Protein AF-A0A8S4GE39-F1 (afdb_monomer)

Mean predicted aligned error: 23.68 Å

Nearest PDB structures (foldseek):
  7vzo-assembly1_B  TM=9.704E-01  e=2.866E-27  Scylla paramamosain
  2j3s-assembly1_A  TM=3.728E-01  e=1.493E-30  Homo sapiens
  4p3w-assembly2_B  TM=5.515E-01  e=3.070E-19  Homo sapiens
  4p3w-assembly5_D  TM=5.820E-01  e=3.973E-17  Homo sapiens
  2k7q-assembly1_A  TM=5.492E-01  e=1.146E-16  Homo sapiens

Secondary structure (DSSP, 8-state):
-BTTBPPPHHHHHHHHHHHHHTTS-SSPP---HHHHHHHHHHH-SS---B--PPPPHHHHHHHHHTS-------TT---HHHHHHTHHHHHHHHHHHHHHHHHHT---GGGSEEEEEEEESTT--SSGGGEEEEEEE-HHHHHHHHHHHHHHHHHHTTTS-TTB-TTSTT--HHHHHHHHHHHHHHHHHTT--EEEEEE-BTTHHHH--HHHHHHHHHHTTB-HHHHHHHHHHHTT-EEEEEETTEEPPPEE--SS--TT-SSHHHHHHHHTTTGGGG-SSSEEEEETTEEEEEEE-SSHHHHHHHHHHHHHHHHHHHHTT--B-GGG-EEEEE---SS------EETTEEPEE-SEEEETTEEEETT--THHHHHHHHHHHHHHHHHHHHHGGG---HHHHHHHHIIIIIHHHSTTHHHH---SHHHHHHHSTTTTGGGS-----------------S-HHHHHHHTTTSTTHHHHTTS-------EEE-GGGTEE-TTS-EEEEEE-TTS-S--EEEEEESSS--EEEEEE-SSSEEEEEEE--SSEEEEEEEEETTEEPTTPSEEEEE--------------SSSEEEEEEEEETTEEPTTPSEEEEE-------EEEEEEEEEPPPPPPPTT--EEEEEE-TT--GGGEEEEEE-TTS-EEE-EEEEEETTEEEEEE---SSEEEEEEEEETTEEPTTPSEEEEESS-S--SGGG-EEESGGGTEEETTSEEEEEEE-GGG-SEEEEEEEEESS-EEEEEEE-SSSEEEEEEEESS-EEEEEEEEETTEEPTTPSEEEEEEPP--GGGG-EEES--SEE-TTS-EEEEEE-TT-----------------------------S------EE------SEEEEEE-TTS-EEEPEEEEEETTEEEEEE---SSEEEEEEEEETTEEPTTPSEEEEES-S---GGG-EEESGGGSEEETT--EEEEEE-TTS-S-EEEEEEEESS--EEEEEEETTEEEEEEE--SSEEEEEEEEETTEEPTTPSEEEEEES---S---SSEEEEEEEEPPP---SS---PPP--------GGG-EEESGGGTB--BTSEEEEEEE-TTS-S--EEEEEEETTEE-S-EEEEEEETTEEEEEEEB-S-S-EEEEEEETTEEPTTPSEEEB-

Sequence (1163 aa):
MKDGRALANSECAKVFAEYFHSVYNPFPAELNVEEASGSAAASAGGAARAHIAALSRADVRRALAKLPAKRSAGPDGIPPYLLRDCRFLLESPLHYIFNLCLKCSMFPERWKLSRVVPVPKGKGGTEASDYRPVAVLCAPAKVLESAIQHSLYAQVSSQLSDAQHGFRPGRGTAGNLLHLLSCVIPSVDAGRQVDLAYFDFRKAFDTVDNDILLKKLARVGCTPHTLKFFADYLKDRRQYVDCGGCISEPYFTRSGVSQGSNLGPLQFIIMINDLPEVVSSAVCLLFADDLKLALEVASDSDHHRLQADIEAVVKWSRENQLYFNVSKCAVISLSRARAPRHHQYIVDGTPMQRVTEVKDLGLNITADLHFRKHIELVCKKAYRNLGFFLRQAREFTNIVAIRALYEALVRSHLESNAIVWAPHEAKYSFMLELDGHARRRRRPRLLAVPAARTNLLQEAPLTRALRVLNDTADIVDIFTVSLNEFTKVAGDALKEGKTHADNTFTVDTKNAGYGGLSLSIEGPSKAEIQCADSKDGVLAISYKPTEPGYYIVNLKFADHHVEGSPFTVKCADSKDGVLAISYKPTEPGYYIVNLKFADHHVEGSPFTVKVSGEGSNRQREKIQRQREQAPLTEVGTNCKLTFKMPGITSFDLAATVTSPGGVSEDAEIQEVEDGLYSVHFVPKELGVHTVSVKYREIHIPGSPFQFTVGPLRDSGAHLVKAGGTGLERGEAGRFNEFNVWTREAGAGQLAISLEGPSKAEIDFKDRKDGSCDVSYKVDEPGEYRIGLKFNDQHIPDSPFKVYISPAIGDAHLLEVAQFPDSAQVEKPAQFYIRLNGAKGDLNATVAQFPDSGQVEKPAQFYIRLNGAKGDLNATVSVLKKRIEGQVRAPSGTTDDCFIQNIDGDQYSIRFMPRENGVHNINVKFNGVHIPASPLRIKVGKDDADPAAVHAHGPGLGAVKTGVKTDLIIDTCNAGAGILAVTMDGPSRVAMDCTEVEEGYKVRYTPLAPGFYYMSVKYNGAHIVGSPFKIEATGGNLAEVGAQETSSVTVETVQKVSKAGAKQGPVLPHFKSDATKVTSKGMGLKKAYLNKHNQFSVHCGDAGTNILFVGIYGPKGPCDEVQVKHKGRHNYECSYVVRDRGDYIVIVKWGEDHIPGSPYKVDV

Radius of gyration: 40.81 Å; Cα contacts (8 Å, |Δi|>4): 2335; chains: 1; bounding box: 95×100×107 Å

InterPro domains:
  IPR000477 Reverse transcriptase domain [PF00078] (121-364)
  IPR000477 Reverse transcriptase domain [PS50878] (100-365)
  IPR001298 Filamin/ABP280 repeat [SM00557] (487-574)
  IPR001298 Filamin/ABP280 repeat [SM00557] (605-712)
  IPR001298 Filamin/ABP280 repeat [SM00557] (716-807)
  IPR001298 Filamin/ABP280 repeat [SM00557] (841-942)
  IPR001298 Filamin/ABP280 repeat [SM00557] (945-1035)
  IPR001298 Filamin/ABP280 repeat [SM00557] (1073-1163)
  IPR013783 Immunoglobulin-like fold [G3DSA:2.60.40.10] (482-572)
  IPR013783 Immunoglobulin-like fold [G3DSA:2.60.40.10] (573-612)
  IPR013783 Immunoglobulin-like fold [G3DSA:2.60.40.10] (632-708)
  IPR013783 Immunoglobulin-like fold [G3DSA:2.60.40.10] (709-817)
  IPR013783 Immunoglobulin-like fold [G3DSA:2.60.40.10] (847-943)
  IPR013783 Immunoglobulin-like fold [G3DSA:2.60.40.10] (944-1037)
  IPR013783 Immunoglobulin-like fold [G3DSA:2.60.40.10] (1068-1163)
  IPR014756 Immunoglobulin E-set [SSF81296] (486-574)
  IPR014756 Immunoglobulin E-set [SSF81296] (569-614)
  IPR014756 Immunoglobulin E-set [SSF81296] (636-729)
  IPR014756 Immunoglobulin E-set [SSF81296] (716-807)
  IPR014756 Immunoglobulin E-set [SSF81296] (852-956)

pLDDT: mean 70.67, std 20.53, range [20.38, 98.25]

Organism: Plutella xylostella (NCBI:txid51655)

Structure (mmCIF, N/CA/C/O backbone):
data_AF-A0A8S4GE39-F1
#
_entry.id   AF-A0A8S4GE39-F1
#
loop_
_atom_site.group_PDB
_atom_site.id
_atom_site.type_symbol
_atom_site.label_atom_id
_atom_site.label_alt_id
_atom_site.label_comp_id
_atom_site.label_asym_id
_atom_site.label_entity_id
_atom_site.label_seq_id
_atom_site.pdbx_PDB_ins_code
_atom_site.Cartn_x
_atom_site.Cartn_y
_atom_site.Cartn_z
_atom_site.occupancy
_atom_site.B_iso_or_equiv
_atom_site.auth_seq_id
_atom_site.auth_comp_id
_atom_site.auth_asym_id
_atom_site.auth_atom_id
_atom_site.pdbx_PDB_model_num
ATOM 1 N N . MET A 1 1 ? 2.882 -37.298 15.998 1.00 56.81 1 MET A N 1
ATOM 2 C CA . MET A 1 1 ? 3.557 -38.440 16.658 1.00 56.81 1 MET A CA 1
ATOM 3 C C . MET A 1 1 ? 2.726 -39.675 16.372 1.00 56.81 1 MET A C 1
ATOM 5 O O . MET A 1 1 ? 1.565 -39.514 16.026 1.00 56.81 1 MET A O 1
ATOM 9 N N . LYS A 1 2 ? 3.278 -40.880 16.503 1.00 55.50 2 LYS A N 1
ATOM 10 C CA . LYS A 1 2 ? 2.474 -42.110 16.496 1.00 55.50 2 LYS A CA 1
ATOM 11 C C . LYS A 1 2 ? 2.779 -42.863 17.783 1.00 55.50 2 LYS A C 1
ATOM 13 O O . LYS A 1 2 ? 3.947 -42.968 18.146 1.00 55.50 2 LYS A O 1
ATOM 18 N N . ASP A 1 3 ? 1.740 -43.254 18.514 1.00 61.03 3 ASP A N 1
ATOM 19 C CA . ASP A 1 3 ? 1.841 -43.987 19.786 1.00 61.03 3 ASP A CA 1
ATOM 20 C C . ASP A 1 3 ? 2.792 -43.322 20.811 1.00 61.03 3 ASP A C 1
ATOM 22 O O . ASP A 1 3 ? 3.567 -43.972 21.507 1.00 61.03 3 ASP A O 1
ATOM 26 N N . GLY A 1 4 ? 2.780 -41.982 20.863 1.00 58.50 4 GLY A N 1
ATOM 27 C CA . GLY A 1 4 ? 3.640 -41.179 21.746 1.00 58.50 4 GLY A CA 1
ATOM 28 C C . GLY A 1 4 ? 5.101 -41.017 21.295 1.00 58.50 4 GLY A C 1
ATOM 29 O O . GLY A 1 4 ? 5.854 -40.298 21.949 1.00 58.50 4 GLY A O 1
ATOM 30 N N . ARG A 1 5 ? 5.514 -41.622 20.173 1.00 66.06 5 ARG A N 1
ATOM 31 C CA . ARG A 1 5 ? 6.876 -41.526 19.626 1.00 66.06 5 ARG A CA 1
ATOM 32 C C . ARG A 1 5 ? 6.979 -40.492 18.495 1.00 66.06 5 ARG A C 1
ATOM 34 O O . ARG A 1 5 ? 6.076 -40.336 17.663 1.00 66.06 5 ARG A O 1
ATOM 41 N N . ALA A 1 6 ? 8.117 -39.799 18.439 1.00 71.94 6 ALA A N 1
ATOM 42 C CA . ALA A 1 6 ? 8.507 -38.992 17.286 1.00 71.94 6 ALA A CA 1
ATOM 43 C C . ALA A 1 6 ? 8.821 -39.901 16.082 1.00 71.94 6 ALA A C 1
ATOM 45 O O . ALA A 1 6 ? 9.644 -40.810 16.187 1.00 71.94 6 ALA A O 1
ATOM 46 N N . LEU A 1 7 ? 8.147 -39.648 14.961 1.00 79.75 7 LEU A N 1
ATOM 47 C CA . LEU A 1 7 ? 8.318 -40.376 13.702 1.00 79.75 7 LEU A CA 1
ATOM 48 C C . LEU A 1 7 ? 9.608 -39.945 12.988 1.00 79.75 7 LEU A C 1
ATOM 50 O O . LEU A 1 7 ? 10.025 -38.789 13.097 1.00 79.75 7 LEU A O 1
ATOM 54 N N . ALA A 1 8 ? 10.215 -40.850 12.221 1.00 83.88 8 ALA A N 1
ATOM 55 C CA . ALA A 1 8 ? 11.304 -40.500 11.312 1.00 83.88 8 ALA A CA 1
ATOM 56 C C . ALA A 1 8 ? 10.788 -39.643 10.140 1.00 83.88 8 ALA A C 1
ATOM 58 O O . ALA A 1 8 ? 9.631 -39.757 9.740 1.00 83.88 8 ALA A O 1
ATOM 59 N N . ASN A 1 9 ? 11.646 -38.821 9.525 1.00 83.88 9 ASN A N 1
ATOM 60 C CA . ASN A 1 9 ? 11.259 -37.938 8.409 1.00 83.88 9 ASN A CA 1
ATOM 61 C C . ASN A 1 9 ? 10.568 -38.678 7.241 1.00 83.88 9 ASN A C 1
ATOM 63 O O . ASN A 1 9 ? 9.624 -38.154 6.650 1.00 83.88 9 ASN A O 1
ATOM 67 N N . SER A 1 10 ? 10.993 -39.908 6.941 1.00 85.69 10 SER A N 1
ATOM 68 C CA . SER A 1 10 ? 10.384 -40.780 5.926 1.00 85.69 10 SER A CA 1
ATOM 69 C C . SER A 1 10 ? 8.987 -41.284 6.309 1.00 85.69 10 SER A C 1
ATOM 71 O O . SER A 1 10 ? 8.122 -41.414 5.446 1.00 85.69 10 SER A O 1
ATOM 73 N N . GLU A 1 11 ? 8.737 -41.532 7.594 1.00 86.56 11 GLU A N 1
ATOM 74 C CA . GLU A 1 11 ? 7.420 -41.906 8.120 1.00 86.56 11 GLU A CA 1
ATOM 75 C C . GLU A 1 11 ? 6.495 -40.684 8.185 1.00 86.56 11 GLU A C 1
ATOM 77 O O . GLU A 1 11 ? 5.340 -40.764 7.774 1.00 86.56 11 GLU A O 1
ATOM 82 N N . CYS A 1 12 ? 7.018 -39.527 8.609 1.00 87.06 12 CYS A N 1
ATOM 83 C CA . CYS A 1 12 ? 6.312 -38.246 8.570 1.00 87.06 12 CYS A CA 1
ATOM 84 C C . CYS A 1 12 ? 5.814 -37.922 7.157 1.00 87.06 12 CYS A C 1
ATOM 86 O O . CYS A 1 12 ? 4.645 -37.581 6.995 1.00 87.06 12 CYS A O 1
ATOM 88 N N . ALA A 1 13 ? 6.666 -38.055 6.132 1.00 89.75 13 ALA A N 1
ATOM 89 C CA . ALA A 1 13 ? 6.280 -37.799 4.744 1.00 89.75 13 ALA A CA 1
ATOM 90 C C . ALA A 1 13 ? 5.095 -38.677 4.299 1.00 89.75 13 ALA A C 1
ATOM 92 O O . ALA A 1 13 ? 4.171 -38.169 3.666 1.00 89.75 13 ALA A O 1
ATOM 93 N N . LYS A 1 14 ? 5.079 -39.962 4.686 1.00 90.75 14 LYS A N 1
ATOM 94 C CA . LYS A 1 14 ? 3.965 -40.888 4.411 1.00 90.75 14 LYS A CA 1
ATOM 95 C C . LYS A 1 14 ? 2.687 -40.496 5.151 1.00 90.75 14 LYS A C 1
ATOM 97 O O . LYS A 1 14 ? 1.666 -40.305 4.503 1.00 90.75 14 LYS A O 1
ATOM 102 N N . VAL A 1 15 ? 2.751 -40.276 6.466 1.00 90.50 15 VAL A N 1
ATOM 103 C CA . VAL A 1 15 ? 1.580 -39.897 7.284 1.00 90.50 15 VAL A CA 1
ATOM 104 C C . VAL A 1 15 ? 0.966 -38.572 6.815 1.00 90.50 15 VAL A C 1
ATOM 106 O O . VAL A 1 15 ? -0.255 -38.447 6.727 1.00 90.50 15 VAL A O 1
ATOM 109 N N . PHE A 1 16 ? 1.792 -37.584 6.456 1.00 91.69 16 PHE A N 1
ATOM 110 C CA . PHE A 1 16 ? 1.303 -36.345 5.851 1.00 91.69 16 PHE A CA 1
ATOM 111 C C . PHE A 1 16 ? 0.694 -36.575 4.463 1.00 91.69 16 PHE A C 1
ATOM 113 O O . PHE A 1 16 ? -0.320 -35.954 4.157 1.00 91.69 16 PHE A O 1
ATOM 120 N N . ALA A 1 17 ? 1.272 -37.441 3.625 1.00 91.38 17 ALA A N 1
ATOM 121 C CA . ALA A 1 17 ? 0.723 -37.746 2.305 1.00 91.38 17 ALA A CA 1
ATOM 122 C C . ALA A 1 17 ? -0.631 -38.463 2.398 1.00 91.38 17 ALA A C 1
ATOM 124 O O . ALA A 1 17 ? -1.575 -38.031 1.746 1.00 91.38 17 ALA A O 1
ATOM 125 N N . GLU A 1 18 ? -0.757 -39.476 3.258 1.00 91.19 18 GLU A N 1
ATOM 126 C CA . GLU A 1 18 ? -2.013 -40.179 3.550 1.00 91.19 18 GLU A CA 1
ATOM 127 C C . GLU A 1 18 ? -3.087 -39.206 4.061 1.00 91.19 18 GLU A C 1
ATOM 129 O O . GLU A 1 18 ? -4.186 -39.132 3.504 1.00 91.19 18 GLU A O 1
ATOM 134 N N . TYR A 1 19 ? -2.754 -38.387 5.068 1.00 90.31 19 TYR A N 1
ATOM 135 C CA . TYR A 1 19 ? -3.689 -37.407 5.615 1.00 90.31 19 TYR A CA 1
ATOM 136 C C . TYR A 1 19 ? -4.093 -36.349 4.580 1.00 90.31 19 TYR A C 1
ATOM 138 O O . TYR A 1 19 ? -5.285 -36.097 4.413 1.00 90.31 19 TYR A O 1
ATOM 146 N N . PHE A 1 20 ? -3.145 -35.737 3.865 1.00 89.19 20 PHE A N 1
ATOM 147 C CA . PHE A 1 20 ? -3.466 -34.723 2.859 1.00 89.19 20 PHE A CA 1
ATOM 148 C C . PHE A 1 20 ? -4.203 -35.317 1.654 1.00 89.19 20 PHE A C 1
ATOM 150 O O . PHE A 1 20 ? -5.086 -34.652 1.125 1.00 89.19 20 PHE A O 1
ATOM 157 N N . HIS A 1 21 ? -3.930 -36.562 1.255 1.00 88.69 21 HIS A N 1
ATOM 158 C CA . HIS A 1 21 ? -4.708 -37.249 0.223 1.00 88.69 21 HIS A CA 1
ATOM 159 C C . HIS A 1 21 ? -6.168 -37.454 0.658 1.00 88.69 21 HIS A C 1
ATOM 161 O O . HIS A 1 21 ? -7.070 -37.145 -0.117 1.00 88.69 21 HIS A O 1
ATOM 167 N N . SER A 1 22 ? -6.408 -37.852 1.916 1.00 87.62 22 SER A N 1
ATOM 168 C CA . SER A 1 22 ? -7.758 -38.050 2.486 1.00 87.62 22 SER A CA 1
ATOM 169 C C . SER A 1 22 ? -8.629 -36.784 2.572 1.00 87.62 22 SER A C 1
ATOM 171 O O . SER A 1 22 ? -9.795 -36.854 2.956 1.00 87.62 22 SER A O 1
ATOM 173 N N . VAL A 1 23 ? -8.065 -35.609 2.267 1.00 84.31 23 VAL A N 1
ATOM 174 C CA . VAL A 1 23 ? -8.796 -34.335 2.221 1.00 84.31 23 VAL A CA 1
ATOM 175 C C . VAL A 1 23 ? -9.602 -34.177 0.933 1.00 84.31 23 VAL A C 1
ATOM 177 O O . VAL A 1 23 ? -10.662 -33.557 0.968 1.00 84.31 23 VAL A O 1
ATOM 180 N N . TYR A 1 24 ? -9.075 -34.678 -0.183 1.00 83.00 24 TYR A N 1
ATOM 181 C CA . TYR A 1 24 ? -9.647 -34.460 -1.508 1.00 83.00 24 TYR A CA 1
ATOM 182 C C . TYR A 1 24 ? -10.843 -35.381 -1.753 1.00 83.00 24 TYR A C 1
ATOM 184 O O . TYR A 1 24 ? -10.917 -36.480 -1.200 1.00 83.00 24 TYR A O 1
ATOM 192 N N . ASN A 1 25 ? -11.756 -34.957 -2.629 1.00 76.44 25 ASN A N 1
ATOM 193 C CA . ASN A 1 25 ? -12.909 -35.773 -2.998 1.00 76.44 25 ASN A CA 1
ATOM 194 C C . ASN A 1 25 ? -12.433 -37.109 -3.613 1.00 76.44 25 ASN A C 1
ATOM 196 O O . ASN A 1 25 ? -11.537 -37.116 -4.464 1.00 76.44 25 ASN A O 1
ATOM 200 N N . PRO A 1 26 ? -12.993 -38.261 -3.193 1.00 64.88 26 PRO A N 1
ATOM 201 C CA . PRO A 1 26 ? -12.475 -39.567 -3.597 1.00 64.88 26 PRO A CA 1
ATOM 202 C C . PRO A 1 26 ? -12.752 -39.886 -5.071 1.00 64.88 26 PRO A C 1
ATOM 204 O O . PRO A 1 26 ? -11.981 -40.622 -5.689 1.00 64.88 26 PRO A O 1
ATOM 207 N N . PHE A 1 27 ? -13.809 -39.322 -5.654 1.00 61.28 27 PHE A N 1
ATOM 208 C CA . PHE A 1 27 ? -14.186 -39.534 -7.050 1.00 61.28 27 PHE A CA 1
ATOM 209 C C . PHE A 1 27 ? -13.594 -38.434 -7.947 1.00 61.28 27 PHE A C 1
ATOM 211 O O . PHE A 1 27 ? -13.633 -37.264 -7.565 1.00 61.28 27 PHE A O 1
ATOM 218 N N . PRO A 1 28 ? -13.012 -38.775 -9.112 1.00 55.44 28 PRO A N 1
ATOM 219 C CA . PRO A 1 28 ? -12.625 -37.775 -10.097 1.00 55.44 28 PRO A CA 1
ATOM 220 C C . PRO A 1 28 ? -13.877 -37.155 -10.731 1.00 55.44 28 PRO A C 1
ATOM 222 O O . PRO A 1 28 ? -14.791 -37.872 -11.129 1.00 55.44 28 PRO A O 1
ATOM 225 N N . ALA A 1 29 ? -13.883 -35.831 -10.841 1.00 56.19 29 ALA A N 1
ATOM 226 C CA . ALA A 1 29 ? -14.889 -35.071 -11.572 1.00 56.19 29 ALA A CA 1
ATOM 227 C C . ALA A 1 29 ? -14.823 -35.380 -13.085 1.00 56.19 29 ALA A C 1
ATOM 229 O O . ALA A 1 29 ? -13.735 -35.352 -13.677 1.00 56.19 29 ALA A O 1
ATOM 230 N N . GLU A 1 30 ? -15.963 -35.671 -13.721 1.00 58.62 30 GLU A N 1
ATOM 231 C CA . GLU A 1 30 ? -16.051 -35.805 -15.181 1.00 58.62 30 GLU A CA 1
ATOM 232 C C . GLU A 1 30 ? -16.241 -34.416 -15.803 1.00 58.62 30 GLU A C 1
ATOM 234 O O . GLU A 1 30 ? -17.359 -33.990 -16.077 1.00 58.62 30 GLU A O 1
ATOM 239 N N . LEU A 1 31 ? -15.115 -33.726 -16.035 1.00 65.31 31 LEU A N 1
ATOM 240 C CA . LEU A 1 31 ? -15.023 -32.326 -16.489 1.00 65.31 31 LEU A CA 1
ATOM 241 C C . LEU A 1 31 ? -15.757 -32.044 -17.816 1.00 65.31 31 LEU A C 1
ATOM 243 O O . LEU A 1 31 ? -15.146 -31.928 -18.884 1.00 65.31 31 LEU A O 1
ATOM 247 N N . ASN A 1 32 ? -17.079 -31.882 -17.739 1.00 68.94 32 ASN A N 1
ATOM 248 C CA . ASN A 1 32 ? -17.963 -31.662 -18.877 1.00 68.94 32 ASN A CA 1
ATOM 249 C C . ASN A 1 32 ? -18.020 -30.177 -19.270 1.00 68.94 32 ASN A C 1
ATOM 251 O O . ASN A 1 32 ? -18.858 -29.390 -18.818 1.00 68.94 32 ASN A O 1
ATOM 255 N N . VAL A 1 33 ? -17.109 -29.792 -20.164 1.00 70.31 33 VAL A N 1
ATOM 256 C CA . VAL A 1 33 ? -17.008 -28.417 -20.677 1.00 70.31 33 VAL A CA 1
ATOM 257 C C . VAL A 1 33 ? -18.224 -28.014 -21.525 1.00 70.31 33 VAL A C 1
ATOM 259 O O . VAL A 1 33 ? -18.536 -26.824 -21.603 1.00 70.31 33 VAL A O 1
ATOM 262 N N . GLU A 1 34 ? -18.929 -28.962 -22.150 1.00 66.25 34 GLU A N 1
ATOM 263 C CA . GLU A 1 34 ? -20.095 -28.662 -22.993 1.00 66.25 34 GLU A CA 1
ATOM 264 C C . GLU A 1 34 ? -21.310 -28.276 -22.142 1.00 66.25 34 GLU A C 1
ATOM 266 O O . GLU A 1 34 ? -21.941 -27.251 -22.406 1.00 66.25 34 GLU A O 1
ATOM 271 N N . GLU A 1 35 ? -21.562 -28.997 -21.047 1.00 69.12 35 GLU A N 1
ATOM 272 C CA . GLU A 1 35 ? -22.608 -28.660 -20.073 1.00 69.12 35 GLU A CA 1
ATOM 273 C C . GLU A 1 35 ? -22.349 -27.298 -19.402 1.00 69.12 35 GLU A C 1
ATOM 275 O O . GLU A 1 35 ? -23.241 -26.446 -19.332 1.00 69.12 35 GLU A O 1
ATOM 280 N N . ALA A 1 36 ? -21.104 -27.038 -18.979 1.00 63.94 36 ALA A N 1
ATOM 281 C CA . ALA A 1 36 ? -20.714 -25.741 -18.420 1.00 63.94 36 ALA A CA 1
ATOM 282 C C . ALA A 1 36 ? -20.885 -24.589 -19.434 1.00 63.94 36 ALA A C 1
ATOM 284 O O . ALA A 1 36 ? -21.316 -23.495 -19.065 1.00 63.94 36 ALA A O 1
ATOM 285 N N . SER A 1 37 ? -20.607 -24.839 -20.718 1.00 61.25 37 SER A N 1
ATOM 286 C CA . SER A 1 37 ? -20.799 -23.854 -21.793 1.00 61.25 37 SER A CA 1
ATOM 287 C C . SER A 1 37 ? -22.281 -23.608 -22.112 1.00 61.25 37 SER A C 1
ATOM 289 O O . SER A 1 37 ? -22.657 -22.474 -22.412 1.00 61.25 37 SER A O 1
ATOM 291 N N . GLY A 1 38 ? -23.136 -24.633 -22.010 1.00 57.06 38 GLY A N 1
ATOM 292 C CA . GLY A 1 38 ? -24.588 -24.508 -22.185 1.00 57.06 38 GLY A CA 1
ATOM 293 C C . GLY A 1 38 ? -25.239 -23.602 -21.133 1.00 57.06 38 GLY A C 1
ATOM 294 O O . GLY A 1 38 ? -26.056 -22.747 -21.472 1.00 57.06 38 GLY A O 1
ATOM 295 N N . SER A 1 39 ? -24.800 -23.707 -19.873 1.00 53.97 39 SER A N 1
ATOM 296 C CA . SER A 1 39 ? -25.233 -22.824 -18.776 1.00 53.97 39 SER A CA 1
ATOM 297 C C . SER A 1 39 ? -24.912 -21.339 -19.036 1.00 53.97 39 SER A C 1
ATOM 299 O O . SER A 1 39 ? -25.742 -20.453 -18.803 1.00 53.97 39 SER A O 1
ATOM 301 N N . ALA A 1 40 ? -23.737 -21.048 -19.608 1.00 50.66 40 ALA A N 1
ATOM 302 C CA . ALA A 1 40 ? -23.354 -19.682 -19.971 1.00 50.66 40 ALA A CA 1
ATOM 303 C C . ALA A 1 40 ? -24.208 -19.097 -21.110 1.00 50.66 40 ALA A C 1
ATOM 305 O O . ALA A 1 40 ? -24.469 -17.896 -21.122 1.00 50.66 40 ALA A O 1
ATOM 306 N N . ALA A 1 41 ? -24.682 -19.917 -22.054 1.00 49.03 41 ALA A N 1
ATOM 307 C CA . ALA A 1 41 ? -25.527 -19.439 -23.151 1.00 49.03 41 ALA A CA 1
ATOM 308 C C . ALA A 1 41 ? -26.906 -18.948 -22.670 1.00 49.03 41 ALA A C 1
ATOM 310 O O . ALA A 1 41 ? -27.422 -17.969 -23.204 1.00 49.03 41 ALA A O 1
ATOM 311 N N . ALA A 1 42 ? -27.471 -19.578 -21.633 1.00 45.66 42 ALA A N 1
ATOM 312 C CA . ALA A 1 42 ? -28.763 -19.199 -21.053 1.00 45.66 42 ALA A CA 1
ATOM 313 C C . ALA A 1 42 ? -28.706 -17.946 -20.152 1.00 45.66 42 ALA A C 1
ATOM 315 O O . ALA A 1 42 ? -29.738 -17.336 -19.885 1.00 45.66 42 ALA A O 1
ATOM 316 N N . SER A 1 43 ? -27.514 -17.553 -19.689 1.00 49.16 43 SER A N 1
ATOM 317 C CA . SER A 1 43 ? -27.301 -16.442 -18.744 1.00 49.16 43 SER A CA 1
ATOM 318 C C . SER A 1 43 ? -26.609 -15.210 -19.354 1.00 49.16 43 SER A C 1
ATOM 320 O O . SER A 1 43 ? -26.481 -14.185 -18.687 1.00 49.16 43 SER A O 1
ATOM 322 N N . ALA A 1 44 ? -26.205 -15.259 -20.630 1.00 44.38 44 ALA A N 1
ATOM 323 C CA . ALA A 1 44 ? -25.421 -14.221 -21.315 1.00 44.38 44 ALA A CA 1
ATOM 324 C C . ALA A 1 44 ? -26.202 -12.945 -21.722 1.00 44.38 44 ALA A C 1
ATOM 326 O O . ALA A 1 44 ? -25.978 -12.382 -22.797 1.00 44.38 44 ALA A O 1
ATOM 327 N N . GLY A 1 45 ? -27.080 -12.441 -20.853 1.00 41.84 45 GLY A N 1
ATOM 328 C CA . GLY A 1 45 ? -27.757 -11.149 -20.999 1.00 41.84 45 GLY A CA 1
ATOM 329 C C . GLY A 1 45 ? -26.831 -9.947 -20.759 1.00 41.84 45 GLY A C 1
ATOM 330 O O . GLY A 1 45 ? -27.028 -9.206 -19.804 1.00 41.84 45 GLY A O 1
ATOM 331 N N . GLY A 1 46 ? -25.824 -9.745 -21.617 1.00 48.16 46 GLY A N 1
ATOM 332 C CA . GLY A 1 46 ? -25.034 -8.500 -21.681 1.00 48.16 46 GLY A CA 1
ATOM 333 C C . GLY A 1 46 ? -23.650 -8.492 -21.012 1.00 48.16 46 GLY A C 1
ATOM 334 O O . GLY A 1 46 ? -22.970 -7.469 -21.068 1.00 48.16 46 GLY A O 1
ATOM 335 N N . ALA A 1 47 ? -23.186 -9.595 -20.417 1.00 53.88 47 ALA A N 1
ATOM 336 C CA . ALA A 1 47 ? -21.853 -9.658 -19.804 1.00 53.88 47 ALA A CA 1
ATOM 337 C C . ALA A 1 47 ? -20.707 -9.699 -20.843 1.00 53.88 47 ALA A C 1
ATOM 339 O O . ALA A 1 47 ? -20.767 -10.421 -21.842 1.00 53.88 47 ALA A O 1
ATOM 340 N N . ALA A 1 48 ? -19.623 -8.959 -20.583 1.00 58.78 48 ALA A N 1
ATOM 341 C CA . ALA A 1 48 ? -18.418 -8.986 -21.411 1.00 58.78 48 ALA A CA 1
ATOM 342 C C . ALA A 1 48 ? -17.699 -10.347 -21.309 1.00 58.78 48 ALA A C 1
ATOM 344 O O . ALA A 1 48 ? -17.471 -10.865 -20.217 1.00 58.78 48 ALA A O 1
ATOM 345 N N . ARG A 1 49 ? -17.313 -10.928 -22.454 1.00 74.62 49 ARG A N 1
ATOM 346 C CA . ARG A 1 49 ? -16.675 -12.256 -22.509 1.00 74.62 49 ARG A CA 1
ATOM 347 C C . ARG A 1 49 ? -15.219 -12.211 -22.034 1.00 74.62 49 ARG A C 1
ATOM 349 O O . ARG A 1 49 ? -14.341 -11.728 -22.751 1.00 74.62 49 ARG A O 1
ATOM 356 N N . ALA A 1 50 ? -14.959 -12.796 -20.869 1.00 81.56 50 ALA A N 1
ATOM 357 C CA . ALA A 1 50 ? -13.619 -12.989 -20.338 1.00 81.56 50 ALA A CA 1
ATOM 358 C C . ALA A 1 50 ? -12.879 -14.089 -21.122 1.00 81.56 50 ALA A C 1
ATOM 360 O O . ALA A 1 50 ? -13.333 -15.232 -21.236 1.00 81.56 50 ALA A O 1
ATOM 361 N N . HIS A 1 51 ? -11.708 -13.773 -21.666 1.00 84.12 51 HIS A N 1
ATOM 362 C CA . HIS A 1 51 ? -10.895 -14.725 -22.419 1.00 84.12 51 HIS A CA 1
ATOM 363 C C . HIS A 1 51 ? -9.423 -14.641 -22.020 1.00 84.12 51 HIS A C 1
ATOM 365 O O . HIS A 1 51 ? -8.899 -13.565 -21.734 1.00 84.12 51 HIS A O 1
ATOM 371 N N . ILE A 1 52 ? -8.734 -15.784 -22.002 1.00 82.25 52 ILE A N 1
ATOM 372 C CA . ILE A 1 52 ? -7.279 -15.777 -21.848 1.00 82.25 52 ILE A CA 1
ATOM 373 C C . ILE A 1 52 ? -6.685 -15.429 -23.216 1.00 82.25 52 ILE A C 1
ATOM 375 O O . ILE A 1 52 ? -6.593 -16.278 -24.103 1.00 82.25 52 ILE A O 1
ATOM 379 N N . ALA A 1 53 ? -6.346 -14.154 -23.396 1.00 77.50 53 ALA A N 1
ATOM 380 C CA . ALA A 1 53 ? -5.690 -13.653 -24.596 1.00 77.50 53 ALA A CA 1
ATOM 381 C C . ALA A 1 53 ? -4.256 -14.197 -24.733 1.00 77.50 53 ALA A C 1
ATOM 383 O O . ALA A 1 53 ? -3.661 -14.693 -23.772 1.00 77.50 53 ALA A O 1
ATOM 384 N N . ALA A 1 54 ? -3.677 -14.057 -25.928 1.00 87.69 54 ALA A N 1
ATOM 385 C CA . ALA A 1 54 ? -2.250 -14.284 -26.123 1.00 87.69 54 ALA A CA 1
ATOM 386 C C . ALA A 1 54 ? -1.439 -13.330 -25.226 1.00 87.69 54 ALA A C 1
ATOM 388 O O . ALA A 1 54 ? -1.671 -12.121 -25.213 1.00 87.69 54 ALA A O 1
ATOM 389 N N . LEU A 1 55 ? -0.485 -13.878 -24.477 1.00 92.69 55 LEU A N 1
ATOM 390 C CA . LEU A 1 55 ? 0.378 -13.123 -23.574 1.00 92.69 55 LEU A CA 1
ATOM 391 C C . LEU A 1 55 ? 1.443 -12.381 -24.377 1.00 92.69 55 LEU A C 1
ATOM 393 O O . LEU A 1 55 ? 2.084 -12.979 -25.240 1.00 92.69 55 LEU A O 1
ATOM 397 N N . SER A 1 56 ? 1.703 -11.116 -24.049 1.00 93.75 56 SER A N 1
ATOM 398 C CA . SER A 1 56 ? 2.830 -10.389 -24.635 1.00 93.75 56 SER A CA 1
ATOM 399 C C . SER A 1 56 ? 4.157 -10.778 -23.967 1.00 93.75 56 SER A C 1
ATOM 401 O O . SER A 1 56 ? 4.195 -11.262 -22.830 1.00 93.75 56 SER A O 1
ATOM 403 N N . ARG A 1 57 ? 5.293 -10.500 -24.625 1.00 93.00 57 ARG A N 1
ATOM 404 C CA . ARG A 1 57 ? 6.619 -10.626 -23.980 1.00 93.00 57 ARG A CA 1
ATOM 405 C C . ARG A 1 57 ? 6.732 -9.762 -22.720 1.00 93.00 57 ARG A C 1
ATOM 407 O O . ARG A 1 57 ? 7.397 -10.165 -21.769 1.00 93.00 57 ARG A O 1
ATOM 414 N N . ALA A 1 58 ? 6.059 -8.608 -22.686 1.00 91.81 58 ALA A N 1
ATOM 415 C CA . ALA A 1 58 ? 6.035 -7.738 -21.516 1.00 91.81 58 ALA A CA 1
ATOM 416 C C . ALA A 1 58 ? 5.323 -8.401 -20.325 1.00 91.81 58 ALA A C 1
ATOM 418 O O . ALA A 1 58 ? 5.806 -8.288 -19.201 1.00 91.81 58 ALA A O 1
ATOM 419 N N . ASP A 1 59 ? 4.246 -9.158 -20.549 1.00 92.50 59 ASP A N 1
ATOM 420 C CA . ASP A 1 59 ? 3.538 -9.883 -19.483 1.00 92.50 59 ASP A CA 1
ATOM 421 C C . ASP A 1 59 ? 4.382 -11.015 -18.904 1.00 92.50 59 ASP A C 1
ATOM 423 O O . ASP A 1 59 ? 4.481 -11.154 -17.684 1.00 92.50 59 ASP A O 1
ATOM 427 N N . VAL A 1 60 ? 5.075 -11.759 -19.769 1.00 95.06 60 VAL A N 1
ATOM 428 C CA . VAL A 1 60 ? 6.026 -12.799 -19.352 1.00 95.06 60 VAL A CA 1
ATOM 429 C C . VAL A 1 60 ? 7.185 -12.193 -18.559 1.00 95.06 60 VAL A C 1
ATOM 431 O O . VAL A 1 60 ? 7.493 -12.671 -17.468 1.00 95.06 60 VAL A O 1
ATOM 434 N N . ARG A 1 61 ? 7.779 -11.091 -19.033 1.00 94.25 61 ARG A N 1
ATOM 435 C CA . ARG A 1 61 ? 8.837 -10.350 -18.323 1.00 94.25 61 ARG A CA 1
ATOM 436 C C . ARG A 1 61 ? 8.367 -9.837 -16.956 1.00 94.25 61 ARG A C 1
ATOM 438 O O . ARG A 1 61 ? 9.089 -9.976 -15.969 1.00 94.25 61 ARG A O 1
ATOM 445 N N . ARG A 1 62 ? 7.146 -9.293 -16.882 1.00 94.31 62 ARG A N 1
ATOM 446 C CA . ARG A 1 62 ? 6.494 -8.812 -15.650 1.00 94.31 62 ARG A CA 1
ATOM 447 C C . ARG A 1 62 ? 6.276 -9.954 -14.653 1.00 94.31 62 ARG A C 1
ATOM 449 O O . ARG A 1 62 ? 6.537 -9.789 -13.464 1.00 94.31 62 ARG A O 1
ATOM 456 N N . ALA A 1 63 ? 5.832 -11.116 -15.128 1.00 94.25 63 ALA A N 1
ATOM 457 C CA . ALA A 1 63 ? 5.634 -12.308 -14.308 1.00 94.25 63 ALA A CA 1
ATOM 458 C C . ALA A 1 63 ? 6.966 -12.924 -13.830 1.00 94.25 63 ALA A C 1
ATOM 460 O O . ALA A 1 63 ? 7.061 -13.320 -12.669 1.00 94.25 63 ALA A O 1
ATOM 461 N N . LEU A 1 64 ? 8.009 -12.931 -14.670 1.00 95.00 64 LEU A N 1
ATOM 462 C CA . LEU A 1 64 ? 9.368 -13.354 -14.301 1.00 95.00 64 LEU A CA 1
ATOM 463 C C . LEU A 1 64 ? 9.974 -12.450 -13.219 1.00 95.00 64 LEU A C 1
ATOM 465 O O . LEU A 1 64 ? 10.545 -12.952 -12.255 1.00 95.00 64 LEU A O 1
ATOM 469 N N . ALA A 1 65 ? 9.808 -11.128 -13.334 1.00 92.81 65 ALA A N 1
ATOM 470 C CA . ALA A 1 65 ? 10.305 -10.166 -12.347 1.00 92.81 65 ALA A CA 1
ATOM 471 C C . ALA A 1 65 ? 9.658 -10.324 -10.954 1.00 92.81 65 ALA A C 1
ATOM 473 O O . ALA A 1 65 ? 10.296 -10.017 -9.950 1.00 92.81 65 ALA A O 1
ATOM 474 N N . LYS A 1 66 ? 8.421 -10.843 -10.882 1.00 91.75 66 LYS A N 1
ATOM 475 C CA . LYS A 1 66 ? 7.706 -11.136 -9.624 1.00 91.75 66 LYS A CA 1
ATOM 476 C C . LYS A 1 66 ? 8.172 -12.419 -8.916 1.00 91.75 66 LYS A C 1
ATOM 478 O O . LYS A 1 66 ? 7.726 -12.676 -7.797 1.00 91.75 66 LYS A O 1
ATOM 483 N N . LEU A 1 67 ? 9.015 -13.253 -9.533 1.00 90.31 67 LEU A N 1
ATOM 484 C CA . LEU A 1 67 ? 9.514 -14.466 -8.879 1.00 90.31 67 LEU A CA 1
ATOM 485 C C . LEU A 1 67 ? 10.393 -14.118 -7.658 1.00 90.31 67 LEU A C 1
ATOM 487 O O . LEU A 1 67 ? 11.152 -13.149 -7.691 1.00 90.31 67 LEU A O 1
ATOM 491 N N . PRO A 1 68 ? 10.338 -14.905 -6.568 1.00 86.06 68 PRO A N 1
ATOM 492 C CA . PRO A 1 68 ? 11.137 -14.639 -5.379 1.00 86.06 68 PRO A CA 1
ATOM 493 C C . PRO A 1 68 ? 12.621 -14.970 -5.603 1.00 86.06 68 PRO A C 1
ATOM 495 O O . PRO A 1 68 ? 12.956 -15.919 -6.309 1.00 86.06 68 PRO A O 1
ATOM 498 N N . ALA A 1 69 ? 13.511 -14.272 -4.891 1.00 85.94 69 ALA A N 1
ATOM 499 C CA . ALA A 1 69 ? 14.967 -14.492 -4.870 1.00 85.94 69 ALA A CA 1
ATOM 500 C C . ALA A 1 69 ? 15.407 -15.814 -4.185 1.00 85.94 69 ALA A C 1
ATOM 502 O O . ALA A 1 69 ? 16.436 -15.873 -3.514 1.00 85.94 69 ALA A O 1
ATOM 503 N N . LYS A 1 70 ? 14.590 -16.871 -4.252 1.00 85.62 70 LYS A N 1
ATOM 504 C CA . LYS A 1 70 ? 14.770 -18.102 -3.471 1.00 85.62 70 LYS A CA 1
ATOM 505 C C . LYS A 1 70 ? 15.592 -19.139 -4.232 1.00 85.62 70 LYS A C 1
ATOM 507 O O . LYS A 1 70 ? 15.357 -19.387 -5.411 1.00 85.62 70 LYS A O 1
ATOM 512 N N . ARG A 1 71 ? 16.499 -19.802 -3.505 1.00 83.62 71 ARG A N 1
ATOM 513 C CA . ARG A 1 71 ? 17.289 -20.955 -3.980 1.00 83.62 71 ARG A CA 1
ATOM 514 C C . ARG A 1 71 ? 16.511 -22.279 -3.966 1.00 83.62 71 ARG A C 1
ATOM 516 O O . ARG A 1 71 ? 16.925 -23.233 -4.608 1.00 83.62 71 ARG A O 1
ATOM 523 N N . SER A 1 72 ? 15.386 -22.351 -3.252 1.00 80.50 72 SER A N 1
ATOM 524 C CA . SER A 1 72 ? 14.533 -23.544 -3.196 1.00 80.50 72 SER A CA 1
ATOM 525 C C . SER A 1 72 ? 13.768 -23.749 -4.511 1.00 80.50 72 SER A C 1
ATOM 527 O O . SER A 1 72 ? 12.932 -22.914 -4.864 1.00 80.50 72 SER A O 1
ATOM 529 N N . ALA A 1 73 ? 14.027 -24.863 -5.193 1.00 84.75 73 ALA A N 1
ATOM 530 C CA . ALA A 1 73 ? 13.372 -25.256 -6.441 1.00 84.75 73 ALA A CA 1
ATOM 531 C C . ALA A 1 73 ? 11.966 -25.867 -6.255 1.00 84.75 73 ALA A C 1
ATOM 533 O O . ALA A 1 73 ? 11.570 -26.235 -5.142 1.00 84.75 73 ALA A O 1
ATOM 534 N N . GLY A 1 74 ? 11.222 -25.997 -7.358 1.00 86.50 74 GLY A N 1
ATOM 535 C CA . GLY A 1 74 ? 10.056 -26.882 -7.443 1.00 86.50 74 GLY A CA 1
ATOM 536 C C . GLY A 1 74 ? 10.450 -28.331 -7.780 1.00 86.50 74 GLY A C 1
ATOM 537 O O . GLY A 1 74 ? 11.632 -28.675 -7.711 1.00 86.50 74 GLY A O 1
ATOM 538 N N . PRO A 1 75 ? 9.482 -29.186 -8.167 1.00 90.00 75 PRO A N 1
ATOM 539 C CA . PRO A 1 75 ? 9.739 -30.562 -8.619 1.00 90.00 75 PRO A CA 1
ATOM 540 C C . PRO A 1 75 ? 10.626 -30.669 -9.868 1.00 90.00 75 PRO A C 1
ATOM 542 O O . PRO A 1 75 ? 11.163 -31.730 -10.155 1.00 90.00 75 PRO A O 1
ATOM 545 N N . ASP A 1 76 ? 10.775 -29.573 -10.614 1.00 89.19 76 ASP A N 1
ATOM 546 C CA . ASP A 1 76 ? 11.641 -29.447 -11.788 1.00 89.19 76 ASP A CA 1
ATOM 547 C C . ASP A 1 76 ? 13.126 -29.255 -11.440 1.00 89.19 76 ASP A C 1
ATOM 549 O O . ASP A 1 76 ? 13.967 -29.258 -12.335 1.00 89.19 76 ASP A O 1
ATOM 553 N N . GLY A 1 77 ? 13.463 -29.049 -10.162 1.00 88.50 77 GLY A N 1
ATOM 554 C CA . GLY A 1 77 ? 14.832 -28.769 -9.726 1.00 88.50 77 GLY A CA 1
ATOM 555 C C . GLY A 1 77 ? 15.335 -27.365 -10.088 1.00 88.50 77 GLY A C 1
ATOM 556 O O . GLY A 1 77 ? 16.470 -27.035 -9.752 1.00 88.50 77 GLY A O 1
ATOM 557 N N . ILE A 1 78 ? 14.506 -26.509 -10.703 1.00 90.00 78 ILE A N 1
ATOM 558 C CA . ILE A 1 78 ? 14.906 -25.169 -11.152 1.00 90.00 78 ILE A CA 1
ATOM 559 C C . ILE A 1 78 ? 14.585 -24.112 -10.075 1.00 90.00 78 ILE A C 1
ATOM 561 O O . ILE A 1 78 ? 13.415 -23.912 -9.727 1.00 90.00 78 ILE A O 1
ATOM 565 N N . PRO A 1 79 ? 15.585 -23.385 -9.538 1.00 89.94 79 PRO A N 1
ATOM 566 C CA . PRO A 1 79 ? 15.342 -22.311 -8.579 1.00 89.94 79 PRO A CA 1
ATOM 567 C C . PRO A 1 79 ? 14.671 -21.079 -9.221 1.00 89.94 79 PRO A C 1
ATOM 569 O O . PRO A 1 79 ? 15.117 -20.624 -10.278 1.00 89.94 79 PRO A O 1
ATOM 572 N N . PRO A 1 80 ? 13.672 -20.448 -8.570 1.00 91.06 80 PRO A N 1
ATOM 573 C CA . PRO A 1 80 ? 13.002 -19.255 -9.098 1.00 91.06 80 PRO A CA 1
ATOM 574 C C . PRO A 1 80 ? 13.920 -18.060 -9.401 1.00 91.06 80 PRO A C 1
ATOM 576 O O . PRO A 1 80 ? 13.637 -17.311 -10.337 1.00 91.06 80 PRO A O 1
ATOM 579 N N . TYR A 1 81 ? 15.022 -17.884 -8.655 1.00 92.06 81 TYR A N 1
ATOM 580 C CA . TYR A 1 81 ? 15.952 -16.772 -8.897 1.00 92.06 81 TYR A CA 1
ATOM 581 C C . TYR A 1 81 ? 16.597 -16.843 -10.292 1.00 92.06 81 TYR A C 1
ATOM 583 O O . TYR A 1 81 ? 16.772 -15.809 -10.927 1.00 92.06 81 TYR A O 1
ATOM 591 N N . LEU A 1 82 ? 16.868 -18.049 -10.812 1.00 93.00 82 LEU A N 1
ATOM 592 C CA . LEU A 1 82 ? 17.481 -18.235 -12.130 1.00 93.00 82 LEU A CA 1
ATOM 593 C C . LEU A 1 82 ? 16.589 -17.655 -13.236 1.00 93.00 82 LEU A C 1
ATOM 595 O O . LEU A 1 82 ? 17.061 -16.907 -14.089 1.00 93.00 82 LEU A O 1
ATOM 599 N N . LEU A 1 83 ? 15.283 -17.941 -13.176 1.00 93.50 83 LEU A N 1
ATOM 600 C CA . LEU A 1 83 ? 14.295 -17.410 -14.121 1.00 93.50 83 LEU A CA 1
ATOM 601 C C . LEU A 1 83 ? 14.134 -15.889 -13.999 1.00 93.50 83 LEU A C 1
ATOM 603 O O . LEU A 1 83 ? 14.008 -15.199 -15.010 1.00 93.50 83 LEU A O 1
ATOM 607 N N . ARG A 1 84 ? 14.145 -15.365 -12.769 1.00 94.19 84 ARG A N 1
ATOM 608 C CA . ARG A 1 84 ? 14.030 -13.928 -12.476 1.00 94.19 84 ARG A CA 1
ATOM 609 C C . ARG A 1 84 ? 15.227 -13.131 -12.998 1.00 94.19 84 ARG A C 1
ATOM 611 O O . ARG A 1 84 ? 15.063 -12.052 -13.575 1.00 94.19 84 ARG A O 1
ATOM 618 N N . ASP A 1 85 ? 16.429 -13.652 -12.785 1.00 92.38 85 ASP A N 1
ATOM 619 C CA . ASP A 1 85 ? 17.675 -12.937 -13.059 1.00 92.38 85 ASP A CA 1
ATOM 620 C C . ASP A 1 85 ? 18.044 -13.058 -14.544 1.00 92.38 85 ASP A C 1
ATOM 622 O O . ASP A 1 85 ? 18.365 -12.055 -15.177 1.00 92.38 85 ASP A O 1
ATOM 626 N N . CYS A 1 86 ? 17.810 -14.224 -15.159 1.00 92.62 86 CYS A N 1
ATOM 627 C CA . CYS A 1 86 ? 17.966 -14.443 -16.603 1.00 92.62 86 CYS A CA 1
ATOM 628 C C . CYS A 1 86 ? 16.722 -14.044 -17.431 1.00 92.62 86 CYS A C 1
ATOM 630 O O . CYS A 1 86 ? 16.580 -14.467 -18.582 1.00 92.62 86 CYS A O 1
ATOM 632 N N . ARG A 1 87 ? 15.799 -13.242 -16.874 1.00 93.69 87 ARG A N 1
ATOM 633 C CA . ARG A 1 87 ? 14.472 -12.962 -17.467 1.00 93.69 87 ARG A CA 1
ATOM 634 C C . ARG A 1 87 ? 14.507 -12.471 -18.917 1.00 93.69 87 ARG A C 1
ATOM 636 O O . ARG A 1 87 ? 13.669 -12.895 -19.699 1.00 93.69 87 ARG A O 1
ATOM 643 N N . PHE A 1 88 ? 15.480 -11.638 -19.288 1.00 92.19 88 PHE A N 1
ATOM 644 C CA . PHE A 1 88 ? 15.598 -11.086 -20.645 1.00 92.19 88 PHE A CA 1
ATOM 645 C C . PHE A 1 88 ? 16.023 -12.126 -21.695 1.00 92.19 88 PHE A C 1
ATOM 647 O O . PHE A 1 88 ? 15.700 -11.980 -22.869 1.00 92.19 88 PHE A O 1
ATOM 654 N N . LEU A 1 89 ? 16.709 -13.196 -21.278 1.00 93.50 89 LEU A N 1
ATOM 655 C CA . LEU A 1 89 ? 17.050 -14.330 -22.144 1.00 93.50 89 LEU A CA 1
ATOM 656 C C . LEU A 1 89 ? 15.882 -15.324 -22.229 1.00 93.50 89 LEU A C 1
ATOM 658 O O . LEU A 1 89 ? 15.594 -15.878 -23.288 1.00 93.50 89 LEU A O 1
ATOM 662 N N . LEU A 1 90 ? 15.191 -15.535 -21.105 1.00 93.12 90 LEU A N 1
ATOM 663 C CA . LEU A 1 90 ? 14.145 -16.548 -20.964 1.00 93.12 90 LEU A CA 1
ATOM 664 C C . LEU A 1 90 ? 12.746 -16.069 -21.380 1.00 93.12 90 LEU A C 1
ATOM 666 O O . LEU A 1 90 ? 11.889 -16.907 -21.657 1.00 93.12 90 LEU A O 1
ATOM 670 N N . GLU A 1 91 ? 12.496 -14.760 -21.480 1.00 94.19 91 GLU A N 1
ATOM 671 C CA . GLU A 1 91 ? 11.181 -14.227 -21.864 1.00 94.19 91 GLU A CA 1
ATOM 672 C C . GLU A 1 91 ? 10.720 -14.716 -23.239 1.00 94.19 91 GLU A C 1
ATOM 674 O O . GLU A 1 91 ? 9.550 -15.037 -23.397 1.00 94.19 91 GLU A O 1
ATOM 679 N N . SER A 1 92 ? 11.623 -14.815 -24.219 1.00 94.62 92 SER A N 1
ATOM 680 C CA . SER A 1 92 ? 11.289 -15.182 -25.598 1.00 94.62 92 SER A CA 1
ATOM 681 C C . SER A 1 92 ? 10.881 -16.660 -25.738 1.00 94.62 92 SER A C 1
ATOM 683 O O . SER A 1 92 ? 9.778 -16.913 -26.236 1.00 94.62 92 SER A O 1
ATOM 685 N N . PRO A 1 93 ? 11.675 -17.650 -25.262 1.00 95.94 93 PRO A N 1
ATOM 686 C CA . PRO A 1 93 ? 11.254 -19.050 -25.295 1.00 95.94 93 PRO A CA 1
ATOM 687 C C . PRO A 1 93 ? 10.037 -19.318 -24.399 1.00 95.94 93 PRO A C 1
ATOM 689 O O . PRO A 1 93 ? 9.134 -20.039 -24.820 1.00 95.94 93 PRO A O 1
ATOM 692 N N . LEU A 1 94 ? 9.947 -18.709 -23.207 1.00 95.75 94 LEU A N 1
ATOM 693 C CA . LEU A 1 94 ? 8.775 -18.885 -22.339 1.00 95.75 94 LEU A CA 1
ATOM 694 C C . LEU A 1 94 ? 7.510 -18.280 -22.959 1.00 95.75 94 LEU A C 1
ATOM 696 O O . LEU A 1 94 ? 6.475 -18.932 -22.952 1.00 95.75 94 LEU A O 1
ATOM 700 N N . HIS A 1 95 ? 7.587 -17.097 -23.573 1.00 96.69 95 HIS A N 1
ATOM 701 C CA . HIS A 1 95 ? 6.483 -16.493 -24.327 1.00 96.69 95 HIS A CA 1
ATOM 702 C C . HIS A 1 95 ? 5.976 -17.394 -25.458 1.00 96.69 95 HIS A C 1
ATOM 704 O O . HIS A 1 95 ? 4.765 -17.524 -25.635 1.00 96.69 95 HIS A O 1
ATOM 710 N N . TYR A 1 96 ? 6.877 -18.041 -26.205 1.00 96.81 96 TYR A N 1
ATOM 711 C CA . TYR A 1 96 ? 6.483 -19.005 -27.234 1.00 96.81 96 TYR A CA 1
ATOM 712 C C . TYR A 1 96 ? 5.759 -20.217 -26.628 1.00 96.81 96 TYR A C 1
ATOM 714 O O . TYR A 1 96 ? 4.648 -20.540 -27.045 1.00 96.81 96 TYR A O 1
ATOM 722 N N . ILE A 1 97 ? 6.347 -20.847 -25.603 1.00 95.88 97 ILE A N 1
ATOM 723 C CA . ILE A 1 97 ? 5.768 -22.024 -24.937 1.00 95.88 97 ILE A CA 1
ATOM 724 C C . ILE A 1 97 ? 4.404 -21.687 -24.322 1.00 95.88 97 ILE A C 1
ATOM 726 O O . ILE A 1 97 ? 3.444 -22.427 -24.516 1.00 95.88 97 ILE A O 1
ATOM 730 N N . PHE A 1 98 ? 4.289 -20.565 -23.614 1.00 96.50 98 PHE A N 1
ATOM 731 C CA . PHE A 1 98 ? 3.051 -20.142 -22.964 1.00 96.50 98 PHE A CA 1
ATOM 732 C C . PHE A 1 98 ? 1.942 -19.846 -23.974 1.00 96.50 98 PHE A C 1
ATOM 734 O O . PHE A 1 98 ? 0.827 -20.328 -23.799 1.00 96.50 98 PHE A O 1
ATOM 741 N N . ASN A 1 99 ? 2.236 -19.131 -25.064 1.00 95.88 99 ASN A N 1
ATOM 742 C CA . ASN A 1 99 ? 1.239 -18.895 -26.108 1.00 95.88 99 ASN A CA 1
ATOM 743 C C . ASN A 1 99 ? 0.853 -20.178 -26.855 1.00 95.88 99 ASN A C 1
ATOM 745 O O . ASN A 1 99 ? -0.294 -20.300 -27.276 1.00 95.88 99 ASN A O 1
ATOM 749 N N . LEU A 1 100 ? 1.747 -21.169 -26.960 1.00 95.38 100 LEU A N 1
ATOM 750 C CA . LEU A 1 100 ? 1.394 -22.495 -27.471 1.00 95.38 100 LEU A CA 1
ATOM 751 C C . LEU A 1 100 ? 0.449 -23.242 -26.513 1.00 95.38 100 LEU A C 1
ATOM 753 O O . LEU A 1 100 ? -0.560 -23.778 -26.968 1.00 95.38 100 LEU A O 1
ATOM 757 N N . CYS A 1 101 ? 0.726 -23.218 -25.202 1.00 94.88 101 CYS A N 1
ATOM 758 C CA . CYS A 1 101 ? -0.143 -23.792 -24.162 1.00 94.88 101 CYS A CA 1
ATOM 759 C C . CYS A 1 101 ? -1.556 -23.192 -24.232 1.00 94.88 101 CYS A C 1
ATOM 761 O O . CYS A 1 101 ? -2.550 -23.915 -24.288 1.00 94.88 101 CYS A O 1
ATOM 763 N N . LEU A 1 102 ? -1.637 -21.860 -24.309 1.00 93.25 102 LEU A N 1
ATOM 764 C CA . LEU A 1 102 ? -2.899 -21.130 -24.415 1.00 93.25 102 LEU A CA 1
ATOM 765 C C . LEU A 1 102 ? -3.625 -21.402 -25.732 1.00 93.25 102 LEU A C 1
ATOM 767 O O . LEU A 1 102 ? -4.825 -21.652 -25.709 1.00 93.25 102 LEU A O 1
ATOM 771 N N . LYS A 1 103 ? -2.923 -21.416 -26.873 1.00 92.31 103 LYS A N 1
ATOM 772 C CA . LYS A 1 103 ? -3.521 -21.715 -28.185 1.00 92.31 103 LYS A CA 1
ATOM 773 C C . LYS A 1 103 ? -4.106 -23.129 -28.251 1.00 92.31 103 LYS A C 1
ATOM 775 O O . LYS A 1 103 ? -5.132 -23.320 -28.893 1.00 92.31 103 LYS A O 1
ATOM 780 N N . CYS A 1 104 ? -3.468 -24.100 -27.599 1.00 93.00 104 CYS A N 1
ATOM 781 C CA . CYS A 1 104 ? -3.920 -25.493 -27.589 1.00 93.00 104 CYS A CA 1
ATOM 782 C C . CYS A 1 104 ? -4.918 -25.809 -26.460 1.00 93.00 104 CYS A C 1
ATOM 784 O O . CYS A 1 104 ? -5.419 -26.926 -26.413 1.00 93.00 104 CYS A O 1
ATOM 786 N N . SER A 1 105 ? -5.185 -24.868 -25.543 1.00 92.75 105 SER A N 1
ATOM 787 C CA . SER A 1 105 ? -5.899 -25.119 -24.277 1.00 92.75 105 SER A CA 1
ATOM 788 C C . SER A 1 105 ? -5.288 -26.262 -23.446 1.00 92.75 105 SER A C 1
ATOM 790 O O . SER A 1 105 ? -6.010 -26.996 -22.780 1.00 92.75 105 SER A O 1
ATOM 792 N N . MET A 1 106 ? -3.958 -26.407 -23.475 1.00 92.31 106 MET A N 1
ATOM 793 C CA . MET A 1 106 ? -3.223 -27.475 -22.787 1.00 92.31 106 MET A CA 1
ATOM 794 C C . MET A 1 106 ? -2.223 -26.896 -21.788 1.00 92.31 106 MET A C 1
ATOM 796 O O . MET A 1 106 ? -1.411 -26.033 -22.125 1.00 92.31 106 MET A O 1
ATOM 800 N N . PHE A 1 107 ? -2.234 -27.419 -20.569 1.00 93.38 107 PHE A N 1
ATOM 801 C CA . PHE A 1 107 ? -1.268 -27.144 -19.521 1.00 93.38 107 PHE A CA 1
ATOM 802 C C . PHE A 1 107 ? -0.245 -28.296 -19.445 1.00 93.38 107 PHE A C 1
ATOM 804 O O . PHE A 1 107 ? -0.635 -29.454 -19.305 1.00 93.38 107 PHE A O 1
ATOM 811 N N . PRO A 1 108 ? 1.074 -28.036 -19.539 1.00 93.62 108 PRO A N 1
ATOM 812 C CA . PRO A 1 108 ? 2.072 -29.102 -19.626 1.00 93.62 108 PRO A CA 1
ATOM 813 C C . PRO A 1 108 ? 2.037 -30.093 -18.456 1.00 93.62 108 PRO A C 1
ATOM 815 O O . PRO A 1 108 ? 2.133 -29.701 -17.297 1.00 93.62 108 PRO A O 1
ATOM 818 N N . GLU A 1 109 ? 2.018 -31.392 -18.761 1.00 91.56 109 GLU A N 1
ATOM 819 C CA . GLU A 1 109 ? 1.955 -32.480 -17.769 1.00 91.56 109 GLU A CA 1
ATOM 820 C C . GLU A 1 109 ? 3.055 -32.385 -16.694 1.00 91.56 109 GLU A C 1
ATOM 822 O O . GLU A 1 109 ? 2.801 -32.534 -15.501 1.00 91.56 109 GLU A O 1
ATOM 827 N N . ARG A 1 110 ? 4.286 -32.019 -17.086 1.00 90.94 110 ARG A N 1
ATOM 828 C CA . ARG A 1 110 ? 5.403 -31.804 -16.142 1.00 90.94 110 ARG A CA 1
ATOM 829 C C . ARG A 1 110 ? 5.156 -30.675 -15.133 1.00 90.94 110 ARG A C 1
ATOM 831 O O . ARG A 1 110 ? 5.843 -30.620 -14.119 1.00 90.94 110 ARG A O 1
ATOM 838 N N . TRP A 1 111 ? 4.222 -29.768 -15.409 1.00 92.38 111 TRP A N 1
ATOM 839 C CA . TRP A 1 111 ? 3.848 -28.650 -14.539 1.00 92.38 111 TRP A CA 1
ATOM 840 C C . TRP A 1 111 ? 2.638 -28.967 -13.646 1.00 92.38 111 TRP A C 1
ATOM 842 O O . TRP A 1 111 ? 2.351 -28.200 -12.726 1.00 92.38 111 TRP A O 1
ATOM 852 N N . LYS A 1 112 ? 1.954 -30.098 -13.879 1.00 92.00 112 LYS A N 1
ATOM 853 C CA . LYS A 1 112 ? 0.849 -30.608 -13.047 1.00 92.00 112 LYS A CA 1
ATOM 854 C C . LYS A 1 112 ? 1.325 -31.334 -11.779 1.00 92.00 112 LYS A C 1
ATOM 856 O O . LYS A 1 112 ? 0.509 -31.627 -10.907 1.00 92.00 112 LYS A O 1
ATOM 861 N N . LEU A 1 113 ? 2.632 -31.591 -11.653 1.00 92.88 113 LEU A N 1
ATOM 862 C CA . LEU A 1 113 ? 3.271 -32.107 -10.439 1.00 92.88 113 LEU A CA 1
ATOM 863 C C . LEU A 1 113 ? 3.662 -30.960 -9.491 1.00 92.88 113 LEU A C 1
ATOM 865 O O . LEU A 1 113 ? 4.307 -29.995 -9.907 1.00 92.88 113 LEU A O 1
ATOM 869 N N . SER A 1 114 ? 3.344 -31.086 -8.201 1.00 92.88 114 SER A N 1
ATOM 870 C CA . SER A 1 114 ? 3.772 -30.137 -7.161 1.00 92.88 114 SER A CA 1
ATOM 871 C C . SER A 1 114 ? 4.392 -30.820 -5.933 1.00 92.88 114 SER A C 1
ATOM 873 O O . SER A 1 114 ? 4.094 -31.973 -5.625 1.00 92.88 114 SER A O 1
ATOM 875 N N . ARG A 1 115 ? 5.283 -30.110 -5.229 1.00 92.69 115 ARG A N 1
ATOM 876 C CA . ARG A 1 115 ? 5.899 -30.578 -3.975 1.00 92.69 115 ARG A CA 1
ATOM 877 C C . ARG A 1 115 ? 5.208 -29.929 -2.783 1.00 92.69 115 ARG A C 1
ATOM 879 O O . ARG A 1 115 ? 5.286 -28.713 -2.635 1.00 92.69 115 ARG A O 1
ATOM 886 N N . VAL A 1 116 ? 4.575 -30.713 -1.923 1.00 91.69 116 VAL A N 1
ATOM 887 C CA . VAL A 1 116 ? 3.924 -30.235 -0.699 1.00 91.69 116 VAL A CA 1
ATOM 888 C C . VAL A 1 116 ? 4.932 -30.171 0.441 1.00 91.69 116 VAL A C 1
ATOM 890 O O . VAL A 1 116 ? 5.566 -31.168 0.775 1.00 91.69 116 VAL A O 1
ATOM 893 N N . VAL A 1 117 ? 5.037 -29.006 1.078 1.00 89.56 117 VAL A N 1
ATOM 894 C CA . VAL A 1 117 ? 5.768 -28.834 2.340 1.00 89.56 117 VAL A CA 1
ATOM 895 C C . VAL A 1 117 ? 4.740 -28.659 3.467 1.00 89.56 117 VAL A C 1
ATOM 897 O O . VAL A 1 117 ? 3.946 -27.715 3.400 1.00 89.56 117 VAL A O 1
ATOM 900 N N . PRO A 1 118 ? 4.717 -29.525 4.501 1.00 89.56 118 PRO A N 1
ATOM 901 C CA . PRO A 1 118 ? 3.814 -29.368 5.640 1.00 89.56 118 PRO A CA 1
ATOM 902 C C . PRO A 1 118 ? 4.188 -28.125 6.462 1.00 89.56 118 PRO A C 1
ATOM 904 O O . PRO A 1 118 ? 5.250 -28.076 7.084 1.00 89.56 118 PRO A O 1
ATOM 907 N N . VAL A 1 119 ? 3.316 -27.113 6.498 1.00 87.88 119 VAL A N 1
ATOM 908 C CA . VAL A 1 119 ? 3.541 -25.878 7.276 1.00 87.88 119 VAL A CA 1
ATOM 909 C C . VAL A 1 119 ? 2.655 -25.868 8.529 1.00 87.88 119 VAL A C 1
ATOM 911 O O . VAL A 1 119 ? 1.440 -26.012 8.386 1.00 87.88 119 VAL A O 1
ATOM 914 N N . PRO A 1 120 ? 3.199 -25.675 9.748 1.00 85.06 120 PRO A N 1
ATOM 915 C CA . PRO A 1 120 ? 2.405 -25.716 10.975 1.00 85.06 120 PRO A CA 1
ATOM 916 C C . PRO A 1 120 ? 1.328 -24.621 11.039 1.00 85.06 120 PRO A C 1
ATOM 918 O O . PRO A 1 120 ? 1.571 -23.460 10.703 1.00 85.06 120 PRO A O 1
ATOM 921 N N . LYS A 1 121 ? 0.145 -24.963 11.553 1.00 79.62 121 LYS A N 1
ATOM 922 C CA . LYS A 1 121 ? -0.898 -24.011 11.954 1.00 79.62 121 LYS A CA 1
ATOM 923 C C . LYS A 1 121 ? -0.568 -23.484 13.354 1.00 79.62 121 LYS A C 1
ATOM 925 O O . LYS A 1 121 ? -0.427 -24.242 14.311 1.00 79.62 121 LYS A O 1
ATOM 930 N N . GLY A 1 122 ? -0.454 -22.165 13.500 1.00 73.88 122 GLY A N 1
ATOM 931 C CA . GLY A 1 122 ? -0.192 -21.535 14.798 1.00 73.88 122 GLY A CA 1
ATOM 932 C C . GLY A 1 122 ? 1.170 -21.926 15.385 1.00 73.88 122 GLY A C 1
ATOM 933 O O . GLY A 1 122 ? 2.202 -21.547 14.843 1.00 73.88 122 GLY A O 1
ATOM 934 N N . LYS A 1 123 ? 1.174 -22.645 16.516 1.00 66.69 123 LYS A N 1
ATOM 935 C CA . LYS A 1 123 ? 2.404 -23.144 17.165 1.00 66.69 123 LYS A CA 1
ATOM 936 C C . LYS A 1 123 ? 2.892 -24.489 16.600 1.00 66.69 123 LYS A C 1
ATOM 938 O O . LYS A 1 123 ? 3.955 -24.944 17.009 1.00 66.69 123 LYS A O 1
ATOM 943 N N . GLY A 1 124 ? 2.128 -25.109 15.699 1.00 64.94 124 GLY A N 1
ATOM 944 C CA . GLY A 1 124 ? 2.253 -26.532 15.390 1.00 64.94 124 GLY A CA 1
ATOM 945 C C . GLY A 1 124 ? 1.646 -27.420 16.474 1.00 64.94 124 GLY A C 1
ATOM 946 O O . GLY A 1 124 ? 1.259 -26.942 17.544 1.00 64.94 124 GLY A O 1
ATOM 947 N N . GLY A 1 125 ? 1.559 -28.709 16.169 1.00 73.56 125 GLY A N 1
ATOM 948 C CA . GLY A 1 125 ? 0.970 -29.732 17.026 1.00 73.56 125 GLY A CA 1
ATOM 949 C C . GLY A 1 125 ? 1.511 -31.115 16.678 1.00 73.56 125 GLY A C 1
ATOM 950 O O . GLY A 1 125 ? 2.469 -31.237 15.912 1.00 73.56 125 GLY A O 1
ATOM 951 N N . THR A 1 126 ? 0.946 -32.159 17.280 1.00 81.12 126 THR A N 1
ATOM 952 C CA . THR A 1 126 ? 1.414 -33.537 17.072 1.00 81.12 126 THR A CA 1
ATOM 953 C C . THR A 1 126 ? 0.748 -34.222 15.887 1.00 81.12 126 THR A C 1
ATOM 955 O O . THR A 1 126 ? 1.305 -35.208 15.402 1.00 81.12 126 THR A O 1
ATOM 958 N N . GLU A 1 127 ? -0.382 -33.701 15.405 1.00 82.69 127 GLU A N 1
ATOM 959 C CA . GLU A 1 127 ? -1.229 -34.356 14.411 1.00 82.69 127 GLU A CA 1
ATOM 960 C C . GLU A 1 127 ? -1.065 -33.761 13.014 1.00 82.69 127 GLU A C 1
ATOM 962 O O . GLU A 1 127 ? -0.828 -32.565 12.842 1.00 82.69 127 GLU A O 1
ATOM 967 N N . ALA A 1 128 ? -1.257 -34.582 11.977 1.00 83.88 128 ALA A N 1
ATOM 968 C CA . ALA A 1 128 ? -1.161 -34.120 10.589 1.00 83.88 128 ALA A CA 1
ATOM 969 C C . ALA A 1 128 ? -2.207 -33.033 10.250 1.00 83.88 128 ALA A C 1
ATOM 971 O O . ALA A 1 128 ? -1.957 -32.146 9.429 1.00 83.88 128 ALA A O 1
ATOM 972 N N . SER A 1 129 ? -3.350 -33.040 10.948 1.00 84.38 129 SER A N 1
ATOM 973 C CA . SER A 1 129 ? -4.389 -32.008 10.870 1.00 84.38 129 SER A CA 1
ATOM 974 C C . SER A 1 129 ? -3.920 -30.615 11.282 1.00 84.38 129 SER A C 1
ATOM 976 O O . SER A 1 129 ? -4.495 -29.626 10.816 1.00 84.38 129 SER A O 1
ATOM 978 N N . ASP A 1 130 ? -2.859 -30.514 12.084 1.00 84.38 130 ASP A N 1
ATOM 979 C CA . ASP A 1 130 ? -2.305 -29.249 12.572 1.00 84.38 130 ASP A CA 1
ATOM 980 C C . ASP A 1 130 ? -1.398 -28.564 11.542 1.00 84.38 130 ASP A C 1
ATOM 982 O O . ASP A 1 130 ? -0.827 -27.513 11.822 1.00 84.38 130 ASP A O 1
ATOM 986 N N . TYR A 1 131 ? -1.279 -29.111 10.330 1.00 88.50 131 TYR A N 1
ATOM 987 C CA . TYR A 1 131 ? -0.429 -28.591 9.261 1.00 88.50 131 TYR A CA 1
ATOM 988 C C . TYR A 1 131 ? -1.255 -28.213 8.019 1.00 88.50 131 TYR A C 1
ATOM 990 O O . TYR A 1 131 ? -2.387 -28.667 7.823 1.00 88.50 131 TYR A O 1
ATOM 998 N N . ARG A 1 132 ? -0.712 -27.312 7.195 1.00 84.94 132 ARG A N 1
ATOM 999 C CA . ARG A 1 132 ? -1.239 -26.923 5.878 1.00 84.94 132 ARG A CA 1
ATOM 1000 C C . ARG A 1 132 ? -0.396 -27.571 4.768 1.00 84.94 132 ARG A C 1
ATOM 1002 O O . ARG A 1 132 ? 0.834 -27.515 4.875 1.00 84.94 132 ARG A O 1
ATOM 1009 N N . PRO A 1 133 ? -1.011 -28.127 3.709 1.00 88.06 133 PRO A N 1
ATOM 1010 C CA . PRO A 1 133 ? -0.293 -28.651 2.552 1.00 88.06 133 PRO A CA 1
ATOM 1011 C C . PRO A 1 133 ? 0.112 -27.508 1.605 1.00 88.06 133 PRO A C 1
ATOM 1013 O O . PRO A 1 133 ? -0.619 -27.172 0.679 1.00 88.06 133 PRO A O 1
ATOM 1016 N N . VAL A 1 134 ? 1.272 -26.878 1.821 1.00 86.81 134 VAL A N 1
ATOM 1017 C CA . VAL A 1 134 ? 1.716 -25.779 0.944 1.00 86.81 134 VAL A CA 1
ATOM 1018 C C . VAL A 1 134 ? 2.386 -26.340 -0.310 1.00 86.81 134 VAL A C 1
ATOM 1020 O O . VAL A 1 134 ? 3.496 -26.871 -0.248 1.00 86.81 134 VAL A O 1
ATOM 1023 N N . ALA A 1 135 ? 1.720 -26.191 -1.454 1.00 88.44 135 ALA A N 1
ATOM 1024 C CA . ALA A 1 135 ? 2.167 -26.671 -2.754 1.00 88.44 135 ALA A CA 1
ATOM 1025 C C . ALA A 1 135 ? 3.222 -25.743 -3.386 1.00 88.44 135 ALA A C 1
ATOM 1027 O O . ALA A 1 135 ? 2.989 -24.574 -3.719 1.00 88.44 135 ALA A O 1
ATOM 1028 N N . VAL A 1 136 ? 4.409 -26.292 -3.621 1.00 89.19 136 VAL A N 1
ATOM 1029 C CA . VAL A 1 136 ? 5.497 -25.671 -4.375 1.00 89.19 136 VAL A CA 1
ATOM 1030 C C . VAL A 1 136 ? 5.445 -26.187 -5.812 1.00 89.19 136 VAL A C 1
ATOM 1032 O O . VAL A 1 136 ? 5.910 -27.284 -6.113 1.00 89.19 136 VAL A O 1
ATOM 1035 N N . LEU A 1 137 ? 4.860 -25.385 -6.702 1.00 90.69 137 LEU A N 1
ATOM 1036 C CA . LEU A 1 137 ? 4.885 -25.611 -8.150 1.00 90.69 137 LEU A CA 1
ATOM 1037 C C . LEU A 1 137 ? 6.260 -25.246 -8.741 1.00 90.69 137 LEU A C 1
ATOM 1039 O O . LEU A 1 137 ? 6.967 -24.394 -8.191 1.00 90.69 137 LEU A O 1
ATOM 1043 N N . CYS A 1 138 ? 6.599 -25.839 -9.888 1.00 90.94 138 CYS A N 1
ATOM 1044 C CA . CYS A 1 138 ? 7.759 -25.470 -10.706 1.00 90.94 138 CYS A CA 1
ATOM 1045 C C . CYS A 1 138 ? 7.730 -23.991 -11.136 1.00 90.94 138 CYS A C 1
ATOM 1047 O O . CYS A 1 138 ? 6.661 -23.393 -11.312 1.00 90.94 138 CYS A O 1
ATOM 1049 N N . ALA A 1 139 ? 8.906 -23.390 -11.333 1.00 92.06 139 ALA A N 1
ATOM 1050 C CA . ALA A 1 139 ? 9.008 -21.951 -11.573 1.00 92.06 139 ALA A CA 1
ATOM 1051 C C . ALA A 1 139 ? 8.329 -21.480 -12.885 1.00 92.06 139 ALA A C 1
ATOM 1053 O O . ALA A 1 139 ? 7.593 -20.492 -12.815 1.00 92.06 139 ALA A O 1
ATOM 1054 N N . PRO A 1 140 ? 8.453 -22.171 -14.044 1.00 93.44 140 PRO A N 1
ATOM 1055 C CA . PRO A 1 140 ? 7.762 -21.778 -15.280 1.00 93.44 140 PRO A CA 1
ATOM 1056 C C . PRO A 1 140 ? 6.233 -21.749 -15.145 1.00 93.44 140 PRO A C 1
ATOM 1058 O O . PRO A 1 140 ? 5.596 -20.801 -15.602 1.00 93.44 140 PRO A O 1
ATOM 1061 N N . ALA A 1 141 ? 5.649 -22.733 -14.452 1.00 93.50 141 ALA A N 1
ATOM 1062 C CA . ALA A 1 141 ? 4.211 -22.778 -14.190 1.00 93.50 141 ALA A CA 1
ATOM 1063 C C . ALA A 1 141 ? 3.741 -21.545 -13.417 1.00 93.50 141 ALA A C 1
ATOM 1065 O O . ALA A 1 141 ? 2.782 -20.899 -13.821 1.00 93.50 141 ALA A O 1
ATOM 1066 N N . LYS A 1 142 ? 4.459 -21.153 -12.354 1.00 92.75 142 LYS A N 1
ATOM 1067 C CA . LYS A 1 142 ? 4.117 -19.954 -11.571 1.00 92.75 142 LYS A CA 1
ATOM 1068 C C . LYS A 1 142 ? 4.149 -18.674 -12.407 1.00 92.75 142 LYS A C 1
ATOM 1070 O O . LYS A 1 142 ? 3.338 -17.782 -12.159 1.00 92.75 142 LYS A O 1
ATOM 1075 N N . VAL A 1 143 ? 5.045 -18.577 -13.393 1.00 94.81 143 VAL A N 1
ATOM 1076 C CA . VAL A 1 143 ? 5.097 -17.441 -14.329 1.00 94.81 143 VAL A CA 1
ATOM 1077 C C . VAL A 1 143 ? 3.867 -17.439 -15.242 1.00 94.81 143 VAL A C 1
ATOM 1079 O O . VAL A 1 143 ? 3.216 -16.401 -15.347 1.00 94.81 143 VAL A O 1
ATOM 1082 N N . LEU A 1 144 ? 3.502 -18.585 -15.832 1.00 95.12 144 LEU A N 1
ATOM 1083 C CA . LEU A 1 144 ? 2.287 -18.711 -16.648 1.00 95.12 144 LEU A CA 1
ATOM 1084 C C . LEU A 1 144 ? 1.027 -18.375 -15.836 1.00 95.12 144 LEU A C 1
ATOM 1086 O O . LEU A 1 144 ? 0.243 -17.523 -16.242 1.00 95.12 144 LEU A O 1
ATOM 1090 N N . GLU A 1 145 ? 0.870 -18.974 -14.654 1.00 94.69 145 GLU A N 1
ATOM 1091 C CA . GLU A 1 145 ? -0.251 -18.699 -13.750 1.00 94.69 145 GLU A CA 1
ATOM 1092 C C . GLU A 1 145 ? -0.335 -17.214 -13.363 1.00 94.69 145 GLU A C 1
ATOM 1094 O O . GLU A 1 145 ? -1.423 -16.655 -13.336 1.00 94.69 145 GLU A O 1
ATOM 1099 N N . SER A 1 146 ? 0.802 -16.557 -13.099 1.00 94.12 146 SER A N 1
ATOM 1100 C CA . SER A 1 146 ? 0.870 -15.124 -12.761 1.00 94.12 146 SER A CA 1
ATOM 1101 C C . SER A 1 146 ? 0.442 -14.227 -13.929 1.00 94.12 146 SER A C 1
ATOM 1103 O O . SER A 1 146 ? -0.282 -13.250 -13.732 1.00 94.12 146 SER A O 1
ATOM 1105 N N . ALA A 1 147 ? 0.849 -14.570 -15.155 1.00 93.88 147 ALA A N 1
ATOM 1106 C CA . ALA A 1 147 ? 0.470 -13.832 -16.356 1.00 93.88 147 ALA A CA 1
ATOM 1107 C C . ALA A 1 147 ? -1.027 -14.001 -16.685 1.00 93.88 147 ALA A C 1
ATOM 1109 O O . ALA A 1 147 ? -1.718 -13.009 -16.926 1.00 93.88 147 ALA A O 1
ATOM 1110 N N . ILE A 1 148 ? -1.549 -15.233 -16.605 1.00 93.75 148 ILE A N 1
ATOM 1111 C CA . ILE A 1 148 ? -2.982 -15.521 -16.784 1.00 93.75 148 ILE A CA 1
ATOM 1112 C C . ILE A 1 148 ? -3.806 -14.842 -15.687 1.00 93.75 148 ILE A C 1
ATOM 1114 O O . ILE A 1 148 ? -4.797 -14.192 -16.004 1.00 93.75 148 ILE A O 1
ATOM 1118 N N . GLN A 1 149 ? -3.399 -14.938 -14.415 1.00 93.38 149 GLN A N 1
ATOM 1119 C CA . GLN A 1 149 ? -4.114 -14.316 -13.297 1.00 93.38 149 GLN A CA 1
ATOM 1120 C C . GLN A 1 149 ? -4.249 -12.807 -13.505 1.00 93.38 149 GLN A C 1
ATOM 1122 O O . GLN A 1 149 ? -5.338 -12.273 -13.320 1.00 93.38 149 GLN A O 1
ATOM 1127 N N . HIS A 1 150 ? -3.182 -12.129 -13.935 1.00 90.81 150 HIS A N 1
ATOM 1128 C CA . HIS A 1 150 ? -3.212 -10.688 -14.169 1.00 90.81 150 HIS A CA 1
ATOM 1129 C C . HIS A 1 150 ? -4.191 -10.300 -15.291 1.00 90.81 150 HIS A C 1
ATOM 1131 O O . HIS A 1 150 ? -4.997 -9.388 -15.107 1.00 90.81 150 HIS A O 1
ATOM 1137 N N . SER A 1 151 ? -4.149 -11.017 -16.421 1.00 90.00 151 SER A N 1
ATOM 1138 C CA . SER A 1 151 ? -5.019 -10.775 -17.582 1.00 90.00 151 SER A CA 1
ATOM 1139 C C . SER A 1 151 ? -6.488 -11.121 -17.307 1.00 90.00 151 SER A C 1
ATOM 1141 O O . SER A 1 151 ? -7.386 -10.361 -17.676 1.00 90.00 151 SER A O 1
ATOM 1143 N N . LEU A 1 152 ? -6.749 -12.244 -16.631 1.00 91.31 152 LEU A N 1
ATOM 1144 C CA . LEU A 1 152 ? -8.102 -12.692 -16.310 1.00 91.31 152 LEU A CA 1
ATOM 1145 C C . LEU A 1 152 ? -8.734 -11.830 -15.215 1.00 91.31 152 LEU A C 1
ATOM 1147 O O . LEU A 1 152 ? -9.884 -11.426 -15.363 1.00 91.31 152 LEU A O 1
ATOM 1151 N N . TYR A 1 153 ? -7.985 -11.489 -14.154 1.00 92.56 153 TYR A N 1
ATOM 1152 C CA . TYR A 1 153 ? -8.486 -10.634 -13.073 1.00 92.56 153 TYR A CA 1
ATOM 1153 C C . TYR A 1 153 ? -8.986 -9.294 -13.615 1.00 92.56 153 TYR A C 1
ATOM 1155 O O . TYR A 1 153 ? -10.082 -8.874 -13.262 1.00 92.56 153 TYR A O 1
ATOM 1163 N N . ALA A 1 154 ? -8.236 -8.653 -14.517 1.00 90.25 154 ALA A N 1
ATOM 1164 C CA . ALA A 1 154 ? -8.652 -7.392 -15.130 1.00 90.25 154 ALA A CA 1
ATOM 1165 C C . ALA A 1 154 ? -10.040 -7.484 -15.799 1.00 90.25 154 ALA A C 1
ATOM 1167 O O . ALA A 1 154 ? -10.836 -6.560 -15.663 1.00 90.25 154 ALA A O 1
ATOM 1168 N N . GLN A 1 155 ? -10.356 -8.612 -16.445 1.00 90.44 155 GLN A N 1
ATOM 1169 C CA . GLN A 1 155 ? -11.620 -8.833 -17.161 1.00 90.44 155 GLN A CA 1
ATOM 1170 C C . GLN A 1 155 ? -12.796 -9.220 -16.248 1.00 90.44 155 GLN A C 1
ATOM 1172 O O . GLN A 1 155 ? -13.930 -8.849 -16.536 1.00 90.44 155 GLN A O 1
ATOM 1177 N N . VAL A 1 156 ? -12.551 -9.958 -15.157 1.00 90.88 156 VAL A N 1
ATOM 1178 C CA . VAL A 1 156 ? -13.621 -10.418 -14.243 1.00 90.88 156 VAL A CA 1
ATOM 1179 C C . VAL A 1 156 ? -13.798 -9.537 -13.001 1.00 90.88 156 VAL A C 1
ATOM 1181 O O . VAL A 1 156 ? -14.791 -9.675 -12.297 1.00 90.88 156 VAL A O 1
ATOM 1184 N N . SER A 1 157 ? -12.865 -8.624 -12.705 1.00 90.81 157 SER A N 1
ATOM 1185 C CA . SER A 1 157 ? -12.823 -7.881 -11.429 1.00 90.81 157 SER A CA 1
ATOM 1186 C C . SER A 1 157 ? -14.061 -7.038 -11.103 1.00 90.81 157 SER A C 1
ATOM 1188 O O . SER A 1 157 ? -14.347 -6.845 -9.917 1.00 90.81 157 SER A O 1
ATOM 1190 N N . SER A 1 158 ? -14.787 -6.572 -12.124 1.00 89.88 158 SER A N 1
ATOM 1191 C CA . SER A 1 158 ? -16.055 -5.834 -12.017 1.00 89.88 158 SER A CA 1
ATOM 1192 C C . SER A 1 158 ? -17.274 -6.723 -11.754 1.00 89.88 158 SER A C 1
ATOM 1194 O O . SER A 1 158 ? -18.296 -6.225 -11.301 1.00 89.88 158 SER A O 1
ATOM 1196 N N . GLN A 1 159 ? -17.165 -8.028 -12.016 1.00 89.62 159 GLN A N 1
ATOM 1197 C CA . GLN A 1 159 ? -18.191 -9.033 -11.718 1.00 89.62 159 GLN A CA 1
ATOM 1198 C C . GLN A 1 159 ? -17.996 -9.656 -10.323 1.00 89.62 159 GLN A C 1
ATOM 1200 O O . GLN A 1 159 ? -18.824 -10.448 -9.875 1.00 89.62 159 GLN A O 1
ATOM 1205 N N . LEU A 1 160 ? -16.891 -9.334 -9.635 1.00 92.62 160 LEU A N 1
ATOM 1206 C CA . LEU A 1 160 ? -16.604 -9.844 -8.296 1.00 92.62 160 LEU A CA 1
ATOM 1207 C C . LEU A 1 160 ? -17.362 -9.051 -7.226 1.00 92.62 160 LEU A C 1
ATOM 1209 O O . LEU A 1 160 ? -17.224 -7.829 -7.152 1.00 92.62 160 LEU A O 1
ATOM 1213 N N . SER A 1 161 ? -18.086 -9.764 -6.362 1.00 93.56 161 SER A N 1
ATOM 1214 C CA . SER A 1 161 ? -18.940 -9.191 -5.321 1.00 93.56 161 SER A CA 1
ATOM 1215 C C . SER A 1 161 ? -18.186 -8.244 -4.385 1.00 93.56 161 SER A C 1
ATOM 1217 O O . SER A 1 161 ? -17.068 -8.519 -3.926 1.00 93.56 161 SER A O 1
ATOM 1219 N N . ASP A 1 162 ? -18.831 -7.130 -4.043 1.00 92.94 162 ASP A N 1
ATOM 1220 C CA . ASP A 1 162 ? -18.284 -6.144 -3.116 1.00 92.94 162 ASP A CA 1
ATOM 1221 C C . ASP A 1 162 ? -18.311 -6.572 -1.648 1.00 92.94 162 ASP A C 1
ATOM 1223 O O . ASP A 1 162 ? -17.579 -5.983 -0.853 1.00 92.94 162 ASP A O 1
ATOM 1227 N N . ALA A 1 163 ? -19.001 -7.664 -1.309 1.00 94.94 163 ALA A N 1
ATOM 1228 C CA . ALA A 1 163 ? -18.837 -8.337 -0.022 1.00 94.94 163 ALA A CA 1
ATOM 1229 C C . ALA A 1 163 ? -17.440 -8.975 0.143 1.00 94.94 163 ALA A C 1
ATOM 1231 O O . ALA A 1 163 ? -16.980 -9.167 1.269 1.00 94.94 163 ALA A O 1
ATOM 1232 N N . GLN A 1 164 ? -16.739 -9.296 -0.957 1.00 96.19 164 GLN A N 1
ATOM 1233 C CA . GLN A 1 164 ? -15.412 -9.917 -0.919 1.00 96.19 164 GLN A CA 1
ATOM 1234 C C . GLN A 1 164 ? -14.298 -8.879 -0.730 1.00 96.19 164 GLN A C 1
ATOM 1236 O O . GLN A 1 164 ? -14.123 -7.946 -1.521 1.00 96.19 164 GLN A O 1
ATOM 1241 N N . HIS A 1 165 ? -13.502 -9.073 0.322 1.00 95.62 165 HIS A N 1
ATOM 1242 C CA . HIS A 1 165 ? -12.315 -8.277 0.645 1.00 95.62 165 HIS A CA 1
ATOM 1243 C C . HIS A 1 165 ? -11.007 -9.077 0.545 1.00 95.62 165 HIS A C 1
ATOM 1245 O O . HIS A 1 165 ? -9.947 -8.484 0.355 1.00 95.62 165 HIS A O 1
ATOM 1251 N N . GLY A 1 166 ? -11.058 -10.404 0.663 1.00 93.81 166 GLY A N 1
ATOM 1252 C CA . GLY A 1 166 ? -9.896 -11.275 0.511 1.00 93.81 166 GLY A CA 1
ATOM 1253 C C . GLY A 1 166 ? -9.501 -11.430 -0.957 1.00 93.81 166 GLY A C 1
ATOM 1254 O O . GLY A 1 166 ? -10.347 -11.452 -1.847 1.00 93.81 166 GLY A O 1
ATOM 1255 N N . PHE A 1 167 ? -8.194 -11.508 -1.211 1.00 92.75 167 PHE A N 1
ATOM 1256 C CA . PHE A 1 167 ? -7.581 -11.670 -2.541 1.00 92.75 167 PHE A CA 1
ATOM 1257 C C . PHE A 1 167 ? -7.938 -10.617 -3.618 1.00 92.75 167 PHE A C 1
ATOM 1259 O O . PHE A 1 167 ? -7.474 -10.742 -4.752 1.00 92.75 167 PHE A O 1
ATOM 1266 N N . ARG A 1 168 ? -8.674 -9.544 -3.287 1.00 92.50 168 ARG A N 1
ATOM 1267 C CA . ARG A 1 168 ? -8.898 -8.381 -4.169 1.00 92.50 168 ARG A CA 1
ATOM 1268 C C . ARG A 1 168 ? -7.855 -7.282 -3.875 1.00 92.50 168 ARG A C 1
ATOM 1270 O O . ARG A 1 168 ? -7.711 -6.893 -2.716 1.00 92.50 168 ARG A O 1
ATOM 1277 N N . PRO A 1 169 ? -7.127 -6.745 -4.877 1.00 87.81 169 PRO A N 1
ATOM 1278 C CA . PRO A 1 169 ? -6.227 -5.607 -4.681 1.00 87.81 169 PRO A CA 1
ATOM 1279 C C . PRO A 1 169 ? -6.958 -4.389 -4.102 1.00 87.81 169 PRO A C 1
ATOM 1281 O O . PRO A 1 169 ? -8.122 -4.153 -4.417 1.00 87.81 169 PRO A O 1
ATOM 1284 N N . GLY A 1 170 ? -6.277 -3.619 -3.250 1.00 87.44 170 GLY A N 1
ATOM 1285 C CA . GLY A 1 170 ? -6.862 -2.454 -2.572 1.00 87.44 170 GLY A CA 1
ATOM 1286 C C . GLY A 1 170 ? -7.819 -2.787 -1.418 1.00 87.44 170 GLY A C 1
ATOM 1287 O O . GLY A 1 170 ? -8.294 -1.871 -0.753 1.00 87.44 170 GLY A O 1
ATOM 1288 N N . ARG A 1 171 ? -8.084 -4.071 -1.135 1.00 90.81 171 ARG A N 1
ATOM 1289 C CA . ARG A 1 171 ? -8.904 -4.520 -0.002 1.00 90.81 171 ARG A CA 1
ATOM 1290 C C . ARG A 1 171 ? -8.073 -5.352 0.973 1.00 90.81 171 ARG A C 1
ATOM 1292 O O . ARG A 1 171 ? -7.137 -6.047 0.588 1.00 90.81 171 ARG A O 1
ATOM 1299 N N . GLY A 1 172 ? -8.392 -5.240 2.259 1.00 92.25 172 GLY A N 1
ATOM 1300 C CA . GLY A 1 172 ? -7.636 -5.861 3.345 1.00 92.25 172 GLY A CA 1
ATOM 1301 C C . GLY A 1 172 ? -8.482 -6.073 4.598 1.00 92.25 172 GLY A C 1
ATOM 1302 O O . GLY A 1 172 ? -9.642 -5.658 4.650 1.00 92.25 172 GLY A O 1
ATOM 1303 N N . THR A 1 173 ? -7.882 -6.694 5.616 1.00 93.88 173 THR A N 1
ATOM 1304 C CA . THR A 1 173 ? -8.539 -7.039 6.890 1.00 93.88 173 THR A CA 1
ATOM 1305 C C . THR A 1 173 ? -9.153 -5.823 7.574 1.00 93.88 173 THR A C 1
ATOM 1307 O O . THR A 1 173 ? -10.319 -5.865 7.953 1.00 93.88 173 THR A O 1
ATOM 1310 N N . ALA A 1 174 ? -8.412 -4.713 7.651 1.00 90.62 174 ALA A N 1
ATOM 1311 C CA . ALA A 1 174 ? -8.895 -3.466 8.237 1.00 90.62 174 ALA A CA 1
ATOM 1312 C C . ALA A 1 174 ? -10.153 -2.942 7.524 1.00 90.62 174 ALA A C 1
ATOM 1314 O O . ALA A 1 174 ? -11.124 -2.611 8.188 1.00 90.62 174 ALA A O 1
ATOM 1315 N N . GLY A 1 175 ? -10.188 -2.941 6.186 1.00 91.88 175 GLY A N 1
ATOM 1316 C CA . GLY A 1 175 ? -11.364 -2.486 5.432 1.00 91.88 175 GLY A CA 1
ATOM 1317 C C . GLY A 1 175 ? -12.600 -3.371 5.632 1.00 91.88 175 GLY A C 1
ATOM 1318 O O . GLY A 1 175 ? -13.715 -2.863 5.659 1.00 91.88 175 GLY A O 1
ATOM 1319 N N . ASN A 1 176 ? -12.417 -4.684 5.808 1.00 95.75 176 ASN A N 1
ATOM 1320 C CA . ASN A 1 176 ? -13.517 -5.609 6.104 1.00 95.75 176 ASN A CA 1
ATOM 1321 C C . ASN A 1 176 ? -14.066 -5.392 7.530 1.00 95.75 176 ASN A C 1
ATOM 1323 O O . ASN A 1 176 ? -15.275 -5.301 7.723 1.00 95.75 176 ASN A O 1
ATOM 1327 N N . LEU A 1 177 ? -13.173 -5.234 8.513 1.00 94.19 177 LEU A N 1
ATOM 1328 C CA . LEU A 1 177 ? -13.532 -4.942 9.904 1.00 94.19 177 LEU A CA 1
ATOM 1329 C C . LEU A 1 177 ? -14.180 -3.555 10.070 1.00 94.19 177 LEU A C 1
ATOM 1331 O O . LEU A 1 177 ? -15.134 -3.419 10.828 1.00 94.19 177 LEU A O 1
ATOM 1335 N N . LEU A 1 178 ? -13.705 -2.536 9.347 1.00 92.00 178 LEU A N 1
ATOM 1336 C CA . LEU A 1 178 ? -14.302 -1.195 9.357 1.00 92.00 178 LEU A CA 1
ATOM 1337 C C . LEU A 1 178 ? -15.709 -1.197 8.749 1.00 92.00 178 LEU A C 1
ATOM 1339 O O . LEU A 1 178 ? -16.601 -0.576 9.319 1.00 92.00 178 LEU A O 1
ATOM 1343 N N . HIS A 1 179 ? -15.939 -1.934 7.656 1.00 93.56 179 HIS A N 1
ATOM 1344 C CA . HIS A 1 179 ? -17.279 -2.096 7.084 1.00 93.56 179 HIS A CA 1
ATOM 1345 C C . HIS A 1 179 ? -18.227 -2.764 8.098 1.00 93.56 179 HIS A C 1
ATOM 1347 O O . HIS A 1 179 ? -19.302 -2.228 8.374 1.00 93.56 179 HIS A O 1
ATOM 1353 N N . LEU A 1 180 ? -17.788 -3.850 8.750 1.00 94.19 180 LEU A N 1
ATOM 1354 C CA . LEU A 1 180 ? -18.546 -4.500 9.825 1.00 94.19 180 LEU A CA 1
ATOM 1355 C C . LEU A 1 180 ? -18.905 -3.513 10.949 1.00 94.19 180 LEU A C 1
ATOM 1357 O O . LEU A 1 180 ? -20.076 -3.371 11.295 1.00 94.19 180 LEU A O 1
ATOM 1361 N N . LEU A 1 181 ? -17.919 -2.793 11.495 1.00 91.50 181 LEU A N 1
ATOM 1362 C CA . LEU A 1 181 ? -18.158 -1.851 12.590 1.00 91.50 181 LEU A CA 1
ATOM 1363 C C . LEU A 1 181 ? -19.012 -0.647 12.178 1.00 91.50 181 LEU A C 1
ATOM 1365 O O . LEU A 1 181 ? -19.826 -0.203 12.982 1.00 91.50 181 LEU A O 1
ATOM 1369 N N . SER A 1 182 ? -18.904 -0.159 10.939 1.00 91.06 182 SER A N 1
ATOM 1370 C CA . SER A 1 182 ? -19.759 0.930 10.440 1.00 91.06 182 SER A CA 1
ATOM 1371 C C . SER A 1 182 ? -21.246 0.554 10.386 1.00 91.06 182 SER A C 1
ATOM 1373 O O . SER A 1 182 ? -22.095 1.424 10.555 1.00 91.06 182 SER A O 1
ATOM 1375 N N . CYS A 1 183 ? -21.562 -0.738 10.233 1.00 89.44 183 CYS A N 1
ATOM 1376 C CA . CYS A 1 183 ? -22.932 -1.254 10.304 1.00 89.44 183 CYS A CA 1
ATOM 1377 C C . CYS A 1 183 ? -23.376 -1.547 11.749 1.00 89.44 183 CYS A C 1
ATOM 1379 O O . CYS A 1 183 ? -24.545 -1.390 12.085 1.00 89.44 183 CYS A O 1
ATOM 1381 N N . VAL A 1 184 ? -22.450 -1.987 12.609 1.00 92.44 184 VAL A N 1
ATOM 1382 C CA . VAL A 1 184 ? -22.738 -2.402 13.993 1.00 92.44 184 VAL A CA 1
ATOM 1383 C C . VAL A 1 184 ? -22.880 -1.217 14.952 1.00 92.44 184 VAL A C 1
ATOM 1385 O O . VAL A 1 184 ? -23.825 -1.174 15.740 1.00 92.44 184 VAL A O 1
ATOM 1388 N N . ILE A 1 185 ? -21.924 -0.281 14.932 1.00 90.50 185 ILE A N 1
ATOM 1389 C CA . ILE A 1 185 ? -21.793 0.767 15.956 1.00 90.50 185 ILE A CA 1
ATOM 1390 C C . ILE A 1 185 ? -23.045 1.658 16.044 1.00 90.50 185 ILE A C 1
ATOM 1392 O O . ILE A 1 185 ? -23.543 1.810 17.158 1.00 90.50 185 ILE A O 1
ATOM 1396 N N . PRO A 1 186 ? -23.629 2.180 14.942 1.00 90.69 186 PRO A N 1
ATOM 1397 C CA . PRO A 1 186 ? -24.809 3.048 15.028 1.00 90.69 186 PRO A CA 1
ATOM 1398 C C . PRO A 1 186 ? -26.012 2.382 15.713 1.00 90.69 186 PRO A C 1
ATOM 1400 O O . PRO A 1 186 ? -26.747 3.026 16.462 1.00 90.69 186 PRO A O 1
ATOM 1403 N N . SER A 1 187 ? -26.196 1.080 15.494 1.00 91.06 187 SER A N 1
ATOM 1404 C CA . SER A 1 187 ? -27.264 0.280 16.098 1.00 91.06 187 SER A CA 1
ATOM 1405 C C . SER A 1 187 ? -27.032 0.069 17.595 1.00 91.06 187 SER A C 1
ATOM 1407 O O . SER A 1 187 ? -27.941 0.270 18.403 1.00 91.06 187 SER A O 1
ATOM 1409 N N . VAL A 1 188 ? -25.797 -0.272 17.978 1.00 90.25 188 VAL A N 1
ATOM 1410 C CA . VAL A 1 188 ? -25.394 -0.490 19.377 1.00 90.25 188 VAL A CA 1
ATOM 1411 C C . VAL A 1 188 ? -25.410 0.816 20.184 1.00 90.25 188 VAL A C 1
ATOM 1413 O O . VAL A 1 188 ? -25.816 0.816 21.348 1.00 90.25 188 VAL A O 1
ATOM 1416 N N . ASP A 1 189 ? -25.029 1.938 19.573 1.00 88.31 189 ASP A N 1
ATOM 1417 C CA . ASP A 1 189 ? -25.058 3.272 20.186 1.00 88.31 189 ASP A CA 1
ATOM 1418 C C . ASP A 1 189 ? -26.489 3.785 20.378 1.00 88.31 189 ASP A C 1
ATOM 1420 O O . ASP A 1 189 ? -26.792 4.405 21.396 1.00 88.31 189 ASP A O 1
ATOM 1424 N N . ALA A 1 190 ? -27.404 3.425 19.474 1.00 89.19 190 ALA A N 1
ATOM 1425 C CA . ALA A 1 190 ? -28.840 3.629 19.645 1.00 89.19 190 ALA A CA 1
ATOM 1426 C C . ALA A 1 190 ? -29.501 2.632 20.628 1.00 89.19 190 ALA A C 1
ATOM 1428 O O . ALA A 1 190 ? -30.728 2.557 20.703 1.00 89.19 190 ALA A O 1
ATOM 1429 N N . GLY A 1 191 ? -28.709 1.850 21.374 1.00 88.75 191 GLY A N 1
ATOM 1430 C CA . GLY A 1 191 ? -29.179 0.914 22.399 1.00 88.75 191 GLY A CA 1
ATOM 1431 C C . GLY A 1 191 ? -29.801 -0.379 21.862 1.00 88.75 191 GLY A C 1
ATOM 1432 O O . GLY A 1 191 ? -30.392 -1.130 22.640 1.00 88.75 191 GLY A O 1
ATOM 1433 N N . ARG A 1 192 ? -29.683 -0.649 20.557 1.00 91.31 192 ARG A N 1
ATOM 1434 C CA . ARG A 1 192 ? -30.191 -1.867 19.909 1.00 91.31 192 ARG A CA 1
ATOM 1435 C C . ARG A 1 192 ? -29.113 -2.957 19.894 1.00 91.31 192 ARG A C 1
ATOM 1437 O O . ARG A 1 192 ? -27.965 -2.732 20.276 1.00 91.31 192 ARG A O 1
ATOM 1444 N N . GLN A 1 193 ? -29.504 -4.172 19.525 1.00 93.75 193 GLN A N 1
ATOM 1445 C CA . GLN A 1 193 ? -28.621 -5.339 19.480 1.00 93.75 193 GLN A CA 1
ATOM 1446 C C . GLN A 1 193 ? -28.334 -5.730 18.031 1.00 93.75 193 GLN A C 1
ATOM 1448 O O . GLN A 1 193 ? -29.221 -5.655 17.184 1.00 93.75 193 GLN A O 1
ATOM 1453 N N . VAL A 1 194 ? -27.113 -6.189 17.760 1.00 96.00 194 VAL A N 1
ATOM 1454 C CA . VAL A 1 194 ? -26.724 -6.753 16.461 1.00 96.00 194 VAL A CA 1
ATOM 1455 C C . VAL A 1 194 ? -26.178 -8.160 16.679 1.00 96.00 194 VAL A C 1
ATOM 1457 O O . VAL A 1 194 ? -25.242 -8.341 17.456 1.00 96.00 194 VAL A O 1
ATOM 1460 N N . ASP A 1 195 ? -26.749 -9.152 16.002 1.00 96.75 195 ASP A N 1
ATOM 1461 C CA . ASP A 1 195 ? -26.263 -10.532 16.038 1.00 96.75 195 ASP A CA 1
ATOM 1462 C C . ASP A 1 195 ? -25.346 -10.787 14.836 1.00 96.75 195 ASP A C 1
ATOM 1464 O O . ASP A 1 195 ? -25.690 -10.485 13.691 1.00 96.75 195 ASP A O 1
ATOM 1468 N N . LEU A 1 196 ? -24.157 -11.330 15.112 1.00 96.88 196 LEU A N 1
ATOM 1469 C CA . LEU A 1 196 ? -23.152 -11.695 14.114 1.00 96.88 196 LEU A CA 1
ATOM 1470 C C . LEU A 1 196 ? -22.972 -13.212 14.095 1.00 96.88 196 LEU A C 1
ATOM 1472 O O . LEU A 1 196 ? -22.516 -13.791 15.085 1.00 96.88 196 LEU A O 1
ATOM 1476 N N . ALA A 1 197 ? -23.267 -13.838 12.958 1.00 97.62 197 ALA A N 1
ATOM 1477 C CA . ALA A 1 197 ? -23.022 -15.254 12.702 1.00 97.62 197 ALA A CA 1
ATOM 1478 C C . ALA A 1 197 ? -21.718 -15.435 11.908 1.00 97.62 197 ALA A C 1
ATOM 1480 O O . ALA A 1 197 ? -21.561 -14.865 10.830 1.00 97.62 197 ALA A O 1
ATOM 1481 N N . TYR A 1 198 ? -20.798 -16.242 12.437 1.00 97.50 198 TYR A N 1
ATOM 1482 C CA . TYR A 1 198 ? -19.503 -16.586 11.845 1.00 97.50 198 TYR A CA 1
ATOM 1483 C C . TYR A 1 198 ? -19.492 -18.028 11.338 1.00 97.50 198 TYR A C 1
ATOM 1485 O O . TYR A 1 198 ? -20.005 -18.935 12.003 1.00 97.50 198 TYR A O 1
ATOM 1493 N N . PHE A 1 199 ? -18.842 -18.247 10.195 1.00 96.50 199 PHE A N 1
ATOM 1494 C CA . PHE A 1 199 ? -18.789 -19.533 9.506 1.00 96.50 199 PHE A CA 1
ATOM 1495 C C . PHE A 1 199 ? -17.339 -19.930 9.166 1.00 96.50 199 PHE A C 1
ATOM 1497 O O . PHE A 1 199 ? -16.564 -19.105 8.693 1.00 96.50 199 PHE A O 1
ATOM 1504 N N . ASP A 1 200 ? -16.984 -21.205 9.368 1.00 92.31 200 ASP A N 1
ATOM 1505 C CA . ASP A 1 200 ? -15.691 -21.809 8.980 1.00 92.31 200 ASP A CA 1
ATOM 1506 C C . ASP A 1 200 ? -15.976 -22.914 7.955 1.00 92.31 200 ASP A C 1
ATOM 1508 O O . ASP A 1 200 ? -16.742 -23.834 8.239 1.00 92.31 200 ASP A O 1
ATOM 1512 N N . PHE A 1 201 ? -15.396 -22.850 6.757 1.00 92.38 201 PHE A N 1
ATOM 1513 C CA . PHE A 1 201 ? -15.553 -23.904 5.747 1.00 92.38 201 PHE A CA 1
ATOM 1514 C C . PHE A 1 201 ? -14.620 -25.099 6.019 1.00 92.38 201 PHE A C 1
ATOM 1516 O O . PHE A 1 201 ? -13.452 -24.943 6.390 1.00 92.38 201 PHE A O 1
ATOM 1523 N N . ARG A 1 202 ? -15.087 -26.331 5.769 1.00 89.25 202 ARG A N 1
ATOM 1524 C CA . ARG A 1 202 ? -14.258 -27.544 5.898 1.00 89.25 202 ARG A CA 1
ATOM 1525 C C . ARG A 1 202 ? -13.192 -27.575 4.804 1.00 89.25 202 ARG A C 1
ATOM 1527 O O . ARG A 1 202 ? -13.448 -28.033 3.694 1.00 89.25 202 ARG A O 1
ATOM 1534 N N . LYS A 1 203 ? -11.974 -27.150 5.162 1.00 84.75 203 LYS A N 1
ATOM 1535 C CA . LYS A 1 203 ? -10.763 -27.250 4.321 1.00 84.75 203 LYS A CA 1
ATOM 1536 C C . LYS A 1 203 ? -10.975 -26.600 2.938 1.00 84.75 203 LYS A C 1
ATOM 1538 O O . LYS A 1 203 ? -10.613 -27.178 1.922 1.00 84.75 203 LYS A O 1
ATOM 1543 N N . ALA A 1 204 ? -11.571 -25.403 2.931 1.00 86.81 204 ALA A N 1
ATOM 1544 C CA . ALA A 1 204 ? -12.229 -24.771 1.779 1.00 86.81 204 ALA A CA 1
ATOM 1545 C C . ALA A 1 204 ? -11.469 -24.833 0.444 1.00 86.81 204 ALA A C 1
ATOM 1547 O O . ALA A 1 204 ? -12.064 -25.087 -0.595 1.00 86.81 204 ALA A O 1
ATOM 1548 N N . PHE A 1 205 ? -10.154 -24.603 0.469 1.00 87.94 205 PHE A N 1
ATOM 1549 C CA . PHE A 1 205 ? -9.308 -24.630 -0.727 1.00 87.94 205 PHE A CA 1
ATOM 1550 C C . PHE A 1 205 ? -9.155 -26.032 -1.324 1.00 87.94 205 PHE A C 1
ATOM 1552 O O . PHE A 1 205 ? -9.065 -26.164 -2.538 1.00 87.94 205 PHE A O 1
ATOM 1559 N N . ASP A 1 206 ? -9.122 -27.068 -0.491 1.00 85.75 206 ASP A N 1
ATOM 1560 C CA . ASP A 1 206 ? -8.833 -28.446 -0.894 1.00 85.75 206 ASP A CA 1
ATOM 1561 C C . ASP A 1 206 ? -10.111 -29.191 -1.352 1.00 85.75 206 ASP A C 1
ATOM 1563 O O . ASP A 1 206 ? -10.044 -30.178 -2.089 1.00 85.75 206 ASP A O 1
ATOM 1567 N N . THR A 1 207 ? -11.285 -28.697 -0.940 1.00 88.31 207 THR A N 1
ATOM 1568 C CA . THR A 1 207 ? -12.609 -29.295 -1.186 1.00 88.31 207 THR A CA 1
ATOM 1569 C C . THR A 1 207 ? -13.394 -28.665 -2.340 1.00 88.31 207 THR A C 1
ATOM 1571 O O . THR A 1 207 ? -14.462 -29.174 -2.669 1.00 88.31 207 THR A O 1
ATOM 1574 N N . VAL A 1 208 ? -12.881 -27.609 -2.993 1.00 90.94 208 VAL A N 1
ATOM 1575 C CA . VAL A 1 208 ? -13.522 -27.006 -4.183 1.00 90.94 208 VAL A CA 1
ATOM 1576 C C . VAL A 1 208 ? -13.755 -28.068 -5.257 1.00 90.9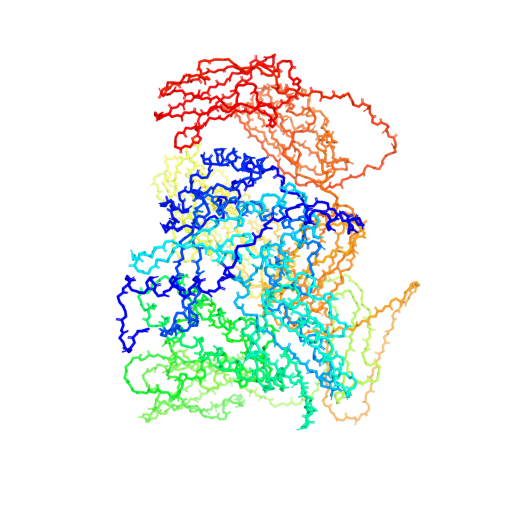4 208 VAL A C 1
ATOM 1578 O O . VAL A 1 208 ? -12.803 -28.686 -5.734 1.00 90.94 208 VAL A O 1
ATOM 1581 N N . ASP A 1 209 ? -15.003 -28.255 -5.672 1.00 90.69 209 ASP A N 1
ATOM 1582 C CA . ASP A 1 209 ? -15.312 -29.140 -6.788 1.00 90.69 209 ASP A CA 1
ATOM 1583 C C . ASP A 1 209 ? -14.923 -28.505 -8.135 1.00 90.69 209 ASP A C 1
ATOM 1585 O O . ASP A 1 209 ? -15.200 -27.329 -8.395 1.00 90.69 209 ASP A O 1
ATOM 1589 N N . ASN A 1 210 ? -14.265 -29.284 -8.996 1.00 89.75 210 ASN A N 1
ATOM 1590 C CA . ASN A 1 210 ? -13.721 -28.782 -10.256 1.00 89.75 210 ASN A CA 1
ATOM 1591 C C . ASN A 1 210 ? -14.809 -28.544 -11.324 1.00 89.75 210 ASN A C 1
ATOM 1593 O O . ASN A 1 210 ? -14.682 -27.592 -12.098 1.00 89.75 210 ASN A O 1
ATOM 1597 N N . ASP A 1 211 ? -15.886 -29.338 -11.351 1.00 88.75 211 ASP A N 1
ATOM 1598 C CA . ASP A 1 211 ? -16.993 -29.165 -12.303 1.00 88.75 211 ASP A CA 1
ATOM 1599 C C . ASP A 1 211 ? -17.818 -27.930 -11.941 1.00 88.75 211 ASP A C 1
ATOM 1601 O O . ASP A 1 211 ? -18.160 -27.112 -12.803 1.00 88.75 211 ASP A O 1
ATOM 1605 N N . ILE A 1 212 ? -18.092 -27.749 -10.645 1.00 91.81 212 ILE A N 1
ATOM 1606 C CA . ILE A 1 212 ? -18.786 -26.561 -10.139 1.00 91.81 212 ILE A CA 1
ATOM 1607 C C . ILE A 1 212 ? -17.929 -25.314 -10.390 1.00 91.81 212 ILE A C 1
ATOM 1609 O O . ILE A 1 212 ? -18.445 -24.322 -10.906 1.00 91.81 212 ILE A O 1
ATOM 1613 N N . LEU A 1 213 ? -16.613 -25.363 -10.146 1.00 93.19 213 LEU A N 1
ATOM 1614 C CA . LEU A 1 213 ? -15.703 -24.258 -10.466 1.00 93.19 213 LEU A CA 1
ATOM 1615 C C . LEU A 1 213 ? -15.715 -23.899 -11.965 1.00 93.19 213 LEU A C 1
ATOM 1617 O O . LEU A 1 213 ? -15.750 -22.712 -12.297 1.00 93.19 213 LEU A O 1
ATOM 1621 N N . LEU A 1 214 ? -15.743 -24.876 -12.881 1.00 92.62 214 LEU A N 1
ATOM 1622 C CA . LEU A 1 214 ? -15.888 -24.601 -14.319 1.00 92.62 214 LEU A CA 1
ATOM 1623 C C . LEU A 1 214 ? -17.233 -23.937 -14.650 1.00 92.62 214 LEU A C 1
ATOM 1625 O O . LEU A 1 214 ? -17.261 -22.976 -15.422 1.00 92.62 214 LEU A O 1
ATOM 1629 N N . LYS A 1 215 ? -18.335 -24.376 -14.029 1.00 91.56 215 LYS A N 1
ATOM 1630 C CA . LYS A 1 215 ? -19.661 -23.745 -14.171 1.00 91.56 215 LYS A CA 1
ATOM 1631 C C . LYS A 1 215 ? -19.668 -22.298 -13.640 1.00 91.56 215 LYS A C 1
ATOM 1633 O O . LYS A 1 215 ? -20.230 -21.416 -14.287 1.00 91.56 215 LYS A O 1
ATOM 1638 N N . LYS A 1 216 ? -18.977 -22.008 -12.529 1.00 93.19 216 LYS A N 1
ATOM 1639 C CA . LYS A 1 216 ? -18.810 -20.642 -11.978 1.00 93.19 216 LYS A CA 1
ATOM 1640 C C . LYS A 1 216 ? -17.939 -19.757 -12.874 1.00 93.19 216 LYS A C 1
ATOM 1642 O O . LYS A 1 216 ? -18.293 -18.607 -13.126 1.00 93.19 216 LYS A O 1
ATOM 1647 N N . LEU A 1 217 ? -16.841 -20.296 -13.413 1.00 92.50 217 LEU A N 1
ATOM 1648 C CA . LEU A 1 217 ? -16.002 -19.614 -14.408 1.00 92.50 217 LEU A CA 1
ATOM 1649 C C . LEU A 1 217 ? -16.813 -19.248 -15.661 1.00 92.50 217 LEU A C 1
ATOM 1651 O O . LEU A 1 217 ? -16.672 -18.141 -16.183 1.00 92.50 217 LEU A O 1
ATOM 1655 N N . ALA A 1 218 ? -17.694 -20.142 -16.114 1.00 90.81 218 ALA A N 1
ATOM 1656 C CA . ALA A 1 218 ? -18.600 -19.888 -17.229 1.00 90.81 218 ALA A CA 1
ATOM 1657 C C . ALA A 1 218 ? -19.605 -18.760 -16.904 1.00 90.81 218 ALA A C 1
ATOM 1659 O O . ALA A 1 218 ? -19.792 -17.861 -17.726 1.00 90.81 218 ALA A O 1
ATOM 1660 N N . ARG A 1 219 ? -20.171 -18.744 -15.683 1.00 88.50 219 ARG A N 1
ATOM 1661 C CA . ARG A 1 219 ? -21.094 -17.695 -15.195 1.00 88.50 219 ARG A CA 1
ATOM 1662 C C . ARG A 1 219 ? -20.458 -16.296 -15.153 1.00 88.50 219 ARG A C 1
ATOM 1664 O O . ARG A 1 219 ? -21.142 -15.336 -15.482 1.00 88.50 219 ARG A O 1
ATOM 1671 N N . VAL A 1 220 ? -19.159 -16.168 -14.846 1.00 88.44 220 VAL A N 1
ATOM 1672 C CA . VAL A 1 220 ? -18.418 -14.880 -14.937 1.00 88.44 220 VAL A CA 1
ATOM 1673 C C . VAL A 1 220 ? -17.928 -14.540 -16.360 1.00 88.44 220 VAL A C 1
ATOM 1675 O O . VAL A 1 220 ? -17.022 -13.725 -16.560 1.00 88.44 220 VAL A O 1
ATOM 1678 N N . GLY A 1 221 ? -18.501 -15.189 -17.378 1.00 86.81 221 GLY A N 1
ATOM 1679 C CA . GLY A 1 221 ? -18.277 -14.881 -18.788 1.00 86.81 221 GLY A CA 1
ATOM 1680 C C . GLY A 1 221 ? -17.040 -15.523 -19.421 1.00 86.81 221 GLY A C 1
ATOM 1681 O O . GLY A 1 221 ? -16.644 -15.084 -20.504 1.00 86.81 221 GLY A O 1
ATOM 1682 N N . CYS A 1 222 ? -16.409 -16.534 -18.804 1.00 90.19 222 CYS A N 1
ATOM 1683 C CA . CYS A 1 222 ? -15.256 -17.204 -19.417 1.00 90.19 222 CYS A CA 1
ATOM 1684 C C . CYS A 1 222 ? -15.638 -17.917 -20.723 1.00 90.19 222 CYS A C 1
ATOM 1686 O O . CYS A 1 222 ? -16.534 -18.757 -20.751 1.00 90.19 222 CYS A O 1
ATOM 1688 N N . THR A 1 223 ? -14.915 -17.632 -21.811 1.00 90.12 223 THR A N 1
ATOM 1689 C CA . THR A 1 223 ? -15.152 -18.297 -23.107 1.00 90.12 223 THR A CA 1
ATOM 1690 C C . THR A 1 223 ? -14.917 -19.817 -23.052 1.00 90.12 223 THR A C 1
ATOM 1692 O O . THR A 1 223 ? -14.065 -20.269 -22.282 1.00 90.12 223 THR A O 1
ATOM 1695 N N . PRO A 1 224 ? -15.549 -20.622 -23.933 1.00 88.69 224 PRO A N 1
ATOM 1696 C CA . PRO A 1 224 ? -15.299 -22.066 -24.011 1.00 88.69 224 PRO A CA 1
ATOM 1697 C C . PRO A 1 224 ? -13.818 -22.437 -24.191 1.00 88.69 224 PRO A C 1
ATOM 1699 O O . PRO A 1 224 ? -13.369 -23.460 -23.684 1.00 88.69 224 PRO A O 1
ATOM 1702 N N . HIS A 1 225 ? -13.029 -21.588 -24.860 1.00 89.25 225 HIS A N 1
ATOM 1703 C CA . HIS A 1 225 ? -11.578 -21.761 -25.007 1.00 89.25 225 HIS A CA 1
ATOM 1704 C C . HIS A 1 225 ? -10.832 -21.660 -23.665 1.00 89.25 225 HIS A C 1
ATOM 1706 O O . HIS A 1 225 ? -9.997 -22.509 -23.340 1.00 89.25 225 HIS A O 1
ATOM 1712 N N . THR A 1 226 ? -11.192 -20.655 -22.857 1.00 91.56 226 THR A N 1
ATOM 1713 C CA . THR A 1 226 ? -10.728 -20.481 -21.472 1.00 91.56 226 THR A CA 1
ATOM 1714 C C . THR A 1 226 ? -11.152 -21.655 -20.587 1.00 91.56 226 THR A C 1
ATOM 1716 O O . THR A 1 226 ? -10.338 -22.162 -19.819 1.00 91.56 226 THR A O 1
ATOM 1719 N N . LEU A 1 227 ? -12.403 -22.114 -20.706 1.00 92.62 227 LEU A N 1
ATOM 1720 C CA . LEU A 1 227 ? -12.926 -23.237 -19.921 1.00 92.62 227 LEU A CA 1
ATOM 1721 C C . LEU A 1 227 ? -12.193 -24.547 -20.242 1.00 92.62 227 LEU A C 1
ATOM 1723 O O . LEU A 1 227 ? -11.805 -25.253 -19.317 1.00 92.62 227 LEU A O 1
ATOM 1727 N N . LYS A 1 228 ? -11.903 -24.829 -21.522 1.00 92.81 228 LYS A N 1
ATOM 1728 C CA . LYS A 1 228 ? -11.064 -25.974 -21.930 1.00 92.81 228 LYS A CA 1
ATOM 1729 C C . LYS A 1 228 ? -9.669 -25.921 -21.300 1.00 92.81 228 LYS A C 1
ATOM 1731 O O . LYS A 1 228 ? -9.198 -26.935 -20.795 1.00 92.81 228 LYS A O 1
ATOM 1736 N N . PHE A 1 229 ? -9.037 -24.743 -21.274 1.00 94.25 229 PHE A N 1
ATOM 1737 C CA . PHE A 1 229 ? -7.730 -24.576 -20.630 1.00 94.25 229 PHE A CA 1
ATOM 1738 C C . PHE A 1 229 ? -7.801 -24.816 -19.114 1.00 94.25 229 PHE A C 1
ATOM 1740 O O . PHE A 1 229 ? -6.933 -25.492 -18.567 1.00 94.25 229 PHE A O 1
ATOM 1747 N N . PHE A 1 230 ? -8.829 -24.305 -18.426 1.00 93.38 230 PHE A N 1
ATOM 1748 C CA . PHE A 1 230 ? -8.994 -24.558 -16.991 1.00 93.38 230 PHE A CA 1
ATOM 1749 C C . PHE A 1 230 ? -9.324 -26.020 -16.675 1.00 93.38 230 PHE A C 1
ATOM 1751 O O . PHE A 1 230 ? -8.803 -26.541 -15.692 1.00 93.38 230 PHE A O 1
ATOM 1758 N N . ALA A 1 231 ? -10.110 -26.696 -17.517 1.00 92.19 231 ALA A N 1
ATOM 1759 C CA . ALA A 1 231 ? -10.384 -28.122 -17.374 1.00 92.19 231 ALA A CA 1
ATOM 1760 C C . ALA A 1 231 ? -9.082 -28.938 -17.428 1.00 92.19 231 ALA A C 1
ATOM 1762 O O . ALA A 1 231 ? -8.809 -29.710 -16.512 1.00 92.19 231 ALA A O 1
ATOM 1763 N N . ASP A 1 232 ? -8.221 -28.713 -18.428 1.00 92.69 232 ASP A N 1
ATOM 1764 C CA . ASP A 1 232 ? -6.927 -29.404 -18.484 1.00 92.69 232 ASP A CA 1
ATOM 1765 C C . ASP A 1 232 ? -5.967 -28.978 -17.354 1.00 92.69 232 ASP A C 1
ATOM 1767 O O . ASP A 1 232 ? -5.277 -29.822 -16.783 1.00 92.69 232 ASP A O 1
ATOM 1771 N N . TYR A 1 233 ? -5.956 -27.698 -16.967 1.00 92.25 233 TYR A N 1
ATOM 1772 C CA . TYR A 1 233 ? -5.149 -27.192 -15.848 1.00 92.25 233 TYR A CA 1
ATOM 1773 C C . TYR A 1 233 ? -5.472 -27.876 -14.507 1.00 92.25 233 TYR A C 1
ATOM 1775 O O . TYR A 1 233 ? -4.553 -28.109 -13.713 1.00 92.25 233 TYR A O 1
ATOM 1783 N N . LEU A 1 234 ? -6.752 -28.168 -14.242 1.00 90.06 234 LEU A N 1
ATOM 1784 C CA . LEU A 1 234 ? -7.229 -28.829 -13.019 1.00 90.06 234 LEU A CA 1
ATOM 1785 C C . LEU A 1 234 ? -7.092 -30.361 -13.084 1.00 90.06 234 LEU A C 1
ATOM 1787 O O . LEU A 1 234 ? -6.827 -30.995 -12.062 1.00 90.06 234 LEU A O 1
ATOM 1791 N N . LYS A 1 235 ? -7.236 -30.951 -14.275 1.00 88.44 235 LYS A N 1
ATOM 1792 C CA . LYS A 1 235 ? -7.197 -32.401 -14.506 1.00 88.44 235 LYS A CA 1
ATOM 1793 C C . LYS A 1 235 ? -5.825 -33.026 -14.213 1.00 88.44 235 LYS A C 1
ATOM 1795 O O . LYS A 1 235 ? -4.792 -32.444 -14.529 1.00 88.44 235 LYS A O 1
ATOM 1800 N N . ASP A 1 236 ? -5.831 -34.247 -13.667 1.00 88.25 236 ASP A N 1
ATOM 1801 C CA . ASP A 1 236 ? -4.671 -35.140 -13.458 1.00 88.25 236 ASP A CA 1
ATOM 1802 C C . ASP A 1 236 ? -3.492 -34.545 -12.660 1.00 88.25 236 ASP A C 1
ATOM 1804 O O . ASP A 1 236 ? -2.364 -35.046 -12.697 1.00 88.25 236 ASP A O 1
ATOM 1808 N N . ARG A 1 237 ? -3.753 -33.497 -11.868 1.00 89.94 237 ARG A N 1
ATOM 1809 C CA . ARG A 1 237 ? -2.761 -32.897 -10.971 1.00 89.94 237 ARG A CA 1
ATOM 1810 C C . ARG A 1 237 ? -2.300 -33.887 -9.903 1.00 89.94 237 ARG A C 1
ATOM 1812 O O . ARG A 1 237 ? -3.088 -34.642 -9.326 1.00 89.94 237 ARG A O 1
ATOM 1819 N N . ARG A 1 238 ? -0.994 -33.867 -9.635 1.00 91.56 238 ARG A N 1
ATOM 1820 C CA . ARG A 1 238 ? -0.312 -34.781 -8.712 1.00 91.56 238 ARG A CA 1
ATOM 1821 C C . ARG A 1 238 ? 0.547 -34.013 -7.722 1.00 91.56 238 ARG A C 1
ATOM 1823 O O . ARG A 1 238 ? 1.119 -32.971 -8.046 1.00 91.56 238 ARG A O 1
ATOM 1830 N N . GLN A 1 239 ? 0.699 -34.553 -6.520 1.00 92.75 239 GLN A N 1
ATOM 1831 C CA . GLN A 1 239 ? 1.609 -33.992 -5.533 1.00 92.75 239 GLN A CA 1
ATOM 1832 C C . GLN A 1 239 ? 2.231 -35.050 -4.628 1.00 92.75 239 GLN A C 1
ATOM 1834 O O . GLN A 1 239 ? 1.665 -36.118 -4.427 1.00 92.75 239 GLN A O 1
ATOM 1839 N N . TYR A 1 240 ? 3.402 -34.737 -4.084 1.00 94.19 240 TYR A N 1
ATOM 1840 C CA . TYR A 1 240 ? 4.117 -35.555 -3.104 1.00 94.19 240 TYR A CA 1
ATOM 1841 C C . TYR A 1 240 ? 4.542 -34.677 -1.927 1.00 94.19 240 TYR A C 1
ATOM 1843 O O . TYR A 1 240 ? 4.771 -33.478 -2.100 1.00 94.19 240 TYR A O 1
ATOM 1851 N N . VAL A 1 241 ? 4.646 -35.252 -0.732 1.00 94.50 241 VAL A N 1
ATOM 1852 C CA . VAL A 1 241 ? 5.088 -34.533 0.468 1.00 94.50 241 VAL A CA 1
ATOM 1853 C C . VAL A 1 241 ? 6.602 -34.635 0.612 1.00 94.50 241 VAL A C 1
ATOM 1855 O O . VAL A 1 241 ? 7.158 -35.718 0.486 1.00 94.50 241 VAL A O 1
ATOM 1858 N N . ASP A 1 242 ? 7.255 -33.517 0.922 1.00 91.50 242 ASP A N 1
ATOM 1859 C CA . ASP A 1 242 ? 8.648 -33.454 1.370 1.00 91.50 242 ASP A CA 1
ATOM 1860 C C . ASP A 1 242 ? 8.681 -33.089 2.859 1.00 91.50 242 ASP A C 1
ATOM 1862 O O . ASP A 1 242 ? 8.254 -32.002 3.261 1.00 91.50 242 ASP A O 1
ATOM 1866 N N . CYS A 1 243 ? 9.182 -34.012 3.679 1.00 88.56 243 CYS A N 1
ATOM 1867 C CA . CYS A 1 243 ? 9.429 -33.795 5.095 1.00 88.56 243 CYS A CA 1
ATOM 1868 C C . CYS A 1 243 ? 10.932 -33.913 5.370 1.00 88.56 243 CYS A C 1
ATOM 1870 O O . CYS A 1 243 ? 11.476 -35.010 5.483 1.00 88.56 243 CYS A O 1
ATOM 1872 N N . GLY A 1 244 ? 11.616 -32.771 5.478 1.00 81.75 244 GLY A N 1
ATOM 1873 C CA . GLY A 1 244 ? 13.038 -32.723 5.831 1.00 81.75 244 GLY A CA 1
ATOM 1874 C C . GLY A 1 244 ? 13.951 -33.461 4.845 1.00 81.75 244 GLY A C 1
ATOM 1875 O O . GLY A 1 244 ? 14.900 -34.110 5.282 1.00 81.75 244 GLY A O 1
ATOM 1876 N N . GLY A 1 245 ? 13.646 -33.409 3.543 1.00 82.44 245 GLY A N 1
ATOM 1877 C CA . GLY A 1 245 ? 14.401 -34.079 2.481 1.00 82.44 245 GLY A CA 1
ATOM 1878 C C . GLY A 1 245 ? 13.958 -35.517 2.191 1.00 82.44 245 GLY A C 1
ATOM 1879 O O . GLY A 1 245 ? 14.422 -36.102 1.216 1.00 82.44 245 GLY A O 1
ATOM 1880 N N . CYS A 1 246 ? 13.054 -36.089 2.992 1.00 89.31 246 CYS A N 1
ATOM 1881 C CA . CYS A 1 246 ? 12.414 -37.370 2.694 1.00 89.31 246 CYS A CA 1
ATOM 1882 C C . CYS A 1 246 ? 11.106 -37.133 1.931 1.00 89.31 246 CYS A C 1
ATOM 1884 O O . CYS A 1 246 ? 10.244 -36.393 2.409 1.00 89.31 246 CYS A O 1
ATOM 1886 N N . ILE A 1 247 ? 10.950 -37.776 0.772 1.00 92.62 247 ILE A N 1
ATOM 1887 C CA . ILE A 1 247 ? 9.767 -37.636 -0.088 1.00 92.62 247 ILE A CA 1
ATOM 1888 C C . ILE A 1 247 ? 8.783 -38.802 0.081 1.00 92.62 247 ILE A C 1
ATOM 1890 O O . ILE A 1 247 ? 9.194 -39.937 0.324 1.00 92.62 247 ILE A O 1
ATOM 1894 N N . SER A 1 248 ? 7.486 -38.520 -0.043 1.00 95.56 248 SER A N 1
ATOM 1895 C CA . SER A 1 248 ? 6.434 -39.536 -0.173 1.00 95.56 248 SER A CA 1
ATOM 1896 C C . SER A 1 248 ? 6.297 -40.026 -1.616 1.00 95.56 248 SER A C 1
ATOM 1898 O O . SER A 1 248 ? 6.760 -39.371 -2.550 1.00 95.56 248 SER A O 1
ATOM 1900 N N . GLU A 1 249 ? 5.537 -41.106 -1.807 1.00 92.50 249 GLU A N 1
ATOM 1901 C CA . GLU A 1 249 ? 4.970 -41.405 -3.124 1.00 92.50 249 GLU A CA 1
ATOM 1902 C C . GLU A 1 249 ? 4.034 -40.268 -3.589 1.00 92.50 249 GLU A C 1
ATOM 1904 O O . GLU A 1 249 ? 3.372 -39.641 -2.744 1.00 92.50 249 GLU A O 1
ATOM 1909 N N . PRO A 1 250 ? 3.959 -39.972 -4.901 1.00 92.75 250 PRO A N 1
ATOM 1910 C CA . PRO A 1 250 ? 2.998 -39.016 -5.441 1.00 92.75 250 PRO A CA 1
ATOM 1911 C C . PRO A 1 250 ? 1.561 -39.553 -5.426 1.00 92.75 250 PRO A C 1
ATOM 1913 O O . PRO A 1 250 ? 1.313 -40.710 -5.757 1.00 92.75 250 PRO A O 1
ATOM 1916 N N . TYR A 1 251 ? 0.598 -38.678 -5.148 1.00 91.06 251 TYR A N 1
ATOM 1917 C CA . TYR A 1 251 ? -0.837 -38.963 -5.209 1.00 91.06 251 TYR A CA 1
ATOM 1918 C C . TYR A 1 251 ? -1.588 -37.878 -5.995 1.00 91.06 251 TYR A C 1
ATOM 1920 O O . TYR A 1 251 ? -1.073 -36.781 -6.219 1.00 91.06 251 TYR A O 1
ATOM 1928 N N . PHE A 1 252 ? -2.809 -38.185 -6.438 1.00 88.81 252 PHE A N 1
ATOM 1929 C CA . PHE A 1 252 ? -3.642 -37.262 -7.216 1.00 88.81 252 PHE A CA 1
ATOM 1930 C C . PHE A 1 252 ? -4.424 -36.284 -6.327 1.00 88.81 252 PHE A C 1
ATOM 1932 O O . PHE A 1 252 ? -4.966 -36.674 -5.290 1.00 88.81 252 PHE A O 1
ATOM 1939 N N . THR A 1 253 ? -4.547 -35.035 -6.779 1.00 86.00 253 THR A N 1
ATOM 1940 C CA . THR A 1 253 ? -5.453 -34.021 -6.211 1.00 86.00 253 THR A CA 1
ATOM 1941 C C . THR A 1 253 ? -6.714 -33.948 -7.070 1.00 86.00 253 THR A C 1
ATOM 1943 O O . THR A 1 253 ? -6.712 -33.309 -8.121 1.00 86.00 253 THR A O 1
ATOM 1946 N N . ARG A 1 254 ? -7.768 -34.669 -6.669 1.00 82.19 254 ARG A N 1
ATOM 1947 C CA . ARG A 1 254 ? -9.007 -34.835 -7.462 1.00 82.19 254 ARG A CA 1
ATOM 1948 C C . ARG A 1 254 ? -10.002 -33.677 -7.320 1.00 82.19 254 ARG A C 1
ATOM 1950 O O . ARG A 1 254 ? -10.859 -33.512 -8.180 1.00 82.19 254 ARG A O 1
ATOM 1957 N N . SER A 1 255 ? -9.841 -32.867 -6.279 1.00 85.00 255 SER A N 1
ATOM 1958 C CA . SER A 1 255 ? -10.573 -31.625 -6.015 1.00 85.00 255 SER A CA 1
ATOM 1959 C C . SER A 1 255 ? -9.593 -30.522 -5.606 1.00 85.00 255 SER A C 1
ATOM 1961 O O . SER A 1 255 ? -8.402 -30.775 -5.404 1.00 85.00 255 SER A O 1
ATOM 1963 N N . GLY A 1 256 ? -10.111 -29.314 -5.429 1.00 85.06 256 GLY A N 1
ATOM 1964 C CA . GLY A 1 256 ? -9.419 -28.218 -4.775 1.00 85.06 256 GLY A CA 1
ATOM 1965 C C . GLY A 1 256 ? -8.549 -27.361 -5.691 1.00 85.06 256 GLY A C 1
ATOM 1966 O O . GLY A 1 256 ? -8.063 -27.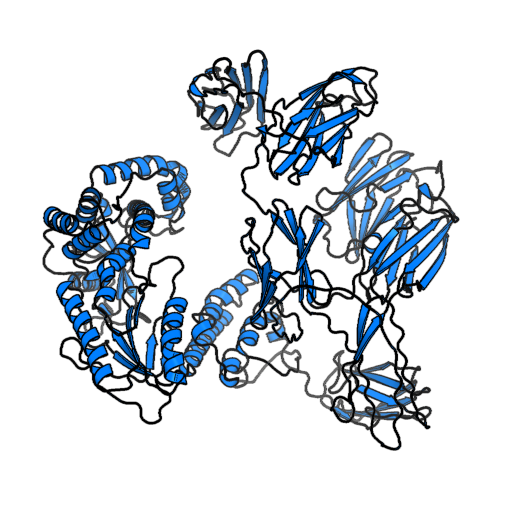773 -6.743 1.00 85.06 256 GLY A O 1
ATOM 1967 N N . VAL A 1 257 ? -8.299 -26.139 -5.231 1.00 86.12 257 VAL A N 1
ATOM 1968 C CA . VAL A 1 257 ? -7.400 -25.174 -5.862 1.00 86.12 257 VAL A CA 1
ATOM 1969 C C . VAL A 1 257 ? -6.082 -25.133 -5.082 1.00 86.12 257 VAL A C 1
ATOM 1971 O O . VAL A 1 257 ? -6.055 -24.920 -3.871 1.00 86.12 257 VAL A O 1
ATOM 1974 N N . SER A 1 258 ? -4.953 -25.382 -5.757 1.00 77.31 258 SER A N 1
ATOM 1975 C CA . SER A 1 258 ? -3.683 -25.684 -5.073 1.00 77.31 258 SER A CA 1
ATOM 1976 C C . SER A 1 258 ? -3.193 -24.536 -4.168 1.00 77.31 258 SER A C 1
ATOM 1978 O O . SER A 1 258 ? -2.860 -23.452 -4.658 1.00 77.31 258 SER A O 1
ATOM 1980 N N . GLN A 1 259 ? -3.055 -24.789 -2.858 1.00 72.88 259 GLN A N 1
ATOM 1981 C CA . GLN A 1 259 ? -2.548 -23.824 -1.868 1.00 72.88 259 GLN A CA 1
ATOM 1982 C C . GLN A 1 259 ? -1.075 -23.454 -2.136 1.00 72.88 259 GLN A C 1
ATOM 1984 O O . GLN A 1 259 ? -0.153 -24.096 -1.637 1.00 72.88 259 GLN A O 1
ATOM 1989 N N . GLY A 1 260 ? -0.840 -22.409 -2.935 1.00 79.25 260 GLY A N 1
ATOM 1990 C CA . GLY A 1 260 ? 0.495 -21.994 -3.400 1.00 79.25 260 GLY A CA 1
ATOM 1991 C C . GLY A 1 260 ? 0.604 -21.745 -4.912 1.00 79.25 260 GLY A C 1
ATOM 1992 O O . GLY A 1 260 ? 1.668 -21.318 -5.382 1.00 79.25 260 GLY A O 1
ATOM 1993 N N . SER A 1 261 ? -0.485 -21.992 -5.652 1.00 87.56 261 SER A N 1
ATOM 1994 C CA . SER A 1 261 ? -0.730 -21.487 -7.007 1.00 87.56 261 SER A CA 1
ATOM 1995 C C . SER A 1 261 ? -1.009 -19.978 -7.001 1.00 87.56 261 SER A C 1
ATOM 1997 O O . SER A 1 261 ? -1.560 -19.446 -6.036 1.00 87.56 261 SER A O 1
ATOM 1999 N N . ASN A 1 262 ? -0.677 -19.297 -8.101 1.00 90.19 262 ASN A N 1
ATOM 2000 C CA . ASN A 1 262 ? -1.072 -17.904 -8.327 1.00 90.19 262 ASN A CA 1
ATOM 2001 C C . ASN A 1 262 ? -2.524 -17.776 -8.837 1.00 90.19 262 ASN A C 1
ATOM 2003 O O . ASN A 1 262 ? -3.139 -16.735 -8.627 1.00 90.19 262 ASN A O 1
ATOM 2007 N N . LEU A 1 263 ? -3.085 -18.811 -9.478 1.00 92.19 263 LEU A N 1
ATOM 2008 C CA . LEU A 1 263 ? -4.476 -18.824 -9.963 1.00 92.19 263 LEU A CA 1
ATOM 2009 C C . LEU A 1 263 ? -5.479 -19.254 -8.886 1.00 92.19 263 LEU A C 1
ATOM 2011 O O . LEU A 1 263 ? -6.602 -18.752 -8.881 1.00 92.19 263 LEU A O 1
ATOM 2015 N N . GLY A 1 264 ? -5.072 -20.130 -7.962 1.00 92.69 264 GLY A N 1
ATOM 2016 C CA . GLY A 1 264 ? -5.955 -20.687 -6.931 1.00 92.69 264 GLY A CA 1
ATOM 2017 C C . GLY A 1 264 ? -6.769 -19.653 -6.132 1.00 92.69 264 GLY A C 1
ATOM 2018 O O . GLY A 1 264 ? -7.979 -19.827 -6.013 1.00 92.69 264 GLY A O 1
ATOM 2019 N N . PRO A 1 265 ? -6.184 -18.536 -5.652 1.00 94.19 265 PRO A N 1
ATOM 2020 C CA . PRO A 1 265 ? -6.942 -17.490 -4.960 1.00 94.19 265 PRO A CA 1
ATOM 2021 C C . PRO A 1 265 ? -8.037 -16.833 -5.815 1.00 94.19 265 PRO A C 1
ATOM 2023 O O . PRO A 1 265 ? -9.107 -16.523 -5.299 1.00 94.19 265 PRO A O 1
ATOM 2026 N N . LEU A 1 266 ? -7.797 -16.645 -7.121 1.00 94.31 266 LEU A N 1
ATOM 2027 C CA . LEU A 1 266 ? -8.792 -16.095 -8.049 1.00 94.31 266 LEU A CA 1
ATOM 2028 C C . LEU A 1 266 ? -9.909 -17.110 -8.330 1.00 94.31 266 LEU A C 1
ATOM 2030 O O . LEU A 1 266 ? -11.083 -16.756 -8.315 1.00 94.31 266 LEU A O 1
ATOM 2034 N N . GLN A 1 267 ? -9.548 -18.377 -8.534 1.00 94.81 267 GLN A N 1
ATOM 2035 C CA . GLN A 1 267 ? -10.514 -19.467 -8.689 1.00 94.81 267 GLN A CA 1
ATOM 2036 C C . GLN A 1 267 ? -11.414 -19.594 -7.450 1.00 94.81 267 GLN A C 1
ATOM 2038 O O . GLN A 1 267 ? -12.627 -19.714 -7.589 1.00 94.81 267 GLN A O 1
ATOM 2043 N N . PHE A 1 268 ? -10.845 -19.475 -6.245 1.00 95.25 268 PHE A N 1
ATOM 2044 C CA . PHE A 1 268 ? -11.604 -19.540 -4.996 1.00 95.25 268 PHE A CA 1
ATOM 2045 C C . PHE A 1 268 ? -12.614 -18.391 -4.846 1.00 95.25 268 PHE A C 1
ATOM 2047 O O . PHE A 1 268 ? -13.777 -18.645 -4.543 1.00 95.25 268 PHE A O 1
ATOM 2054 N N . ILE A 1 269 ? -12.225 -17.134 -5.104 1.00 95.31 269 ILE A N 1
ATOM 2055 C CA . ILE A 1 269 ? -13.183 -16.014 -5.003 1.00 95.31 269 ILE A CA 1
ATOM 2056 C C . ILE A 1 269 ? -14.254 -16.040 -6.100 1.00 95.31 269 ILE A C 1
ATOM 2058 O O . ILE A 1 269 ? -15.350 -15.557 -5.852 1.00 95.31 269 ILE A O 1
ATOM 2062 N N . ILE A 1 270 ? -13.975 -16.633 -7.270 1.00 95.00 270 ILE A N 1
ATOM 2063 C CA . ILE A 1 270 ? -14.984 -16.887 -8.315 1.00 95.00 270 ILE A CA 1
ATOM 2064 C C . ILE A 1 270 ? -15.959 -17.992 -7.876 1.00 95.00 270 ILE A C 1
ATOM 2066 O O . ILE A 1 270 ? -17.163 -17.844 -8.068 1.00 95.00 270 ILE A O 1
ATOM 2070 N N . MET A 1 271 ? -15.464 -19.067 -7.250 1.00 95.06 271 MET A N 1
ATOM 2071 C CA . MET A 1 271 ? -16.287 -20.172 -6.738 1.00 95.06 271 MET A CA 1
ATOM 2072 C C . MET A 1 271 ? -17.361 -19.693 -5.750 1.00 95.06 271 MET A C 1
ATOM 2074 O O . MET A 1 271 ? -18.511 -20.120 -5.841 1.00 95.06 271 MET A O 1
ATOM 2078 N N . ILE A 1 272 ? -16.997 -18.787 -4.836 1.00 95.75 272 ILE A N 1
ATOM 2079 C CA . ILE A 1 272 ? -17.895 -18.265 -3.790 1.00 95.75 272 ILE A CA 1
ATOM 2080 C C . ILE A 1 272 ? -18.565 -16.927 -4.152 1.00 95.75 272 ILE A C 1
ATOM 2082 O O . ILE A 1 272 ? -19.189 -16.302 -3.296 1.00 95.75 272 ILE A O 1
ATOM 2086 N N . ASN A 1 273 ? -18.422 -16.452 -5.396 1.00 95.88 273 ASN A N 1
ATOM 2087 C CA . ASN A 1 273 ? -18.796 -15.085 -5.777 1.00 95.88 273 ASN A CA 1
ATOM 2088 C C . ASN A 1 273 ? -20.297 -14.786 -5.650 1.00 95.88 273 ASN A C 1
ATOM 2090 O O . ASN A 1 273 ? -20.668 -13.649 -5.377 1.00 95.88 273 ASN A O 1
ATOM 2094 N N . ASP A 1 274 ? -21.134 -15.806 -5.848 1.00 95.31 274 ASP A N 1
ATOM 2095 C CA . ASP A 1 274 ? -22.595 -15.725 -5.774 1.00 95.31 274 ASP A CA 1
ATOM 2096 C C . ASP A 1 274 ? -23.165 -16.109 -4.396 1.00 95.31 274 ASP A C 1
ATOM 2098 O O . ASP A 1 274 ? -24.377 -16.071 -4.207 1.00 95.31 274 ASP A O 1
ATOM 2102 N N . LEU A 1 275 ? -22.321 -16.422 -3.403 1.00 96.44 275 LEU A N 1
ATOM 2103 C CA . LEU A 1 275 ? -22.773 -16.639 -2.023 1.00 96.44 275 LEU A CA 1
ATOM 2104 C C . LEU A 1 275 ? -23.479 -15.393 -1.450 1.00 96.44 275 LEU A C 1
ATOM 2106 O O . LEU A 1 275 ? -24.567 -15.544 -0.901 1.00 96.44 275 LEU A O 1
ATOM 2110 N N . PRO A 1 276 ? -22.964 -14.154 -1.602 1.00 96.62 276 PRO A N 1
ATOM 2111 C CA . PRO A 1 276 ? -23.657 -12.969 -1.094 1.00 96.62 276 PRO A CA 1
ATOM 2112 C C . PRO A 1 276 ? -25.016 -12.708 -1.763 1.00 96.62 276 PRO A C 1
ATOM 2114 O O . PRO A 1 276 ? -25.831 -12.005 -1.181 1.00 96.62 276 PRO A O 1
ATOM 2117 N N . GLU A 1 277 ? -25.281 -13.273 -2.949 1.00 95.38 277 GLU A N 1
ATOM 2118 C CA . GLU A 1 277 ? -26.566 -13.119 -3.653 1.00 95.38 277 GLU A CA 1
ATOM 2119 C C . GLU A 1 277 ? -27.715 -13.880 -2.969 1.00 95.38 277 GLU A C 1
ATOM 2121 O O . GLU A 1 277 ? -28.875 -13.546 -3.198 1.00 95.38 277 GLU A O 1
ATOM 2126 N N . VAL A 1 278 ? -27.423 -14.891 -2.132 1.00 96.81 278 VAL A N 1
ATOM 2127 C CA . VAL A 1 278 ? -28.463 -15.651 -1.406 1.00 96.81 278 VAL A CA 1
ATOM 2128 C C . VAL A 1 278 ? -28.835 -15.039 -0.051 1.00 96.81 278 VAL A C 1
ATOM 2130 O O . VAL A 1 278 ? -29.753 -15.530 0.601 1.00 96.81 278 VAL A O 1
ATOM 2133 N N . VAL A 1 279 ? -28.132 -13.987 0.382 1.00 97.31 279 VAL A N 1
ATOM 2134 C CA . VAL A 1 279 ? -28.373 -13.295 1.656 1.00 97.31 279 VAL A CA 1
ATOM 2135 C C . VAL A 1 279 ? -29.315 -12.117 1.414 1.00 97.31 279 VAL A C 1
ATOM 2137 O O . VAL A 1 279 ? -29.024 -11.234 0.612 1.00 97.31 279 VAL A O 1
ATOM 2140 N N . SER A 1 280 ? -30.452 -12.105 2.108 1.00 94.56 280 SER A N 1
ATOM 2141 C CA . SER A 1 280 ? -31.561 -11.181 1.848 1.00 94.56 280 SER A CA 1
ATOM 2142 C C . SER A 1 280 ? -31.640 -9.998 2.814 1.00 94.56 280 SER A C 1
ATOM 2144 O O . SER A 1 280 ? -32.076 -8.915 2.425 1.00 94.56 280 SER A O 1
ATOM 2146 N N . SER A 1 281 ? -31.271 -10.202 4.083 1.00 95.38 281 SER A N 1
ATOM 2147 C CA . SER A 1 281 ? -31.492 -9.238 5.166 1.00 95.38 281 SER A CA 1
ATOM 2148 C C . SER A 1 281 ? -30.199 -8.791 5.839 1.00 95.38 281 SER A C 1
ATOM 2150 O O . SER A 1 281 ? -30.070 -7.616 6.178 1.00 95.38 281 SER A O 1
ATOM 2152 N N . ALA A 1 282 ? -29.271 -9.715 6.076 1.00 96.81 282 ALA A N 1
ATOM 2153 C CA . ALA A 1 282 ? -28.031 -9.462 6.793 1.00 96.81 282 ALA A CA 1
ATOM 2154 C C . ALA A 1 282 ? -26.949 -8.829 5.905 1.00 96.81 282 ALA A C 1
ATOM 2156 O O . ALA A 1 282 ? -26.831 -9.112 4.713 1.00 96.81 282 ALA A O 1
ATOM 2157 N N . VAL A 1 283 ? -26.072 -8.032 6.516 1.00 96.81 283 VAL A N 1
ATOM 2158 C CA . VAL A 1 283 ? -24.829 -7.589 5.880 1.00 96.81 283 VAL A CA 1
ATOM 2159 C C . VAL A 1 283 ? -23.897 -8.796 5.767 1.00 96.81 283 VAL A C 1
ATOM 2161 O O . VAL A 1 283 ? -23.410 -9.307 6.777 1.00 96.81 283 VAL A O 1
ATOM 2164 N N . CYS A 1 284 ? -23.655 -9.258 4.539 1.00 97.88 284 CYS A N 1
ATOM 2165 C CA . CYS A 1 284 ? -22.718 -10.338 4.237 1.00 97.88 284 CYS A CA 1
ATOM 2166 C C . CYS A 1 284 ? -21.310 -9.779 3.995 1.00 97.88 284 CYS A C 1
ATOM 2168 O O . CYS A 1 284 ? -21.121 -8.912 3.141 1.00 97.88 284 CYS A O 1
ATOM 2170 N N . LEU A 1 285 ? -20.310 -10.296 4.714 1.00 97.56 285 LEU A N 1
ATOM 2171 C CA . LEU A 1 285 ? -18.904 -9.943 4.522 1.00 97.56 285 LEU A CA 1
ATOM 2172 C C . LEU A 1 285 ? -18.046 -11.196 4.360 1.00 97.56 285 LEU A C 1
ATOM 2174 O O . LEU A 1 285 ? -18.133 -12.139 5.148 1.00 97.56 285 LEU A O 1
ATOM 2178 N N . LEU A 1 286 ? -17.168 -11.155 3.359 1.00 97.12 286 LEU A N 1
ATOM 2179 C CA . LEU A 1 286 ? -16.243 -12.224 3.001 1.00 97.12 286 LEU A CA 1
ATOM 2180 C C . LEU A 1 286 ? -14.795 -11.723 3.043 1.00 97.12 286 LEU A C 1
ATOM 2182 O O . LEU A 1 286 ? -14.466 -10.648 2.528 1.00 97.12 286 LEU A O 1
ATOM 2186 N N . PHE A 1 287 ? -13.901 -12.535 3.595 1.00 96.06 287 PHE A N 1
ATOM 2187 C CA . PHE A 1 287 ? -12.462 -12.381 3.422 1.00 96.06 287 PHE A CA 1
ATOM 2188 C C . PHE A 1 287 ? -11.851 -13.747 3.113 1.00 96.06 287 PHE A C 1
ATOM 2190 O O . PHE A 1 287 ? -11.545 -14.520 4.013 1.00 96.06 287 PHE A O 1
ATOM 2197 N N . ALA A 1 288 ? -11.688 -14.047 1.822 1.00 92.56 288 ALA A N 1
ATOM 2198 C CA . ALA A 1 288 ? -11.384 -15.399 1.363 1.00 92.56 288 ALA A CA 1
ATOM 2199 C C . ALA A 1 288 ? -12.458 -16.383 1.864 1.00 92.56 288 ALA A C 1
ATOM 2201 O O . ALA A 1 288 ? -13.618 -16.220 1.491 1.00 92.56 288 ALA A O 1
ATOM 2202 N N . ASP A 1 289 ? -12.074 -17.384 2.657 1.00 90.06 289 ASP A N 1
ATOM 2203 C CA . ASP A 1 289 ? -12.942 -18.385 3.277 1.00 90.06 289 ASP A CA 1
ATOM 2204 C C . ASP A 1 289 ? -13.614 -17.919 4.584 1.00 90.06 289 ASP A C 1
ATOM 2206 O O . ASP A 1 289 ? -14.580 -18.549 5.011 1.00 90.06 289 ASP A O 1
ATOM 2210 N N . ASP A 1 290 ? -13.176 -16.810 5.191 1.00 94.06 290 ASP A N 1
ATOM 2211 C CA . ASP A 1 290 ? -13.838 -16.238 6.369 1.00 94.06 290 ASP A CA 1
ATOM 2212 C C . ASP A 1 290 ? -15.160 -15.554 5.953 1.00 94.06 290 ASP A C 1
ATOM 2214 O O . ASP A 1 290 ? -15.149 -14.492 5.320 1.00 94.06 290 ASP A O 1
ATOM 2218 N N . LEU A 1 291 ? -16.299 -16.152 6.324 1.00 96.94 291 LEU A N 1
ATOM 2219 C CA . LEU A 1 291 ? -17.654 -15.628 6.098 1.00 96.94 291 LEU A CA 1
ATOM 2220 C C . LEU A 1 291 ? -18.302 -15.192 7.416 1.00 96.94 291 LEU A C 1
ATOM 2222 O O . LEU A 1 291 ? -18.290 -15.926 8.409 1.00 96.94 291 LEU A O 1
ATOM 2226 N N . LYS A 1 292 ? -18.952 -14.025 7.392 1.00 96.44 292 LYS A N 1
ATOM 2227 C CA . LYS A 1 292 ? -19.823 -13.553 8.472 1.00 96.44 292 LYS A CA 1
ATOM 2228 C C . LYS A 1 292 ? -21.049 -12.800 7.961 1.00 96.44 292 LYS A C 1
ATOM 2230 O O . LYS A 1 292 ? -20.984 -12.098 6.951 1.00 96.44 292 LYS A O 1
ATOM 2235 N N . LEU A 1 293 ? -22.147 -12.950 8.694 1.00 98.19 293 LEU A N 1
ATOM 2236 C CA . LEU A 1 293 ? -23.413 -12.245 8.501 1.00 98.19 293 LEU A CA 1
ATOM 2237 C C . LEU A 1 293 ? -23.692 -11.385 9.736 1.00 98.19 293 LEU A C 1
ATOM 2239 O O . LEU A 1 293 ? -23.534 -11.880 10.851 1.00 98.19 293 LEU A O 1
ATOM 2243 N N . ALA A 1 294 ? -24.117 -10.135 9.554 1.00 97.19 294 ALA A N 1
ATOM 2244 C CA . ALA A 1 294 ? -24.509 -9.240 10.645 1.00 97.19 294 ALA A CA 1
ATOM 2245 C C . ALA A 1 294 ? -25.917 -8.670 10.413 1.00 97.19 294 ALA A C 1
ATOM 2247 O O . ALA A 1 294 ? -26.179 -8.103 9.352 1.00 97.19 294 ALA A O 1
ATOM 2248 N N . LEU A 1 295 ? -26.810 -8.785 11.401 1.00 97.00 295 LEU A N 1
ATOM 2249 C CA . LEU A 1 295 ? -28.159 -8.208 11.350 1.00 97.00 295 LEU A CA 1
ATOM 2250 C C . LEU A 1 295 ? -28.518 -7.535 12.680 1.00 97.00 295 LEU A C 1
ATOM 2252 O O . LEU A 1 295 ? -28.212 -8.059 13.750 1.00 97.00 295 LEU A O 1
ATOM 2256 N N . GLU A 1 296 ? -29.186 -6.381 12.621 1.00 95.56 296 GLU A N 1
ATOM 2257 C CA . GLU A 1 296 ? -29.811 -5.776 13.801 1.00 95.56 296 GLU A CA 1
ATOM 2258 C C . GLU A 1 296 ? -31.021 -6.621 14.235 1.00 95.56 296 GLU A C 1
ATOM 2260 O O . GLU A 1 296 ? -31.917 -6.878 13.434 1.00 95.56 296 GLU A O 1
ATOM 2265 N N . VAL A 1 297 ? -31.052 -7.059 15.497 1.00 93.69 297 VAL A N 1
ATOM 2266 C CA . VAL A 1 297 ? -32.099 -7.940 16.038 1.00 93.69 297 VAL A CA 1
ATOM 2267 C C . VAL A 1 297 ? -32.819 -7.234 17.182 1.00 93.69 297 VAL A C 1
ATOM 2269 O O . VAL A 1 297 ? -32.385 -7.260 18.335 1.00 93.69 297 VAL A O 1
ATOM 2272 N N . ALA A 1 298 ? -33.942 -6.591 16.856 1.00 89.31 298 ALA A N 1
ATOM 2273 C CA . ALA A 1 298 ? -34.823 -5.943 17.829 1.00 89.31 298 ALA A CA 1
ATOM 2274 C C . ALA A 1 298 ? -36.008 -6.840 18.236 1.00 89.31 298 ALA A C 1
ATOM 2276 O O . ALA A 1 298 ? -36.502 -6.751 19.365 1.00 89.31 298 ALA A O 1
ATOM 2277 N N . SER A 1 299 ? -36.452 -7.713 17.328 1.00 90.12 299 SER A N 1
ATOM 2278 C CA . SER A 1 299 ? -37.645 -8.549 17.474 1.00 90.12 299 SER A CA 1
ATOM 2279 C C . SER A 1 299 ? -37.388 -10.021 17.135 1.00 90.12 299 SER A C 1
ATOM 2281 O O . SER A 1 299 ? -36.389 -10.370 16.505 1.00 90.12 299 SER A O 1
ATOM 2283 N N . ASP A 1 300 ? -38.337 -10.893 17.485 1.00 90.50 300 ASP A N 1
ATOM 2284 C CA . ASP A 1 300 ? -38.302 -12.292 17.045 1.00 90.50 300 ASP A CA 1
ATOM 2285 C C . ASP A 1 300 ? -38.425 -12.406 15.515 1.00 90.50 300 ASP A C 1
ATOM 2287 O O . ASP A 1 300 ? -37.885 -13.339 14.929 1.00 90.50 300 ASP A O 1
ATOM 2291 N N . SER A 1 301 ? -39.057 -11.437 14.839 1.00 94.00 301 SER A N 1
ATOM 2292 C CA . SER A 1 301 ? -39.099 -11.390 13.371 1.00 94.00 301 SER A CA 1
ATOM 2293 C C . SER A 1 301 ? -37.706 -11.202 12.761 1.00 94.00 301 SER A C 1
ATOM 2295 O O . SER A 1 301 ? -37.419 -11.776 11.713 1.00 94.00 301 SER A O 1
ATOM 2297 N N . ASP A 1 302 ? -36.825 -10.433 13.403 1.00 94.56 302 ASP A N 1
ATOM 2298 C CA . ASP A 1 302 ? -35.456 -10.215 12.919 1.00 94.56 302 ASP A CA 1
ATOM 2299 C C . ASP A 1 302 ? -34.571 -11.440 13.161 1.00 94.56 302 ASP A C 1
ATOM 2301 O O . ASP A 1 302 ? -33.768 -11.805 12.303 1.00 94.56 302 ASP A O 1
ATOM 2305 N N . HIS A 1 303 ? -34.786 -12.145 14.276 1.00 94.44 303 HIS A N 1
ATOM 2306 C CA . HIS A 1 303 ? -34.178 -13.454 14.504 1.00 94.44 303 HIS A CA 1
ATOM 2307 C C . HIS A 1 303 ? -34.536 -14.449 13.384 1.00 94.44 303 HIS A C 1
ATOM 2309 O O . HIS A 1 303 ? -33.634 -15.072 12.821 1.00 94.44 303 HIS A O 1
ATOM 2315 N N . HIS A 1 304 ? -35.816 -14.554 13.004 1.00 96.38 304 HIS A N 1
ATOM 2316 C CA . HIS A 1 304 ? -36.237 -15.423 11.897 1.00 96.38 304 HIS A CA 1
ATOM 2317 C C . HIS A 1 304 ? -35.624 -14.999 10.551 1.00 96.38 304 HIS A C 1
ATOM 2319 O O . HIS A 1 304 ? -35.284 -15.862 9.747 1.00 96.38 304 HIS A O 1
ATOM 2325 N N . ARG A 1 305 ? -35.418 -13.695 10.309 1.00 97.69 305 ARG A N 1
ATOM 2326 C CA . ARG A 1 305 ? -34.735 -13.194 9.100 1.00 97.69 305 ARG A CA 1
ATOM 2327 C C . ARG A 1 305 ? -33.265 -13.617 9.043 1.00 97.69 305 ARG A C 1
ATOM 2329 O O . ARG A 1 305 ? -32.831 -14.125 8.014 1.00 97.69 305 ARG A O 1
ATOM 2336 N N . LEU A 1 306 ? -32.512 -13.470 10.137 1.00 97.44 306 LEU A N 1
ATOM 2337 C CA . LEU A 1 306 ? -31.122 -13.944 10.181 1.00 97.44 306 LEU A CA 1
ATOM 2338 C C . LEU A 1 306 ? -31.045 -15.479 10.100 1.00 97.44 306 LEU A C 1
ATOM 2340 O O . LEU A 1 306 ? -30.161 -16.001 9.428 1.00 97.44 306 LEU A O 1
ATOM 2344 N N . GLN A 1 307 ? -31.986 -16.209 10.708 1.00 97.94 307 GLN A N 1
ATOM 2345 C CA . GLN A 1 307 ? -32.071 -17.668 10.566 1.00 97.94 307 GLN A CA 1
ATOM 2346 C C . GLN A 1 307 ? -32.350 -18.093 9.111 1.00 97.94 307 GLN A C 1
ATOM 2348 O O . GLN A 1 307 ? -31.692 -19.005 8.615 1.00 97.94 307 GLN A O 1
ATOM 2353 N N . ALA A 1 308 ? -33.241 -17.398 8.397 1.00 97.88 308 ALA A N 1
ATOM 2354 C CA . ALA A 1 308 ? -33.509 -17.654 6.980 1.00 97.88 308 ALA A CA 1
ATOM 2355 C C . ALA A 1 308 ? -32.279 -17.387 6.089 1.00 97.88 308 ALA A C 1
ATOM 2357 O O . ALA A 1 308 ? -31.984 -18.185 5.199 1.00 97.88 308 ALA A O 1
ATOM 2358 N N . ASP A 1 309 ? -31.512 -16.323 6.357 1.00 98.25 309 ASP A N 1
ATOM 2359 C CA . ASP A 1 309 ? -30.248 -16.058 5.653 1.00 98.25 309 ASP A CA 1
ATOM 2360 C C . ASP A 1 309 ? -29.178 -17.133 5.960 1.00 98.25 309 ASP A C 1
ATOM 2362 O O . ASP A 1 309 ? -28.457 -17.566 5.057 1.00 98.25 309 ASP A O 1
ATOM 2366 N N . ILE A 1 310 ? -29.097 -17.629 7.205 1.00 98.12 310 ILE A N 1
ATOM 2367 C CA . ILE A 1 310 ? -28.229 -18.764 7.579 1.00 98.12 310 ILE A CA 1
ATOM 2368 C C . ILE A 1 310 ? -28.635 -20.031 6.807 1.00 98.12 310 ILE A C 1
ATOM 2370 O O . ILE A 1 310 ? -27.773 -20.739 6.283 1.00 98.12 310 ILE A O 1
ATOM 2374 N N . GLU A 1 311 ? -29.933 -20.315 6.691 1.00 97.62 311 GLU A N 1
ATOM 2375 C CA . GLU A 1 311 ? -30.459 -21.465 5.948 1.00 97.62 311 GLU A CA 1
ATOM 2376 C C . GLU A 1 311 ? -30.211 -21.357 4.439 1.00 97.62 311 GLU A C 1
ATOM 2378 O O . GLU A 1 311 ? -29.820 -22.348 3.816 1.00 97.62 311 GLU A O 1
ATOM 2383 N N . ALA A 1 312 ? -30.348 -20.163 3.857 1.00 97.88 312 ALA A N 1
ATOM 2384 C CA . ALA A 1 312 ? -29.997 -19.896 2.463 1.00 97.88 312 ALA A CA 1
ATOM 2385 C C . ALA A 1 312 ? -28.502 -20.152 2.197 1.00 97.88 312 ALA A C 1
ATOM 2387 O O . ALA A 1 312 ? -28.146 -20.833 1.233 1.00 97.88 312 ALA A O 1
ATOM 2388 N N . VAL A 1 313 ? -27.626 -19.699 3.099 1.00 97.62 313 VAL A N 1
ATOM 2389 C CA . VAL A 1 313 ? -26.175 -19.942 3.042 1.00 97.62 313 VAL A CA 1
ATOM 2390 C C . VAL A 1 313 ? -25.826 -21.430 3.220 1.00 97.62 313 VAL A C 1
ATOM 2392 O O . VAL A 1 313 ? -24.966 -21.950 2.505 1.00 97.62 313 VAL A O 1
ATOM 2395 N N . VAL A 1 314 ? -26.511 -22.163 4.107 1.00 97.00 314 VAL A N 1
ATOM 2396 C CA . VAL A 1 314 ? -26.353 -23.627 4.258 1.00 97.00 314 VAL A CA 1
ATOM 2397 C C . VAL A 1 314 ? -26.837 -24.375 3.012 1.00 97.00 314 VAL A C 1
ATOM 2399 O O . VAL A 1 314 ? -26.183 -25.324 2.574 1.00 97.00 314 VAL A O 1
ATOM 2402 N N . LYS A 1 315 ? -27.946 -23.947 2.400 1.00 96.94 315 LYS A N 1
ATOM 2403 C CA . LYS A 1 315 ? -28.439 -24.505 1.135 1.00 96.94 315 LYS A CA 1
ATOM 2404 C C . LYS A 1 315 ? -27.423 -24.293 0.008 1.00 96.94 315 LYS A C 1
ATOM 2406 O O . LYS A 1 315 ? -27.018 -25.273 -0.614 1.00 96.94 315 LYS A O 1
ATOM 2411 N N . TRP A 1 316 ? -26.939 -23.061 -0.176 1.00 96.94 316 TRP A N 1
ATOM 2412 C CA . TRP A 1 316 ? -25.881 -22.737 -1.140 1.00 96.94 316 TRP A CA 1
ATOM 2413 C C . TRP A 1 316 ? -24.627 -23.596 -0.897 1.00 96.94 316 TRP A C 1
ATOM 2415 O O . TRP A 1 316 ? -24.069 -24.158 -1.836 1.00 96.94 316 TRP A O 1
ATOM 2425 N N . SER A 1 317 ? -24.216 -23.777 0.362 1.00 95.50 317 SER A N 1
ATOM 2426 C CA . SER A 1 317 ? -23.058 -24.602 0.741 1.00 95.50 317 SER A CA 1
ATOM 2427 C C . SER A 1 317 ? -23.203 -26.063 0.297 1.00 95.50 317 SER A C 1
ATOM 2429 O O . SER A 1 317 ? -22.250 -26.637 -0.233 1.00 95.50 317 SER A O 1
ATOM 2431 N N . ARG A 1 318 ? -24.401 -26.649 0.439 1.00 93.81 318 ARG A N 1
ATOM 2432 C CA . ARG A 1 318 ? -24.709 -28.015 -0.020 1.00 93.81 318 ARG A CA 1
ATOM 2433 C C . ARG A 1 318 ? -24.728 -28.121 -1.548 1.00 93.81 318 ARG A C 1
ATOM 2435 O O . ARG A 1 318 ? -24.128 -29.044 -2.088 1.00 93.81 318 ARG A O 1
ATOM 2442 N N . GLU A 1 319 ? -25.371 -27.176 -2.235 1.00 92.88 319 GLU A N 1
ATOM 2443 C CA . GLU A 1 319 ? -25.454 -27.132 -3.707 1.00 92.88 319 GLU A CA 1
ATOM 2444 C C . GLU A 1 319 ? -24.075 -26.971 -4.367 1.00 92.88 319 GLU A C 1
ATOM 2446 O O . GLU A 1 319 ? -23.825 -27.527 -5.434 1.00 92.88 319 GLU A O 1
ATOM 2451 N N . ASN A 1 320 ? -23.158 -26.260 -3.706 1.00 92.19 320 ASN A N 1
ATOM 2452 C CA . ASN A 1 320 ? -21.797 -26.007 -4.183 1.00 92.19 320 ASN A CA 1
ATOM 2453 C C . ASN A 1 320 ? -20.744 -26.969 -3.593 1.00 92.19 320 ASN A C 1
ATOM 2455 O O . ASN A 1 320 ? -19.548 -26.746 -3.774 1.00 92.19 320 ASN A O 1
ATOM 2459 N N . GLN A 1 321 ? -21.179 -28.017 -2.877 1.00 91.75 321 GLN A N 1
ATOM 2460 C CA . GLN A 1 321 ? -20.348 -29.025 -2.189 1.00 91.75 321 GLN A CA 1
ATOM 2461 C C . GLN A 1 321 ? -19.271 -28.460 -1.232 1.00 91.75 321 GLN A C 1
ATOM 2463 O O . GLN A 1 321 ? -18.319 -29.149 -0.861 1.00 91.75 321 GLN A O 1
ATOM 2468 N N . LEU A 1 322 ? -19.427 -27.215 -0.774 1.00 91.88 322 LEU A N 1
ATOM 2469 C CA . LEU A 1 322 ? -18.459 -26.498 0.057 1.00 91.88 322 LEU A CA 1
ATOM 2470 C C . LEU A 1 322 ? -18.970 -26.412 1.503 1.00 91.88 322 LEU A C 1
ATOM 2472 O O . LEU A 1 322 ? -19.475 -25.383 1.948 1.00 91.88 322 LEU A O 1
ATOM 2476 N N . TYR A 1 323 ? -18.897 -27.530 2.227 1.00 92.69 323 TYR A N 1
ATOM 2477 C CA . TYR A 1 323 ? -19.557 -27.723 3.529 1.00 92.69 323 TYR A CA 1
ATOM 2478 C C . TYR A 1 323 ? -18.928 -26.947 4.701 1.00 92.69 323 TYR A C 1
ATOM 2480 O O . TYR A 1 323 ? -17.705 -26.862 4.833 1.00 92.69 323 TYR A O 1
ATOM 2488 N N . PHE A 1 324 ? -19.760 -26.474 5.635 1.00 94.25 324 PHE A N 1
ATOM 2489 C CA . PHE A 1 324 ? -19.315 -25.800 6.864 1.00 94.25 324 PHE A CA 1
ATOM 2490 C C . PHE A 1 324 ? -18.826 -26.750 7.961 1.00 94.25 324 PHE A C 1
ATOM 2492 O O . PHE A 1 324 ? -19.380 -27.826 8.210 1.00 94.25 324 PHE A O 1
ATOM 2499 N N . ASN A 1 325 ? -17.799 -26.323 8.688 1.00 91.94 325 ASN A N 1
ATOM 2500 C CA . ASN A 1 325 ? -17.374 -26.912 9.945 1.00 91.94 325 ASN A CA 1
ATOM 2501 C C . ASN A 1 325 ? -18.222 -26.358 11.096 1.00 91.94 325 ASN A C 1
ATOM 2503 O O . ASN A 1 325 ? -17.778 -25.511 11.868 1.00 91.94 325 ASN A O 1
ATOM 2507 N N . VAL A 1 326 ? -19.437 -26.895 11.209 1.00 92.62 326 VAL A N 1
ATOM 2508 C CA . VAL A 1 326 ? -20.443 -26.603 12.244 1.00 92.62 326 VAL A CA 1
ATOM 2509 C C . VAL A 1 326 ? -19.843 -26.389 13.642 1.00 92.62 326 VAL A C 1
ATOM 2511 O O . VAL A 1 326 ? -20.208 -25.434 14.316 1.00 92.62 326 VAL A O 1
ATOM 2514 N N . SER A 1 327 ? -18.869 -27.213 14.054 1.00 89.88 327 SER A N 1
ATOM 2515 C CA . SER A 1 327 ? -18.224 -27.137 15.381 1.00 89.88 327 SER A CA 1
ATOM 2516 C C . SER A 1 327 ? -17.429 -25.850 15.660 1.00 89.88 327 SER A C 1
ATOM 2518 O O . SER A 1 327 ? -17.059 -25.594 16.802 1.00 89.88 327 SER A O 1
ATOM 2520 N N . LYS A 1 328 ? -17.149 -25.051 14.626 1.00 91.50 328 LYS A N 1
ATOM 2521 C CA . LYS A 1 328 ? -16.492 -23.742 14.720 1.00 91.50 328 LYS A CA 1
ATOM 2522 C C . LYS A 1 328 ? -17.391 -22.580 14.291 1.00 91.50 328 LYS A C 1
ATOM 2524 O O . LYS A 1 328 ? -16.993 -21.429 14.453 1.00 91.50 328 LYS A O 1
ATOM 2529 N N . CYS A 1 329 ? -18.564 -22.862 13.726 1.00 95.31 329 CYS A N 1
ATOM 2530 C CA . CYS A 1 329 ? -19.563 -21.837 13.458 1.00 95.31 329 CYS A CA 1
ATOM 2531 C C . CYS A 1 329 ? -20.064 -21.280 14.797 1.00 95.31 329 CYS A C 1
ATOM 2533 O O . CYS A 1 329 ? -20.463 -22.036 15.685 1.00 95.31 329 CYS A O 1
ATOM 2535 N N . ALA A 1 330 ? -20.042 -19.959 14.946 1.00 96.44 330 ALA A N 1
ATOM 2536 C CA . ALA A 1 330 ? -20.339 -19.298 16.212 1.00 96.44 330 ALA A CA 1
ATOM 2537 C C . ALA A 1 330 ? -21.206 -18.056 16.007 1.00 96.44 330 ALA A C 1
ATOM 2539 O O . ALA A 1 330 ? -21.151 -17.421 14.957 1.00 96.44 330 ALA A O 1
ATOM 2540 N N . VAL A 1 331 ? -21.982 -17.690 17.025 1.00 97.00 331 VAL A N 1
ATOM 2541 C CA . VAL A 1 331 ? -22.785 -16.460 17.038 1.00 97.00 331 VAL A CA 1
ATOM 2542 C C . VAL A 1 331 ? -22.423 -15.587 18.237 1.00 97.00 331 VAL A C 1
ATOM 2544 O O . VAL A 1 331 ? -22.248 -16.083 19.350 1.00 97.00 331 VAL A O 1
ATOM 2547 N N . ILE A 1 332 ? -22.323 -14.279 18.025 1.00 95.56 332 ILE A N 1
ATOM 2548 C CA . ILE A 1 332 ? -22.099 -13.279 19.076 1.00 95.56 332 ILE A CA 1
ATOM 2549 C C . ILE A 1 332 ? -23.176 -12.198 18.976 1.00 95.56 332 ILE A C 1
ATOM 2551 O O . ILE A 1 332 ? -23.508 -11.755 17.880 1.00 95.56 332 ILE A O 1
ATOM 2555 N N . SER A 1 333 ? -23.736 -11.788 20.116 1.00 95.06 333 SER A N 1
ATOM 2556 C CA . SER A 1 333 ? -24.651 -10.641 20.193 1.00 95.06 333 SER A CA 1
ATOM 2557 C C . SER A 1 333 ? -23.878 -9.434 20.693 1.00 95.06 333 SER A C 1
ATOM 2559 O O . SER A 1 333 ? -23.317 -9.472 21.787 1.00 95.06 333 SER A O 1
ATOM 2561 N N . LEU A 1 334 ? -23.850 -8.376 19.892 1.00 94.00 334 LEU A N 1
ATOM 2562 C CA . LEU A 1 334 ? -23.223 -7.103 20.215 1.00 94.00 334 LEU A CA 1
ATOM 2563 C C . LEU A 1 334 ? -24.296 -6.165 20.770 1.00 94.00 334 LEU A C 1
ATOM 2565 O O . LEU A 1 334 ? -25.280 -5.872 20.089 1.00 94.00 334 LEU A O 1
ATOM 2569 N N . SER A 1 335 ? -24.151 -5.744 22.027 1.00 89.56 335 SER A N 1
ATOM 2570 C CA . SER A 1 335 ? -25.141 -4.903 22.711 1.00 89.56 335 SER A CA 1
ATOM 2571 C C . SER A 1 335 ? -24.552 -4.204 23.938 1.00 89.56 335 SER A C 1
ATOM 2573 O O . SER A 1 335 ? -23.702 -4.754 24.634 1.00 89.56 335 SER A O 1
ATOM 2575 N N . ARG A 1 336 ? -25.066 -3.007 24.252 1.00 84.44 336 ARG A N 1
ATOM 2576 C CA . ARG A 1 336 ? -24.816 -2.299 25.524 1.00 84.44 336 ARG A CA 1
ATOM 2577 C C . ARG A 1 336 ? -25.849 -2.645 26.616 1.00 84.44 336 ARG A C 1
ATOM 2579 O O . ARG A 1 336 ? -25.748 -2.143 27.736 1.00 84.44 336 ARG A O 1
ATOM 2586 N N . ALA A 1 337 ? -26.860 -3.466 26.316 1.00 82.81 337 ALA A N 1
ATOM 2587 C CA . ALA A 1 337 ? -27.903 -3.836 27.271 1.00 82.81 337 ALA A CA 1
ATOM 2588 C C . ALA A 1 337 ? -27.368 -4.766 28.376 1.00 82.81 337 ALA A C 1
ATOM 2590 O O . ALA A 1 337 ? -26.616 -5.698 28.110 1.00 82.81 337 ALA A O 1
ATOM 2591 N N . ARG A 1 338 ? -27.823 -4.573 29.625 1.00 77.88 338 ARG A N 1
ATOM 2592 C CA . ARG A 1 338 ? -27.457 -5.450 30.763 1.00 77.88 338 ARG A CA 1
ATOM 2593 C C . ARG A 1 338 ? -27.988 -6.885 30.629 1.00 77.88 338 ARG A C 1
ATOM 2595 O O . ARG A 1 338 ? -27.462 -7.784 31.273 1.00 77.88 338 ARG A O 1
ATOM 2602 N N . ALA A 1 339 ? -29.034 -7.074 29.828 1.00 81.56 339 ALA A N 1
ATOM 2603 C CA . ALA A 1 339 ? -29.649 -8.359 29.518 1.00 81.56 339 ALA A CA 1
ATOM 2604 C C . ALA A 1 339 ? -29.949 -8.411 28.004 1.00 81.56 339 ALA A C 1
ATOM 2606 O O . ALA A 1 339 ? -31.051 -8.037 27.594 1.00 81.56 339 ALA A O 1
ATOM 2607 N N . PRO A 1 340 ? -28.967 -8.780 27.159 1.00 84.00 340 PRO A N 1
ATOM 2608 C CA . PRO A 1 340 ? -29.185 -8.957 25.724 1.00 84.00 340 PRO A CA 1
ATOM 2609 C C . PRO A 1 340 ? -30.161 -10.110 25.443 1.00 84.00 340 PRO A C 1
ATOM 2611 O O . PRO A 1 340 ? -30.285 -11.052 26.230 1.00 84.00 340 PRO A O 1
ATOM 2614 N N . ARG A 1 341 ? -30.858 -10.047 24.304 1.00 85.12 341 ARG A N 1
ATOM 2615 C CA . ARG A 1 341 ? -31.771 -11.108 23.858 1.00 85.12 341 ARG A CA 1
ATOM 2616 C C . ARG A 1 341 ? -30.950 -12.246 23.260 1.00 85.12 341 ARG A C 1
ATOM 2618 O O . ARG A 1 341 ? -30.168 -12.027 22.344 1.00 85.12 341 ARG A O 1
ATOM 2625 N N . HIS A 1 342 ? -31.114 -13.466 23.759 1.00 88.94 342 HIS A N 1
ATOM 2626 C CA . HIS A 1 342 ? -30.377 -14.626 23.256 1.00 88.94 342 HIS A CA 1
ATOM 2627 C C . HIS A 1 342 ? -31.290 -15.566 22.477 1.00 88.94 342 HIS A C 1
ATOM 2629 O O . HIS A 1 342 ? -31.828 -16.524 23.027 1.00 88.94 342 HIS A O 1
ATOM 2635 N N . HIS A 1 343 ? -31.410 -15.321 21.175 1.00 90.31 343 HIS A N 1
ATOM 2636 C CA . HIS A 1 343 ? -31.986 -16.289 20.246 1.00 90.31 343 HIS A CA 1
ATOM 2637 C C . HIS A 1 343 ? -30.981 -17.398 19.901 1.00 90.31 343 HIS A C 1
ATOM 2639 O O . HIS A 1 343 ? -29.761 -17.201 19.999 1.00 90.31 343 HIS A O 1
ATOM 2645 N N . GLN A 1 344 ? -31.485 -18.567 19.503 1.00 93.06 344 GLN A N 1
ATOM 2646 C CA . GLN A 1 344 ? -30.682 -19.723 19.101 1.00 93.06 344 GLN A CA 1
ATOM 2647 C C . GLN A 1 344 ? -30.777 -19.908 17.586 1.00 93.06 344 GLN A C 1
ATOM 2649 O O . GLN A 1 344 ? -31.866 -20.101 17.061 1.00 93.06 344 GLN A O 1
ATOM 2654 N N . TYR A 1 345 ? -29.637 -19.871 16.896 1.00 96.50 345 TYR A N 1
ATOM 2655 C CA . TYR A 1 345 ? -29.564 -20.105 15.452 1.00 96.50 345 TYR A CA 1
ATOM 2656 C C . TYR A 1 345 ? -29.102 -21.527 15.155 1.00 96.50 345 TYR A C 1
ATOM 2658 O O . TYR A 1 345 ? -28.325 -22.106 15.921 1.00 96.50 345 TYR A O 1
ATOM 2666 N N . ILE A 1 346 ? -29.560 -22.077 14.034 1.00 95.94 346 ILE A N 1
ATOM 2667 C CA . ILE A 1 346 ? -29.298 -23.453 13.613 1.00 95.94 346 ILE A CA 1
ATOM 2668 C C . ILE A 1 346 ? -28.523 -23.426 12.294 1.00 95.94 346 ILE A C 1
ATOM 2670 O O . ILE A 1 346 ? -29.005 -22.894 11.297 1.00 95.94 346 ILE A O 1
ATOM 2674 N N . VAL A 1 347 ? -27.342 -24.046 12.280 1.00 94.75 347 VAL A N 1
ATOM 2675 C CA . VAL A 1 347 ? -26.512 -24.254 11.087 1.00 94.75 347 VAL A CA 1
ATOM 2676 C C . VAL A 1 347 ? -26.418 -25.754 10.802 1.00 94.75 347 VAL A C 1
ATOM 2678 O O . VAL A 1 347 ? -26.052 -26.540 11.672 1.00 94.75 347 VAL A O 1
ATOM 2681 N N . ASP A 1 348 ? -26.794 -26.170 9.591 1.00 89.81 348 ASP A N 1
ATOM 2682 C CA . ASP A 1 348 ? -26.775 -27.580 9.159 1.00 89.81 348 ASP A CA 1
ATOM 2683 C C . ASP A 1 348 ? -27.486 -28.541 10.150 1.00 89.81 348 ASP A C 1
ATOM 2685 O O . ASP A 1 348 ? -27.002 -29.624 10.470 1.00 89.81 348 ASP A O 1
ATOM 2689 N N . GLY A 1 349 ? -28.630 -28.108 10.698 1.00 89.38 349 GLY A N 1
ATOM 2690 C CA . GLY A 1 349 ? -29.418 -28.859 11.690 1.00 89.38 349 GLY A CA 1
ATOM 2691 C C . GLY A 1 349 ? -28.863 -28.854 13.123 1.00 89.38 349 GLY A C 1
ATOM 2692 O O . GLY A 1 349 ? -29.480 -29.435 14.011 1.00 89.38 349 GLY A O 1
ATOM 2693 N N . THR A 1 350 ? -27.733 -28.188 13.376 1.00 94.50 350 THR A N 1
ATOM 2694 C CA . THR A 1 350 ? -27.083 -28.116 14.694 1.00 94.50 350 THR A CA 1
ATOM 2695 C C . THR A 1 350 ? -27.136 -26.689 15.256 1.00 94.50 350 THR A C 1
ATOM 2697 O O . THR A 1 350 ? -26.868 -25.742 14.515 1.00 94.50 350 THR A O 1
ATOM 2700 N N . PRO A 1 351 ? -27.428 -26.480 16.553 1.00 95.00 351 PRO A N 1
ATOM 2701 C CA . PRO A 1 351 ? -27.357 -25.151 17.153 1.00 95.00 351 PRO A CA 1
ATOM 2702 C C . PRO A 1 351 ? -25.947 -24.546 17.093 1.00 95.00 351 PRO A C 1
ATOM 2704 O O . PRO A 1 351 ? -24.975 -25.185 17.500 1.00 95.00 351 PRO A O 1
ATOM 2707 N N . MET A 1 352 ? -25.833 -23.299 16.634 1.00 95.38 352 MET A N 1
ATOM 2708 C CA . MET A 1 352 ? -24.571 -22.551 16.641 1.00 95.38 352 MET A CA 1
ATOM 2709 C C . MET A 1 352 ? -24.115 -22.257 18.074 1.00 95.38 352 MET A C 1
ATOM 2711 O O . MET A 1 352 ? -24.920 -21.887 18.934 1.00 95.38 352 MET A O 1
ATOM 2715 N N . GLN A 1 353 ? -22.807 -22.349 18.332 1.00 94.44 353 GLN A N 1
ATOM 2716 C CA . GLN A 1 353 ? -22.268 -21.987 19.640 1.00 94.44 353 GLN A CA 1
ATOM 2717 C C . GLN A 1 353 ? -22.351 -20.469 19.843 1.00 94.44 353 GLN A C 1
ATOM 2719 O O . GLN A 1 353 ? -21.731 -19.696 19.112 1.00 94.44 353 GLN A O 1
ATOM 2724 N N . ARG A 1 354 ? -23.074 -20.031 20.877 1.00 94.75 354 ARG A N 1
ATOM 2725 C CA . ARG A 1 354 ? -23.080 -18.624 21.289 1.00 94.75 354 ARG A CA 1
ATOM 2726 C C . ARG A 1 354 ? -21.820 -18.304 22.100 1.00 94.75 354 ARG A C 1
ATOM 2728 O O . ARG A 1 354 ? -21.515 -18.998 23.069 1.00 94.75 354 ARG A O 1
ATOM 2735 N N . VAL A 1 355 ? -21.092 -17.263 21.702 1.00 94.56 355 VAL A N 1
ATOM 2736 C CA . VAL A 1 355 ? -19.824 -16.831 22.314 1.00 94.56 355 VAL A CA 1
ATOM 2737 C C . VAL A 1 355 ? -19.893 -15.368 22.753 1.00 94.56 355 VAL A C 1
ATOM 2739 O O . VAL A 1 355 ? -20.657 -14.581 22.203 1.00 94.56 355 VAL A O 1
ATOM 2742 N N . THR A 1 356 ? -19.085 -14.994 23.747 1.00 91.56 356 THR A N 1
ATOM 2743 C CA . THR A 1 356 ? -18.931 -13.601 24.219 1.00 91.56 356 THR A CA 1
ATOM 2744 C C . THR A 1 356 ? -17.683 -12.909 23.663 1.00 91.56 356 THR A C 1
ATOM 2746 O O . THR A 1 356 ? -17.515 -11.702 23.830 1.00 91.56 356 THR A O 1
ATOM 2749 N N . GLU A 1 357 ? -16.811 -13.665 22.996 1.00 92.12 357 GLU A N 1
ATOM 2750 C CA . GLU A 1 357 ? -15.603 -13.199 22.324 1.00 92.12 357 GLU A CA 1
ATOM 2751 C C . GLU A 1 357 ? -15.346 -14.080 21.100 1.00 92.12 357 GLU A C 1
ATOM 2753 O O . GLU A 1 357 ? -15.456 -15.305 21.173 1.00 92.12 357 GLU A O 1
ATOM 2758 N N . VAL A 1 358 ? -14.969 -13.459 19.987 1.00 92.25 358 VAL A N 1
ATOM 2759 C CA . VAL A 1 358 ? -14.599 -14.126 18.738 1.00 92.25 358 VAL A CA 1
ATOM 2760 C C . VAL A 1 358 ? -13.339 -13.479 18.172 1.00 92.25 358 VAL A C 1
ATOM 2762 O O . VAL A 1 358 ? -13.086 -12.291 18.378 1.00 92.25 358 VAL A O 1
ATOM 2765 N N . LYS A 1 359 ? -12.517 -14.260 17.469 1.00 91.31 359 LYS A N 1
ATOM 2766 C CA . LYS A 1 359 ? -11.339 -13.739 16.777 1.00 91.31 359 LYS A CA 1
ATOM 2767 C C . LYS A 1 359 ? -11.639 -13.582 15.291 1.00 91.31 359 LYS A C 1
ATOM 2769 O O . LYS A 1 359 ? -11.668 -14.571 14.569 1.00 91.31 359 LYS A O 1
ATOM 2774 N N . ASP A 1 360 ? -11.784 -12.342 14.854 1.00 92.31 360 ASP A N 1
ATOM 2775 C CA . ASP A 1 360 ? -12.166 -11.945 13.502 1.00 92.31 360 ASP A CA 1
ATOM 2776 C C . ASP A 1 360 ? -10.987 -11.241 12.808 1.00 92.31 360 ASP A C 1
ATOM 2778 O O . ASP A 1 360 ? -10.482 -10.227 13.289 1.00 92.31 360 ASP A O 1
ATOM 2782 N N . LEU A 1 361 ? -10.471 -11.815 11.715 1.00 91.94 361 LEU A N 1
ATOM 2783 C CA . LEU A 1 361 ? -9.368 -11.266 10.900 1.00 91.94 361 LEU A CA 1
ATOM 2784 C C . LEU A 1 361 ? -8.138 -10.754 11.686 1.00 91.94 361 LEU A C 1
ATOM 2786 O O . LEU A 1 361 ? -7.442 -9.817 11.284 1.00 91.94 361 LEU A O 1
ATOM 2790 N N . GLY A 1 362 ? -7.843 -11.409 12.814 1.00 87.88 362 GLY A N 1
ATOM 2791 C CA . GLY A 1 362 ? -6.714 -11.096 13.695 1.00 87.88 362 GLY A CA 1
ATOM 2792 C C . GLY A 1 362 ? -7.042 -10.201 14.894 1.00 87.88 362 GLY A C 1
ATOM 2793 O O . GLY A 1 362 ? -6.192 -10.090 15.778 1.00 87.88 362 GLY A O 1
ATOM 2794 N N . LEU A 1 363 ? -8.245 -9.630 14.951 1.00 89.44 363 LEU A N 1
ATOM 2795 C CA . LEU A 1 363 ? -8.786 -8.836 16.054 1.00 89.44 363 LEU A CA 1
ATOM 2796 C C . LEU A 1 363 ? -9.649 -9.712 16.973 1.00 89.44 363 LEU A C 1
ATOM 2798 O O . LEU A 1 363 ? -10.457 -10.498 16.487 1.00 89.44 363 LEU A O 1
ATOM 2802 N N . ASN A 1 364 ? -9.512 -9.581 18.293 1.00 90.31 364 ASN A N 1
ATOM 2803 C CA . ASN A 1 364 ? -10.479 -10.169 19.224 1.00 90.31 364 ASN A CA 1
ATOM 2804 C C . ASN A 1 364 ? -11.630 -9.172 19.452 1.00 90.31 364 ASN A C 1
ATOM 2806 O O . ASN A 1 364 ? -11.414 -8.106 20.028 1.00 90.31 364 ASN A O 1
ATOM 2810 N N . ILE A 1 365 ? -12.834 -9.529 19.000 1.00 89.25 365 ILE A N 1
ATOM 2811 C CA . ILE A 1 365 ? -14.079 -8.770 19.177 1.00 89.25 365 ILE A CA 1
ATOM 2812 C C . ILE A 1 365 ? -14.853 -9.385 20.346 1.00 89.25 365 ILE A C 1
ATOM 2814 O O . ILE A 1 365 ? -15.047 -10.600 20.391 1.00 89.25 365 ILE A O 1
ATOM 2818 N N . THR A 1 366 ? -15.302 -8.555 21.282 1.00 90.75 366 THR A N 1
ATOM 2819 C CA . THR A 1 366 ? -16.106 -8.946 22.449 1.00 90.75 366 THR A CA 1
ATOM 2820 C C . THR A 1 366 ? -17.548 -8.448 22.324 1.00 90.75 366 THR A C 1
ATOM 2822 O O . THR A 1 366 ? -17.823 -7.497 21.595 1.00 90.75 366 THR A O 1
ATOM 2825 N N . ALA A 1 367 ? -18.476 -9.081 23.048 1.00 90.06 367 ALA A N 1
ATOM 2826 C CA . ALA A 1 367 ? -19.911 -8.767 23.010 1.00 90.06 367 ALA A CA 1
ATOM 2827 C C . ALA A 1 367 ? -20.246 -7.319 23.434 1.00 90.06 367 ALA A C 1
ATOM 2829 O O . ALA A 1 367 ? -21.232 -6.739 22.986 1.00 90.06 367 ALA A O 1
ATOM 2830 N N . ASP A 1 368 ? -19.392 -6.733 24.272 1.00 85.62 368 ASP A N 1
ATOM 2831 C CA . ASP A 1 368 ? -19.455 -5.351 24.752 1.00 85.62 368 ASP A CA 1
ATOM 2832 C C . ASP A 1 368 ? -18.664 -4.356 23.876 1.00 85.62 368 ASP A C 1
ATOM 2834 O O . ASP A 1 368 ? -18.570 -3.183 24.232 1.00 85.62 368 ASP A O 1
ATOM 2838 N N . LEU A 1 369 ? -18.051 -4.814 22.774 1.00 85.12 369 LEU A N 1
ATOM 2839 C CA . LEU A 1 369 ? -17.142 -4.056 21.900 1.00 85.12 369 LEU A CA 1
ATOM 2840 C C . LEU A 1 369 ? -15.916 -3.420 22.601 1.00 85.12 369 LEU A C 1
ATOM 2842 O O . LEU A 1 369 ? -15.269 -2.530 22.047 1.00 85.12 369 LEU A O 1
ATOM 2846 N N . HIS A 1 370 ? -15.529 -3.894 23.791 1.00 83.88 370 HIS A N 1
ATOM 2847 C CA . HIS A 1 370 ? -14.340 -3.410 24.499 1.00 83.88 370 HIS A CA 1
ATOM 2848 C C . HIS A 1 370 ? -13.068 -4.185 24.114 1.00 83.88 370 HIS A C 1
ATOM 2850 O O . HIS A 1 370 ? -12.752 -5.243 24.661 1.00 83.88 370 HIS A O 1
ATOM 2856 N N . PHE A 1 371 ? -12.215 -3.581 23.282 1.00 84.19 371 PHE A N 1
ATOM 2857 C CA . PHE A 1 371 ? -10.953 -4.178 22.806 1.00 84.19 371 PHE A CA 1
ATOM 2858 C C . PHE A 1 371 ? -9.849 -4.389 23.868 1.00 84.19 371 PHE A C 1
ATOM 2860 O O . PHE A 1 371 ? -8.717 -4.735 23.527 1.00 84.19 371 PHE A O 1
ATOM 2867 N N . ARG A 1 372 ? -10.148 -4.231 25.165 1.00 81.62 372 ARG A N 1
ATOM 2868 C CA . ARG A 1 372 ? -9.199 -4.340 26.294 1.00 81.62 372 ARG A CA 1
ATOM 2869 C C . ARG A 1 372 ? -8.351 -5.617 26.229 1.00 81.62 372 ARG A C 1
ATOM 2871 O O . ARG A 1 372 ? -7.124 -5.553 26.252 1.00 81.62 372 ARG A O 1
ATOM 2878 N N . LYS A 1 373 ? -9.000 -6.775 26.061 1.00 82.25 373 LYS A N 1
ATOM 2879 C CA . LYS A 1 373 ? -8.330 -8.085 25.976 1.00 82.25 373 LYS A CA 1
ATOM 2880 C C . LYS A 1 373 ? -7.479 -8.239 24.711 1.00 82.25 373 LYS A C 1
ATOM 2882 O O . LYS A 1 373 ? -6.413 -8.852 24.763 1.00 82.25 373 LYS A O 1
ATOM 2887 N N . HIS A 1 374 ? -7.910 -7.661 23.587 1.00 86.31 374 HIS A N 1
ATOM 2888 C CA . HIS A 1 374 ? -7.115 -7.627 22.355 1.00 86.31 374 HIS A CA 1
ATOM 2889 C C . HIS A 1 374 ? -5.816 -6.841 22.557 1.00 86.31 374 HIS A C 1
ATOM 2891 O O . HIS A 1 374 ? -4.738 -7.355 22.261 1.00 86.31 374 HIS A O 1
ATOM 2897 N N . ILE A 1 375 ? -5.910 -5.642 23.142 1.00 82.44 375 ILE A N 1
ATOM 2898 C CA . ILE A 1 375 ? -4.759 -4.778 23.439 1.00 82.44 375 ILE A CA 1
ATOM 2899 C C . ILE A 1 375 ? -3.756 -5.513 24.336 1.00 82.44 375 ILE A C 1
ATOM 2901 O O . ILE A 1 375 ? -2.577 -5.592 24.002 1.00 82.44 375 ILE A O 1
ATOM 2905 N N . GLU A 1 376 ? -4.215 -6.147 25.420 1.00 81.19 376 GLU A N 1
ATOM 2906 C CA . GLU A 1 376 ? -3.351 -6.934 26.313 1.00 81.19 376 GLU A CA 1
ATOM 2907 C C . GLU A 1 376 ? -2.601 -8.064 25.580 1.00 81.19 376 GLU A C 1
ATOM 2909 O O . GLU A 1 376 ? -1.410 -8.291 25.827 1.00 81.19 376 GLU A O 1
ATOM 2914 N N . LEU A 1 377 ? -3.263 -8.765 24.651 1.00 82.94 377 LEU A N 1
ATOM 2915 C CA . LEU A 1 377 ? -2.649 -9.820 23.838 1.00 82.94 377 LEU A CA 1
ATOM 2916 C C . LEU A 1 377 ? -1.634 -9.263 22.827 1.00 82.94 377 LEU A C 1
ATOM 2918 O O . LEU A 1 377 ? -0.563 -9.857 22.655 1.00 82.94 377 LEU A O 1
ATOM 2922 N N . VAL A 1 378 ? -1.944 -8.130 22.189 1.00 82.06 378 VAL A N 1
ATOM 2923 C CA . VAL A 1 378 ? -1.054 -7.413 21.264 1.00 82.06 378 VAL A CA 1
ATOM 2924 C C . VAL A 1 378 ? 0.201 -6.929 21.991 1.00 82.06 378 VAL A C 1
ATOM 2926 O O . VAL A 1 378 ? 1.304 -7.325 21.602 1.00 82.06 378 VAL A O 1
ATOM 2929 N N . CYS A 1 379 ? 0.052 -6.198 23.102 1.00 76.50 379 CYS A N 1
ATOM 2930 C CA . CYS A 1 379 ? 1.151 -5.769 23.971 1.00 76.50 379 CYS A CA 1
ATOM 2931 C C . CYS A 1 379 ? 2.027 -6.961 24.373 1.00 76.50 379 CYS A C 1
ATOM 2933 O O . CYS A 1 379 ? 3.234 -6.964 24.143 1.00 76.50 379 CYS A O 1
ATOM 2935 N N . LYS A 1 380 ? 1.431 -8.030 24.920 1.00 77.69 380 LYS A N 1
ATOM 2936 C CA . LYS A 1 380 ? 2.164 -9.224 25.376 1.00 77.69 380 LYS A CA 1
ATOM 2937 C C . LYS A 1 380 ? 2.955 -9.903 24.253 1.00 77.69 380 LYS A C 1
ATOM 2939 O O . LYS A 1 380 ? 4.043 -10.430 24.499 1.00 77.69 380 LYS A O 1
ATOM 2944 N N . LYS A 1 381 ? 2.434 -9.898 23.022 1.00 78.00 381 LYS A N 1
ATOM 2945 C CA . LYS A 1 381 ? 3.131 -10.418 21.837 1.00 78.00 381 LYS A CA 1
ATOM 2946 C C . LYS A 1 381 ? 4.290 -9.502 21.426 1.00 78.00 381 LYS A C 1
ATOM 2948 O O . LYS A 1 381 ? 5.383 -10.012 21.186 1.00 78.00 381 LYS A O 1
ATOM 2953 N N . ALA A 1 382 ? 4.069 -8.186 21.404 1.00 74.69 382 ALA A N 1
ATOM 2954 C CA . ALA A 1 382 ? 5.080 -7.177 21.097 1.00 74.69 382 ALA A CA 1
ATOM 2955 C C . ALA A 1 382 ? 6.232 -7.199 22.118 1.00 74.69 382 ALA A C 1
ATOM 2957 O O . ALA A 1 382 ? 7.373 -7.411 21.722 1.00 74.69 382 ALA A O 1
ATOM 2958 N N . TYR A 1 383 ? 5.949 -7.135 23.426 1.00 71.19 383 TYR A N 1
ATOM 2959 C CA . TYR A 1 383 ? 6.948 -7.242 24.502 1.00 71.19 383 TYR A CA 1
ATOM 2960 C C . TYR A 1 383 ? 7.795 -8.518 24.416 1.00 71.19 383 TYR A C 1
ATOM 2962 O O . TYR A 1 383 ? 9.005 -8.484 24.641 1.00 71.19 383 TYR A O 1
ATOM 2970 N N . ARG A 1 384 ? 7.187 -9.665 24.082 1.00 73.94 384 ARG A N 1
ATOM 2971 C CA . ARG A 1 384 ? 7.927 -10.926 23.925 1.00 73.94 384 ARG A CA 1
ATOM 2972 C C . ARG A 1 384 ? 8.903 -10.864 22.749 1.00 73.94 384 ARG A C 1
ATOM 2974 O O . ARG A 1 384 ? 10.030 -11.342 22.879 1.00 73.94 384 ARG A O 1
ATOM 2981 N N . ASN A 1 385 ? 8.476 -10.290 21.625 1.00 73.25 385 ASN A N 1
ATOM 2982 C CA . ASN A 1 385 ? 9.321 -10.118 20.448 1.00 73.25 385 ASN A CA 1
ATOM 2983 C C . ASN A 1 385 ? 10.406 -9.056 20.689 1.00 73.25 385 ASN A C 1
ATOM 2985 O O . ASN A 1 385 ? 11.552 -9.296 20.330 1.00 73.25 385 ASN A O 1
ATOM 2989 N N . LEU A 1 386 ? 10.089 -7.955 21.380 1.00 72.62 386 LEU A N 1
ATOM 2990 C CA . LEU A 1 386 ? 11.047 -6.935 21.813 1.00 72.62 386 LEU A CA 1
ATOM 2991 C C . LEU A 1 386 ? 12.117 -7.542 22.727 1.00 72.62 386 LEU A C 1
ATOM 2993 O O . LEU A 1 386 ? 13.303 -7.366 22.492 1.00 72.62 386 LEU A O 1
ATOM 2997 N N . GLY A 1 387 ? 11.720 -8.341 23.720 1.00 62.28 387 GLY A N 1
ATOM 2998 C CA . GLY A 1 387 ? 12.667 -9.038 24.589 1.00 62.28 387 GLY A CA 1
ATOM 2999 C C . GLY A 1 387 ? 13.538 -10.061 23.847 1.00 62.28 387 GLY A C 1
ATOM 3000 O O . GLY A 1 387 ? 14.681 -10.274 24.238 1.00 62.28 387 GLY A O 1
ATOM 3001 N N . PHE A 1 388 ? 13.026 -10.704 22.791 1.00 72.69 388 PHE A N 1
ATOM 3002 C CA . PHE A 1 388 ? 13.836 -11.546 21.900 1.00 72.69 388 PHE A CA 1
ATOM 3003 C C . PHE A 1 388 ? 14.826 -10.704 21.087 1.00 72.69 388 PHE A C 1
ATOM 3005 O O . PHE A 1 388 ? 16.020 -10.990 21.110 1.00 72.69 388 PHE A O 1
ATOM 3012 N N . PHE A 1 389 ? 14.345 -9.634 20.455 1.00 71.75 389 PHE A N 1
ATOM 3013 C CA . PHE A 1 389 ? 15.149 -8.675 19.708 1.00 71.75 389 PHE A CA 1
ATOM 3014 C C . PHE A 1 389 ? 16.288 -8.106 20.564 1.00 71.75 389 PHE A C 1
ATOM 3016 O O . PHE A 1 389 ? 17.440 -8.308 20.213 1.00 71.75 389 PHE A O 1
ATOM 3023 N N . LEU A 1 390 ? 16.013 -7.548 21.746 1.00 61.25 390 LEU A N 1
ATOM 3024 C CA . LEU A 1 390 ? 17.020 -6.983 22.662 1.00 61.25 390 LEU A CA 1
ATOM 3025 C C . LEU A 1 390 ? 18.059 -7.995 23.192 1.00 61.25 390 LEU A C 1
ATOM 3027 O O . LEU A 1 390 ? 19.082 -7.593 23.749 1.00 61.25 390 LEU A O 1
ATOM 3031 N N . ARG A 1 391 ? 17.820 -9.308 23.059 1.00 65.69 391 ARG A N 1
ATOM 3032 C CA . ARG A 1 391 ? 18.836 -10.336 23.351 1.00 65.69 391 ARG A CA 1
ATOM 3033 C C . ARG A 1 391 ? 19.731 -10.617 22.148 1.00 65.69 391 ARG A C 1
ATOM 3035 O O . ARG A 1 391 ? 20.939 -10.690 22.331 1.00 65.69 391 ARG A O 1
ATOM 3042 N N . GLN A 1 392 ? 19.155 -10.726 20.950 1.00 66.44 392 GLN A N 1
ATOM 3043 C CA . GLN A 1 392 ? 19.899 -11.047 19.724 1.00 66.44 392 GLN A CA 1
ATOM 3044 C C . GLN A 1 392 ? 20.554 -9.815 19.071 1.00 66.44 392 GLN A C 1
ATOM 3046 O O . GLN A 1 392 ? 21.560 -9.947 18.388 1.00 66.44 392 GLN A O 1
ATOM 3051 N N . ALA A 1 393 ? 20.010 -8.616 19.290 1.00 62.00 393 ALA A N 1
ATOM 3052 C CA . ALA A 1 393 ? 20.473 -7.362 18.695 1.00 62.00 393 ALA A CA 1
ATOM 3053 C C . ALA A 1 393 ? 21.737 -6.785 19.358 1.00 62.00 393 ALA A C 1
ATOM 3055 O O . ALA A 1 393 ? 22.266 -5.791 18.880 1.00 62.00 393 ALA A O 1
ATOM 3056 N N . ARG A 1 394 ? 22.241 -7.400 20.438 1.00 56.34 394 ARG A N 1
ATOM 3057 C CA . ARG A 1 394 ? 23.406 -6.911 21.203 1.00 56.34 394 ARG A CA 1
ATOM 3058 C C . ARG A 1 394 ? 24.694 -6.807 20.384 1.00 56.34 394 ARG A C 1
ATOM 3060 O O . ARG A 1 394 ? 25.549 -6.000 20.716 1.00 56.34 394 ARG A O 1
ATOM 3067 N N . GLU A 1 395 ? 24.821 -7.631 19.350 1.00 55.22 395 GLU A N 1
ATOM 3068 C CA . GLU A 1 395 ? 25.984 -7.678 18.455 1.00 55.22 395 GLU A CA 1
ATOM 3069 C C . GLU A 1 395 ? 25.762 -6.868 17.163 1.00 55.22 395 GLU A C 1
ATOM 3071 O O . GLU A 1 395 ? 26.662 -6.749 16.334 1.00 55.22 395 GLU A O 1
ATOM 3076 N N . PHE A 1 396 ? 24.568 -6.294 16.968 1.00 59.91 396 PHE A N 1
ATOM 3077 C CA . PHE A 1 396 ? 24.271 -5.466 15.805 1.00 59.91 396 PHE A CA 1
ATOM 3078 C C . PHE A 1 396 ? 24.770 -4.042 16.061 1.00 59.91 396 PHE A C 1
ATOM 3080 O O . PHE A 1 396 ? 24.285 -3.357 16.953 1.00 59.91 396 PHE A O 1
ATOM 3087 N N . THR A 1 397 ? 25.708 -3.576 15.241 1.00 51.28 397 THR A N 1
ATOM 3088 C CA . THR A 1 397 ? 26.236 -2.199 15.286 1.00 51.28 397 THR A CA 1
ATOM 3089 C C . THR A 1 397 ? 25.556 -1.260 14.285 1.00 51.28 397 THR A C 1
ATOM 3091 O O . THR A 1 397 ? 25.708 -0.045 14.362 1.00 51.28 397 THR A O 1
ATOM 3094 N N . ASN A 1 398 ? 24.789 -1.803 13.333 1.00 66.94 398 ASN A N 1
ATOM 3095 C CA . ASN A 1 398 ? 24.123 -1.032 12.286 1.00 66.94 398 ASN A CA 1
ATOM 3096 C C . ASN A 1 398 ? 22.721 -0.579 12.735 1.00 66.94 398 ASN A C 1
ATOM 3098 O O . ASN A 1 398 ? 21.790 -1.385 12.823 1.00 66.94 398 ASN A O 1
ATOM 3102 N N . ILE A 1 399 ? 22.563 0.728 12.957 1.00 64.12 399 ILE A N 1
ATOM 3103 C CA . ILE A 1 399 ? 21.319 1.343 13.440 1.00 64.12 399 ILE A CA 1
ATOM 3104 C C . ILE A 1 399 ? 20.127 1.172 12.477 1.00 64.12 399 ILE A C 1
ATOM 3106 O O . ILE A 1 399 ? 18.994 0.992 12.923 1.00 64.12 399 ILE A O 1
ATOM 3110 N N . VAL A 1 400 ? 20.370 1.132 11.162 1.00 62.50 400 VAL A N 1
ATOM 3111 C CA . VAL A 1 400 ? 19.325 0.908 10.145 1.00 62.50 400 VAL A CA 1
ATOM 3112 C C . VAL A 1 400 ? 18.798 -0.527 10.230 1.00 62.50 400 VAL A C 1
ATOM 3114 O O . VAL A 1 400 ? 17.591 -0.752 10.153 1.00 62.50 400 VAL A O 1
ATOM 3117 N N . ALA A 1 401 ? 19.681 -1.504 10.465 1.00 68.69 401 ALA A N 1
ATOM 3118 C CA . ALA A 1 401 ? 19.288 -2.896 10.679 1.00 68.69 401 ALA A CA 1
ATOM 3119 C C . ALA A 1 401 ? 18.513 -3.084 11.998 1.00 68.69 401 ALA A C 1
ATOM 3121 O O . ALA A 1 401 ? 17.504 -3.789 12.016 1.00 68.69 401 ALA A O 1
ATOM 3122 N N . ILE A 1 402 ? 18.942 -2.421 13.080 1.00 67.62 402 ILE A N 1
ATOM 3123 C CA . ILE A 1 402 ? 18.235 -2.385 14.375 1.00 67.62 402 ILE A CA 1
ATOM 3124 C C . ILE A 1 402 ? 16.811 -1.845 14.188 1.00 67.62 402 ILE A C 1
ATOM 3126 O O . ILE A 1 402 ? 15.850 -2.505 14.590 1.00 67.62 402 ILE A O 1
ATOM 3130 N N . ARG A 1 403 ? 16.662 -0.693 13.521 1.00 69.38 403 ARG A N 1
ATOM 3131 C CA . ARG A 1 403 ? 15.358 -0.077 13.247 1.00 69.38 403 ARG A CA 1
ATOM 3132 C C . ARG A 1 403 ? 14.462 -0.979 12.396 1.00 69.38 403 ARG A C 1
ATOM 3134 O O . ARG A 1 403 ? 13.338 -1.259 12.803 1.00 69.38 403 ARG A O 1
ATOM 3141 N N . ALA A 1 404 ? 14.967 -1.511 11.282 1.00 73.50 404 ALA A N 1
ATOM 3142 C CA . ALA A 1 404 ? 14.201 -2.403 10.409 1.00 73.50 404 ALA A CA 1
ATOM 3143 C C . ALA A 1 404 ? 13.730 -3.684 11.131 1.00 73.50 404 ALA A C 1
ATOM 3145 O O . ALA A 1 404 ? 12.608 -4.147 10.922 1.00 73.50 404 ALA A O 1
ATOM 3146 N N . LEU A 1 405 ? 14.559 -4.250 12.017 1.00 73.38 405 LEU A N 1
ATOM 3147 C CA . LEU A 1 405 ? 14.189 -5.404 12.843 1.00 73.38 405 LEU A CA 1
ATOM 3148 C C . LEU A 1 405 ? 13.140 -5.050 13.907 1.00 73.38 405 LEU A C 1
ATOM 3150 O O . LEU A 1 405 ? 12.211 -5.834 14.114 1.00 73.38 405 LEU A O 1
ATOM 3154 N N . TYR A 1 406 ? 13.246 -3.888 14.558 1.00 76.00 406 TYR A N 1
ATOM 3155 C CA . TYR A 1 406 ? 12.232 -3.404 15.500 1.00 76.00 406 TYR A CA 1
ATOM 3156 C C . TYR A 1 406 ? 10.881 -3.161 14.802 1.00 76.00 406 TYR A C 1
ATOM 3158 O O . TYR A 1 406 ? 9.846 -3.664 15.256 1.00 76.00 406 TYR A O 1
ATOM 3166 N N . GLU A 1 407 ? 10.891 -2.459 13.665 1.00 76.06 407 GLU A N 1
ATOM 3167 C CA . GLU A 1 407 ? 9.699 -2.177 12.862 1.00 76.06 407 GLU A CA 1
ATOM 3168 C C . GLU A 1 407 ? 9.018 -3.485 12.412 1.00 76.06 407 GLU A C 1
ATOM 3170 O O . GLU A 1 407 ? 7.816 -3.680 12.622 1.00 76.06 407 GLU A O 1
ATOM 3175 N N . ALA A 1 408 ? 9.796 -4.443 11.893 1.00 77.38 408 ALA A N 1
ATOM 3176 C CA . ALA A 1 408 ? 9.283 -5.724 11.414 1.00 77.38 408 ALA A CA 1
ATOM 3177 C C . ALA A 1 408 ? 8.782 -6.662 12.530 1.00 77.38 408 ALA A C 1
ATOM 3179 O O . ALA A 1 408 ? 7.753 -7.320 12.353 1.00 77.38 408 ALA A O 1
ATOM 3180 N N . LEU A 1 409 ? 9.487 -6.765 13.665 1.00 77.62 409 LEU A N 1
ATOM 3181 C CA . LEU A 1 409 ? 9.212 -7.777 14.700 1.00 77.62 409 LEU A CA 1
ATOM 3182 C C . LEU A 1 409 ? 8.334 -7.280 15.856 1.00 77.62 409 LEU A C 1
ATOM 3184 O O . LEU A 1 409 ? 7.698 -8.106 16.520 1.00 77.62 409 LEU A O 1
ATOM 3188 N N . VAL A 1 410 ? 8.309 -5.972 16.122 1.00 75.69 410 VAL A N 1
ATOM 3189 C CA . VAL A 1 410 ? 7.606 -5.374 17.270 1.00 75.69 410 VAL A CA 1
ATOM 3190 C C . VAL A 1 410 ? 6.511 -4.422 16.799 1.00 75.69 410 VAL A C 1
ATOM 3192 O O . VAL A 1 410 ? 5.336 -4.680 17.072 1.00 75.69 410 VAL A O 1
ATOM 3195 N N . ARG A 1 411 ? 6.869 -3.370 16.049 1.00 76.62 411 ARG A N 1
ATOM 3196 C CA . ARG A 1 411 ? 5.932 -2.313 15.625 1.00 76.62 411 ARG A CA 1
ATOM 3197 C C . ARG A 1 411 ? 4.783 -2.863 14.774 1.00 76.62 411 ARG A C 1
ATOM 3199 O O . ARG A 1 411 ? 3.622 -2.579 15.057 1.00 76.62 411 ARG A O 1
ATOM 3206 N N . SER A 1 412 ? 5.088 -3.773 13.845 1.00 80.62 412 SER A N 1
ATOM 3207 C CA . SER A 1 412 ? 4.104 -4.468 12.998 1.00 80.62 412 SER A CA 1
ATOM 3208 C C . SER A 1 412 ? 2.990 -5.198 13.765 1.00 80.62 412 SER A C 1
ATOM 3210 O O . SER A 1 412 ? 1.922 -5.457 13.211 1.00 80.62 412 SER A O 1
ATOM 3212 N N . HIS A 1 413 ? 3.213 -5.572 15.031 1.00 79.31 413 HIS A N 1
ATOM 3213 C CA . HIS A 1 413 ? 2.181 -6.175 15.878 1.00 79.31 413 HIS A CA 1
ATOM 3214 C C . HIS A 1 413 ? 1.317 -5.132 16.587 1.00 79.31 413 HIS A C 1
ATOM 3216 O O . HIS A 1 413 ? 0.138 -5.403 16.792 1.00 79.31 413 HIS A O 1
ATOM 3222 N N . LEU A 1 414 ? 1.882 -3.971 16.931 1.00 76.06 414 LEU A N 1
ATOM 3223 C CA . LEU A 1 414 ? 1.179 -2.860 17.579 1.00 76.06 414 LEU A CA 1
ATOM 3224 C C . LEU A 1 414 ? 0.257 -2.115 16.601 1.00 76.06 414 LEU A C 1
ATOM 3226 O O . LEU A 1 414 ? -0.818 -1.682 16.992 1.00 76.06 414 LEU A O 1
ATOM 3230 N N . GLU A 1 415 ? 0.646 -2.000 15.329 1.00 76.75 415 GLU A N 1
ATOM 3231 C CA . GLU A 1 415 ? -0.107 -1.242 14.312 1.00 76.75 415 GLU A CA 1
ATOM 3232 C C . GLU A 1 415 ? -1.144 -2.089 13.543 1.00 76.75 415 GLU A C 1
ATOM 3234 O O . GLU A 1 415 ? -1.997 -1.557 12.829 1.00 76.75 415 GLU A O 1
ATOM 3239 N N . SER A 1 416 ? -1.115 -3.419 13.685 1.00 78.50 416 SER A N 1
ATOM 3240 C CA . SER A 1 416 ? -1.982 -4.328 12.922 1.00 78.50 416 SER A CA 1
ATOM 3241 C C . SER A 1 416 ? -3.469 -4.109 13.234 1.00 78.50 416 SER A C 1
ATOM 3243 O O . SER A 1 416 ? -3.925 -4.312 14.361 1.00 78.50 416 SER A O 1
ATOM 3245 N N . ASN A 1 417 ? -4.234 -3.701 12.213 1.00 82.31 417 ASN A N 1
ATOM 3246 C CA . ASN A 1 417 ? -5.640 -3.288 12.312 1.00 82.31 417 ASN A CA 1
ATOM 3247 C C . ASN A 1 417 ? -5.900 -2.178 13.367 1.00 82.31 417 ASN A C 1
ATOM 3249 O O . ASN A 1 417 ? -7.036 -2.046 13.813 1.00 82.31 417 ASN A O 1
ATOM 3253 N N . ALA A 1 418 ? -4.898 -1.383 13.780 1.00 80.81 418 ALA A N 1
ATOM 3254 C CA . ALA A 1 418 ? -5.023 -0.449 14.915 1.00 80.81 418 ALA A CA 1
ATOM 3255 C C . ALA A 1 418 ? -6.137 0.601 14.752 1.00 80.81 418 ALA A C 1
ATOM 3257 O O . ALA A 1 418 ? -6.798 0.945 15.728 1.00 80.81 418 ALA A O 1
ATOM 3258 N N . ILE A 1 419 ? -6.422 1.008 13.509 1.00 79.12 419 ILE A N 1
ATOM 3259 C CA . ILE A 1 419 ? -7.555 1.872 13.126 1.00 79.12 419 ILE A CA 1
ATOM 3260 C C . ILE A 1 419 ? -8.930 1.351 13.594 1.00 79.12 419 ILE A C 1
ATOM 3262 O O . ILE A 1 419 ? -9.876 2.121 13.693 1.00 79.12 419 ILE A O 1
ATOM 3266 N N . VAL A 1 420 ? -9.049 0.052 13.888 1.00 79.75 420 VAL A N 1
ATOM 3267 C CA . VAL A 1 420 ? -10.295 -0.595 14.328 1.00 79.75 420 VAL A CA 1
ATOM 3268 C C . VAL A 1 420 ? -10.441 -0.595 15.856 1.00 79.75 420 VAL A C 1
ATOM 3270 O O . VAL A 1 420 ? -11.559 -0.586 16.358 1.00 79.75 420 VAL A O 1
ATOM 3273 N N . TRP A 1 421 ? -9.331 -0.645 16.605 1.00 78.31 421 TRP A N 1
ATOM 3274 C CA . TRP A 1 421 ? -9.339 -0.995 18.036 1.00 78.31 421 TRP A CA 1
ATOM 3275 C C . TRP A 1 421 ? -8.624 -0.011 18.971 1.00 78.31 421 TRP A C 1
ATOM 3277 O O . TRP A 1 421 ? -8.577 -0.268 20.175 1.00 78.31 421 TRP A O 1
ATOM 3287 N N . ALA A 1 422 ? -8.059 1.082 18.445 1.00 66.88 422 ALA A N 1
ATOM 3288 C CA . ALA A 1 422 ? -7.244 2.043 19.192 1.00 66.88 422 ALA A CA 1
ATOM 3289 C C . ALA A 1 422 ? -7.862 2.441 20.560 1.00 66.88 422 ALA A C 1
ATOM 3291 O O . ALA A 1 422 ? -8.953 3.016 20.594 1.00 66.88 422 ALA A O 1
ATOM 3292 N N . PRO A 1 423 ? -7.206 2.148 21.705 1.00 59.69 423 PRO A N 1
ATOM 3293 C CA . PRO A 1 423 ? -7.731 2.485 23.024 1.00 59.69 423 PRO A CA 1
ATOM 3294 C C . PRO A 1 423 ? -7.962 3.979 23.258 1.00 59.69 423 PRO A C 1
ATOM 3296 O O . PRO A 1 423 ? -7.051 4.804 23.198 1.00 59.69 423 PRO A O 1
ATOM 3299 N N . HIS A 1 424 ? -9.194 4.264 23.669 1.00 52.12 424 HIS A N 1
ATOM 3300 C CA . HIS A 1 424 ? -9.659 5.529 24.234 1.00 52.12 424 HIS A CA 1
ATOM 3301 C C . HIS A 1 424 ? -9.325 5.666 25.737 1.00 52.12 424 HIS A C 1
ATOM 3303 O O . HIS A 1 424 ? -9.297 6.768 26.276 1.00 52.12 424 HIS A O 1
ATOM 3309 N N . GLU A 1 425 ? -9.054 4.558 26.435 1.00 42.94 425 GLU A N 1
ATOM 3310 C CA . GLU A 1 425 ? -8.719 4.546 27.864 1.00 42.94 425 GLU A CA 1
ATOM 3311 C C . GLU A 1 425 ? -7.211 4.689 28.123 1.00 42.94 425 GLU A C 1
ATOM 3313 O O . GLU A 1 425 ? -6.415 3.823 27.743 1.00 42.94 425 GLU A O 1
ATOM 3318 N N . ALA A 1 426 ? -6.827 5.714 28.894 1.00 43.78 426 ALA A N 1
ATOM 3319 C CA . ALA A 1 426 ? -5.429 6.046 29.188 1.00 43.78 426 ALA A CA 1
ATOM 3320 C C . ALA A 1 426 ? -4.585 4.867 29.721 1.00 43.78 426 ALA A C 1
ATOM 3322 O O . ALA A 1 426 ? -3.424 4.726 29.342 1.00 43.78 426 ALA A O 1
ATOM 3323 N N . LYS A 1 427 ? -5.168 3.979 30.542 1.00 41.69 427 LYS A N 1
ATOM 3324 C CA . LYS A 1 427 ? -4.499 2.776 31.075 1.00 41.69 427 LYS A CA 1
ATOM 3325 C C . LYS A 1 427 ? -3.978 1.851 29.968 1.00 41.69 427 LYS A C 1
ATOM 3327 O O . LYS A 1 427 ? -2.854 1.369 30.060 1.00 41.69 427 LYS A O 1
ATOM 3332 N N . TYR A 1 428 ? -4.799 1.560 28.960 1.00 46.25 428 TYR A N 1
ATOM 3333 C CA . TYR A 1 428 ? -4.456 0.592 27.911 1.00 46.25 428 TYR A CA 1
ATOM 3334 C C . TYR A 1 428 ? -3.500 1.186 26.888 1.00 46.25 428 TYR A C 1
ATOM 3336 O O . TYR A 1 428 ? -2.615 0.500 26.387 1.00 46.25 428 TYR A O 1
ATOM 3344 N N . SER A 1 429 ? -3.609 2.486 26.657 1.00 52.69 429 SER A N 1
ATOM 3345 C CA . SER A 1 429 ? -2.652 3.224 25.847 1.00 52.69 429 SER A CA 1
ATOM 3346 C C . SER A 1 429 ? -1.287 3.332 26.556 1.00 52.69 429 SER A C 1
ATOM 3348 O O . SER A 1 429 ? -0.260 3.118 25.922 1.00 52.69 429 SER A O 1
ATOM 3350 N N . PHE A 1 430 ? -1.248 3.483 27.888 1.00 46.12 430 PHE A N 1
ATOM 3351 C CA . PHE A 1 430 ? -0.014 3.368 28.690 1.00 46.12 430 PHE A CA 1
ATOM 3352 C C . PHE A 1 430 ? 0.566 1.935 28.743 1.00 46.12 430 PHE A C 1
ATOM 3354 O O . PHE A 1 430 ? 1.721 1.750 29.105 1.00 46.12 430 PHE A O 1
ATOM 3361 N N . MET A 1 431 ? -0.201 0.898 28.375 1.00 46.22 431 MET A N 1
ATOM 3362 C CA . MET A 1 431 ? 0.339 -0.456 28.147 1.00 46.22 431 MET A CA 1
ATOM 3363 C C . MET A 1 431 ? 0.936 -0.640 26.746 1.00 46.22 431 MET A C 1
ATOM 3365 O O . MET A 1 431 ? 1.655 -1.615 26.511 1.00 46.22 431 MET A O 1
ATOM 3369 N N . LEU A 1 432 ? 0.604 0.249 25.808 1.00 47.09 432 LEU A N 1
ATOM 3370 C CA . LEU A 1 432 ? 1.224 0.310 24.487 1.00 47.09 432 LEU A CA 1
ATOM 3371 C C . LEU A 1 432 ? 2.512 1.141 24.559 1.00 47.09 432 LEU A C 1
ATOM 3373 O O . LEU A 1 432 ? 3.497 0.757 23.933 1.00 47.09 432 LEU A O 1
ATOM 3377 N N . GLU A 1 433 ? 2.556 2.184 25.400 1.00 50.03 433 GLU A N 1
ATOM 3378 C CA . GLU A 1 433 ? 3.813 2.793 25.853 1.00 50.03 433 GLU A CA 1
ATOM 3379 C C . GLU A 1 433 ? 4.668 1.729 26.569 1.00 50.03 433 GLU A C 1
ATOM 3381 O O . GLU A 1 433 ? 4.358 1.277 27.670 1.00 50.03 433 GLU A O 1
ATOM 3386 N N . LEU A 1 434 ? 5.772 1.305 25.946 1.00 45.41 434 LEU A N 1
ATOM 3387 C CA . LEU A 1 434 ? 6.551 0.136 26.387 1.00 45.41 434 LEU A CA 1
ATOM 3388 C C . LEU A 1 434 ? 7.230 0.294 27.779 1.00 45.41 434 LEU A C 1
ATOM 3390 O O . LEU A 1 434 ? 7.787 -0.675 28.296 1.00 45.41 434 LEU A O 1
ATOM 3394 N N . ASP A 1 435 ? 7.114 1.459 28.421 1.00 40.00 435 ASP A N 1
ATOM 3395 C CA . ASP A 1 435 ? 7.724 1.858 29.701 1.00 40.00 435 ASP A CA 1
ATOM 3396 C C . ASP A 1 435 ? 7.086 1.216 30.963 1.00 40.00 435 ASP A C 1
ATOM 3398 O O . ASP A 1 435 ? 7.755 0.954 31.968 1.00 40.00 435 ASP A O 1
ATOM 3402 N N . GLY A 1 436 ? 5.786 0.896 30.933 1.00 33.44 436 GLY A N 1
ATOM 3403 C CA . GLY A 1 436 ? 4.999 0.639 32.154 1.00 33.44 436 GLY A CA 1
ATOM 3404 C C . GLY A 1 436 ? 5.339 -0.615 32.986 1.00 33.44 436 GLY A C 1
ATOM 3405 O O . GLY A 1 436 ? 4.917 -0.721 34.143 1.00 33.44 436 GLY A O 1
ATOM 3406 N N . HIS A 1 437 ? 6.080 -1.592 32.448 1.00 32.03 437 HIS A N 1
ATOM 3407 C CA . HIS A 1 437 ? 6.338 -2.878 33.127 1.00 32.03 437 HIS A CA 1
ATOM 3408 C C . HIS A 1 437 ? 7.798 -3.166 33.500 1.00 32.03 437 HIS A C 1
ATOM 3410 O O . HIS A 1 437 ? 8.031 -4.042 34.339 1.00 32.03 437 HIS A O 1
ATOM 3416 N N . ALA A 1 438 ? 8.772 -2.405 32.991 1.00 33.66 438 ALA A N 1
ATOM 3417 C CA . ALA A 1 438 ? 10.171 -2.534 33.417 1.00 33.66 438 ALA A CA 1
ATOM 3418 C C . ALA A 1 438 ? 10.349 -2.209 34.917 1.00 33.66 438 ALA A C 1
ATOM 3420 O O . ALA A 1 438 ? 11.107 -2.873 35.626 1.00 33.66 438 ALA A O 1
ATOM 3421 N N . ARG A 1 439 ? 9.548 -1.267 35.436 1.00 34.66 439 ARG A N 1
ATOM 3422 C CA . ARG A 1 439 ? 9.622 -0.715 36.803 1.00 34.66 439 ARG A CA 1
ATOM 3423 C C . ARG A 1 439 ? 9.348 -1.704 37.957 1.00 34.66 439 ARG A C 1
ATOM 3425 O O . ARG A 1 439 ? 9.431 -1.304 39.113 1.00 34.66 439 ARG A O 1
ATOM 3432 N N . ARG A 1 440 ? 8.984 -2.975 37.704 1.00 29.59 440 ARG A N 1
ATOM 3433 C CA . ARG A 1 440 ? 8.527 -3.920 38.758 1.00 29.59 440 ARG A CA 1
ATOM 3434 C C . ARG A 1 440 ? 9.435 -5.113 39.085 1.00 29.59 440 ARG A C 1
ATOM 3436 O O . ARG A 1 440 ? 9.094 -5.848 40.012 1.00 29.59 440 ARG A O 1
ATOM 3443 N N . ARG A 1 441 ? 10.563 -5.355 38.398 1.00 27.08 441 ARG A N 1
ATOM 3444 C CA . ARG A 1 441 ? 11.453 -6.495 38.735 1.00 27.08 441 ARG A CA 1
ATOM 3445 C C . ARG A 1 441 ? 12.962 -6.222 38.569 1.00 27.08 441 ARG A C 1
ATOM 3447 O O . ARG A 1 441 ? 13.476 -6.343 37.467 1.00 27.08 441 ARG A O 1
ATOM 3454 N N . ARG A 1 442 ? 13.638 -6.122 39.732 1.00 27.53 442 ARG A N 1
ATOM 3455 C CA . ARG A 1 442 ? 15.075 -6.377 40.046 1.00 27.53 442 ARG A CA 1
ATOM 3456 C C . ARG A 1 442 ? 16.068 -5.193 40.081 1.00 27.53 442 ARG A C 1
ATOM 3458 O O . ARG A 1 442 ? 16.583 -4.759 39.063 1.00 27.53 442 ARG A O 1
ATOM 3465 N N . ARG A 1 443 ? 16.478 -4.845 41.311 1.00 25.73 443 ARG A N 1
ATOM 3466 C CA . ARG A 1 443 ? 17.889 -4.606 41.712 1.00 25.73 443 ARG A CA 1
ATOM 3467 C C . ARG A 1 443 ? 18.626 -5.970 41.861 1.00 25.73 443 ARG A C 1
ATOM 3469 O O . ARG A 1 443 ? 17.915 -6.979 41.929 1.00 25.73 443 ARG A O 1
ATOM 3476 N N . PRO A 1 444 ? 19.970 -6.054 42.040 1.00 37.53 444 PRO A N 1
ATOM 3477 C CA . PRO A 1 444 ? 20.994 -4.995 42.003 1.00 37.53 444 PRO A CA 1
ATOM 3478 C C . PRO A 1 444 ? 22.218 -5.278 41.084 1.00 37.53 444 PRO A C 1
ATOM 3480 O O . PRO A 1 444 ? 22.447 -6.406 40.661 1.00 37.53 444 PRO A O 1
ATOM 3483 N N . ARG A 1 445 ? 23.079 -4.247 40.997 1.00 23.17 445 ARG A N 1
ATOM 3484 C CA . ARG A 1 445 ? 24.528 -4.198 40.671 1.00 23.17 445 ARG A CA 1
ATOM 3485 C C . ARG A 1 445 ? 24.973 -3.708 39.278 1.00 23.17 445 ARG A C 1
ATOM 3487 O O . ARG A 1 445 ? 24.962 -4.442 38.301 1.00 23.17 445 ARG A O 1
ATOM 3494 N N . LEU A 1 446 ? 25.585 -2.521 39.382 1.00 22.16 446 LEU A N 1
ATOM 3495 C CA . LEU A 1 446 ? 26.652 -1.877 38.607 1.00 22.16 446 LEU A CA 1
ATOM 3496 C C . LEU A 1 446 ? 26.302 -0.924 37.447 1.00 22.16 446 LEU A C 1
ATOM 3498 O O . LEU A 1 446 ? 25.708 -1.313 36.452 1.00 22.16 446 LEU A O 1
ATOM 3502 N N . LEU A 1 447 ? 26.868 0.284 37.615 1.00 22.91 447 LEU A N 1
ATOM 3503 C CA . LEU A 1 447 ? 27.266 1.299 36.628 1.00 22.91 447 LEU A CA 1
ATOM 3504 C C . LEU A 1 447 ? 26.172 2.227 36.054 1.00 22.91 447 LEU A C 1
ATOM 3506 O O . LEU A 1 447 ? 25.621 1.991 34.991 1.00 22.91 447 LEU A O 1
ATOM 3510 N N . ALA A 1 448 ? 25.939 3.297 36.832 1.00 24.53 448 ALA A N 1
ATOM 3511 C CA . ALA A 1 448 ? 25.796 4.722 36.477 1.00 24.53 448 ALA A CA 1
ATOM 3512 C C . ALA A 1 448 ? 25.113 5.172 35.162 1.00 24.53 448 ALA A C 1
ATOM 3514 O O . ALA A 1 448 ? 25.566 4.809 34.082 1.00 24.53 448 ALA A O 1
ATOM 3515 N N . VAL A 1 449 ? 24.150 6.110 35.294 1.00 22.80 449 VAL A N 1
ATOM 3516 C CA . VAL A 1 449 ? 24.108 7.522 34.783 1.00 22.80 449 VAL A CA 1
ATOM 3517 C C . VAL A 1 449 ? 22.650 8.093 34.968 1.00 22.80 449 VAL A C 1
ATOM 3519 O O . VAL A 1 449 ? 21.750 7.270 35.156 1.00 22.80 449 VAL A O 1
ATOM 3522 N N . PRO A 1 450 ? 22.375 9.431 35.051 1.00 22.73 450 PRO A N 1
ATOM 3523 C CA . PRO A 1 450 ? 21.031 10.059 35.226 1.00 22.73 450 PRO A CA 1
ATOM 3524 C C . PRO A 1 450 ? 20.337 10.460 33.911 1.00 22.73 450 PRO A C 1
ATOM 3526 O O . PRO A 1 450 ? 20.985 11.012 33.033 1.00 22.73 450 PRO A O 1
ATOM 3529 N N . ALA A 1 451 ? 19.056 10.165 33.648 1.00 23.78 451 ALA A N 1
ATOM 3530 C CA . ALA A 1 451 ? 17.787 10.596 34.274 1.00 23.78 451 ALA A CA 1
ATOM 3531 C C . ALA A 1 451 ? 17.625 12.101 34.524 1.00 23.78 451 ALA A C 1
ATOM 3533 O O . ALA A 1 451 ? 18.424 12.674 35.244 1.00 23.78 451 ALA A O 1
ATOM 3534 N N . ALA A 1 452 ? 16.518 12.748 34.149 1.00 26.72 452 ALA A N 1
ATOM 3535 C CA . ALA A 1 452 ? 15.432 12.364 33.239 1.00 26.72 452 ALA A CA 1
ATOM 3536 C C . ALA A 1 452 ? 14.562 13.601 32.930 1.00 26.72 452 ALA A C 1
ATOM 3538 O O . ALA A 1 452 ? 14.549 14.572 33.682 1.00 26.72 452 ALA A O 1
ATOM 3539 N N . ARG A 1 453 ? 13.752 13.492 31.869 1.00 26.45 453 ARG A N 1
ATOM 3540 C CA . ARG A 1 453 ? 12.502 14.249 31.650 1.00 26.45 453 ARG A CA 1
ATOM 3541 C C . ARG A 1 453 ? 11.638 14.368 32.917 1.00 26.45 453 ARG A C 1
ATOM 3543 O O . ARG A 1 453 ? 11.518 13.371 33.619 1.00 26.45 453 ARG A O 1
ATOM 3550 N N . THR A 1 454 ? 10.843 15.442 33.014 1.00 26.81 454 THR A N 1
ATOM 3551 C CA . THR A 1 454 ? 9.399 15.421 33.384 1.00 26.81 454 THR A CA 1
ATOM 3552 C C . THR A 1 454 ? 8.785 16.827 33.242 1.00 26.81 454 THR A C 1
ATOM 3554 O O . THR A 1 454 ? 9.507 17.792 33.441 1.00 26.81 454 THR A O 1
ATOM 3557 N N . ASN A 1 455 ? 7.489 17.072 32.984 1.00 25.84 455 ASN A N 1
ATOM 3558 C CA . ASN A 1 455 ? 6.365 16.326 32.370 1.00 25.84 455 ASN A CA 1
ATOM 3559 C C . ASN A 1 455 ? 5.224 17.362 32.128 1.00 25.84 455 ASN A C 1
ATOM 3561 O O . ASN A 1 455 ? 5.032 18.240 32.958 1.00 25.84 455 ASN A O 1
ATOM 3565 N N . LEU A 1 456 ? 4.581 17.452 30.956 1.00 23.47 456 LEU A N 1
ATOM 3566 C CA . LEU A 1 456 ? 3.434 16.665 30.446 1.00 23.47 456 LEU A CA 1
ATOM 3567 C C . LEU A 1 456 ? 2.077 16.841 31.157 1.00 23.47 456 LEU A C 1
ATOM 3569 O O . LEU A 1 456 ? 1.951 16.480 32.319 1.00 23.47 456 LEU A O 1
ATOM 3573 N N . LEU A 1 457 ? 1.074 17.249 30.362 1.00 21.17 457 LEU A N 1
ATOM 3574 C CA . LEU A 1 457 ? -0.367 16.896 30.285 1.00 21.17 457 LEU A CA 1
ATOM 3575 C C . LEU A 1 457 ? -0.888 17.684 29.043 1.00 21.17 457 LEU A C 1
ATOM 3577 O O . LEU A 1 457 ? -0.481 18.829 28.885 1.00 21.17 457 LEU A O 1
ATOM 3581 N N . GLN A 1 458 ? -1.689 17.204 28.080 1.00 25.78 458 GLN A N 1
ATOM 3582 C CA . GLN A 1 458 ? -2.590 16.042 27.943 1.00 25.78 458 GLN A CA 1
ATOM 3583 C C . GLN A 1 458 ? -2.432 15.363 26.541 1.00 25.78 458 GLN A C 1
ATOM 3585 O O . GLN A 1 458 ? -1.544 15.740 25.785 1.00 25.78 458 GLN A O 1
ATOM 3590 N N . GLU A 1 459 ? -3.327 14.413 26.207 1.00 26.67 459 GLU A N 1
ATOM 3591 C CA . GLU A 1 459 ? -3.558 13.698 24.917 1.00 26.67 459 GLU A CA 1
ATOM 3592 C C . GLU A 1 459 ? -3.083 12.230 24.763 1.00 26.67 459 GLU A C 1
ATOM 3594 O O . GLU A 1 459 ? -2.393 11.664 25.612 1.00 26.67 459 GLU A O 1
ATOM 3599 N N . ALA A 1 460 ? -3.633 11.555 23.738 1.00 25.25 460 ALA A N 1
ATOM 3600 C CA . ALA A 1 460 ? -3.947 10.124 23.746 1.00 25.25 460 ALA A CA 1
ATOM 3601 C C . ALA A 1 460 ? -2.713 9.184 23.679 1.00 25.25 460 ALA A C 1
ATOM 3603 O O . ALA A 1 460 ? -1.900 9.297 22.756 1.00 25.25 460 ALA A O 1
ATOM 3604 N N . PRO A 1 461 ? -2.566 8.179 24.574 1.00 31.08 461 PRO A N 1
ATOM 3605 C CA . PRO A 1 461 ? -1.236 7.579 24.787 1.00 31.08 461 PRO A CA 1
ATOM 3606 C C . PRO A 1 461 ? -0.744 6.529 23.762 1.00 31.08 461 PRO A C 1
ATOM 3608 O O . PRO A 1 461 ? 0.339 5.977 23.931 1.00 31.08 461 PRO A O 1
ATOM 3611 N N . LEU A 1 462 ? -1.485 6.221 22.687 1.00 28.31 462 LEU A N 1
ATOM 3612 C CA . LEU A 1 462 ? -1.028 5.243 21.677 1.00 28.31 462 LEU A CA 1
ATOM 3613 C C . LEU A 1 462 ? 0.004 5.856 20.718 1.00 28.31 462 LEU A C 1
ATOM 3615 O O . LEU A 1 462 ? 1.001 5.226 20.371 1.00 28.31 462 LEU A O 1
ATOM 3619 N N . THR A 1 463 ? -0.182 7.123 20.350 1.00 33.56 463 THR A N 1
ATOM 3620 C CA . THR A 1 463 ? 0.732 7.870 19.471 1.00 33.56 463 THR A CA 1
ATOM 3621 C C . THR A 1 463 ? 2.094 8.090 20.138 1.00 33.56 463 THR A C 1
ATOM 3623 O O . THR A 1 463 ? 3.140 8.000 19.492 1.00 33.56 463 THR A O 1
ATOM 3626 N N . ARG A 1 464 ? 2.091 8.298 21.463 1.00 34.31 464 ARG A N 1
ATOM 3627 C CA . ARG A 1 464 ? 3.293 8.465 22.294 1.00 34.31 464 ARG A CA 1
ATOM 3628 C C . ARG A 1 464 ? 4.143 7.193 22.356 1.00 34.31 464 ARG A C 1
ATOM 3630 O O . ARG A 1 464 ? 5.366 7.285 22.321 1.00 34.31 464 ARG A O 1
ATOM 3637 N N . ALA A 1 465 ? 3.516 6.018 22.335 1.00 33.12 465 ALA A N 1
ATOM 3638 C CA . ALA A 1 465 ? 4.208 4.732 22.258 1.00 33.12 465 ALA A CA 1
ATOM 3639 C C . ALA A 1 465 ? 4.982 4.511 20.946 1.00 33.12 465 ALA A C 1
ATOM 3641 O O . ALA A 1 465 ? 6.001 3.825 20.942 1.00 33.12 465 ALA A O 1
ATOM 3642 N N . LEU A 1 466 ? 4.481 5.057 19.832 1.00 32.34 466 LEU A N 1
ATOM 3643 C CA . LEU A 1 466 ? 5.008 4.796 18.488 1.00 32.34 466 LEU A CA 1
ATOM 3644 C C . LEU A 1 466 ? 5.983 5.874 17.982 1.00 32.34 466 LEU A C 1
ATOM 3646 O O . LEU A 1 466 ? 6.828 5.551 17.147 1.00 32.34 466 LEU A O 1
ATOM 3650 N N . ARG A 1 467 ? 5.918 7.124 18.478 1.00 34.19 467 ARG A N 1
ATOM 3651 C CA . ARG A 1 467 ? 6.913 8.167 18.134 1.00 34.19 467 ARG A CA 1
ATOM 3652 C C . ARG A 1 467 ? 8.255 7.991 18.861 1.00 34.19 467 ARG A C 1
ATOM 3654 O O . ARG A 1 467 ? 9.279 8.102 18.201 1.00 34.19 467 ARG A O 1
ATOM 3661 N N . VAL A 1 468 ? 8.262 7.597 20.142 1.00 36.00 468 VAL A N 1
ATOM 3662 C CA . VAL A 1 468 ? 9.472 7.420 21.001 1.00 36.00 468 VAL A CA 1
ATOM 3663 C C . VAL A 1 468 ? 10.404 6.267 20.547 1.00 36.00 468 VAL A C 1
ATOM 3665 O O . VAL A 1 468 ? 11.359 5.905 21.224 1.00 36.00 468 VAL A O 1
ATOM 3668 N N . LEU A 1 469 ? 10.119 5.623 19.410 1.00 34.31 469 LEU A N 1
ATOM 3669 C CA . LEU A 1 469 ? 10.869 4.467 18.895 1.00 34.31 469 LEU A CA 1
ATOM 3670 C C . LEU A 1 469 ? 11.281 4.604 17.418 1.00 34.31 469 LEU A C 1
ATOM 3672 O O . LEU A 1 469 ? 11.679 3.613 16.807 1.00 34.31 469 LEU A O 1
ATOM 3676 N N . ASN A 1 470 ? 11.200 5.813 16.844 1.00 31.70 470 ASN A N 1
ATOM 3677 C CA . ASN A 1 470 ? 11.705 6.098 15.491 1.00 31.70 470 ASN A CA 1
ATOM 3678 C C . ASN A 1 470 ? 13.026 6.880 15.468 1.00 31.70 470 ASN A C 1
ATOM 3680 O O . ASN A 1 470 ? 13.749 6.769 14.472 1.00 31.70 470 ASN A O 1
ATOM 3684 N N . ASP A 1 471 ? 13.348 7.626 16.529 1.00 34.47 471 ASP A N 1
ATOM 3685 C CA . ASP A 1 471 ? 14.589 8.394 16.614 1.00 34.47 471 ASP A CA 1
ATOM 3686 C C . ASP A 1 471 ? 15.743 7.546 17.147 1.00 34.47 471 ASP A C 1
ATOM 3688 O O . ASP A 1 471 ? 15.628 6.789 18.112 1.00 34.47 471 ASP A O 1
ATOM 3692 N N . THR A 1 472 ? 16.902 7.689 16.508 1.00 34.12 472 THR A N 1
ATOM 3693 C CA . THR A 1 472 ? 18.107 6.914 16.825 1.00 34.12 472 THR A CA 1
ATOM 3694 C C . THR A 1 472 ? 18.753 7.311 18.157 1.00 34.12 472 THR A C 1
ATOM 3696 O O . THR A 1 472 ? 19.624 6.587 18.635 1.00 34.12 472 THR A O 1
ATOM 3699 N N . ALA A 1 473 ? 18.315 8.420 18.764 1.00 31.92 473 ALA A N 1
ATOM 3700 C CA . ALA A 1 473 ? 18.743 8.884 20.083 1.00 31.92 473 ALA A CA 1
ATOM 3701 C C . ALA A 1 473 ? 18.032 8.153 21.244 1.00 31.92 473 ALA A C 1
ATOM 3703 O O . ALA A 1 473 ? 18.695 7.750 22.199 1.00 31.92 473 ALA A O 1
ATOM 3704 N N . ASP A 1 474 ? 16.719 7.886 21.144 1.00 37.00 474 ASP A N 1
ATOM 3705 C CA . ASP A 1 474 ? 15.923 7.296 22.242 1.00 37.00 474 ASP A CA 1
ATOM 3706 C C . ASP A 1 474 ? 16.417 5.883 22.648 1.00 37.00 474 ASP A C 1
ATOM 3708 O O . ASP A 1 474 ? 16.279 5.475 23.801 1.00 37.00 474 ASP A O 1
ATOM 3712 N N . ILE A 1 475 ? 17.046 5.127 21.734 1.00 33.38 475 ILE A N 1
ATOM 3713 C CA . ILE A 1 475 ? 17.638 3.805 22.042 1.00 33.38 475 ILE A CA 1
ATOM 3714 C C . ILE A 1 475 ? 18.881 3.932 22.946 1.00 33.38 475 ILE A C 1
ATOM 3716 O O . ILE A 1 475 ? 19.163 3.020 23.727 1.00 33.38 475 ILE A O 1
ATOM 3720 N N . VAL A 1 476 ? 19.603 5.055 22.868 1.00 32.66 476 VAL A N 1
ATOM 3721 C CA . VAL A 1 476 ? 20.763 5.358 23.720 1.00 32.66 476 VAL A CA 1
ATOM 3722 C C . VAL A 1 476 ? 20.304 5.953 25.054 1.00 32.66 476 VAL A C 1
ATOM 3724 O O . VAL A 1 476 ? 20.773 5.513 26.101 1.00 32.66 476 VAL A O 1
ATOM 3727 N N . ASP A 1 477 ? 19.315 6.852 25.051 1.00 34.00 477 ASP A N 1
ATOM 3728 C CA . ASP A 1 477 ? 18.809 7.492 26.278 1.00 34.00 477 ASP A CA 1
ATOM 3729 C C . ASP A 1 477 ? 18.151 6.525 27.274 1.00 34.00 477 ASP A C 1
ATOM 3731 O O . ASP A 1 477 ? 18.156 6.778 28.479 1.00 34.00 477 ASP A O 1
ATOM 3735 N N . ILE A 1 478 ? 17.665 5.365 26.820 1.00 33.44 478 ILE A N 1
ATOM 3736 C CA . ILE A 1 478 ? 17.202 4.286 27.711 1.00 33.44 478 ILE A CA 1
ATOM 3737 C C . ILE A 1 478 ? 18.330 3.765 28.633 1.00 33.44 478 ILE A C 1
ATOM 3739 O O . ILE A 1 478 ? 18.036 3.267 29.722 1.00 33.44 478 ILE A O 1
ATOM 3743 N N . PHE A 1 479 ? 19.608 3.895 28.252 1.00 29.52 479 PHE A N 1
ATOM 3744 C CA . PHE A 1 479 ? 20.756 3.525 29.098 1.00 29.52 479 PHE A CA 1
ATOM 3745 C C . PHE A 1 479 ? 21.187 4.625 30.069 1.00 29.52 479 PHE A C 1
ATOM 3747 O O . PHE A 1 479 ? 21.631 4.322 31.173 1.00 29.52 479 PHE A O 1
ATOM 3754 N N . THR A 1 480 ? 21.010 5.887 29.693 1.00 30.86 480 THR A N 1
ATOM 3755 C CA . THR A 1 480 ? 21.381 7.072 30.483 1.00 30.86 480 THR A CA 1
ATOM 3756 C C . THR A 1 480 ? 20.467 7.246 31.721 1.00 30.86 480 THR A C 1
ATOM 3758 O O . THR A 1 480 ? 20.715 8.082 32.567 1.00 30.86 480 THR A O 1
ATOM 3761 N N . VAL A 1 481 ? 19.403 6.438 31.836 1.00 32.97 481 VAL A N 1
ATOM 3762 C CA . VAL A 1 481 ? 18.117 6.593 32.555 1.00 32.97 481 VAL A CA 1
ATOM 3763 C C . VAL A 1 481 ? 17.979 6.745 34.109 1.00 32.97 481 VAL A C 1
ATOM 3765 O O . VAL A 1 481 ? 16.852 6.535 34.561 1.00 32.97 481 VAL A O 1
ATOM 3768 N N . SER A 1 482 ? 18.977 6.907 35.018 1.00 32.62 482 SER A N 1
ATOM 3769 C CA . SER A 1 482 ? 18.728 6.699 36.502 1.00 32.62 482 SER A CA 1
ATOM 3770 C C . SER A 1 482 ? 19.682 7.291 37.609 1.00 32.62 482 SER A C 1
ATOM 3772 O O . SER A 1 482 ? 20.355 6.500 38.272 1.00 32.62 482 SER A O 1
ATOM 3774 N N . LEU A 1 483 ? 19.687 8.607 37.957 1.00 33.88 483 LEU A N 1
ATOM 3775 C CA . LEU A 1 483 ? 20.471 9.170 39.111 1.00 33.88 483 LEU A CA 1
ATOM 3776 C C . LEU A 1 483 ? 20.064 10.547 39.774 1.00 33.88 483 LEU A C 1
ATOM 3778 O O . LEU A 1 483 ? 20.688 10.892 40.773 1.00 33.88 483 LEU A O 1
ATOM 3782 N N . ASN A 1 484 ? 19.065 11.336 39.330 1.00 38.22 484 ASN A N 1
ATOM 3783 C CA . ASN A 1 484 ? 18.903 12.771 39.734 1.00 38.22 484 ASN A CA 1
ATOM 3784 C C . ASN A 1 484 ? 18.044 13.130 40.996 1.00 38.22 484 ASN A C 1
ATOM 3786 O O . ASN A 1 484 ? 17.580 14.261 41.108 1.00 38.22 484 ASN A O 1
ATOM 3790 N N . GLU A 1 485 ? 17.810 12.237 41.969 1.00 48.38 485 GLU A N 1
ATOM 3791 C CA . GLU A 1 485 ? 16.781 12.434 43.034 1.00 48.38 485 GLU A CA 1
ATOM 3792 C C . GLU A 1 485 ? 17.275 12.897 44.444 1.00 48.38 485 GLU A C 1
ATOM 3794 O O . GLU A 1 485 ? 16.601 12.618 45.438 1.00 48.38 485 GLU A O 1
ATOM 3799 N N . PHE A 1 486 ? 18.429 13.576 44.603 1.00 46.06 486 PHE A N 1
ATOM 3800 C CA . PHE A 1 486 ? 19.051 13.748 45.946 1.00 46.06 486 PHE A CA 1
ATOM 3801 C C . PHE A 1 486 ? 19.479 15.156 46.430 1.00 46.06 486 PHE A C 1
ATOM 3803 O O . PHE A 1 486 ? 19.972 15.258 47.556 1.00 46.06 486 PHE A O 1
ATOM 3810 N N . THR A 1 487 ? 19.257 16.239 45.677 1.00 51.53 487 THR A N 1
ATOM 3811 C CA . THR A 1 487 ? 19.610 17.620 46.099 1.00 51.53 487 THR A CA 1
ATOM 3812 C C . THR A 1 487 ? 18.358 18.405 46.502 1.00 51.53 487 THR A C 1
ATOM 3814 O O . THR A 1 487 ? 17.383 18.393 45.756 1.00 51.53 487 THR A O 1
ATOM 3817 N N . LYS A 1 488 ? 18.355 19.106 47.647 1.00 64.38 488 LYS A N 1
ATOM 3818 C CA . LYS A 1 488 ? 17.176 19.865 48.127 1.00 64.38 488 LYS A CA 1
ATOM 3819 C C . LYS A 1 488 ? 17.471 21.349 48.315 1.00 64.38 488 LYS A C 1
ATOM 3821 O O . LYS A 1 488 ? 18.535 21.713 48.803 1.00 64.38 488 LYS A O 1
ATOM 3826 N N . VAL A 1 489 ? 16.504 22.202 47.979 1.00 68.50 489 VAL A N 1
ATOM 3827 C CA . VAL A 1 489 ? 16.614 23.667 48.069 1.00 68.50 489 VAL A CA 1
ATOM 3828 C C . VAL A 1 489 ? 15.429 24.230 48.851 1.00 68.50 489 VAL A C 1
ATOM 3830 O O . VAL A 1 489 ? 14.297 23.794 48.641 1.00 68.50 489 VAL A O 1
ATOM 3833 N N . ALA A 1 490 ? 15.668 25.192 49.745 1.00 68.31 490 ALA A N 1
ATOM 3834 C CA . ALA A 1 490 ? 14.615 25.835 50.530 1.00 68.31 490 ALA A CA 1
ATOM 3835 C C . ALA A 1 490 ? 14.930 27.307 50.849 1.00 68.31 490 ALA A C 1
ATOM 3837 O O . ALA A 1 490 ? 16.060 27.659 51.175 1.00 68.31 490 ALA A O 1
ATOM 3838 N N . GLY A 1 491 ? 13.912 28.168 50.803 1.00 68.12 491 GLY A N 1
ATOM 3839 C CA . GLY A 1 491 ? 14.001 29.575 51.206 1.00 68.12 491 GLY A CA 1
ATOM 3840 C C . GLY A 1 491 ? 13.020 30.462 50.441 1.00 68.12 491 GLY A C 1
ATOM 3841 O O . GLY A 1 491 ? 12.817 30.283 49.241 1.00 68.12 491 GLY A O 1
ATOM 3842 N N . ASP A 1 492 ? 12.413 31.432 51.125 1.00 64.94 492 ASP A N 1
ATOM 3843 C CA . ASP A 1 492 ? 11.381 32.299 50.532 1.00 64.94 492 ASP A CA 1
ATOM 3844 C C . ASP A 1 492 ? 11.943 33.274 49.480 1.00 64.94 492 ASP A C 1
ATOM 3846 O O . ASP A 1 492 ? 11.236 33.665 48.550 1.00 64.94 492 ASP A O 1
ATOM 3850 N N . ALA A 1 493 ? 13.252 33.550 49.548 1.00 63.69 493 ALA A N 1
ATOM 3851 C CA . ALA A 1 493 ? 14.027 34.321 48.571 1.00 63.69 493 ALA A CA 1
ATOM 3852 C C . ALA A 1 493 ? 14.055 33.732 47.143 1.00 63.69 493 ALA A C 1
ATOM 3854 O O . ALA A 1 493 ? 14.603 34.360 46.237 1.00 63.69 493 ALA A O 1
ATOM 3855 N N . LEU A 1 494 ? 13.494 32.535 46.935 1.00 69.94 494 LEU A N 1
ATOM 3856 C CA . LEU A 1 494 ? 13.308 31.898 45.624 1.00 69.94 494 LEU A CA 1
ATOM 3857 C C . LEU A 1 494 ? 11.899 32.113 45.039 1.00 69.94 494 LEU A C 1
ATOM 3859 O O . LEU A 1 494 ? 11.558 31.508 44.024 1.00 69.94 494 LEU A O 1
ATOM 3863 N N . LYS A 1 495 ? 11.073 32.958 45.671 1.00 74.12 495 LYS A N 1
ATOM 3864 C CA . LYS A 1 495 ? 9.717 33.315 45.212 1.00 74.12 495 LYS A CA 1
ATOM 3865 C C . LYS A 1 495 ? 9.513 34.829 45.170 1.00 74.12 495 LYS A C 1
ATOM 3867 O O . LYS A 1 495 ? 9.093 35.372 44.151 1.00 74.12 495 LYS A O 1
ATOM 3872 N N . GLU A 1 496 ? 9.866 35.517 46.253 1.00 72.94 496 GLU A N 1
ATOM 3873 C CA . GLU A 1 496 ? 9.789 36.978 46.360 1.00 72.94 496 GLU A CA 1
ATOM 3874 C C . GLU A 1 496 ? 11.072 37.535 46.986 1.00 72.94 496 GLU A C 1
ATOM 3876 O O . GLU A 1 496 ? 11.713 36.875 47.804 1.00 72.94 496 GLU A O 1
ATOM 3881 N N . GLY A 1 497 ? 11.457 38.750 46.596 1.00 69.12 497 GLY A N 1
ATOM 3882 C CA . GLY A 1 497 ? 12.680 39.394 47.073 1.00 69.12 497 GLY A CA 1
ATOM 3883 C C . GLY A 1 497 ? 12.531 40.903 47.246 1.00 69.12 497 GLY A C 1
ATOM 3884 O O . GLY A 1 497 ? 11.573 41.514 46.775 1.00 69.12 497 GLY A O 1
ATOM 3885 N N . LYS A 1 498 ? 13.497 41.522 47.923 1.00 72.00 498 LYS A N 1
ATOM 3886 C CA . LYS A 1 498 ? 13.540 42.967 48.183 1.00 72.00 498 LYS A CA 1
ATOM 3887 C C . LYS A 1 498 ? 14.806 43.584 47.607 1.00 72.00 498 LYS A C 1
ATOM 3889 O O . LYS A 1 498 ? 15.890 43.011 47.728 1.00 72.00 498 LYS A O 1
ATOM 3894 N N . THR A 1 499 ? 14.661 44.764 47.016 1.00 69.19 499 THR A N 1
ATOM 3895 C CA . THR A 1 499 ? 15.782 45.585 46.551 1.00 69.19 499 THR A CA 1
ATOM 3896 C C . THR A 1 499 ? 16.576 46.139 47.734 1.00 69.19 499 THR A C 1
ATOM 3898 O O . THR A 1 499 ? 16.036 46.368 48.816 1.00 69.19 499 THR A O 1
ATOM 3901 N N . HIS A 1 500 ? 17.884 46.314 47.543 1.00 70.00 500 HIS A N 1
ATOM 3902 C CA . HIS A 1 500 ? 18.844 46.827 48.532 1.00 70.00 500 HIS A CA 1
ATOM 3903 C C . HIS A 1 500 ? 18.957 46.030 49.851 1.00 70.00 500 HIS A C 1
ATOM 3905 O O . HIS A 1 500 ? 19.689 46.443 50.754 1.00 70.00 500 HIS A O 1
ATOM 3911 N N . ALA A 1 501 ? 18.321 44.861 49.952 1.00 71.81 501 ALA A N 1
ATOM 3912 C CA . ALA A 1 501 ? 18.394 43.942 51.086 1.00 71.81 501 ALA A CA 1
ATOM 3913 C C . ALA A 1 501 ? 18.916 42.567 50.644 1.00 71.81 501 ALA A C 1
ATOM 3915 O O . ALA A 1 501 ? 18.821 42.208 49.471 1.00 71.81 501 ALA A O 1
ATOM 3916 N N . ASP A 1 502 ? 19.471 41.800 51.583 1.00 76.12 502 ASP A N 1
ATOM 3917 C CA . ASP A 1 502 ? 20.034 40.480 51.289 1.00 76.12 502 ASP A CA 1
ATOM 3918 C C . ASP A 1 502 ? 18.921 39.420 51.297 1.00 76.12 502 ASP A C 1
ATOM 3920 O O . ASP A 1 502 ? 18.235 39.213 52.300 1.00 76.12 502 ASP A O 1
ATOM 3924 N N . ASN A 1 503 ? 18.736 38.738 50.168 1.00 76.19 503 ASN A N 1
ATOM 3925 C CA . ASN A 1 503 ? 17.719 37.709 49.969 1.00 76.19 503 ASN A CA 1
ATOM 3926 C C . ASN A 1 503 ? 18.404 36.342 50.070 1.00 76.19 503 ASN A C 1
ATOM 3928 O O . ASN A 1 503 ? 19.277 36.039 49.262 1.00 76.19 503 ASN A O 1
ATOM 3932 N N . THR A 1 504 ? 18.056 35.540 51.081 1.00 74.56 504 THR A N 1
ATOM 3933 C CA . THR A 1 504 ? 18.828 34.340 51.464 1.00 74.56 504 THR A CA 1
ATOM 3934 C C . THR A 1 504 ? 18.008 33.053 51.352 1.00 74.56 504 THR A C 1
ATOM 3936 O O . THR A 1 504 ? 16.852 33.011 51.772 1.00 74.56 504 THR A O 1
ATOM 3939 N N . PHE A 1 505 ? 18.618 31.993 50.821 1.00 83.62 505 PHE A N 1
ATOM 3940 C CA . PHE A 1 505 ? 18.079 30.630 50.757 1.00 83.62 505 PHE A CA 1
ATOM 3941 C C . PHE A 1 505 ? 19.183 29.592 51.035 1.00 83.62 505 PHE A C 1
ATOM 3943 O O . PHE A 1 505 ? 20.365 29.931 51.104 1.00 83.62 505 PHE A O 1
ATOM 3950 N N . THR A 1 506 ? 18.817 28.323 51.224 1.00 76.88 506 THR A N 1
ATOM 3951 C CA . THR A 1 506 ? 19.759 27.231 51.513 1.00 76.88 506 THR A CA 1
ATOM 3952 C C . THR A 1 506 ? 19.645 26.073 50.522 1.00 76.88 506 THR A C 1
ATOM 3954 O O . THR A 1 506 ? 18.588 25.813 49.940 1.00 76.88 506 THR A O 1
ATOM 3957 N N . VAL A 1 507 ? 20.765 25.370 50.333 1.00 76.44 507 VAL A N 1
ATOM 3958 C CA . VAL A 1 507 ? 20.909 24.199 49.459 1.00 76.44 507 VAL A CA 1
ATOM 3959 C C . VAL A 1 507 ? 21.532 23.060 50.267 1.00 76.44 507 VAL A C 1
ATOM 3961 O O . VAL A 1 507 ? 22.671 23.173 50.712 1.00 76.44 507 VAL A O 1
ATOM 3964 N N . ASP A 1 508 ? 20.797 21.968 50.465 1.00 74.00 508 ASP A N 1
ATOM 3965 C CA . ASP A 1 508 ? 21.285 20.745 51.112 1.00 74.00 508 ASP A CA 1
ATOM 3966 C C . ASP A 1 508 ? 21.803 19.771 50.041 1.00 74.00 508 ASP A C 1
ATOM 3968 O O . ASP A 1 508 ? 21.051 19.308 49.172 1.00 74.00 508 ASP A O 1
ATOM 3972 N N . THR A 1 509 ? 23.103 19.479 50.107 1.00 65.12 509 THR A N 1
ATOM 3973 C CA . THR A 1 509 ? 23.820 18.581 49.192 1.00 65.12 509 THR A CA 1
ATOM 3974 C C . THR A 1 509 ? 24.291 17.291 49.873 1.00 65.12 509 THR A C 1
ATOM 3976 O O . THR A 1 509 ? 24.925 16.463 49.216 1.00 65.12 509 THR A O 1
ATOM 3979 N N . LYS A 1 510 ? 23.949 17.051 51.153 1.00 62.72 510 LYS A N 1
ATOM 3980 C CA . LYS A 1 510 ? 24.486 15.949 51.989 1.00 62.72 510 LYS A CA 1
ATOM 3981 C C . LYS A 1 510 ? 24.376 14.559 51.359 1.00 62.72 510 LYS A C 1
ATOM 3983 O O . LYS A 1 510 ? 25.203 13.696 51.638 1.00 62.72 510 LYS A O 1
ATOM 3988 N N . ASN A 1 511 ? 23.356 14.334 50.528 1.00 53.50 511 ASN A N 1
ATOM 3989 C CA . ASN A 1 511 ? 23.093 13.056 49.858 1.00 53.50 511 ASN A CA 1
ATOM 3990 C C . ASN A 1 511 ? 23.292 13.101 48.328 1.00 53.50 511 ASN A C 1
ATOM 3992 O O . ASN A 1 511 ? 23.071 12.089 47.666 1.00 53.50 511 ASN A O 1
ATOM 3996 N N . ALA A 1 512 ? 23.704 14.239 47.757 1.00 53.03 512 ALA A N 1
ATOM 3997 C CA . ALA A 1 512 ? 23.734 14.472 46.307 1.00 53.03 512 ALA A CA 1
ATOM 3998 C C . ALA A 1 512 ? 24.941 13.842 45.577 1.00 53.03 512 ALA A C 1
ATOM 4000 O O . ALA A 1 512 ? 24.932 13.723 44.353 1.00 53.03 512 ALA A O 1
ATOM 4001 N N . GLY A 1 513 ? 25.969 13.401 46.311 1.00 55.06 513 GLY A N 1
ATOM 4002 C CA . GLY A 1 513 ? 27.184 12.797 45.749 1.00 55.06 513 GLY A CA 1
ATOM 4003 C C . GLY A 1 513 ? 28.264 13.819 45.371 1.00 55.06 513 GLY A C 1
ATOM 4004 O O . GLY A 1 513 ? 28.266 14.947 45.855 1.00 55.06 513 GLY A O 1
ATOM 4005 N N . TYR A 1 514 ? 29.220 13.411 44.531 1.00 46.00 514 TYR A N 1
ATOM 4006 C CA . TYR A 1 514 ? 30.298 14.285 44.051 1.00 46.00 514 TYR A CA 1
ATOM 4007 C C . TYR A 1 514 ? 29.866 15.045 42.790 1.00 46.00 514 TYR A C 1
ATOM 4009 O O . TYR A 1 514 ? 29.608 14.433 41.756 1.00 46.00 514 TYR A O 1
ATOM 4017 N N . GLY A 1 515 ? 29.845 16.376 42.867 1.00 52.59 515 GLY A N 1
ATOM 4018 C CA . GLY A 1 515 ? 29.516 17.277 41.761 1.00 52.59 515 GLY A CA 1
ATOM 4019 C C . GLY A 1 515 ? 29.750 18.741 42.146 1.00 52.59 515 GLY A C 1
ATOM 4020 O O . GLY A 1 515 ? 29.778 19.075 43.329 1.00 52.59 515 GLY A O 1
ATOM 4021 N N . GLY A 1 516 ? 29.953 19.614 41.157 1.00 51.56 516 GLY A N 1
ATOM 4022 C CA . GLY A 1 516 ? 30.072 21.059 41.383 1.00 51.56 516 GLY A CA 1
ATOM 4023 C C . GLY A 1 516 ? 28.701 21.731 41.460 1.00 51.56 516 GLY A C 1
ATOM 4024 O O . GLY A 1 516 ? 27.834 21.435 40.638 1.00 51.56 516 GLY A O 1
ATOM 4025 N N . LEU A 1 517 ? 28.503 22.642 42.418 1.00 62.22 517 LEU A N 1
ATOM 4026 C CA . LEU A 1 517 ? 27.333 23.524 42.452 1.00 62.22 517 LEU A CA 1
ATOM 4027 C C . LEU A 1 517 ? 27.643 24.805 41.662 1.00 62.22 517 LEU A C 1
ATOM 4029 O O . LEU A 1 517 ? 28.655 25.456 41.912 1.00 62.22 517 LEU A O 1
ATOM 4033 N N . SER A 1 518 ? 26.771 25.163 40.725 1.00 68.75 518 SER A N 1
ATOM 4034 C CA . SER A 1 518 ? 26.865 26.360 39.887 1.00 68.75 518 SER A CA 1
ATOM 4035 C C . SER A 1 518 ? 25.616 27.219 40.074 1.00 68.75 518 SER A C 1
ATOM 4037 O O . SER A 1 518 ? 24.503 26.697 40.162 1.00 68.75 518 SER A O 1
ATOM 4039 N N . LEU A 1 519 ? 25.801 28.536 40.170 1.00 69.12 519 LEU A N 1
ATOM 4040 C CA . LEU A 1 519 ? 24.741 29.505 40.434 1.00 69.12 519 LEU A CA 1
ATOM 4041 C C . LEU A 1 519 ? 24.956 30.772 39.596 1.00 69.12 519 LEU A C 1
ATOM 4043 O O . LEU A 1 519 ? 26.005 31.405 39.707 1.00 69.12 519 LEU A O 1
ATOM 4047 N N . SER A 1 520 ? 23.947 31.177 38.823 1.00 74.62 520 SER A N 1
ATOM 4048 C CA . SER A 1 520 ? 23.844 32.524 38.244 1.00 74.62 520 SER A CA 1
ATOM 4049 C C . SER A 1 520 ? 22.510 33.176 38.608 1.00 74.62 520 SER A C 1
ATOM 4051 O O . SER A 1 520 ? 21.515 32.499 38.880 1.00 74.62 520 SER A O 1
ATOM 4053 N N . ILE A 1 521 ? 22.501 34.509 38.648 1.00 70.12 521 ILE A N 1
ATOM 4054 C CA . ILE A 1 521 ? 21.292 35.310 38.844 1.00 70.12 521 ILE A CA 1
ATOM 4055 C C . ILE A 1 521 ? 21.239 36.355 37.736 1.00 70.12 521 ILE A C 1
ATOM 4057 O O . ILE A 1 521 ? 22.170 37.143 37.572 1.00 70.12 521 ILE A O 1
ATOM 4061 N N . GLU A 1 522 ? 20.149 36.343 36.981 1.00 65.19 522 GLU A N 1
ATOM 4062 C CA . GLU A 1 522 ? 19.917 37.193 35.813 1.00 65.19 522 GLU A CA 1
ATOM 4063 C C . GLU A 1 522 ? 18.693 38.075 36.070 1.00 65.19 522 GLU A C 1
ATOM 4065 O O . GLU A 1 522 ? 17.670 37.593 36.546 1.00 65.19 522 GLU A O 1
ATOM 4070 N N . GLY A 1 523 ? 18.773 39.375 35.799 1.00 64.56 523 GLY A N 1
ATOM 4071 C CA . GLY A 1 523 ? 17.681 40.305 36.085 1.00 64.56 523 GLY A CA 1
ATOM 4072 C C . GLY A 1 523 ? 18.017 41.748 35.701 1.00 64.56 523 GLY A C 1
ATOM 4073 O O . GLY A 1 523 ? 19.071 41.977 35.104 1.00 64.56 523 GLY A O 1
ATOM 4074 N N . PRO A 1 524 ? 17.142 42.717 36.041 1.00 49.88 524 PRO A N 1
ATOM 4075 C CA . PRO A 1 524 ? 17.285 44.131 35.674 1.00 49.88 524 PRO A CA 1
ATOM 4076 C C . PRO A 1 524 ? 18.642 44.742 36.035 1.00 49.88 524 PRO A C 1
ATOM 4078 O O . PRO A 1 524 ? 19.207 45.500 35.252 1.00 49.88 524 PRO A O 1
ATOM 4081 N N . SER A 1 525 ? 19.194 44.357 37.189 1.00 65.19 525 SER A N 1
ATOM 4082 C CA . SER A 1 525 ? 20.518 44.787 37.635 1.00 65.19 525 SER A CA 1
ATOM 4083 C C . SER A 1 525 ? 21.406 43.614 38.045 1.00 65.19 525 SER A C 1
ATOM 4085 O O . SER A 1 525 ? 20.941 42.504 38.305 1.00 65.19 525 SER A O 1
ATOM 4087 N N . LYS A 1 526 ? 22.716 43.858 38.138 1.00 64.75 526 LYS A N 1
ATOM 4088 C CA . LYS A 1 526 ? 23.673 42.867 38.638 1.00 64.75 526 LYS A CA 1
ATOM 4089 C C . LYS A 1 526 ? 23.477 42.668 40.146 1.00 64.75 526 LYS A C 1
ATOM 4091 O O . LYS A 1 526 ? 23.776 43.571 40.923 1.00 64.75 526 LYS A O 1
ATOM 4096 N N . ALA A 1 527 ? 23.028 41.483 40.555 1.00 69.38 527 ALA A N 1
ATOM 4097 C CA . ALA A 1 527 ? 22.984 41.097 41.962 1.00 69.38 527 ALA A CA 1
ATOM 4098 C C . ALA A 1 527 ? 24.356 40.575 42.425 1.00 69.38 527 ALA A C 1
ATOM 4100 O O . ALA A 1 527 ? 24.964 39.734 41.760 1.00 69.38 527 ALA A O 1
ATOM 4101 N N . GLU A 1 528 ? 24.840 41.045 43.575 1.00 68.62 528 GLU A N 1
ATOM 4102 C CA . GLU A 1 528 ? 25.978 40.410 44.251 1.00 68.62 528 GLU A CA 1
ATOM 4103 C C . GLU A 1 528 ? 25.517 39.110 44.913 1.00 68.62 528 GLU A C 1
ATOM 4105 O O . GLU A 1 528 ? 24.439 39.083 45.506 1.00 68.62 528 GLU A O 1
ATOM 4110 N N . ILE A 1 529 ? 26.320 38.047 44.805 1.00 77.69 529 ILE A N 1
ATOM 4111 C CA . ILE A 1 529 ? 26.024 36.705 45.326 1.00 77.69 529 ILE A CA 1
ATOM 4112 C C . ILE A 1 529 ? 27.090 36.338 46.357 1.00 77.69 529 ILE A C 1
ATOM 4114 O O . ILE A 1 529 ? 28.285 36.449 46.078 1.00 77.69 529 ILE A O 1
ATOM 4118 N N . GLN A 1 530 ? 26.668 35.860 47.526 1.00 70.88 530 GLN A N 1
ATOM 4119 C CA . GLN A 1 530 ? 27.550 35.336 48.567 1.00 70.88 530 GLN A CA 1
ATOM 4120 C C . GLN A 1 530 ? 27.143 33.900 48.911 1.00 70.88 530 GLN A C 1
ATOM 4122 O O . GLN A 1 530 ? 25.959 33.565 48.943 1.00 70.88 530 GLN A O 1
ATOM 4127 N N . CYS A 1 531 ? 28.131 33.041 49.164 1.00 73.69 531 CYS A N 1
ATOM 4128 C CA . CYS A 1 531 ? 27.920 31.645 49.534 1.00 73.69 531 CYS A CA 1
ATOM 4129 C C . CYS A 1 531 ? 28.759 31.305 50.770 1.00 73.69 531 CYS A C 1
ATOM 4131 O O . CYS A 1 531 ? 29.965 31.555 50.789 1.00 73.69 531 CYS A O 1
ATOM 4133 N N . ALA A 1 532 ? 28.116 30.743 51.792 1.00 71.88 532 ALA A N 1
ATOM 4134 C CA . ALA A 1 532 ? 28.744 30.293 53.025 1.00 71.88 532 ALA A CA 1
ATOM 4135 C C . ALA A 1 532 ? 28.460 28.799 53.248 1.00 71.88 532 ALA A C 1
ATOM 4137 O O . ALA A 1 532 ? 27.307 28.368 53.251 1.00 71.88 532 ALA A O 1
ATOM 4138 N N . ASP A 1 533 ? 29.520 28.018 53.445 1.00 69.50 533 ASP A N 1
ATOM 4139 C CA . ASP A 1 533 ? 29.463 26.581 53.731 1.00 69.50 533 ASP A CA 1
ATOM 4140 C C . ASP A 1 533 ? 29.538 26.339 55.247 1.00 69.50 533 ASP A C 1
ATOM 4142 O O . ASP A 1 533 ? 30.515 26.726 55.898 1.00 69.50 533 ASP A O 1
ATOM 4146 N N . SER A 1 534 ? 28.516 25.692 55.818 1.00 65.19 534 SER A N 1
ATOM 4147 C CA . SER A 1 534 ? 28.475 25.334 57.243 1.00 65.19 534 SER A CA 1
ATOM 4148 C C . SER A 1 534 ? 29.252 24.052 57.591 1.00 65.19 534 SER A C 1
ATOM 4150 O O . SER A 1 534 ? 29.256 23.634 58.749 1.00 65.19 534 SER A O 1
ATOM 4152 N N . LYS A 1 535 ? 29.977 23.461 56.626 1.00 57.94 535 LYS A N 1
ATOM 4153 C CA . LYS A 1 535 ? 30.843 22.264 56.737 1.00 57.94 535 LYS A CA 1
ATOM 4154 C C . LYS A 1 535 ? 30.132 20.966 57.117 1.00 57.94 535 LYS A C 1
ATOM 4156 O O . LYS A 1 535 ? 30.777 19.949 57.365 1.00 57.94 535 LYS A O 1
ATOM 4161 N N . ASP A 1 536 ? 28.808 20.983 57.131 1.00 61.34 536 ASP A N 1
ATOM 4162 C CA . ASP A 1 536 ? 27.940 19.845 57.406 1.00 61.34 536 ASP A CA 1
ATOM 4163 C C . ASP A 1 536 ? 27.161 19.389 56.157 1.00 61.34 536 ASP A C 1
ATOM 4165 O O . ASP A 1 536 ? 26.329 18.488 56.264 1.00 61.34 536 ASP A O 1
ATOM 4169 N N . GLY A 1 537 ? 27.419 19.991 54.988 1.00 59.53 537 GLY A N 1
ATOM 4170 C CA . GLY A 1 537 ? 26.781 19.675 53.702 1.00 59.53 537 GLY A CA 1
ATOM 4171 C C . GLY A 1 537 ? 25.552 20.525 53.353 1.00 59.53 537 GLY A C 1
ATOM 4172 O O . GLY A 1 537 ? 24.812 20.165 52.438 1.00 59.53 537 GLY A O 1
ATOM 4173 N N . VAL A 1 538 ? 25.316 21.633 54.064 1.00 71.44 538 VAL A N 1
ATOM 4174 C CA . VAL A 1 538 ? 24.365 22.678 53.647 1.00 71.44 538 VAL A CA 1
ATOM 4175 C C . VAL A 1 538 ? 25.134 23.934 53.244 1.00 71.44 538 VAL A C 1
ATOM 4177 O O . VAL A 1 538 ? 26.080 24.344 53.911 1.00 71.44 538 VAL A O 1
ATOM 4180 N N . LEU A 1 539 ? 24.707 24.558 52.151 1.00 72.38 539 LEU A N 1
ATOM 4181 C CA . LEU A 1 539 ? 25.234 25.823 51.654 1.00 72.38 539 LEU A CA 1
ATOM 4182 C C . LEU A 1 539 ? 24.177 26.909 51.860 1.00 72.38 539 LEU A C 1
ATOM 4184 O O . LEU A 1 539 ? 23.041 26.768 51.402 1.00 72.38 539 LEU A O 1
ATOM 4188 N N . ALA A 1 540 ? 24.542 27.991 52.544 1.00 73.56 540 ALA A N 1
ATOM 4189 C CA . ALA A 1 540 ? 23.724 29.192 52.659 1.00 73.56 540 ALA A CA 1
ATOM 4190 C C . ALA A 1 540 ? 24.114 30.176 51.552 1.00 73.56 540 ALA A C 1
ATOM 4192 O O . ALA A 1 540 ? 25.292 30.488 51.374 1.00 73.56 540 ALA A O 1
ATOM 4193 N N . ILE A 1 541 ? 23.127 30.647 50.794 1.00 81.69 541 ILE A N 1
ATOM 4194 C CA . ILE A 1 541 ? 23.320 31.490 49.616 1.00 81.69 541 ILE A CA 1
ATOM 4195 C C . ILE A 1 541 ? 22.489 32.755 49.789 1.00 81.69 541 ILE A C 1
ATOM 4197 O O . ILE A 1 541 ? 21.278 32.672 49.988 1.00 81.69 541 ILE A O 1
ATOM 4201 N N . SER A 1 542 ? 23.123 33.921 49.690 1.00 77.19 542 SER A N 1
ATOM 4202 C CA . SER A 1 542 ? 22.438 35.214 49.702 1.00 77.19 542 SER A CA 1
ATOM 4203 C C . SER A 1 542 ? 22.725 36.012 48.435 1.00 77.19 542 SER A C 1
ATOM 4205 O O . SER A 1 542 ? 23.794 35.887 47.833 1.00 77.19 542 SER A O 1
ATOM 4207 N N . TYR A 1 543 ? 21.759 36.830 48.017 1.00 79.56 543 TYR A N 1
ATOM 4208 C CA . TYR A 1 543 ? 21.940 37.763 46.912 1.00 79.56 543 TYR A CA 1
ATOM 4209 C C . TYR A 1 543 ? 21.226 39.101 47.124 1.00 79.56 543 TYR A C 1
ATOM 4211 O O . TYR A 1 543 ? 20.160 39.174 47.744 1.00 79.56 543 TYR A O 1
ATOM 4219 N N . LYS A 1 544 ? 21.819 40.171 46.587 1.00 78.06 544 LYS A N 1
ATOM 4220 C CA . LYS A 1 544 ? 21.376 41.554 46.808 1.00 78.06 544 LYS A CA 1
ATOM 4221 C C . LYS A 1 544 ? 21.069 42.271 45.482 1.00 78.06 544 LYS A C 1
ATOM 4223 O O . LYS A 1 544 ? 21.990 42.790 44.852 1.00 78.06 544 LYS A O 1
ATOM 4228 N N . PRO A 1 545 ? 19.802 42.299 45.028 1.00 73.25 545 PRO A N 1
ATOM 4229 C CA . PRO A 1 545 ? 19.386 43.049 43.847 1.00 73.25 545 PRO A CA 1
ATOM 4230 C C . PRO A 1 545 ? 19.275 44.547 44.167 1.00 73.25 545 PRO A C 1
ATOM 4232 O O . PRO A 1 545 ? 18.879 44.935 45.268 1.00 73.25 545 PRO A O 1
ATOM 4235 N N . THR A 1 546 ? 19.608 45.403 43.201 1.00 67.19 546 THR A N 1
ATOM 4236 C CA . THR A 1 546 ? 19.584 46.871 43.366 1.00 67.19 546 THR A CA 1
ATOM 4237 C C . THR A 1 546 ? 18.441 47.571 42.636 1.00 67.19 546 THR A C 1
ATOM 4239 O O . THR A 1 546 ? 18.242 48.755 42.873 1.00 67.19 546 THR A O 1
ATOM 4242 N N . GLU A 1 547 ? 17.682 46.874 41.786 1.00 56.72 547 GLU A N 1
ATOM 4243 C CA . GLU A 1 547 ? 16.564 47.447 41.026 1.00 56.72 547 GLU A CA 1
ATOM 4244 C C . GLU A 1 547 ? 15.316 46.553 41.115 1.00 56.72 547 GLU A C 1
ATOM 4246 O O . GLU A 1 547 ? 15.440 45.336 41.265 1.00 56.72 547 GLU A O 1
ATOM 4251 N N . PRO A 1 548 ? 14.095 47.115 41.068 1.00 58.53 548 PRO A N 1
ATOM 4252 C CA . PRO A 1 548 ? 12.873 46.321 41.088 1.00 58.53 548 PRO A CA 1
ATOM 4253 C C . PRO A 1 548 ? 12.601 45.682 39.717 1.00 58.53 548 PRO A C 1
ATOM 4255 O O . PRO A 1 548 ? 12.780 46.295 38.668 1.00 58.53 548 PRO A O 1
ATOM 4258 N N . GLY A 1 549 ? 12.111 44.446 39.727 1.00 54.09 549 GLY A N 1
ATOM 4259 C CA . GLY A 1 549 ? 11.757 43.664 38.545 1.00 54.09 549 GLY A CA 1
ATOM 4260 C C . GLY A 1 549 ? 11.826 42.162 38.817 1.00 54.09 549 GLY A C 1
ATOM 4261 O O . GLY A 1 549 ? 11.872 41.732 39.969 1.00 54.09 549 GLY A O 1
ATOM 4262 N N . TYR A 1 550 ? 11.798 41.350 37.762 1.00 62.16 550 TYR A N 1
ATOM 4263 C CA . TYR A 1 550 ? 11.880 39.893 37.884 1.00 62.16 550 TYR A CA 1
ATOM 4264 C C . TYR A 1 550 ? 13.324 39.418 37.718 1.00 62.16 550 TYR A C 1
ATOM 4266 O O . TYR A 1 550 ? 13.953 39.699 36.701 1.00 62.16 550 TYR A O 1
ATOM 4274 N N . TYR A 1 551 ? 13.822 38.685 38.710 1.00 66.81 551 TYR A N 1
ATOM 4275 C CA . TYR A 1 551 ? 15.132 38.042 38.705 1.00 66.81 551 TYR A CA 1
ATOM 4276 C C . TYR A 1 551 ? 14.966 36.532 38.511 1.00 66.81 551 TYR A C 1
ATOM 4278 O O . TYR A 1 551 ? 14.040 35.926 39.046 1.00 66.81 551 TYR A O 1
ATOM 4286 N N . ILE A 1 552 ? 15.868 35.915 37.756 1.00 72.06 552 ILE A N 1
ATOM 4287 C CA . ILE A 1 552 ? 15.907 34.484 37.467 1.00 72.06 552 ILE A CA 1
ATOM 4288 C C . ILE A 1 552 ? 17.121 33.890 38.178 1.00 72.06 552 ILE A C 1
ATOM 4290 O O . ILE A 1 552 ? 18.255 34.280 37.906 1.00 72.06 552 ILE A O 1
ATOM 4294 N N . VAL A 1 553 ? 16.887 32.946 39.091 1.00 73.06 553 VAL A N 1
ATOM 4295 C CA . VAL A 1 553 ? 17.927 32.247 39.858 1.00 73.06 553 VAL A CA 1
ATOM 4296 C C . VAL A 1 553 ? 18.167 30.866 39.240 1.00 73.06 553 VAL A C 1
ATOM 4298 O O . VAL A 1 553 ? 17.383 29.922 39.408 1.00 73.06 553 VAL A O 1
ATOM 4301 N N . ASN A 1 554 ? 19.273 30.755 38.508 1.00 72.25 554 ASN A N 1
ATOM 4302 C CA . ASN A 1 554 ? 19.753 29.542 37.855 1.00 72.25 554 ASN A CA 1
ATOM 4303 C C . ASN A 1 554 ? 20.680 28.784 38.810 1.00 72.25 554 ASN A C 1
ATOM 4305 O O . ASN A 1 554 ? 21.818 29.189 39.012 1.00 72.25 554 ASN A O 1
ATOM 4309 N N . LEU A 1 555 ? 20.217 27.673 39.377 1.00 73.44 555 LEU A N 1
ATOM 4310 C CA . LEU A 1 555 ? 20.952 26.847 40.331 1.00 73.44 555 LEU A CA 1
ATOM 4311 C C . LEU A 1 555 ? 21.097 25.431 39.763 1.00 73.44 555 LEU A C 1
ATOM 4313 O O . LEU A 1 555 ? 20.107 24.766 39.448 1.00 73.44 555 LEU A O 1
ATOM 4317 N N . LYS A 1 556 ? 22.340 24.976 39.619 1.00 68.25 556 LYS A N 1
ATOM 4318 C CA . LYS A 1 556 ? 22.700 23.700 38.999 1.00 68.25 556 LYS A CA 1
ATOM 4319 C C . LYS A 1 556 ? 23.646 22.905 39.887 1.00 68.25 556 LYS A C 1
ATOM 4321 O O . LYS A 1 556 ? 24.526 23.482 40.515 1.00 68.25 556 LYS A O 1
ATOM 4326 N N . PHE A 1 557 ? 23.518 21.584 39.885 1.00 59.94 557 PHE A N 1
ATOM 4327 C CA . PHE A 1 557 ? 24.477 20.662 40.487 1.00 59.94 557 PHE A CA 1
ATOM 4328 C C . PHE A 1 557 ? 24.941 19.668 39.418 1.00 59.94 557 PHE A C 1
ATOM 4330 O O . PHE A 1 557 ? 24.109 19.089 38.724 1.00 59.94 557 PHE A O 1
ATOM 4337 N N . ALA A 1 558 ? 26.258 19.515 39.247 1.00 56.66 558 ALA A N 1
ATOM 4338 C CA . ALA A 1 558 ? 26.862 18.758 38.142 1.00 56.66 558 ALA A CA 1
ATOM 4339 C C . ALA A 1 558 ? 26.254 19.133 36.767 1.00 56.66 558 ALA A C 1
ATOM 4341 O O . ALA A 1 558 ? 25.790 18.277 36.015 1.00 56.66 558 ALA A O 1
ATOM 4342 N N . ASP A 1 559 ? 26.191 20.441 36.494 1.00 58.53 559 ASP A N 1
ATOM 4343 C CA . ASP A 1 559 ? 25.655 21.083 35.279 1.00 58.53 559 ASP A CA 1
ATOM 4344 C C . ASP A 1 559 ? 24.162 20.858 34.955 1.00 58.53 559 ASP A C 1
ATOM 4346 O O . ASP A 1 559 ? 23.648 21.418 33.982 1.00 58.53 559 ASP A O 1
ATOM 4350 N N . HIS A 1 560 ? 23.420 20.161 35.820 1.00 52.62 560 HIS A N 1
ATOM 4351 C CA . HIS A 1 560 ? 21.972 19.961 35.707 1.00 52.62 560 HIS A CA 1
ATOM 4352 C C . HIS A 1 560 ? 21.214 20.860 36.691 1.00 52.62 560 HIS A C 1
ATOM 4354 O O . HIS A 1 560 ? 21.645 21.030 37.830 1.00 52.62 560 HIS A O 1
ATOM 4360 N N . HIS A 1 561 ? 20.079 21.438 36.278 1.00 65.69 561 HIS A N 1
ATOM 4361 C CA . HIS A 1 561 ? 19.238 22.240 37.177 1.00 65.69 561 HIS A CA 1
ATOM 4362 C C . HIS A 1 561 ? 18.723 21.399 38.350 1.00 65.69 561 HIS A C 1
ATOM 4364 O O . HIS A 1 561 ? 18.252 20.278 38.159 1.00 65.69 561 HIS A O 1
ATOM 4370 N N . VAL A 1 562 ? 18.794 21.959 39.559 1.00 64.62 562 VAL A N 1
ATOM 4371 C CA . VAL A 1 562 ? 18.155 21.360 40.740 1.00 64.62 562 VAL A CA 1
ATOM 4372 C C . VAL A 1 562 ? 16.641 21.583 40.698 1.00 64.62 562 VAL A C 1
ATOM 4374 O O . VAL A 1 562 ? 16.162 22.497 40.024 1.00 64.62 562 VAL A O 1
ATOM 4377 N N . GLU A 1 563 ? 15.880 20.757 41.418 1.00 58.34 563 GLU A N 1
ATOM 4378 C CA . GLU A 1 563 ? 14.414 20.803 41.411 1.00 58.34 563 GLU A CA 1
ATOM 4379 C C . GLU A 1 563 ? 13.879 22.213 41.737 1.00 58.34 563 GLU A C 1
ATOM 4381 O O . GLU A 1 563 ? 14.241 22.819 42.747 1.00 58.34 563 GLU A O 1
ATOM 4386 N N . GLY A 1 564 ? 13.036 22.748 40.847 1.00 59.59 564 GLY A N 1
ATOM 4387 C CA . GLY A 1 564 ? 12.485 24.107 40.926 1.00 59.59 564 GLY A CA 1
ATOM 4388 C C . GLY A 1 564 ? 13.303 25.200 40.221 1.00 59.59 564 GLY A C 1
ATOM 4389 O O . GLY A 1 564 ? 12.768 26.283 40.002 1.00 59.59 564 GLY A O 1
ATOM 4390 N N . SER A 1 565 ? 14.550 24.936 39.815 1.00 65.56 565 SER A N 1
ATOM 4391 C CA . SER A 1 565 ? 15.353 25.884 39.031 1.00 65.56 565 SER A CA 1
ATOM 4392 C C . SER A 1 565 ? 15.061 25.774 37.522 1.00 65.56 565 SER A C 1
ATOM 4394 O O . SER A 1 565 ? 14.912 24.652 37.032 1.00 65.56 565 SER A O 1
ATOM 4396 N N . PRO A 1 566 ? 15.043 26.882 36.749 1.00 65.81 566 PRO A N 1
ATOM 4397 C CA . PRO A 1 566 ? 15.213 28.283 37.160 1.00 65.81 566 PRO A CA 1
ATOM 4398 C C . PRO A 1 566 ? 14.059 28.830 38.012 1.00 65.81 566 PRO A C 1
ATOM 4400 O O . PRO A 1 566 ? 12.893 28.721 37.641 1.00 65.81 566 PRO A O 1
ATOM 4403 N N . PHE A 1 567 ? 14.392 29.489 39.126 1.00 67.38 567 PHE A N 1
ATOM 4404 C CA . PHE A 1 567 ? 13.402 30.148 39.982 1.00 67.38 567 PHE A CA 1
ATOM 4405 C C . PHE A 1 567 ? 13.174 31.582 39.501 1.00 67.38 567 PHE A C 1
ATOM 4407 O O . PHE A 1 567 ? 14.139 32.320 39.323 1.00 67.38 567 PHE A O 1
ATOM 4414 N N . THR A 1 568 ? 11.920 32.001 39.319 1.00 71.62 568 THR A N 1
ATOM 4415 C CA . THR A 1 568 ? 11.586 33.401 38.999 1.00 71.62 568 THR A CA 1
ATOM 4416 C C . THR A 1 568 ? 11.152 34.127 40.266 1.00 71.62 568 THR A C 1
ATOM 4418 O O . THR A 1 568 ? 10.157 33.754 40.882 1.00 71.62 568 THR A O 1
ATOM 4421 N N . VAL A 1 569 ? 11.885 35.175 40.635 1.00 65.81 569 VAL A N 1
ATOM 4422 C CA . VAL A 1 569 ? 11.691 35.954 41.858 1.00 65.81 569 VAL A CA 1
ATOM 4423 C C . VAL A 1 569 ? 11.247 37.363 41.502 1.00 65.81 569 VAL A C 1
ATOM 4425 O O . VAL A 1 569 ? 11.922 38.061 40.746 1.00 65.81 569 VAL A O 1
ATOM 4428 N N . LYS A 1 570 ? 10.125 37.815 42.065 1.00 72.44 570 LYS A N 1
ATOM 4429 C CA . LYS A 1 570 ? 9.693 39.208 41.918 1.00 72.44 570 LYS A CA 1
ATOM 4430 C C . LYS A 1 570 ? 10.326 40.076 43.005 1.00 72.44 570 LYS A C 1
ATOM 4432 O O . LYS A 1 570 ? 10.062 39.871 44.188 1.00 72.44 570 LYS A O 1
ATOM 4437 N N . CYS A 1 571 ? 11.100 41.07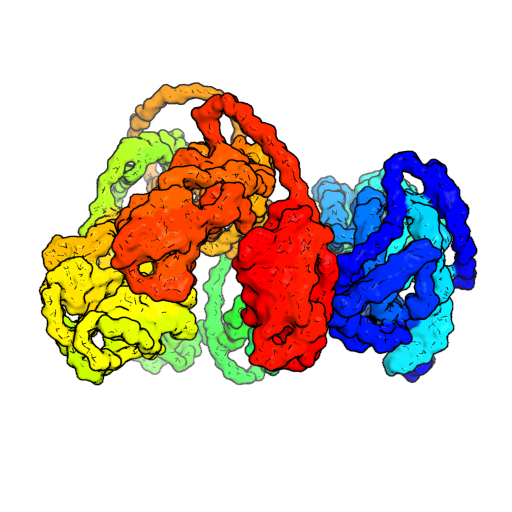6 42.598 1.00 64.31 571 CYS A N 1
ATOM 4438 C CA . CYS A 1 571 ? 11.573 42.156 43.454 1.00 64.31 571 CYS A CA 1
ATOM 4439 C C . CYS A 1 571 ? 10.729 43.406 43.193 1.00 64.31 571 CYS A C 1
ATOM 4441 O O . CYS A 1 571 ? 10.682 43.899 42.069 1.00 64.31 571 CYS A O 1
ATOM 4443 N N . ALA A 1 572 ? 10.033 43.911 44.209 1.00 58.88 572 ALA A N 1
ATOM 4444 C CA . ALA A 1 572 ? 9.153 45.071 44.078 1.00 58.88 572 ALA A CA 1
ATOM 4445 C C . ALA A 1 572 ? 9.652 46.249 44.921 1.00 58.88 572 ALA A C 1
ATOM 4447 O O . ALA A 1 572 ? 10.106 46.054 46.047 1.00 58.88 572 ALA A O 1
ATOM 4448 N N . ASP A 1 573 ? 9.498 47.459 44.384 1.00 44.09 573 ASP A N 1
ATOM 4449 C CA . ASP A 1 573 ? 9.557 48.704 45.150 1.00 44.09 573 ASP A CA 1
ATOM 4450 C C . ASP A 1 573 ? 8.133 49.268 45.310 1.00 44.09 573 ASP A C 1
ATOM 4452 O O . ASP A 1 573 ? 7.231 48.982 44.516 1.00 44.09 573 ASP A O 1
ATOM 4456 N N . SER A 1 574 ? 7.897 50.016 46.382 1.00 39.44 574 SER A N 1
ATOM 4457 C CA . SER A 1 574 ? 6.562 50.443 46.786 1.00 39.44 574 SER A CA 1
ATOM 4458 C C . SER A 1 574 ? 6.170 51.793 46.182 1.00 39.44 574 SER A C 1
ATOM 4460 O O . SER A 1 574 ? 6.644 52.818 46.675 1.00 39.44 574 SER A O 1
ATOM 4462 N N . LYS A 1 575 ? 5.221 51.802 45.224 1.00 30.88 575 LYS A N 1
ATOM 4463 C CA . LYS A 1 575 ? 3.904 52.489 45.344 1.00 30.88 575 LYS A CA 1
ATOM 4464 C C . LYS A 1 575 ? 3.083 52.623 44.045 1.00 30.88 575 LYS A C 1
ATOM 4466 O O . LYS A 1 575 ? 3.617 52.764 42.956 1.00 30.88 575 LYS A O 1
ATOM 4471 N N . ASP A 1 576 ? 1.766 52.641 44.272 1.00 30.12 576 ASP A N 1
ATOM 4472 C CA . ASP A 1 576 ? 0.673 53.348 43.579 1.00 30.12 576 ASP A CA 1
ATOM 4473 C C . ASP A 1 576 ? 0.461 53.145 42.062 1.00 30.12 576 ASP A C 1
ATOM 4475 O O . ASP A 1 576 ? 1.139 53.716 41.213 1.00 30.12 576 ASP A O 1
ATOM 4479 N N . GLY A 1 577 ? -0.581 52.373 41.718 1.00 35.59 577 GLY A N 1
ATOM 4480 C CA . GLY A 1 577 ? -0.941 52.030 40.339 1.00 35.59 577 GLY A CA 1
ATOM 4481 C C . GLY A 1 577 ? -2.217 52.691 39.799 1.00 35.59 577 GLY A C 1
ATOM 4482 O O . GLY A 1 577 ? -3.271 52.646 40.431 1.00 35.59 577 GLY A O 1
ATOM 4483 N N . VAL A 1 578 ? -2.122 53.195 38.564 1.00 28.95 578 VAL A N 1
ATOM 4484 C CA . VAL A 1 578 ? -3.188 53.350 37.550 1.00 28.95 578 VAL A CA 1
ATOM 4485 C C . VAL A 1 578 ? -2.517 53.133 36.184 1.00 28.95 578 VAL A C 1
ATOM 4487 O O . VAL A 1 578 ? -1.363 53.520 36.017 1.00 28.95 578 VAL A O 1
ATOM 4490 N N . LEU A 1 579 ? -3.197 52.528 35.202 1.00 27.62 579 LEU A N 1
ATOM 4491 C CA . LEU A 1 579 ? -2.610 52.233 33.885 1.00 27.62 579 LEU A CA 1
ATOM 4492 C C . LEU A 1 579 ? -3.560 52.619 32.741 1.00 27.62 579 LEU A C 1
ATOM 4494 O O . LEU A 1 579 ? -4.755 52.334 32.792 1.00 27.62 579 LEU A O 1
ATOM 4498 N N . ALA A 1 580 ? -3.021 53.275 31.711 1.00 27.14 580 ALA A N 1
ATOM 4499 C CA . ALA A 1 580 ? -3.738 53.652 30.493 1.00 27.14 580 ALA A CA 1
ATOM 4500 C C . ALA A 1 580 ? -3.290 52.766 29.321 1.00 27.14 580 ALA A C 1
ATOM 4502 O O . ALA A 1 580 ? -2.101 52.487 29.179 1.00 27.14 580 ALA A O 1
ATOM 4503 N N . ILE A 1 581 ? -4.226 52.351 28.464 1.00 32.41 581 ILE A N 1
ATOM 4504 C CA . ILE A 1 581 ? -3.943 51.487 27.309 1.00 32.41 581 ILE A CA 1
ATOM 4505 C C . ILE A 1 581 ? -4.152 52.288 26.023 1.00 32.41 581 ILE A C 1
ATOM 4507 O O . ILE A 1 581 ? -5.221 52.856 25.805 1.00 32.41 581 ILE A O 1
ATOM 4511 N N . SER A 1 582 ? -3.143 52.308 25.151 1.00 32.75 582 SER A N 1
ATOM 4512 C CA . SER A 1 582 ? -3.263 52.801 23.777 1.00 32.75 582 SER A CA 1
ATOM 4513 C C . SER A 1 582 ? -2.622 51.808 22.806 1.00 32.75 582 SER A C 1
ATOM 4515 O O . SER A 1 582 ? -1.646 51.142 23.146 1.00 32.75 582 SER A O 1
ATOM 4517 N N . TYR A 1 583 ? -3.189 51.684 21.607 1.00 36.44 583 TYR A N 1
ATOM 4518 C CA . TYR A 1 583 ? -2.682 50.816 20.545 1.00 36.44 583 TYR A CA 1
ATOM 4519 C C . TYR A 1 583 ? -2.720 51.581 19.222 1.00 36.44 583 TYR A C 1
ATOM 4521 O O . TYR A 1 583 ? -3.756 52.139 18.857 1.00 36.44 583 TYR A O 1
ATOM 4529 N N . LYS A 1 584 ? -1.585 51.628 18.517 1.00 35.03 584 LYS A N 1
ATOM 4530 C CA . LYS A 1 584 ? -1.437 52.315 17.231 1.00 35.03 584 LYS A CA 1
ATOM 4531 C C . LYS A 1 584 ? -1.278 51.260 16.126 1.00 35.03 584 LYS A C 1
ATOM 4533 O O . LYS A 1 584 ? -0.249 50.587 16.117 1.00 35.03 584 LYS A O 1
ATOM 4538 N N . PRO A 1 585 ? -2.256 51.096 15.218 1.00 39.44 585 PRO A N 1
ATOM 4539 C CA . PRO A 1 585 ? -2.146 50.145 14.115 1.00 39.44 585 PRO A CA 1
ATOM 4540 C C . PRO A 1 585 ? -0.974 50.489 13.189 1.00 39.44 585 PRO A C 1
ATOM 4542 O O . PRO A 1 585 ? -0.742 51.663 12.892 1.00 39.44 585 PRO A O 1
ATOM 4545 N N . THR A 1 586 ? -0.258 49.467 12.726 1.00 36.91 586 THR A N 1
ATOM 4546 C CA . THR A 1 586 ? 0.898 49.596 11.823 1.00 36.91 586 THR A CA 1
ATOM 4547 C C . THR A 1 586 ? 0.552 49.389 10.348 1.00 36.91 586 THR A C 1
ATOM 4549 O O . THR A 1 586 ? 1.329 49.803 9.492 1.00 36.91 586 THR A O 1
ATOM 4552 N N . GLU A 1 587 ? -0.610 48.802 10.040 1.00 36.06 587 GLU A N 1
ATOM 4553 C CA . GLU A 1 587 ? -1.043 48.471 8.677 1.00 36.06 587 GLU A CA 1
ATOM 4554 C C . GLU A 1 587 ? -2.530 48.813 8.436 1.00 36.06 587 GLU A C 1
ATOM 4556 O O . GLU A 1 587 ? -3.330 48.856 9.378 1.00 36.06 587 GLU A O 1
ATOM 4561 N N . PRO A 1 588 ? -2.933 49.065 7.175 1.00 39.97 588 PRO A N 1
ATOM 4562 C CA . PRO A 1 588 ? -4.329 49.269 6.807 1.00 39.97 588 PRO A CA 1
ATOM 4563 C C . PRO A 1 588 ? -5.114 47.944 6.799 1.00 39.97 588 PRO A C 1
ATOM 4565 O O . PRO A 1 588 ? -4.789 47.019 6.060 1.00 39.97 588 PRO A O 1
ATOM 4568 N N . GLY A 1 589 ? -6.193 47.855 7.580 1.00 39.31 589 GLY A N 1
ATOM 4569 C CA . GLY A 1 589 ? -6.998 46.637 7.706 1.00 39.31 589 GLY A CA 1
ATOM 4570 C C . GLY A 1 589 ? -8.227 46.800 8.604 1.00 39.31 589 GLY A C 1
ATOM 4571 O O . GLY A 1 589 ? -8.450 47.862 9.186 1.00 39.31 589 GLY A O 1
ATOM 4572 N N . TYR A 1 590 ? -9.042 45.747 8.712 1.00 37.97 590 TYR A N 1
ATOM 4573 C CA . TYR A 1 590 ? -10.145 45.676 9.676 1.00 37.97 590 TYR A CA 1
ATOM 4574 C C . TYR A 1 590 ? -9.672 44.961 10.949 1.00 37.97 590 TYR A C 1
ATOM 4576 O O . TYR A 1 590 ? -9.314 43.786 10.912 1.00 37.97 590 TYR A O 1
ATOM 4584 N N . TYR A 1 591 ? -9.687 45.669 12.074 1.00 42.47 591 TYR A N 1
ATOM 4585 C CA . TYR A 1 591 ? -9.301 45.181 13.394 1.00 42.47 591 TYR A CA 1
ATOM 4586 C C . TYR A 1 591 ? -10.542 44.838 14.214 1.00 42.47 591 TYR A C 1
ATOM 4588 O O . TYR A 1 591 ? -11.484 45.628 14.257 1.00 42.47 591 TYR A O 1
ATOM 4596 N N . ILE A 1 592 ? -10.528 43.697 14.906 1.00 37.69 592 ILE A N 1
ATOM 4597 C CA . ILE A 1 592 ? -11.584 43.319 15.850 1.00 37.69 592 ILE A CA 1
ATOM 4598 C C . ILE A 1 592 ? -11.057 43.478 17.279 1.00 37.69 592 ILE A C 1
ATOM 4600 O O . ILE A 1 592 ? -10.044 42.881 17.642 1.00 37.69 592 ILE A O 1
ATOM 4604 N N . VAL A 1 593 ? -11.728 44.298 18.090 1.00 42.84 593 VAL A N 1
ATOM 4605 C CA . VAL A 1 593 ? -11.328 44.604 19.471 1.00 42.84 593 VAL A CA 1
ATOM 4606 C C . VAL A 1 593 ? -12.268 43.893 20.441 1.00 42.84 593 VAL A C 1
ATOM 4608 O O . VAL A 1 593 ? -13.449 44.223 20.538 1.00 42.84 593 VAL A O 1
ATOM 4611 N N . ASN A 1 594 ? -11.721 42.926 21.178 1.00 37.75 594 ASN A N 1
ATOM 4612 C CA . ASN A 1 594 ? -12.412 42.215 22.249 1.00 37.75 594 ASN A CA 1
ATOM 4613 C C . ASN A 1 594 ? -12.143 42.896 23.597 1.00 37.75 594 ASN A C 1
ATOM 4615 O O . ASN A 1 594 ? -11.040 42.808 24.137 1.00 37.75 594 ASN A O 1
ATOM 4619 N N . LEU A 1 595 ? -13.166 43.536 24.164 1.00 39.31 595 LEU A N 1
ATOM 4620 C CA . LEU A 1 595 ? -13.175 43.963 25.566 1.00 39.31 595 LEU A CA 1
ATOM 4621 C C . LEU A 1 595 ? -14.069 43.030 26.395 1.00 39.31 595 LEU A C 1
ATOM 4623 O O . LEU A 1 595 ? -15.183 42.697 25.977 1.00 39.31 595 LEU A O 1
ATOM 4627 N N . LYS A 1 596 ? -13.594 42.637 27.577 1.00 39.41 596 LYS A N 1
ATOM 4628 C CA . LYS A 1 596 ? -14.334 41.829 28.552 1.00 39.41 596 LYS A CA 1
ATOM 4629 C C . LYS A 1 596 ? -14.190 42.414 29.954 1.00 39.41 596 LYS A C 1
ATOM 4631 O O . LYS A 1 596 ? -13.181 43.039 30.266 1.00 39.41 596 LYS A O 1
ATOM 4636 N N . PHE A 1 597 ? -15.187 42.174 30.794 1.00 35.06 597 PHE A N 1
ATOM 4637 C CA . PHE A 1 597 ? -15.162 42.468 32.223 1.00 35.06 597 PHE A CA 1
ATOM 4638 C C . PHE A 1 597 ? -15.794 41.290 32.972 1.00 35.06 597 PHE A C 1
ATOM 4640 O O . PHE A 1 597 ? -16.871 40.838 32.589 1.00 35.06 597 PHE A O 1
ATOM 4647 N N . ALA A 1 598 ? -15.112 40.769 34.000 1.00 34.72 598 ALA A N 1
ATOM 4648 C CA . ALA A 1 598 ? -15.520 39.556 34.726 1.00 34.72 598 ALA A CA 1
ATOM 4649 C C . ALA A 1 598 ? -15.917 38.389 33.783 1.00 34.72 598 ALA A C 1
ATOM 4651 O O . ALA A 1 598 ? -17.014 37.837 33.872 1.00 34.72 598 ALA A O 1
ATOM 4652 N N . ASP A 1 599 ? -15.041 38.091 32.815 1.00 38.19 599 ASP A N 1
ATOM 4653 C CA . ASP A 1 599 ? -15.176 37.092 31.734 1.00 38.19 599 ASP A CA 1
ATOM 4654 C C . ASP A 1 599 ? -16.366 37.235 30.765 1.00 38.19 599 ASP A C 1
ATOM 4656 O O . ASP A 1 599 ? -16.423 36.547 29.739 1.00 38.19 599 ASP A O 1
ATOM 4660 N N . HIS A 1 600 ? -17.249 38.207 30.992 1.00 34.84 600 HIS A N 1
ATOM 4661 C CA . HIS A 1 600 ? -18.340 38.556 30.091 1.00 34.84 600 HIS A CA 1
ATOM 4662 C C . HIS A 1 600 ? -17.888 39.633 29.098 1.00 34.84 600 HIS A C 1
ATOM 4664 O O . HIS A 1 600 ? -17.109 40.529 29.432 1.00 34.84 600 HIS A O 1
ATOM 4670 N N . HIS A 1 601 ? -18.371 39.564 27.855 1.00 38.34 601 HIS A N 1
ATOM 4671 C CA . HIS A 1 601 ? -18.214 40.677 26.918 1.00 38.34 601 HIS A CA 1
ATOM 4672 C C . HIS A 1 601 ? -18.994 41.881 27.452 1.00 38.34 601 HIS A C 1
ATOM 4674 O O . HIS A 1 601 ? -20.172 41.755 27.785 1.00 38.34 601 HIS A O 1
ATOM 4680 N N . VAL A 1 602 ? -18.345 43.045 27.525 1.00 38.84 602 VAL A N 1
ATOM 4681 C CA . VAL A 1 602 ? -19.078 44.302 27.726 1.00 38.84 602 VAL A CA 1
ATOM 4682 C C . VAL A 1 602 ? -19.913 44.596 26.481 1.00 38.84 602 VAL A C 1
ATOM 4684 O O . VAL A 1 602 ? -19.537 44.223 25.370 1.00 38.84 602 VAL A O 1
ATOM 4687 N N . GLU A 1 603 ? -21.060 45.235 26.672 1.00 34.28 603 GLU A N 1
ATOM 4688 C CA . GLU A 1 603 ? -22.066 45.432 25.629 1.00 34.28 603 GLU A CA 1
ATOM 4689 C C . GLU A 1 603 ? -21.468 46.097 24.368 1.00 34.28 603 GLU A C 1
ATOM 4691 O O . GLU A 1 603 ? -20.805 47.132 24.446 1.00 34.28 603 GLU A O 1
ATOM 4696 N N . GLY A 1 604 ? -21.645 45.456 23.206 1.00 37.56 604 GLY A N 1
ATOM 4697 C CA . GLY A 1 604 ? -21.054 45.872 21.923 1.00 37.56 604 GLY A CA 1
ATOM 4698 C C . GLY A 1 604 ? -19.691 45.250 21.564 1.00 37.56 604 GLY A C 1
ATOM 4699 O O . GLY A 1 604 ? -19.247 45.402 20.430 1.00 37.56 604 GLY A O 1
ATOM 4700 N N . SER A 1 605 ? -19.041 44.519 22.475 1.00 37.66 605 SER A N 1
ATOM 4701 C CA . SER A 1 605 ? -17.837 43.717 22.193 1.00 37.66 605 SER A CA 1
ATOM 4702 C C . SER A 1 605 ? -18.221 42.344 21.611 1.00 37.66 605 SER A C 1
ATOM 4704 O O . SER A 1 605 ? -19.069 41.679 22.210 1.00 37.66 605 SER A O 1
ATOM 4706 N N . PRO A 1 606 ? -17.591 41.845 20.525 1.00 37.31 606 PRO A N 1
ATOM 4707 C CA . PRO A 1 606 ? -16.470 42.423 19.772 1.00 37.31 606 PRO A CA 1
ATOM 4708 C C . PRO A 1 606 ? -16.815 43.640 18.894 1.00 37.31 606 PRO A C 1
ATOM 4710 O O . PRO A 1 606 ? -17.743 43.601 18.090 1.00 37.31 606 PRO A O 1
ATOM 4713 N N . PHE A 1 607 ? -15.968 44.673 18.945 1.00 42.78 607 PHE A N 1
ATOM 4714 C CA . PHE A 1 607 ? -16.030 45.829 18.037 1.00 42.78 607 PHE A CA 1
ATOM 4715 C C . PHE A 1 607 ? -15.243 45.564 16.748 1.00 42.78 607 PHE A C 1
ATOM 4717 O O . PHE A 1 607 ? -14.191 44.937 16.815 1.00 42.78 607 PHE A O 1
ATOM 4724 N N . THR A 1 608 ? -15.664 46.108 15.599 1.00 38.06 608 THR A N 1
ATOM 4725 C CA . THR A 1 608 ? -14.890 46.060 14.336 1.00 38.06 608 THR A CA 1
ATOM 4726 C C . THR A 1 608 ? -14.515 47.470 13.867 1.00 38.06 608 THR A C 1
ATOM 4728 O O . THR A 1 608 ? -15.378 48.336 13.763 1.00 38.06 608 THR A O 1
ATOM 4731 N N . VAL A 1 609 ? -13.233 47.708 13.567 1.00 40.09 609 VAL A N 1
ATOM 4732 C CA . VAL A 1 609 ? -12.659 49.028 13.244 1.00 40.09 609 VAL A CA 1
ATOM 4733 C C . VAL A 1 609 ? -11.841 48.953 11.954 1.00 40.09 609 VAL A C 1
ATOM 4735 O O . VAL A 1 609 ? -10.905 48.166 11.863 1.00 40.09 609 VAL A O 1
ATOM 4738 N N . LYS A 1 610 ? -12.150 49.790 10.957 1.00 38.94 610 LYS A N 1
ATOM 4739 C CA . LYS A 1 610 ? -11.387 49.876 9.697 1.00 38.94 610 LYS A CA 1
ATOM 4740 C C . LYS A 1 610 ? -10.290 50.943 9.782 1.00 38.94 610 LYS A C 1
ATOM 4742 O O . LYS A 1 610 ? -10.572 52.070 10.176 1.00 38.94 610 LYS A O 1
ATOM 4747 N N . VAL A 1 611 ? -9.076 50.607 9.351 1.00 43.47 611 VAL A N 1
ATOM 4748 C CA . VAL A 1 611 ? -7.886 51.478 9.351 1.00 43.47 611 VAL A CA 1
ATOM 4749 C C . VAL A 1 611 ? -7.295 51.566 7.936 1.00 43.47 611 VAL A C 1
ATOM 4751 O O . VAL A 1 611 ? -7.342 50.589 7.192 1.00 43.47 611 VAL A O 1
ATOM 4754 N N . SER A 1 612 ? -6.748 52.724 7.543 1.00 37.78 612 SER A N 1
ATOM 4755 C CA . SER A 1 612 ? -6.209 52.976 6.193 1.00 37.78 612 SER A CA 1
ATOM 4756 C C . SER A 1 612 ? -5.025 53.961 6.189 1.00 37.78 612 SER A C 1
ATOM 4758 O O . SER A 1 612 ? -5.135 55.016 6.810 1.00 37.78 612 SER A O 1
ATOM 4760 N N . GLY A 1 613 ? -3.949 53.664 5.445 1.00 40.41 613 GLY A N 1
ATOM 4761 C CA . GLY A 1 613 ? -2.776 54.535 5.231 1.00 40.41 613 GLY A CA 1
ATOM 4762 C C . GLY A 1 613 ? -1.507 53.760 4.825 1.00 40.41 613 GLY A C 1
ATOM 4763 O O . GLY A 1 613 ? -1.440 52.553 5.049 1.00 40.41 613 GLY A O 1
ATOM 4764 N N . GLU A 1 614 ? -0.510 54.435 4.236 1.00 40.53 614 GLU A N 1
ATOM 4765 C CA . GLU A 1 614 ? 0.828 53.867 3.966 1.00 40.53 614 GLU A CA 1
ATOM 4766 C C . GLU A 1 614 ? 1.741 53.993 5.202 1.00 40.53 614 GLU A C 1
ATOM 4768 O O . GLU A 1 614 ? 1.781 55.037 5.855 1.00 40.53 614 GLU A O 1
ATOM 4773 N N . GLY A 1 615 ? 2.459 52.921 5.553 1.00 35.03 615 GLY A N 1
ATOM 4774 C CA . GLY A 1 615 ? 3.209 52.828 6.810 1.00 35.03 615 GLY A CA 1
ATOM 4775 C C . GLY A 1 615 ? 4.618 53.429 6.758 1.00 35.03 615 GLY A C 1
ATOM 4776 O O . GLY A 1 615 ? 5.447 53.019 5.948 1.00 35.03 615 GLY A O 1
ATOM 4777 N N . SER A 1 616 ? 4.930 54.336 7.691 1.00 45.41 616 SER A N 1
ATOM 4778 C CA . SER A 1 616 ? 6.280 54.880 7.895 1.00 45.41 616 SER A CA 1
ATOM 4779 C C . SER A 1 616 ? 6.793 54.623 9.318 1.00 45.41 616 SER A C 1
ATOM 4781 O O . SER A 1 616 ? 6.336 55.268 10.261 1.00 45.41 616 SER A O 1
ATOM 4783 N N . ASN A 1 617 ? 7.755 53.707 9.459 1.00 49.53 617 ASN A N 1
ATOM 4784 C CA . ASN A 1 617 ? 8.755 53.657 10.537 1.00 49.53 617 ASN A CA 1
ATOM 4785 C C . ASN A 1 617 ? 9.768 52.544 10.209 1.00 49.53 617 ASN A C 1
ATOM 4787 O O . ASN A 1 617 ? 9.533 51.382 10.518 1.00 49.53 617 ASN A O 1
ATOM 4791 N N . ARG A 1 618 ? 10.883 52.893 9.557 1.00 51.84 618 ARG A N 1
ATOM 4792 C CA . ARG A 1 618 ? 12.028 51.989 9.360 1.00 51.84 618 ARG A CA 1
ATOM 4793 C C . ARG A 1 618 ? 13.146 52.399 10.318 1.00 51.84 618 ARG A C 1
ATOM 4795 O O . ARG A 1 618 ? 13.514 53.572 10.349 1.00 51.84 618 ARG A O 1
ATOM 4802 N N . GLN A 1 619 ? 13.662 51.454 11.091 1.00 60.69 619 GLN A N 1
ATOM 4803 C CA . GLN A 1 619 ? 14.819 51.629 11.970 1.00 60.69 619 GLN A CA 1
ATOM 4804 C C . GLN A 1 619 ? 16.112 51.480 11.163 1.00 60.69 619 GLN A C 1
ATOM 4806 O O . GLN A 1 619 ? 16.138 50.752 10.168 1.00 60.69 619 GLN A O 1
ATOM 4811 N N . ARG A 1 620 ? 17.191 52.162 11.571 1.00 64.25 620 ARG A N 1
ATOM 4812 C CA . ARG A 1 620 ? 18.469 52.144 10.845 1.00 64.25 620 ARG A CA 1
ATOM 4813 C C . ARG A 1 620 ? 19.676 52.103 11.774 1.00 64.25 620 ARG A C 1
ATOM 4815 O O . ARG A 1 620 ? 19.862 53.011 12.573 1.00 64.25 620 ARG A O 1
ATOM 4822 N N . GLU A 1 621 ? 20.549 51.129 11.548 1.00 78.62 621 GLU A N 1
ATOM 4823 C CA . GLU A 1 621 ? 21.836 50.967 12.229 1.00 78.62 621 GLU A CA 1
ATOM 4824 C C . GLU A 1 621 ? 23.019 51.097 11.265 1.00 78.62 621 GLU A C 1
ATOM 4826 O O . GLU A 1 621 ? 22.888 50.863 10.059 1.00 78.62 621 GLU A O 1
ATOM 4831 N N . LYS A 1 622 ? 24.187 51.506 11.781 1.00 77.44 622 LYS A N 1
ATOM 4832 C CA . LYS A 1 622 ? 25.413 51.688 10.987 1.00 77.44 622 LYS A CA 1
ATOM 4833 C C . LYS A 1 622 ? 26.678 51.462 11.819 1.00 77.44 622 LYS A C 1
ATOM 4835 O O . LYS A 1 622 ? 26.845 52.077 12.866 1.00 77.44 622 LYS A O 1
ATOM 4840 N N . ILE A 1 623 ? 27.625 50.699 11.272 1.00 81.06 623 ILE A N 1
ATOM 4841 C CA . ILE A 1 623 ? 29.004 50.587 11.771 1.00 81.06 623 ILE A CA 1
ATOM 4842 C C . ILE A 1 623 ? 30.022 51.041 10.711 1.00 81.06 623 ILE A C 1
ATOM 4844 O O . ILE A 1 623 ? 29.771 50.956 9.507 1.00 81.06 623 ILE A O 1
ATOM 4848 N N . GLN A 1 624 ? 31.181 51.539 11.155 1.00 79.31 624 GLN A N 1
ATOM 4849 C CA . GLN A 1 624 ? 32.319 51.913 10.301 1.00 79.31 624 GLN A CA 1
ATOM 4850 C C . GLN A 1 624 ? 33.634 51.409 10.908 1.00 79.31 624 GLN A C 1
ATOM 4852 O O . GLN A 1 624 ? 33.824 51.460 12.128 1.00 79.31 624 GLN A O 1
ATOM 4857 N N . ARG A 1 625 ? 34.546 50.931 10.053 1.00 79.31 625 ARG A N 1
ATOM 4858 C CA . ARG A 1 625 ? 35.889 50.460 10.423 1.00 79.31 625 ARG A CA 1
ATOM 4859 C C . ARG A 1 625 ? 36.918 50.926 9.391 1.00 79.31 625 ARG A C 1
ATOM 4861 O O . ARG A 1 625 ? 36.685 50.822 8.189 1.00 79.31 625 ARG A O 1
ATOM 4868 N N . GLN A 1 626 ? 38.049 51.438 9.868 1.00 74.88 626 GLN A N 1
ATOM 4869 C CA . GLN A 1 626 ? 39.202 51.778 9.033 1.00 74.88 626 GLN A CA 1
ATOM 4870 C C . GLN A 1 626 ? 40.018 50.506 8.772 1.00 74.88 626 GLN A C 1
ATOM 4872 O O . GLN A 1 626 ? 40.250 49.748 9.713 1.00 74.88 626 GLN A O 1
ATOM 4877 N N . ARG A 1 627 ? 40.450 50.268 7.529 1.00 74.31 627 ARG A N 1
ATOM 4878 C CA . ARG A 1 627 ? 41.270 49.107 7.157 1.00 74.31 627 ARG A CA 1
ATOM 4879 C C . ARG A 1 627 ? 42.644 49.508 6.636 1.00 74.31 627 ARG A C 1
ATOM 4881 O O . ARG A 1 627 ? 42.773 50.368 5.763 1.00 74.31 627 ARG A O 1
ATOM 4888 N N . GLU A 1 628 ? 43.649 48.820 7.160 1.00 62.75 628 GLU A N 1
ATOM 4889 C CA . GLU A 1 628 ? 45.011 48.788 6.635 1.00 62.75 628 GLU A CA 1
ATOM 4890 C C . GLU A 1 628 ? 45.089 47.829 5.435 1.00 62.75 628 GLU A C 1
ATOM 4892 O O . GLU A 1 628 ? 44.298 46.889 5.314 1.00 62.75 628 GLU A O 1
ATOM 4897 N N . GLN A 1 629 ? 46.034 48.072 4.528 1.00 58.91 629 GLN A N 1
ATOM 4898 C CA . GLN A 1 629 ? 46.241 47.229 3.354 1.00 58.91 629 GLN A CA 1
ATOM 4899 C C . GLN A 1 629 ? 46.856 45.882 3.764 1.00 58.91 629 GLN A C 1
ATOM 4901 O O . GLN A 1 629 ? 47.853 45.844 4.483 1.00 58.91 629 GLN A O 1
ATOM 4906 N N . ALA A 1 630 ? 46.291 44.774 3.275 1.00 62.25 630 ALA A N 1
ATOM 4907 C CA . ALA A 1 630 ? 46.874 43.449 3.478 1.00 62.25 630 ALA A CA 1
ATOM 4908 C C . ALA A 1 630 ? 48.265 43.355 2.806 1.00 62.25 630 ALA A C 1
ATOM 4910 O O . ALA A 1 630 ? 48.441 43.907 1.714 1.00 62.25 630 ALA A O 1
ATOM 4911 N N . PRO A 1 631 ? 49.248 42.661 3.413 1.00 58.88 631 PRO A N 1
ATOM 4912 C CA . PRO A 1 631 ? 50.598 42.570 2.864 1.00 58.88 631 PRO A CA 1
ATOM 4913 C C . PRO A 1 631 ? 50.600 41.951 1.458 1.00 58.88 631 PRO A C 1
ATOM 4915 O O . PRO A 1 631 ? 49.940 40.939 1.198 1.00 58.88 631 PRO A O 1
ATOM 4918 N N . LEU A 1 632 ? 51.350 42.580 0.546 1.00 61.12 632 LEU A N 1
ATOM 4919 C CA . LEU A 1 632 ? 51.498 42.124 -0.836 1.00 61.12 632 LEU A CA 1
ATOM 4920 C C . LEU A 1 632 ? 52.143 40.735 -0.872 1.00 61.12 632 LEU A C 1
ATOM 4922 O O . LEU A 1 632 ? 53.005 40.409 -0.061 1.00 61.12 632 LEU A O 1
ATOM 4926 N N . THR A 1 633 ? 51.694 39.904 -1.809 1.00 70.38 633 THR A N 1
ATOM 4927 C CA . THR A 1 633 ? 52.107 38.500 -1.900 1.00 70.38 633 THR A CA 1
ATOM 4928 C C . THR A 1 633 ? 53.130 38.303 -3.006 1.00 70.38 633 THR A C 1
ATOM 4930 O O . THR A 1 633 ? 52.905 38.726 -4.142 1.00 70.38 633 THR A O 1
ATOM 4933 N N . GLU A 1 634 ? 54.237 37.648 -2.665 1.00 74.56 634 GLU A N 1
ATOM 4934 C CA . GLU A 1 634 ? 55.326 37.314 -3.583 1.00 74.56 634 GLU A CA 1
ATOM 4935 C C . GLU A 1 634 ? 55.139 35.914 -4.190 1.00 74.56 634 GLU A C 1
ATOM 4937 O O . GLU A 1 634 ? 54.532 35.025 -3.582 1.00 74.56 634 GLU A O 1
ATOM 4942 N N . VAL A 1 635 ? 55.678 35.710 -5.394 1.00 79.69 635 VAL A N 1
ATOM 4943 C CA . VAL A 1 635 ? 55.690 34.406 -6.079 1.00 79.69 635 VAL A CA 1
ATOM 4944 C C . VAL A 1 635 ? 56.392 33.362 -5.206 1.00 79.69 635 VAL A C 1
ATOM 4946 O O . VAL A 1 635 ? 57.448 33.633 -4.643 1.00 79.69 635 VAL A O 1
ATOM 4949 N N . GLY A 1 636 ? 55.813 32.165 -5.090 1.00 72.31 636 GLY A N 1
ATOM 4950 C CA . GLY A 1 636 ? 56.323 31.098 -4.222 1.00 72.31 636 GLY A CA 1
ATOM 4951 C C . GLY A 1 636 ? 55.843 31.146 -2.764 1.00 72.31 636 GLY A C 1
ATOM 4952 O O . GLY A 1 636 ? 56.118 30.212 -2.013 1.00 72.31 636 GLY A O 1
ATOM 4953 N N . THR A 1 637 ? 55.093 32.173 -2.348 1.00 77.88 637 THR A N 1
ATOM 4954 C CA . THR A 1 637 ? 54.508 32.239 -0.993 1.00 77.88 637 THR A CA 1
ATOM 4955 C C . THR A 1 637 ? 53.322 31.279 -0.861 1.00 77.88 637 THR A C 1
ATOM 4957 O O . THR A 1 637 ? 52.443 31.274 -1.719 1.00 77.88 637 THR A O 1
ATOM 4960 N N . ASN A 1 638 ? 53.228 30.510 0.230 1.00 80.00 638 ASN A N 1
ATOM 4961 C CA . ASN A 1 638 ? 52.029 29.705 0.492 1.00 80.00 638 ASN A CA 1
ATOM 4962 C C . ASN A 1 638 ? 50.831 30.619 0.819 1.00 80.00 638 ASN A C 1
ATOM 4964 O O . ASN A 1 638 ? 50.839 31.342 1.818 1.00 80.00 638 ASN A O 1
ATOM 4968 N N . CYS A 1 639 ? 49.828 30.616 -0.055 1.00 77.31 639 CYS A N 1
ATOM 4969 C CA . CYS A 1 639 ? 48.666 31.492 -0.010 1.00 77.31 639 CYS A CA 1
ATOM 4970 C C . CYS A 1 639 ? 47.470 30.771 0.603 1.00 77.31 639 CYS A C 1
ATOM 4972 O O . CYS A 1 639 ? 47.167 29.640 0.235 1.00 77.31 639 CYS A O 1
ATOM 4974 N N . LYS A 1 640 ? 46.747 31.471 1.482 1.00 78.81 640 LYS A N 1
ATOM 4975 C CA . LYS A 1 640 ? 45.529 30.981 2.132 1.00 78.81 640 LYS A CA 1
ATOM 4976 C C . LYS A 1 640 ? 44.353 31.899 1.801 1.00 78.81 640 LYS A C 1
ATOM 4978 O O . LYS A 1 640 ? 44.437 33.106 2.021 1.00 78.81 640 LYS A O 1
ATOM 4983 N N . LEU A 1 641 ? 43.255 31.322 1.320 1.00 79.00 641 LEU A N 1
ATOM 4984 C CA . LEU A 1 641 ? 41.948 31.975 1.183 1.00 79.00 641 LEU A CA 1
ATOM 4985 C C . LEU A 1 641 ? 40.962 31.292 2.137 1.00 79.00 641 LEU A C 1
ATOM 4987 O O . LEU A 1 641 ? 40.907 30.067 2.161 1.00 79.00 641 LEU A O 1
ATOM 4991 N N . THR A 1 642 ? 40.187 32.051 2.917 1.00 74.12 642 THR A N 1
ATOM 4992 C CA . THR A 1 642 ? 39.251 31.489 3.911 1.00 74.12 642 THR A CA 1
ATOM 4993 C C . THR A 1 642 ? 37.792 31.868 3.636 1.00 74.12 642 THR A C 1
ATOM 4995 O O . THR A 1 642 ? 37.512 32.968 3.157 1.00 74.12 642 THR A O 1
ATOM 4998 N N . PHE A 1 643 ? 36.863 30.946 3.919 1.00 71.00 643 PHE A N 1
ATOM 4999 C CA . PHE A 1 643 ? 35.408 31.139 3.795 1.00 71.00 643 PHE A CA 1
ATOM 5000 C C . PHE A 1 643 ? 34.636 30.169 4.715 1.00 71.00 643 PHE A C 1
ATOM 5002 O O . PHE A 1 643 ? 35.162 29.125 5.096 1.00 71.00 643 PHE A O 1
ATOM 5009 N N . LYS A 1 644 ? 33.392 30.503 5.085 1.00 62.56 644 LYS A N 1
ATOM 5010 C CA . LYS A 1 644 ? 32.559 29.722 6.023 1.00 62.56 644 LYS A CA 1
ATOM 5011 C C . LYS A 1 644 ? 31.336 29.106 5.322 1.00 62.56 644 LYS A C 1
ATOM 5013 O O . LYS A 1 644 ? 30.647 29.804 4.580 1.00 62.56 644 LYS A O 1
ATOM 5018 N N . MET A 1 645 ? 31.075 27.820 5.564 1.00 65.56 645 MET A N 1
ATOM 5019 C CA . MET A 1 645 ? 29.939 27.021 5.081 1.00 65.56 645 MET A CA 1
ATOM 5020 C C . MET A 1 645 ? 29.486 25.975 6.123 1.00 65.56 645 MET A C 1
ATOM 5022 O O . MET A 1 645 ? 29.890 24.815 6.045 1.00 65.56 645 MET A O 1
ATOM 5026 N N . PRO A 1 646 ? 28.633 26.347 7.094 1.00 53.06 646 PRO A N 1
ATOM 5027 C CA . PRO A 1 646 ? 28.128 25.416 8.104 1.00 53.06 646 PRO A CA 1
ATOM 5028 C C . PRO A 1 646 ? 27.270 24.291 7.503 1.00 53.06 646 PRO A C 1
ATOM 5030 O O . PRO A 1 646 ? 26.434 24.542 6.634 1.00 53.06 646 PRO A O 1
ATOM 5033 N N . GLY A 1 647 ? 27.432 23.061 8.001 1.00 54.31 647 GLY A N 1
ATOM 5034 C CA . GLY A 1 647 ? 26.593 21.909 7.630 1.00 54.31 647 GLY A CA 1
ATOM 5035 C C . GLY A 1 647 ? 26.881 21.276 6.260 1.00 54.31 647 GLY A C 1
ATOM 5036 O O . GLY A 1 647 ? 26.131 20.402 5.824 1.00 54.31 647 GLY A O 1
ATOM 5037 N N . ILE A 1 648 ? 27.952 21.696 5.585 1.00 65.56 648 ILE A N 1
ATOM 5038 C CA . ILE A 1 648 ? 28.526 21.028 4.407 1.00 65.56 648 ILE A CA 1
ATOM 5039 C C . ILE A 1 648 ? 29.717 20.170 4.871 1.00 65.56 648 ILE A C 1
ATOM 5041 O O . ILE A 1 648 ? 30.225 20.373 5.967 1.00 65.56 648 ILE A O 1
ATOM 5045 N N . THR A 1 649 ? 30.141 19.181 4.077 1.00 61.97 649 THR A N 1
ATOM 5046 C CA . THR A 1 649 ? 31.383 18.431 4.338 1.00 61.97 649 THR A CA 1
ATOM 5047 C C . THR A 1 649 ? 32.429 18.747 3.277 1.00 61.97 649 THR A C 1
ATOM 5049 O O . THR A 1 649 ? 32.085 18.999 2.120 1.00 61.97 649 THR A O 1
ATOM 5052 N N . SER A 1 650 ? 33.713 18.687 3.640 1.00 62.97 650 SER A N 1
ATOM 5053 C CA . SER A 1 650 ? 34.829 18.936 2.713 1.00 62.97 650 SER A CA 1
ATOM 5054 C C . SER A 1 650 ? 34.815 18.043 1.463 1.00 62.97 650 SER A C 1
ATOM 5056 O O . SER A 1 650 ? 35.286 18.471 0.416 1.00 62.97 650 SER A O 1
ATOM 5058 N N . PHE A 1 651 ? 34.217 16.847 1.531 1.00 68.56 651 PHE A N 1
ATOM 5059 C CA . PHE A 1 651 ? 34.072 15.926 0.395 1.00 68.56 651 PHE A CA 1
ATOM 5060 C C . PHE A 1 651 ? 33.135 16.423 -0.719 1.00 68.56 651 PHE A C 1
ATOM 5062 O O . PHE A 1 651 ? 33.251 15.954 -1.849 1.00 68.56 651 PHE A O 1
ATOM 5069 N N . ASP A 1 652 ? 32.201 17.337 -0.431 1.00 72.31 652 ASP A N 1
ATOM 5070 C CA . ASP A 1 652 ? 31.314 17.925 -1.447 1.00 72.31 652 ASP A CA 1
ATOM 5071 C C . ASP A 1 652 ? 31.931 19.175 -2.129 1.00 72.31 652 ASP A C 1
ATOM 5073 O O . ASP A 1 652 ? 31.303 19.754 -3.025 1.00 72.31 652 ASP A O 1
ATOM 5077 N N . LEU A 1 653 ? 33.125 19.615 -1.698 1.00 80.06 653 LEU A N 1
ATOM 5078 C CA . LEU A 1 653 ? 33.802 20.832 -2.158 1.00 80.06 653 LEU A CA 1
ATOM 5079 C C . LEU A 1 653 ? 35.019 20.522 -3.046 1.00 80.06 653 LEU A C 1
ATOM 5081 O O . LEU A 1 653 ? 35.835 19.663 -2.729 1.00 80.06 653 LEU A O 1
ATOM 5085 N N . ALA A 1 654 ? 35.184 21.287 -4.126 1.00 83.88 654 ALA A N 1
ATOM 5086 C CA . ALA A 1 654 ? 36.350 21.234 -5.013 1.00 83.88 654 ALA A CA 1
ATOM 5087 C C . ALA A 1 654 ? 36.907 22.644 -5.262 1.00 83.88 654 ALA A C 1
ATOM 5089 O O . ALA A 1 654 ? 36.130 23.588 -5.430 1.00 83.88 654 ALA A O 1
ATOM 5090 N N . ALA A 1 655 ? 38.235 22.801 -5.305 1.00 89.56 655 ALA A N 1
ATOM 5091 C CA . ALA A 1 655 ? 38.888 24.079 -5.586 1.00 89.56 655 ALA A CA 1
ATOM 5092 C C . ALA A 1 655 ? 39.985 23.951 -6.648 1.00 89.56 655 ALA A C 1
ATOM 5094 O O . ALA A 1 655 ? 40.761 23.001 -6.648 1.00 89.56 655 ALA A O 1
ATOM 5095 N N . THR A 1 656 ? 40.063 24.947 -7.528 1.00 89.44 656 THR A N 1
ATOM 5096 C CA . THR A 1 656 ? 41.048 25.027 -8.616 1.00 89.44 656 THR A CA 1
ATOM 5097 C C . THR A 1 656 ? 41.543 26.462 -8.761 1.00 89.44 656 THR A C 1
ATOM 5099 O O . THR A 1 656 ? 40.731 27.391 -8.831 1.00 89.44 656 THR A O 1
ATOM 5102 N N . VAL A 1 657 ? 42.851 26.662 -8.867 1.00 89.69 657 VAL A N 1
ATOM 5103 C CA . VAL A 1 657 ? 43.485 27.972 -9.054 1.00 89.69 657 VAL A CA 1
ATOM 5104 C C . VAL A 1 657 ? 43.997 28.081 -10.480 1.00 89.69 657 VAL A C 1
ATOM 5106 O O . VAL A 1 657 ? 44.773 27.250 -10.930 1.00 89.69 657 VAL A O 1
ATOM 5109 N N . THR A 1 658 ? 43.570 29.119 -11.196 1.00 85.81 658 THR A N 1
ATOM 5110 C CA . THR A 1 658 ? 44.031 29.408 -12.561 1.00 85.81 658 THR A CA 1
ATOM 5111 C C . THR A 1 658 ? 45.010 30.573 -12.549 1.00 85.81 658 THR A C 1
ATOM 5113 O O . THR A 1 658 ? 44.696 31.628 -11.995 1.00 85.81 658 THR A O 1
ATOM 5116 N N . SER A 1 659 ? 46.193 30.382 -13.132 1.00 82.44 659 SER A N 1
ATOM 5117 C CA . SER A 1 659 ? 47.227 31.411 -13.247 1.00 82.44 659 SER A CA 1
ATOM 5118 C C . SER A 1 659 ? 46.855 32.490 -14.281 1.00 82.44 659 SER A C 1
ATOM 5120 O O . SER A 1 659 ? 45.976 32.265 -15.119 1.00 82.44 659 SER A O 1
ATOM 5122 N N . PRO A 1 660 ? 47.530 33.655 -14.277 1.00 75.88 660 PRO A N 1
ATOM 5123 C CA . PRO A 1 660 ? 47.359 34.684 -15.305 1.00 75.88 660 PRO A CA 1
ATOM 5124 C C . PRO A 1 660 ? 47.633 34.179 -16.730 1.00 75.88 660 PRO A C 1
ATOM 5126 O O . PRO A 1 660 ? 47.020 34.670 -17.674 1.00 75.88 660 PRO A O 1
ATOM 5129 N N . GLY A 1 661 ? 48.526 33.192 -16.887 1.00 73.19 661 GLY A N 1
ATOM 5130 C CA . GLY A 1 661 ? 48.792 32.497 -18.151 1.00 73.19 661 GLY A CA 1
ATOM 5131 C C . GLY A 1 661 ? 47.721 31.481 -18.580 1.00 73.19 661 GLY A C 1
ATOM 5132 O O . GLY A 1 661 ? 47.890 30.835 -19.611 1.00 73.19 661 GLY A O 1
ATOM 5133 N N . GLY A 1 662 ? 46.635 31.317 -17.815 1.00 72.62 662 GLY A N 1
ATOM 5134 C CA . GLY A 1 662 ? 45.534 30.397 -18.126 1.00 72.62 662 GLY A CA 1
ATOM 5135 C C . GLY A 1 662 ? 45.749 28.949 -17.671 1.00 72.62 662 GLY A C 1
ATOM 5136 O O . GLY A 1 662 ? 44.935 28.088 -17.995 1.00 72.62 662 GLY A O 1
ATOM 5137 N N . VAL A 1 663 ? 46.813 28.659 -16.913 1.00 82.69 663 VAL A N 1
ATOM 5138 C CA . VAL A 1 663 ? 47.088 27.309 -16.395 1.00 82.69 663 VAL A CA 1
ATOM 5139 C C . VAL A 1 663 ? 46.281 27.073 -15.119 1.00 82.69 663 VAL A C 1
ATOM 5141 O O . VAL A 1 663 ? 46.499 27.759 -14.122 1.00 82.69 663 VAL A O 1
ATOM 5144 N N . SER A 1 664 ? 45.359 26.109 -15.135 1.00 85.69 664 SER A N 1
ATOM 5145 C CA . SER A 1 664 ? 44.596 25.689 -13.951 1.00 85.69 664 SER A CA 1
ATOM 5146 C C . SER A 1 664 ? 45.270 24.518 -13.232 1.00 85.69 664 SER A C 1
ATOM 5148 O O . SER A 1 664 ? 45.579 23.505 -13.855 1.00 85.69 664 SER A O 1
ATOM 5150 N N . GLU A 1 665 ? 45.440 24.638 -11.917 1.00 86.00 665 GLU A N 1
ATOM 5151 C CA . GLU A 1 665 ? 45.907 23.576 -11.018 1.00 86.00 665 GLU A CA 1
ATOM 5152 C C . GLU A 1 665 ? 44.884 23.359 -9.888 1.00 86.00 665 GLU A C 1
ATOM 5154 O O . GLU A 1 665 ? 44.220 24.305 -9.453 1.00 86.00 665 GLU A O 1
ATOM 5159 N N . ASP A 1 666 ? 44.743 22.124 -9.405 1.00 86.81 666 ASP A N 1
ATOM 5160 C CA . ASP A 1 666 ? 43.890 21.820 -8.250 1.00 86.81 666 ASP A CA 1
ATOM 5161 C C . ASP A 1 666 ? 44.477 22.436 -6.969 1.00 86.81 666 ASP A C 1
ATOM 5163 O O . ASP A 1 666 ? 45.696 22.476 -6.784 1.00 86.81 666 ASP A O 1
ATOM 5167 N N . ALA A 1 667 ? 43.612 22.917 -6.075 1.00 85.00 667 ALA A N 1
ATOM 5168 C CA . ALA A 1 667 ? 44.007 23.554 -4.821 1.00 85.00 667 ALA A CA 1
ATOM 5169 C C . ALA A 1 667 ? 43.428 22.819 -3.608 1.00 85.00 667 ALA A C 1
ATOM 5171 O O . ALA A 1 667 ? 42.275 22.386 -3.606 1.00 85.00 667 ALA A O 1
ATOM 5172 N N . GLU A 1 668 ? 44.235 22.689 -2.557 1.00 83.12 668 GLU A N 1
ATOM 5173 C CA . GLU A 1 668 ? 43.883 21.901 -1.378 1.00 83.12 668 GLU A CA 1
ATOM 5174 C C . GLU A 1 668 ? 42.879 22.659 -0.499 1.00 83.12 668 GLU A C 1
ATOM 5176 O O . GLU A 1 668 ? 43.136 23.793 -0.090 1.00 83.12 668 GLU A O 1
ATOM 5181 N N . ILE A 1 669 ? 41.736 22.033 -0.193 1.00 88.00 669 ILE A N 1
ATOM 5182 C CA . ILE A 1 669 ? 40.757 22.550 0.772 1.00 88.00 669 ILE A CA 1
ATOM 5183 C C . ILE A 1 669 ? 40.938 21.823 2.100 1.00 88.00 669 ILE A C 1
ATOM 5185 O O . ILE A 1 669 ? 40.770 20.608 2.180 1.00 88.00 669 ILE A O 1
ATOM 5189 N N . GLN A 1 670 ? 41.187 22.584 3.162 1.00 82.56 670 GLN A N 1
ATOM 5190 C CA . GLN A 1 670 ? 41.240 22.083 4.529 1.00 82.56 670 GLN A CA 1
ATOM 5191 C C . GLN A 1 670 ? 40.132 22.716 5.377 1.00 82.56 670 GLN A C 1
ATOM 5193 O O . GLN A 1 670 ? 39.964 23.939 5.368 1.00 82.56 670 GLN A O 1
ATOM 5198 N N . GLU A 1 671 ? 39.409 21.894 6.139 1.00 81.81 671 GLU A N 1
ATOM 5199 C CA . GLU A 1 671 ? 38.530 22.362 7.215 1.00 81.81 671 GLU A CA 1
ATOM 5200 C C . GLU A 1 671 ? 39.374 22.741 8.439 1.00 81.81 671 GLU A C 1
ATOM 5202 O O . GLU A 1 671 ? 40.237 21.977 8.870 1.00 81.81 671 GLU A O 1
ATOM 5207 N N . VAL A 1 672 ? 39.169 23.954 8.950 1.00 76.19 672 VAL A N 1
ATOM 5208 C CA . VAL A 1 672 ? 39.966 24.551 10.033 1.00 76.19 672 VAL A CA 1
ATOM 5209 C C . VAL A 1 672 ? 39.221 24.461 11.365 1.00 76.19 672 VAL A C 1
ATOM 5211 O O . VAL A 1 672 ? 39.818 24.122 12.381 1.00 76.19 672 VAL A O 1
ATOM 5214 N N . GLU A 1 673 ? 37.921 24.753 11.339 1.00 70.94 673 GLU A N 1
ATOM 5215 C CA . GLU A 1 673 ? 36.953 24.679 12.444 1.00 70.94 673 GLU A CA 1
ATOM 5216 C C . GLU A 1 673 ? 35.584 24.293 11.840 1.00 70.94 673 GLU A C 1
ATOM 5218 O O . GLU A 1 673 ? 35.458 24.300 10.616 1.00 70.94 673 GLU A O 1
ATOM 5223 N N . ASP A 1 674 ? 34.573 23.971 12.657 1.00 69.12 674 ASP A N 1
ATOM 5224 C CA . ASP A 1 674 ? 33.248 23.494 12.201 1.00 69.12 674 ASP A CA 1
ATOM 5225 C C . ASP A 1 674 ? 32.613 24.423 11.145 1.00 69.12 674 ASP A C 1
ATOM 5227 O O . ASP A 1 674 ? 32.237 25.569 11.425 1.00 69.12 674 ASP A O 1
ATOM 5231 N N . GLY A 1 675 ? 32.547 23.941 9.899 1.00 67.75 675 GLY A N 1
ATOM 5232 C CA . GLY A 1 675 ? 32.042 24.708 8.763 1.00 67.75 675 GLY A CA 1
ATOM 5233 C C . GLY A 1 675 ? 32.926 25.887 8.340 1.00 67.75 675 GLY A C 1
ATOM 5234 O O . GLY A 1 675 ? 32.432 26.807 7.689 1.00 67.75 675 GLY A O 1
ATOM 5235 N N . LEU A 1 676 ? 34.212 25.917 8.697 1.00 73.88 676 LEU A N 1
ATOM 5236 C CA . LEU A 1 676 ? 35.180 26.939 8.289 1.00 73.88 676 LEU A CA 1
ATOM 5237 C C . LEU A 1 676 ? 36.278 26.323 7.416 1.00 73.88 676 LEU A C 1
ATOM 5239 O O . LEU A 1 676 ? 37.117 25.562 7.894 1.00 73.88 676 LEU A O 1
ATOM 5243 N N . TYR A 1 677 ? 36.337 26.727 6.149 1.00 79.88 677 TYR A N 1
ATOM 5244 C CA . TYR A 1 677 ? 37.245 26.160 5.155 1.00 79.88 677 TYR A CA 1
ATOM 5245 C C . TYR A 1 677 ? 38.362 27.125 4.762 1.00 79.88 677 TYR A C 1
ATOM 5247 O O . TYR A 1 677 ? 38.215 28.353 4.773 1.00 79.88 677 TYR A O 1
ATOM 5255 N N . SER A 1 678 ? 39.497 26.547 4.374 1.00 81.12 678 SER A N 1
ATOM 5256 C CA . SER A 1 678 ? 40.613 27.274 3.783 1.00 81.12 678 SER A CA 1
ATOM 5257 C C . SER A 1 678 ? 41.176 26.573 2.555 1.00 81.12 678 SER A C 1
ATOM 5259 O O . SER A 1 678 ? 41.467 25.383 2.606 1.00 81.12 678 SER A O 1
ATOM 5261 N N . VAL A 1 679 ? 41.330 27.331 1.470 1.00 87.06 679 VAL A N 1
ATOM 5262 C CA . VAL A 1 679 ? 41.984 26.904 0.228 1.00 87.06 679 VAL A CA 1
ATOM 5263 C C . VAL A 1 679 ? 43.445 27.330 0.289 1.00 87.06 679 VAL A C 1
ATOM 5265 O O . VAL A 1 679 ? 43.724 28.509 0.535 1.00 87.06 679 VAL A O 1
ATOM 5268 N N . HIS A 1 680 ? 44.352 26.388 0.044 1.00 84.31 680 HIS A N 1
ATOM 5269 C CA . HIS A 1 680 ? 45.799 26.602 0.018 1.00 84.31 680 HIS A CA 1
ATOM 5270 C C . HIS A 1 680 ? 46.356 26.425 -1.394 1.00 84.31 680 HIS A C 1
ATOM 5272 O O . HIS A 1 680 ? 45.991 25.485 -2.101 1.00 84.31 680 HIS A O 1
ATOM 5278 N N . PHE A 1 681 ? 47.240 27.332 -1.811 1.00 86.56 681 PHE A N 1
ATOM 5279 C CA . PHE A 1 681 ? 47.930 27.258 -3.102 1.00 86.56 681 PHE A CA 1
ATOM 5280 C C . PHE A 1 681 ? 49.234 28.062 -3.103 1.00 86.56 681 PHE A C 1
ATOM 5282 O O . PHE A 1 681 ? 49.421 28.970 -2.297 1.00 86.56 681 PHE A O 1
ATOM 5289 N N . VAL A 1 682 ? 50.134 27.763 -4.044 1.00 85.44 682 VAL A N 1
ATOM 5290 C CA . VAL A 1 682 ? 51.405 28.485 -4.212 1.00 85.44 682 VAL A CA 1
ATOM 5291 C C . VAL A 1 682 ? 51.457 29.087 -5.622 1.00 85.44 682 VAL A C 1
ATOM 5293 O O . VAL A 1 682 ? 51.559 28.333 -6.591 1.00 85.44 682 VAL A O 1
ATOM 5296 N N . PRO A 1 683 ? 51.381 30.421 -5.782 1.00 82.50 683 PR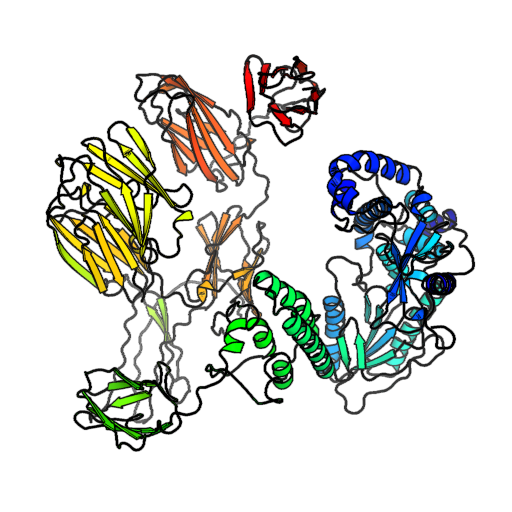O A N 1
ATOM 5297 C CA . PRO A 1 683 ? 51.403 31.060 -7.088 1.00 82.50 683 PRO A CA 1
ATOM 5298 C C . PRO A 1 683 ? 52.810 31.025 -7.686 1.00 82.50 683 PRO A C 1
ATOM 5300 O O . PRO A 1 683 ? 53.797 31.327 -7.010 1.00 82.50 683 PRO A O 1
ATOM 5303 N N . LYS A 1 684 ? 52.887 30.674 -8.973 1.00 82.00 684 LYS A N 1
ATOM 5304 C CA . LYS A 1 684 ? 54.138 30.503 -9.736 1.00 82.00 684 LYS A CA 1
ATOM 5305 C C . LYS A 1 684 ? 54.445 31.684 -10.667 1.00 82.00 684 LYS A C 1
ATOM 5307 O O . LYS A 1 684 ? 55.551 31.779 -11.188 1.00 82.00 684 LYS A O 1
ATOM 5312 N N . GLU A 1 685 ? 53.485 32.587 -10.855 1.00 78.38 685 GLU A N 1
ATOM 5313 C CA . GLU A 1 685 ? 53.545 33.715 -11.790 1.00 78.38 685 GLU A CA 1
ATOM 5314 C C . GLU A 1 685 ? 53.169 35.030 -11.083 1.00 78.38 685 GLU A C 1
ATOM 5316 O O . GLU A 1 685 ? 52.538 35.024 -10.026 1.00 78.38 685 GLU A O 1
ATOM 5321 N N . LEU A 1 686 ? 53.538 36.176 -11.663 1.00 73.88 686 LEU A N 1
ATOM 5322 C CA . LEU A 1 686 ? 53.046 37.490 -11.228 1.00 73.88 686 LEU A CA 1
ATOM 5323 C C . LEU A 1 686 ? 51.738 37.819 -11.959 1.00 73.88 686 LEU A C 1
ATOM 5325 O O . LEU A 1 686 ? 51.675 37.720 -13.183 1.00 73.88 686 LEU A O 1
ATOM 5329 N N . GLY A 1 687 ? 50.716 38.267 -11.228 1.00 68.56 687 GLY A N 1
ATOM 5330 C CA . GLY A 1 687 ? 49.426 38.686 -11.780 1.00 68.56 687 GLY A CA 1
ATOM 5331 C C . GLY A 1 687 ? 48.207 38.157 -11.019 1.00 68.56 687 GLY A C 1
ATOM 5332 O O . GLY A 1 687 ? 48.314 37.598 -9.925 1.00 68.56 687 GLY A O 1
ATOM 5333 N N . VAL A 1 688 ? 47.026 38.363 -11.607 1.00 73.12 688 VAL A N 1
ATOM 5334 C CA . VAL A 1 688 ? 45.727 37.987 -11.027 1.00 73.12 688 VAL A CA 1
ATOM 5335 C C . VAL A 1 688 ? 45.464 36.495 -11.227 1.00 73.12 688 VAL A C 1
ATOM 5337 O O . VAL A 1 688 ? 45.212 36.052 -12.345 1.00 73.12 688 VAL A O 1
ATOM 5340 N N . HIS A 1 689 ? 45.497 35.727 -10.142 1.00 80.06 689 HIS A N 1
ATOM 5341 C CA . HIS A 1 689 ? 45.080 34.327 -10.140 1.00 80.06 689 HIS A CA 1
ATOM 5342 C C . HIS A 1 689 ? 43.571 34.234 -9.895 1.00 80.06 689 HIS A C 1
ATOM 5344 O O . HIS A 1 689 ? 42.999 35.055 -9.176 1.00 80.06 689 HIS A O 1
ATOM 5350 N N . THR A 1 690 ? 42.925 33.223 -10.469 1.00 82.25 690 THR A N 1
ATOM 5351 C CA . THR A 1 690 ? 41.480 32.993 -10.336 1.00 82.25 690 THR A CA 1
ATOM 5352 C C . THR A 1 690 ? 41.232 31.723 -9.529 1.00 82.25 690 THR A C 1
ATOM 5354 O O . THR A 1 690 ? 41.441 30.618 -10.027 1.00 82.25 690 THR A O 1
ATOM 5357 N N . VAL A 1 691 ? 40.790 31.873 -8.278 1.00 83.62 691 VAL A N 1
ATOM 5358 C CA . VAL A 1 691 ? 40.491 30.767 -7.356 1.00 83.62 691 VAL A CA 1
ATOM 5359 C C . VAL A 1 691 ? 39.014 30.396 -7.488 1.00 83.62 691 VAL A C 1
ATOM 5361 O O . VAL A 1 691 ? 38.121 31.091 -6.998 1.00 83.62 691 VAL A O 1
ATOM 5364 N N . SER A 1 692 ? 38.740 29.291 -8.169 1.00 81.31 692 SER A N 1
ATOM 5365 C CA . SER A 1 692 ? 37.400 28.713 -8.253 1.00 81.31 692 SER A CA 1
ATOM 5366 C C . SER A 1 692 ? 37.187 27.745 -7.099 1.00 81.31 692 SER A C 1
ATOM 5368 O O . SER A 1 692 ? 38.061 26.935 -6.812 1.00 81.31 692 SER A O 1
ATOM 5370 N N . VAL A 1 693 ? 36.026 27.819 -6.453 1.00 82.69 693 VAL A N 1
ATOM 5371 C CA . VAL A 1 693 ? 35.586 26.903 -5.400 1.00 82.69 693 VAL A CA 1
ATOM 5372 C C . VAL A 1 693 ? 34.143 26.529 -5.712 1.00 82.69 693 VAL A C 1
ATOM 5374 O O . VAL A 1 693 ? 33.306 27.404 -5.955 1.00 82.69 693 VAL A O 1
ATOM 5377 N N . LYS A 1 694 ? 33.861 25.232 -5.749 1.00 79.44 694 LYS A N 1
ATOM 5378 C CA . LYS A 1 694 ? 32.576 24.676 -6.162 1.00 79.44 694 LYS A CA 1
ATOM 5379 C C . LYS A 1 694 ? 32.039 23.713 -5.113 1.00 79.44 694 LYS A C 1
ATOM 5381 O O . LYS A 1 694 ? 32.800 22.932 -4.554 1.00 79.44 694 LYS A O 1
ATOM 5386 N N . TYR A 1 695 ? 30.727 23.733 -4.918 1.00 75.44 695 TYR A N 1
ATOM 5387 C CA . TYR A 1 695 ? 29.966 22.703 -4.221 1.00 75.44 695 TYR A CA 1
ATOM 5388 C C . TYR A 1 695 ? 29.151 21.936 -5.265 1.00 75.44 695 TYR A C 1
ATOM 5390 O O . TYR A 1 695 ? 28.334 22.540 -5.962 1.00 75.44 695 TYR A O 1
ATOM 5398 N N . ARG A 1 696 ? 29.388 20.624 -5.407 1.00 66.31 696 ARG A N 1
ATOM 5399 C CA . ARG A 1 696 ? 28.705 19.761 -6.401 1.00 66.31 696 ARG A CA 1
ATOM 5400 C C . ARG A 1 696 ? 28.652 20.375 -7.813 1.00 66.31 696 ARG A C 1
ATOM 5402 O O . ARG A 1 696 ? 27.582 20.558 -8.384 1.00 66.31 696 ARG A O 1
ATOM 5409 N N . GLU A 1 697 ? 29.821 20.721 -8.349 1.00 64.12 697 GLU A N 1
ATOM 5410 C CA . GLU A 1 697 ? 30.035 21.399 -9.643 1.00 64.12 697 GLU A CA 1
ATOM 5411 C C . GLU A 1 697 ? 29.528 22.849 -9.792 1.00 64.12 697 GLU A C 1
ATOM 5413 O O . GLU A 1 697 ? 29.855 23.501 -10.787 1.00 64.12 697 GLU A O 1
ATOM 5418 N N . ILE A 1 698 ? 28.823 23.410 -8.806 1.00 59.69 698 ILE A N 1
ATOM 5419 C CA . ILE A 1 698 ? 28.305 24.788 -8.846 1.00 59.69 698 ILE A CA 1
ATOM 5420 C C . ILE A 1 698 ? 29.219 25.717 -8.036 1.00 59.69 698 ILE A C 1
ATOM 5422 O O . ILE A 1 698 ? 29.593 25.394 -6.911 1.00 59.69 698 ILE A O 1
ATOM 5426 N N . HIS A 1 699 ? 29.580 26.881 -8.588 1.00 64.19 699 HIS A N 1
ATOM 5427 C CA . HIS A 1 699 ? 30.381 27.884 -7.873 1.00 64.19 699 HIS A CA 1
ATOM 5428 C C . HIS A 1 699 ? 29.693 28.357 -6.589 1.00 64.19 699 HIS A C 1
ATOM 5430 O O . HIS A 1 699 ? 28.500 28.660 -6.587 1.00 64.19 699 HIS A O 1
ATOM 5436 N N . ILE A 1 700 ? 30.468 28.469 -5.510 1.00 67.50 700 ILE A N 1
ATOM 5437 C CA . ILE A 1 700 ? 29.983 29.057 -4.259 1.00 67.50 700 ILE A CA 1
ATOM 5438 C C . ILE A 1 700 ? 29.807 30.582 -4.387 1.00 67.50 700 ILE A C 1
ATOM 5440 O O . ILE A 1 700 ? 30.507 31.197 -5.196 1.00 67.50 700 ILE A O 1
ATOM 5444 N N . PRO A 1 701 ? 28.944 31.233 -3.580 1.00 55.94 701 PRO A N 1
ATOM 5445 C CA . PRO A 1 701 ? 28.818 32.690 -3.579 1.00 55.94 701 PRO A CA 1
ATOM 5446 C C . PRO A 1 701 ? 30.171 33.399 -3.400 1.00 55.94 701 PRO A C 1
ATOM 5448 O O . PRO A 1 701 ? 30.937 33.084 -2.490 1.00 55.94 701 PRO A O 1
ATOM 5451 N N . GLY A 1 702 ? 30.473 34.350 -4.289 1.00 52.56 702 GLY A N 1
ATOM 5452 C CA . GLY A 1 702 ? 31.765 35.049 -4.361 1.00 52.56 702 GLY A CA 1
ATOM 5453 C C . GLY A 1 702 ? 32.834 34.358 -5.224 1.00 52.56 702 GLY A C 1
ATOM 5454 O O . GLY A 1 702 ? 33.799 35.015 -5.619 1.00 52.56 702 GLY A O 1
ATOM 5455 N N . SER A 1 703 ? 32.652 33.081 -5.575 1.00 69.12 703 SER A N 1
ATOM 5456 C CA . SER A 1 703 ? 33.517 32.362 -6.514 1.00 69.12 703 SER A CA 1
ATOM 5457 C C . SER A 1 703 ? 33.098 32.617 -7.974 1.00 69.12 703 SER A C 1
ATOM 5459 O O . SER A 1 703 ? 31.900 32.629 -8.256 1.00 69.12 703 SER A O 1
ATOM 5461 N N . PRO A 1 704 ? 34.039 32.763 -8.929 1.00 67.00 704 PRO A N 1
ATOM 5462 C CA . PRO A 1 704 ? 35.492 32.737 -8.757 1.00 67.00 704 PRO A CA 1
ATOM 5463 C C . PRO A 1 704 ? 36.060 33.972 -8.034 1.00 67.00 704 PRO A C 1
ATOM 5465 O O . PRO A 1 704 ? 35.762 35.129 -8.354 1.00 67.00 704 PRO A O 1
ATOM 5468 N N . PHE A 1 705 ? 36.940 33.705 -7.069 1.00 71.19 705 PHE A N 1
ATOM 5469 C CA . PHE A 1 705 ? 37.690 34.729 -6.350 1.00 71.19 705 PHE A CA 1
ATOM 5470 C C . PHE A 1 705 ? 38.902 35.152 -7.182 1.00 71.19 705 PHE A C 1
ATOM 5472 O O . PHE A 1 705 ? 39.492 34.337 -7.889 1.00 71.19 705 PHE A O 1
ATOM 5479 N N . GLN A 1 706 ? 39.289 36.420 -7.082 1.00 70.00 706 GLN A N 1
ATOM 5480 C CA . GLN A 1 706 ? 40.521 36.928 -7.684 1.00 70.00 706 GLN A CA 1
ATOM 5481 C C . GLN A 1 706 ? 41.570 37.098 -6.586 1.00 70.00 706 GLN A C 1
ATOM 5483 O O . GLN A 1 706 ? 41.239 37.422 -5.442 1.00 70.00 706 GLN A O 1
ATOM 5488 N N . PHE A 1 707 ? 42.816 36.774 -6.919 1.00 73.56 707 PHE A N 1
ATOM 5489 C CA . PHE A 1 707 ? 43.939 36.815 -5.996 1.00 73.56 707 PHE A CA 1
ATOM 5490 C C . PHE A 1 707 ? 45.186 37.324 -6.721 1.00 73.56 707 PHE A C 1
ATOM 5492 O O . PHE A 1 707 ? 45.885 36.586 -7.419 1.00 73.56 707 PHE A O 1
ATOM 5499 N N . THR A 1 708 ? 45.451 38.617 -6.577 1.00 71.00 708 THR A N 1
ATOM 5500 C CA . THR A 1 708 ? 46.605 39.278 -7.193 1.00 71.00 708 THR A CA 1
ATOM 5501 C C . THR A 1 708 ? 47.920 38.975 -6.465 1.00 71.00 708 THR A C 1
ATOM 5503 O O . THR A 1 708 ? 48.024 39.111 -5.245 1.00 71.00 708 THR A O 1
ATOM 5506 N N . VAL A 1 709 ? 48.943 38.606 -7.241 1.00 75.19 709 VAL A N 1
ATOM 5507 C CA . VAL A 1 709 ? 50.316 38.320 -6.795 1.00 75.19 709 VAL A CA 1
ATOM 5508 C C . VAL A 1 709 ? 51.258 39.333 -7.448 1.00 75.19 709 VAL A C 1
ATOM 5510 O O . VAL A 1 709 ? 51.276 39.462 -8.674 1.00 75.19 709 VAL A O 1
ATOM 5513 N N . GLY A 1 710 ? 52.024 40.073 -6.643 1.00 66.62 710 GLY A N 1
ATOM 5514 C CA . GLY A 1 710 ? 52.736 41.286 -7.068 1.00 66.62 710 GLY A CA 1
ATOM 5515 C C . GLY A 1 710 ? 51.969 42.599 -6.801 1.00 66.62 710 GLY A C 1
ATOM 5516 O O . GLY A 1 710 ? 50.939 42.593 -6.126 1.00 66.62 710 GLY A O 1
ATOM 5517 N N . PRO A 1 711 ? 52.483 43.752 -7.277 1.00 58.22 711 PRO A N 1
ATOM 5518 C CA . PRO A 1 711 ? 51.929 45.071 -6.960 1.00 58.22 711 PRO A CA 1
ATOM 5519 C C . PRO A 1 711 ? 50.554 45.314 -7.604 1.00 58.22 711 PRO A C 1
ATOM 5521 O O . PRO A 1 711 ? 50.363 45.094 -8.803 1.00 58.22 711 PRO A O 1
ATOM 5524 N N . LEU A 1 712 ? 49.613 45.827 -6.804 1.00 58.22 712 LEU A N 1
ATOM 5525 C CA . LEU A 1 712 ? 48.264 46.201 -7.242 1.00 58.22 712 LEU A CA 1
ATOM 5526 C C . LEU A 1 712 ? 48.318 47.352 -8.263 1.00 58.22 712 LEU A C 1
ATOM 5528 O O . LEU A 1 712 ? 49.017 48.343 -8.051 1.00 58.22 712 LEU A O 1
ATOM 5532 N N . ARG A 1 713 ? 47.567 47.220 -9.365 1.00 57.25 713 ARG A N 1
ATOM 5533 C CA . ARG A 1 713 ? 47.478 48.229 -10.443 1.00 57.25 713 ARG A CA 1
ATOM 5534 C C . ARG A 1 713 ? 46.226 49.113 -10.378 1.00 57.25 713 ARG A C 1
ATOM 5536 O O . ARG A 1 713 ? 46.161 50.099 -11.102 1.00 57.25 713 ARG A O 1
ATOM 5543 N N . ASP A 1 714 ? 45.255 48.743 -9.551 1.00 65.75 714 ASP A N 1
ATOM 5544 C CA . ASP A 1 714 ? 43.949 49.388 -9.396 1.00 65.75 714 ASP A CA 1
ATOM 5545 C C . ASP A 1 714 ? 43.510 49.275 -7.921 1.00 65.75 714 ASP A C 1
ATOM 5547 O O . ASP A 1 714 ? 44.006 48.404 -7.200 1.00 65.75 714 ASP A O 1
ATOM 5551 N N . SER A 1 715 ? 42.636 50.168 -7.454 1.00 67.75 715 SER A N 1
ATOM 5552 C CA . SER A 1 715 ? 42.073 50.156 -6.097 1.00 67.75 715 SER A CA 1
ATOM 5553 C C . SER A 1 715 ? 40.738 50.911 -6.044 1.00 67.75 715 SER A C 1
ATOM 5555 O O . SER A 1 715 ? 40.540 51.912 -6.731 1.00 67.75 715 SER A O 1
ATOM 5557 N N . GLY A 1 716 ? 39.789 50.434 -5.232 1.00 73.12 716 GLY A N 1
ATOM 5558 C CA . GLY A 1 716 ? 38.460 51.045 -5.133 1.00 73.12 716 GLY A CA 1
ATOM 5559 C C . GLY A 1 716 ? 37.346 50.092 -4.699 1.00 73.12 716 GLY A C 1
ATOM 5560 O O . GLY A 1 716 ? 37.543 48.887 -4.542 1.00 73.12 716 GLY A O 1
ATOM 5561 N N . ALA A 1 717 ? 36.146 50.647 -4.502 1.00 74.75 717 ALA A N 1
ATOM 5562 C CA . ALA A 1 717 ? 34.974 49.910 -4.021 1.00 74.75 717 ALA A CA 1
ATOM 5563 C C . ALA A 1 717 ? 34.483 48.823 -4.997 1.00 74.75 717 ALA A C 1
ATOM 5565 O O . ALA A 1 717 ? 33.874 47.848 -4.563 1.00 74.75 717 ALA A O 1
ATOM 5566 N N . HIS A 1 718 ? 34.784 48.954 -6.294 1.00 76.69 718 HIS A N 1
ATOM 5567 C CA . HIS A 1 718 ? 34.467 47.971 -7.338 1.00 76.69 718 HIS A CA 1
ATOM 5568 C C . HIS A 1 718 ? 35.234 46.649 -7.197 1.00 76.69 718 HIS A C 1
ATOM 5570 O O . HIS A 1 718 ? 34.805 45.646 -7.761 1.00 76.69 718 HIS A O 1
ATOM 5576 N N . LEU A 1 719 ? 36.329 46.634 -6.429 1.00 75.94 719 LEU A N 1
ATOM 5577 C CA . LEU A 1 719 ? 37.141 45.444 -6.141 1.00 75.94 719 LEU A CA 1
ATOM 5578 C C . LEU A 1 719 ? 36.789 44.785 -4.794 1.00 75.94 719 LEU A C 1
ATOM 5580 O O . LEU A 1 719 ? 37.394 43.782 -4.416 1.00 75.94 719 LEU A O 1
ATOM 5584 N N . VAL A 1 720 ? 35.807 45.322 -4.058 1.00 78.94 720 VAL A N 1
ATOM 5585 C CA . VAL A 1 720 ? 35.271 44.683 -2.849 1.00 78.94 720 VAL A CA 1
ATOM 5586 C C . VAL A 1 720 ? 34.167 43.703 -3.235 1.00 78.94 720 VAL A C 1
ATOM 5588 O O . VAL A 1 720 ? 33.168 44.095 -3.836 1.00 78.94 720 VAL A O 1
ATOM 5591 N N . LYS A 1 721 ? 34.312 42.437 -2.836 1.00 78.06 721 LYS A N 1
ATOM 5592 C CA . LYS A 1 721 ? 33.283 41.397 -3.001 1.00 78.06 721 LYS A CA 1
ATOM 5593 C C . LYS A 1 721 ? 32.636 41.087 -1.651 1.00 78.06 721 LYS A C 1
ATOM 5595 O O . LYS A 1 721 ? 33.317 41.091 -0.627 1.00 78.06 721 LYS A O 1
ATOM 5600 N N . ALA A 1 722 ? 31.343 40.778 -1.642 1.00 76.12 722 ALA A N 1
ATOM 5601 C CA . ALA A 1 722 ? 30.627 40.310 -0.457 1.00 76.12 722 ALA A CA 1
ATOM 5602 C C . ALA A 1 722 ? 29.742 39.108 -0.813 1.00 76.12 722 ALA A C 1
ATOM 5604 O O . ALA A 1 722 ? 29.241 39.026 -1.933 1.00 76.12 722 ALA A O 1
ATOM 5605 N N . GLY A 1 723 ? 29.577 38.160 0.111 1.00 68.31 723 GLY A N 1
ATOM 5606 C CA . GLY A 1 723 ? 28.829 36.930 -0.158 1.00 68.31 723 GLY A CA 1
ATOM 5607 C C . GLY A 1 723 ? 28.582 36.069 1.080 1.00 68.31 723 GLY A C 1
ATOM 5608 O O . GLY A 1 723 ? 29.436 35.940 1.960 1.00 68.31 723 GLY A O 1
ATOM 5609 N N . GLY A 1 724 ? 27.395 35.470 1.143 1.00 63.66 724 GLY A N 1
ATOM 5610 C CA . GLY A 1 724 ? 26.938 34.621 2.243 1.00 63.66 724 GLY A CA 1
ATOM 5611 C C . GLY A 1 724 ? 25.425 34.713 2.416 1.00 63.66 724 GLY A C 1
ATOM 5612 O O . GLY A 1 724 ? 24.799 35.658 1.936 1.00 63.66 724 GLY A O 1
ATOM 5613 N N . THR A 1 725 ? 24.829 33.737 3.102 1.00 61.56 725 THR A N 1
ATOM 5614 C CA . THR A 1 725 ? 23.366 33.586 3.166 1.00 61.56 725 THR A CA 1
ATOM 5615 C C . THR A 1 725 ? 22.657 34.814 3.736 1.00 61.56 725 THR A C 1
ATOM 5617 O O . THR A 1 725 ? 21.569 35.140 3.269 1.00 61.56 725 THR A O 1
ATOM 5620 N N . GLY A 1 726 ? 23.287 35.541 4.668 1.00 73.25 726 GLY A N 1
ATOM 5621 C CA . GLY A 1 726 ? 22.763 36.784 5.243 1.00 73.25 726 GLY A CA 1
ATOM 5622 C C . GLY A 1 726 ? 22.659 37.972 4.273 1.00 73.25 726 GLY A C 1
ATOM 5623 O O . GLY A 1 726 ? 22.114 38.998 4.655 1.00 73.25 726 GLY A O 1
ATOM 5624 N N . LEU A 1 727 ? 23.142 37.868 3.029 1.00 70.88 727 LEU A N 1
ATOM 5625 C CA . LEU A 1 727 ? 22.871 38.855 1.966 1.00 70.88 727 LEU A CA 1
ATOM 5626 C C . LEU A 1 727 ? 21.716 38.441 1.036 1.00 70.88 727 LEU A C 1
ATOM 5628 O O . LEU A 1 727 ? 21.339 39.211 0.156 1.00 70.88 727 LEU A O 1
ATOM 5632 N N . GLU A 1 728 ? 21.143 37.251 1.234 1.00 63.62 728 GLU A N 1
ATOM 5633 C CA . GLU A 1 728 ? 20.061 36.689 0.414 1.00 63.62 728 GLU A CA 1
ATOM 5634 C C . GLU A 1 728 ? 18.760 36.524 1.217 1.00 63.62 728 GLU A C 1
ATOM 5636 O O . GLU A 1 728 ? 17.677 36.886 0.754 1.00 63.62 728 GLU A O 1
ATOM 5641 N N . ARG A 1 729 ? 18.854 35.976 2.437 1.00 58.59 729 ARG A N 1
ATOM 5642 C CA . ARG A 1 729 ? 17.722 35.700 3.337 1.00 58.59 729 ARG A CA 1
ATOM 5643 C C . ARG A 1 729 ? 18.170 35.647 4.797 1.00 58.59 729 ARG A C 1
ATOM 5645 O O . ARG A 1 729 ? 19.329 35.361 5.078 1.00 58.59 729 ARG A O 1
ATOM 5652 N N . GLY A 1 730 ? 17.240 35.831 5.729 1.00 57.56 730 GLY A N 1
ATOM 5653 C CA . GLY A 1 730 ? 17.534 35.641 7.150 1.00 57.56 730 GLY A CA 1
ATOM 5654 C C . GLY A 1 730 ? 16.335 35.257 8.009 1.00 57.56 730 GLY A C 1
ATOM 5655 O O . GLY A 1 730 ? 15.211 35.126 7.517 1.00 57.56 730 GLY A O 1
ATOM 5656 N N . GLU A 1 731 ? 16.586 35.075 9.301 1.00 62.69 731 GLU A N 1
ATOM 5657 C CA . GLU A 1 731 ? 15.605 34.679 10.316 1.00 62.69 731 GLU A CA 1
ATOM 5658 C C . GLU A 1 731 ? 15.672 35.630 11.523 1.00 62.69 731 GLU A C 1
ATOM 5660 O O . GLU A 1 731 ? 16.752 35.930 12.042 1.00 62.69 731 GLU A O 1
ATOM 5665 N N . ALA A 1 732 ? 14.509 36.113 11.965 1.00 66.44 732 ALA A N 1
ATOM 5666 C CA . ALA A 1 732 ? 14.391 36.977 13.133 1.00 66.44 732 ALA A CA 1
ATOM 5667 C C . ALA A 1 732 ? 14.785 36.220 14.416 1.00 66.44 732 ALA A C 1
ATOM 5669 O O . ALA A 1 732 ? 14.444 35.053 14.603 1.00 66.44 732 ALA A O 1
ATOM 5670 N N . GLY A 1 733 ? 15.519 36.881 15.310 1.00 67.12 733 GLY A N 1
ATOM 5671 C CA . GLY A 1 733 ? 16.031 36.313 16.558 1.00 67.12 733 GLY A CA 1
ATOM 5672 C C . GLY A 1 733 ? 17.343 35.521 16.434 1.00 67.12 733 GLY A C 1
ATOM 5673 O O . GLY A 1 733 ? 17.946 35.205 17.466 1.00 67.12 733 GLY A O 1
ATOM 5674 N N . ARG A 1 734 ? 17.828 35.239 15.214 1.00 71.44 734 ARG A N 1
ATOM 5675 C CA . ARG A 1 734 ? 19.078 34.497 14.949 1.00 71.44 734 ARG A CA 1
ATOM 5676 C C . ARG A 1 734 ? 20.139 35.378 14.283 1.00 71.44 734 ARG A C 1
ATOM 5678 O O . ARG A 1 734 ? 19.831 36.441 13.752 1.00 71.44 734 ARG A O 1
ATOM 5685 N N . PHE A 1 735 ? 21.393 34.927 14.326 1.00 76.94 735 PHE A N 1
ATOM 5686 C CA . PHE A 1 735 ? 22.495 35.567 13.607 1.00 76.94 735 PHE A CA 1
ATOM 5687 C C . PHE A 1 735 ? 22.475 35.174 12.128 1.00 76.94 735 PHE A C 1
ATOM 5689 O O . PHE A 1 735 ? 22.402 33.995 11.783 1.00 76.94 735 PHE A O 1
ATOM 5696 N N . ASN A 1 736 ? 22.558 36.179 11.264 1.00 77.69 736 ASN A N 1
ATOM 5697 C CA . ASN A 1 736 ? 22.562 36.063 9.814 1.00 77.69 736 ASN A CA 1
ATOM 5698 C C . ASN A 1 736 ? 23.952 36.478 9.321 1.00 77.69 736 ASN A C 1
ATOM 5700 O O . ASN A 1 736 ? 24.376 37.608 9.561 1.00 77.69 736 ASN A O 1
ATOM 5704 N N . GLU A 1 737 ? 24.684 35.560 8.690 1.00 78.25 737 GLU A N 1
ATOM 5705 C CA . GLU A 1 737 ? 26.123 35.714 8.432 1.00 78.25 737 GLU A CA 1
ATOM 5706 C C . GLU A 1 737 ? 26.453 35.942 6.948 1.00 78.25 737 GLU A C 1
ATOM 5708 O O . GLU A 1 737 ? 25.843 35.343 6.055 1.00 78.25 737 GLU A O 1
ATOM 5713 N N . PHE A 1 738 ? 27.464 36.773 6.685 1.00 80.25 738 PHE A N 1
ATOM 5714 C CA . PHE A 1 738 ? 28.093 36.930 5.375 1.00 80.25 738 PHE A CA 1
ATOM 5715 C C . PHE A 1 738 ? 29.562 37.364 5.483 1.00 80.25 738 PHE A C 1
ATOM 5717 O O . PHE A 1 738 ? 30.010 37.877 6.506 1.00 80.25 738 PHE A O 1
ATOM 5724 N N . ASN A 1 739 ? 30.319 37.167 4.406 1.00 77.12 739 ASN A N 1
ATOM 5725 C CA . ASN A 1 739 ? 31.738 37.508 4.322 1.00 77.12 739 ASN A CA 1
ATOM 5726 C C . ASN A 1 739 ? 31.940 38.728 3.414 1.00 77.12 739 ASN A C 1
ATOM 5728 O O . ASN A 1 739 ? 31.178 38.938 2.465 1.00 77.12 739 ASN A O 1
ATOM 5732 N N . VAL A 1 740 ? 32.991 39.507 3.674 1.00 82.19 740 VAL A N 1
ATOM 5733 C CA . VAL A 1 740 ? 33.431 40.626 2.826 1.00 82.19 740 VAL A CA 1
ATOM 5734 C C . VAL A 1 740 ? 34.927 40.495 2.549 1.00 82.19 740 VAL A C 1
ATOM 5736 O O . VAL A 1 740 ? 35.732 40.412 3.474 1.00 82.19 740 VAL A O 1
ATOM 5739 N N . TRP A 1 741 ? 35.320 40.522 1.278 1.00 81.56 741 TRP A N 1
ATOM 5740 C CA . TRP A 1 741 ? 36.712 40.464 0.835 1.00 81.56 741 TRP A CA 1
ATOM 5741 C C . TRP A 1 741 ? 37.110 41.816 0.235 1.00 81.56 741 TRP A C 1
ATOM 5743 O O . TRP A 1 741 ? 36.549 42.238 -0.774 1.00 81.56 741 TRP A O 1
ATOM 5753 N N . THR A 1 742 ? 38.085 42.498 0.848 1.00 78.56 742 THR A N 1
ATOM 5754 C CA . THR A 1 742 ? 38.562 43.829 0.409 1.00 78.56 742 THR A CA 1
ATOM 5755 C C . THR A 1 742 ? 40.039 43.834 -0.003 1.00 78.56 742 THR A C 1
ATOM 5757 O O . THR A 1 742 ? 40.612 44.905 -0.181 1.00 78.56 742 THR A O 1
ATOM 5760 N N . ARG A 1 743 ? 40.685 42.662 -0.121 1.00 74.50 743 ARG A N 1
ATOM 5761 C CA . ARG A 1 743 ? 42.141 42.532 -0.343 1.00 74.50 743 ARG A CA 1
ATOM 5762 C C . ARG A 1 743 ? 42.639 43.332 -1.552 1.00 74.50 743 ARG A C 1
ATOM 5764 O O . ARG A 1 743 ? 43.686 43.964 -1.472 1.00 74.50 743 ARG A O 1
ATOM 5771 N N . GLU A 1 744 ? 41.872 43.326 -2.639 1.00 71.31 744 GLU A N 1
ATOM 5772 C CA . GLU A 1 744 ? 42.222 43.996 -3.900 1.00 71.31 744 GLU A CA 1
ATOM 5773 C C . GLU A 1 744 ? 41.772 45.471 -3.944 1.00 71.31 744 GLU A C 1
ATOM 5775 O O . GLU A 1 744 ? 42.181 46.214 -4.826 1.00 71.31 744 GLU A O 1
ATOM 5780 N N . ALA A 1 745 ? 40.992 45.937 -2.960 1.00 74.62 745 ALA A N 1
ATOM 5781 C CA . ALA A 1 745 ? 40.472 47.306 -2.903 1.00 74.62 745 ALA A CA 1
ATOM 5782 C C . ALA A 1 745 ? 41.442 48.335 -2.281 1.00 74.62 745 ALA A C 1
ATOM 5784 O O . ALA A 1 745 ? 41.169 49.534 -2.337 1.00 74.62 745 ALA A O 1
ATOM 5785 N N . GLY A 1 746 ? 42.565 47.889 -1.705 1.00 70.69 746 GLY A N 1
ATOM 5786 C CA . GLY A 1 746 ? 43.546 48.741 -1.020 1.00 70.69 746 GLY A CA 1
ATOM 5787 C C . GLY A 1 746 ? 43.152 49.126 0.415 1.00 70.69 746 GLY A C 1
ATOM 5788 O O . GLY A 1 746 ? 42.254 48.533 1.014 1.00 70.69 746 GLY A O 1
ATOM 5789 N N . ALA A 1 747 ? 43.849 50.111 0.991 1.00 74.31 747 ALA A N 1
ATOM 5790 C CA . ALA A 1 747 ? 43.491 50.686 2.291 1.00 74.31 747 ALA A CA 1
ATOM 5791 C C . ALA A 1 747 ? 42.268 51.614 2.168 1.00 74.31 747 ALA A C 1
ATOM 5793 O O . ALA A 1 747 ? 42.136 52.364 1.199 1.00 74.31 747 ALA A O 1
ATOM 5794 N N . GLY A 1 748 ? 41.379 51.600 3.162 1.00 78.31 748 GLY A N 1
ATOM 5795 C CA . GLY A 1 748 ? 40.150 52.395 3.116 1.00 78.31 748 GLY A CA 1
ATOM 5796 C C . GLY A 1 748 ? 39.184 52.116 4.260 1.00 78.31 748 GLY A C 1
ATOM 5797 O O . GLY A 1 748 ? 39.431 51.269 5.116 1.00 78.31 748 GLY A O 1
ATOM 5798 N N . GLN A 1 749 ? 38.074 52.846 4.294 1.00 82.62 749 GLN A N 1
ATOM 5799 C CA . GLN A 1 749 ? 37.036 52.694 5.308 1.00 82.62 749 GLN A CA 1
ATOM 5800 C C . GLN A 1 749 ? 35.899 51.807 4.790 1.00 82.62 749 GLN A C 1
ATOM 5802 O O . GLN A 1 749 ? 35.249 52.152 3.803 1.00 82.62 749 GLN A O 1
ATOM 5807 N N . LEU A 1 750 ? 35.613 50.704 5.487 1.00 84.06 750 LEU A N 1
ATOM 5808 C CA . LEU A 1 750 ? 34.432 49.876 5.240 1.00 84.06 750 LEU A CA 1
ATOM 5809 C C . LEU A 1 750 ? 33.287 50.331 6.159 1.00 84.06 750 LEU A C 1
ATOM 5811 O O . LEU A 1 750 ? 33.460 50.476 7.372 1.00 84.06 750 LEU A O 1
ATOM 5815 N N . ALA A 1 751 ? 32.111 50.554 5.579 1.00 82.56 751 ALA A N 1
ATOM 5816 C CA . ALA A 1 751 ? 30.900 50.964 6.274 1.00 82.56 751 ALA A CA 1
ATOM 5817 C C . ALA A 1 751 ? 29.755 49.990 5.970 1.00 82.56 751 ALA A C 1
ATOM 5819 O O . ALA A 1 751 ? 29.478 49.692 4.808 1.00 82.56 751 ALA A O 1
ATOM 5820 N N . ILE A 1 752 ? 29.073 49.530 7.017 1.00 87.81 752 ILE A N 1
ATOM 5821 C CA . ILE A 1 752 ? 27.924 48.624 6.926 1.00 87.81 752 ILE A CA 1
ATOM 5822 C C . ILE A 1 752 ? 26.730 49.334 7.552 1.00 87.81 752 ILE A C 1
ATOM 5824 O O . ILE A 1 752 ? 26.852 49.901 8.636 1.00 87.81 752 ILE A O 1
ATOM 5828 N N . SER A 1 753 ? 25.584 49.333 6.878 1.00 82.31 753 SER A N 1
ATOM 5829 C CA . SER A 1 753 ? 24.333 49.873 7.415 1.00 82.31 753 SER A CA 1
ATOM 5830 C C . SER A 1 753 ? 23.165 48.944 7.138 1.00 82.31 753 SER A C 1
ATOM 5832 O O . SER A 1 753 ? 23.064 48.417 6.034 1.00 82.31 753 SER A O 1
ATOM 5834 N N . LEU A 1 754 ? 22.298 48.756 8.130 1.00 82.75 754 LEU A N 1
ATOM 5835 C CA . LEU A 1 754 ? 21.078 47.958 8.036 1.00 82.75 754 LEU A CA 1
ATOM 5836 C C . LEU A 1 754 ? 19.869 48.862 8.274 1.00 82.75 754 LEU A C 1
ATOM 5838 O O . LEU A 1 754 ? 19.841 49.596 9.257 1.00 82.75 754 LEU A O 1
ATOM 5842 N N . GLU A 1 755 ? 18.880 48.811 7.386 1.00 77.25 755 GLU A N 1
ATOM 5843 C CA . GLU A 1 755 ? 17.619 49.556 7.499 1.00 77.25 755 GLU A CA 1
ATOM 5844 C C . GLU A 1 755 ? 16.425 48.605 7.336 1.00 77.25 755 GLU A C 1
ATOM 5846 O O . GLU A 1 755 ? 16.327 47.945 6.304 1.00 77.25 755 GLU A O 1
ATOM 5851 N N . GLY A 1 756 ? 15.513 48.536 8.309 1.00 68.06 756 GLY A N 1
ATOM 5852 C CA . GLY A 1 756 ? 14.363 47.620 8.286 1.00 68.06 756 GLY A CA 1
ATOM 5853 C C . GLY A 1 756 ? 13.385 47.823 9.455 1.00 68.06 756 GLY A C 1
ATOM 5854 O O . GLY A 1 756 ? 13.461 48.853 10.124 1.00 68.06 756 GLY A O 1
ATOM 5855 N N . PRO A 1 757 ? 12.440 46.892 9.685 1.00 50.75 757 PRO A N 1
ATOM 5856 C CA . PRO A 1 757 ? 11.447 46.962 10.766 1.00 50.75 757 PRO A CA 1
ATOM 5857 C C . PRO A 1 757 ? 12.025 47.189 12.176 1.00 50.75 757 PRO A C 1
ATOM 5859 O O . PRO A 1 757 ? 11.699 48.193 12.809 1.00 50.75 757 PRO A O 1
ATOM 5862 N N . SER A 1 758 ? 12.953 46.339 12.633 1.00 71.62 758 SER A N 1
ATOM 5863 C CA . SER A 1 758 ? 13.642 46.483 13.928 1.00 71.62 758 SER A CA 1
ATOM 5864 C C . SER A 1 758 ? 15.042 47.089 13.817 1.00 71.62 758 SER A C 1
ATOM 5866 O O . SER A 1 758 ? 15.675 47.094 12.760 1.00 71.62 758 SER A O 1
ATOM 5868 N N . LYS A 1 759 ? 15.582 47.493 14.972 1.00 74.75 759 LYS A N 1
ATOM 5869 C CA . LYS A 1 759 ? 17.024 47.694 15.168 1.00 74.75 759 LYS A CA 1
ATOM 5870 C C . LYS A 1 759 ? 17.795 46.395 14.861 1.00 74.75 759 LYS A C 1
ATOM 5872 O O . LYS A 1 759 ? 17.241 45.308 15.035 1.00 74.75 759 LYS A O 1
ATOM 5877 N N . ALA A 1 760 ? 19.049 46.515 14.425 1.00 78.88 760 ALA A N 1
ATOM 5878 C CA . ALA A 1 760 ? 19.943 45.390 14.155 1.00 78.88 760 ALA A CA 1
ATOM 5879 C C . ALA A 1 760 ? 21.168 45.414 15.082 1.00 78.88 760 ALA A C 1
ATOM 5881 O O . ALA A 1 760 ? 21.867 46.422 15.168 1.00 78.88 760 ALA A O 1
ATOM 5882 N N . GLU A 1 761 ? 21.460 44.296 15.735 1.00 83.31 761 GLU A N 1
ATOM 5883 C CA . GLU A 1 761 ? 22.763 44.036 16.346 1.00 83.31 761 GLU A CA 1
ATOM 5884 C C . GLU A 1 761 ? 23.714 43.555 15.242 1.00 83.31 761 GLU A C 1
ATOM 5886 O O . GLU A 1 761 ? 23.357 42.646 14.496 1.00 83.31 761 GLU A O 1
ATOM 5891 N N . ILE A 1 762 ? 24.888 44.179 15.090 1.00 86.19 762 ILE A N 1
ATOM 5892 C CA . ILE A 1 762 ? 25.864 43.848 14.037 1.00 86.19 762 ILE A CA 1
ATOM 5893 C C . ILE A 1 762 ? 27.210 43.528 14.691 1.00 86.19 762 ILE A C 1
ATOM 5895 O O . ILE A 1 762 ? 27.809 44.405 15.316 1.00 86.19 762 ILE A O 1
ATOM 5899 N N . ASP A 1 763 ? 27.703 42.308 14.488 1.00 82.19 763 ASP A N 1
ATOM 5900 C CA . ASP A 1 763 ? 29.059 41.894 14.850 1.00 82.19 763 ASP A CA 1
ATOM 5901 C C . ASP A 1 763 ? 29.979 41.869 13.615 1.00 82.19 763 ASP A C 1
ATOM 5903 O O . ASP A 1 763 ? 29.548 41.612 12.485 1.00 82.19 763 ASP A O 1
ATOM 5907 N N . PHE A 1 764 ? 31.258 42.179 13.826 1.00 84.12 764 PHE A N 1
ATOM 5908 C CA . PHE A 1 764 ? 32.254 42.358 12.772 1.00 84.12 764 PHE A CA 1
ATOM 5909 C C . PHE A 1 764 ? 33.640 41.896 13.230 1.00 84.12 764 PHE A C 1
ATOM 5911 O O . PHE A 1 764 ? 34.199 42.436 14.190 1.00 84.12 764 PHE A O 1
ATOM 5918 N N . LYS A 1 765 ? 34.250 40.983 12.466 1.00 79.50 765 LYS A N 1
ATOM 5919 C CA . LYS A 1 765 ? 35.567 40.402 12.756 1.00 79.50 765 LYS A CA 1
ATOM 5920 C C . LYS A 1 765 ? 36.494 40.518 11.540 1.00 79.50 765 LYS A C 1
ATOM 5922 O O . LYS A 1 765 ? 36.294 39.850 10.529 1.00 79.50 765 LYS A O 1
ATOM 5927 N N . ASP A 1 766 ? 37.530 41.357 11.637 1.00 77.06 766 ASP A N 1
ATOM 5928 C CA . ASP A 1 766 ? 38.597 41.447 10.623 1.00 77.06 766 ASP A CA 1
ATOM 5929 C C . ASP A 1 766 ? 39.630 40.331 10.850 1.00 77.06 766 ASP A C 1
ATOM 5931 O O . ASP A 1 766 ? 40.152 40.170 11.957 1.00 77.06 766 ASP A O 1
ATOM 5935 N N . ARG A 1 767 ? 39.932 39.562 9.798 1.00 73.38 767 ARG A N 1
ATOM 5936 C CA . ARG A 1 767 ? 40.887 38.444 9.831 1.00 73.38 767 ARG A CA 1
ATOM 5937 C C . ARG A 1 767 ? 42.323 38.854 9.499 1.00 73.38 767 ARG A C 1
ATOM 5939 O O . ARG A 1 767 ? 43.223 38.025 9.587 1.00 73.38 767 ARG A O 1
ATOM 5946 N N . LYS A 1 768 ? 42.557 40.120 9.128 1.00 68.00 768 LYS A N 1
ATOM 5947 C CA . LYS A 1 768 ? 43.857 40.704 8.727 1.00 68.00 768 LYS A CA 1
ATOM 5948 C C . LYS A 1 768 ? 44.508 40.095 7.471 1.00 68.00 768 LYS A C 1
ATOM 5950 O O . LYS A 1 768 ? 45.571 40.549 7.061 1.00 68.00 768 LYS A O 1
ATOM 5955 N N . ASP A 1 769 ? 43.857 39.140 6.806 1.00 65.94 769 ASP A N 1
ATOM 5956 C CA . ASP A 1 769 ? 44.281 38.533 5.530 1.00 65.94 769 ASP A CA 1
ATOM 5957 C C . ASP A 1 769 ? 43.648 39.209 4.290 1.00 65.94 769 ASP A C 1
ATOM 5959 O O . ASP A 1 769 ? 43.917 38.833 3.146 1.00 65.94 769 ASP A O 1
ATOM 5963 N N . GLY A 1 770 ? 42.800 40.217 4.516 1.00 69.38 770 GLY A N 1
ATOM 5964 C CA . GLY A 1 770 ? 41.995 40.888 3.492 1.00 69.38 770 GLY A CA 1
ATOM 5965 C C . GLY A 1 770 ? 40.501 40.548 3.550 1.00 69.38 770 GLY A C 1
ATOM 5966 O O . GLY A 1 770 ? 39.714 41.283 2.952 1.00 69.38 770 GLY A O 1
ATOM 5967 N N . SER A 1 771 ? 40.100 39.526 4.311 1.00 76.44 771 SER A N 1
ATOM 5968 C CA . SER A 1 771 ? 38.705 39.128 4.539 1.00 76.44 771 SER A CA 1
ATOM 5969 C C . SER A 1 771 ? 38.151 39.585 5.899 1.00 76.44 771 SER A C 1
ATOM 5971 O O . SER A 1 771 ? 38.895 39.841 6.852 1.00 76.44 771 SER A O 1
ATOM 5973 N N . CYS A 1 772 ? 36.828 39.722 5.978 1.00 78.38 772 CYS A N 1
ATOM 5974 C CA . CYS A 1 772 ? 36.085 40.066 7.186 1.00 78.38 772 CYS A CA 1
ATOM 5975 C C . CYS A 1 772 ? 34.826 39.201 7.300 1.00 78.38 772 CYS A C 1
ATOM 5977 O O . CYS A 1 772 ? 34.097 39.051 6.315 1.00 78.38 772 CYS A O 1
ATOM 5979 N N . ASP A 1 773 ? 34.541 38.719 8.508 1.00 78.38 773 ASP A N 1
ATOM 5980 C CA . ASP A 1 773 ? 33.257 38.104 8.846 1.00 78.38 773 ASP A CA 1
ATOM 5981 C C . ASP A 1 773 ? 32.297 39.187 9.345 1.00 78.38 773 ASP A C 1
ATOM 5983 O O . ASP A 1 773 ? 32.682 40.051 10.142 1.00 78.38 773 ASP A O 1
ATOM 5987 N N . VAL A 1 774 ? 31.041 39.123 8.908 1.00 84.50 774 VAL A N 1
ATOM 5988 C CA . VAL A 1 774 ? 29.959 39.984 9.386 1.00 84.50 774 VAL A CA 1
ATOM 5989 C C . VAL A 1 774 ? 28.784 39.105 9.783 1.00 84.50 774 VAL A C 1
ATOM 5991 O O . VAL A 1 774 ? 28.353 38.249 9.010 1.00 84.50 774 VAL A O 1
ATOM 5994 N N . SER A 1 775 ? 28.231 39.332 10.971 1.00 83.75 775 SER A N 1
ATOM 5995 C CA . SER A 1 775 ? 26.948 38.745 11.353 1.00 83.75 775 SER A CA 1
ATOM 5996 C C . SER A 1 775 ? 26.003 39.823 11.858 1.00 83.75 775 SER A C 1
ATOM 5998 O O . SER A 1 775 ? 26.438 40.853 12.376 1.00 83.75 775 SER A O 1
ATOM 6000 N N . TYR A 1 776 ? 24.702 39.615 11.685 1.00 85.06 776 TYR A N 1
ATOM 6001 C CA . TYR A 1 776 ? 23.708 40.507 12.264 1.00 85.06 776 TYR A CA 1
ATOM 6002 C C . TYR A 1 776 ? 22.476 39.764 12.770 1.00 85.06 776 TYR A C 1
ATOM 6004 O O . TYR A 1 776 ? 22.025 38.778 12.180 1.00 85.06 776 TYR A O 1
ATOM 6012 N N . LYS A 1 777 ? 21.902 40.273 13.855 1.00 84.06 777 LYS A N 1
ATOM 6013 C CA . LYS A 1 777 ? 20.663 39.790 14.456 1.00 84.06 777 LYS A CA 1
ATOM 6014 C C . LYS A 1 777 ? 19.638 40.919 14.494 1.00 84.06 777 LYS A C 1
ATOM 6016 O O . LYS A 1 777 ? 19.960 42.065 14.791 1.00 84.06 777 LYS A O 1
ATOM 6021 N N . VAL A 1 778 ? 18.400 40.579 14.162 1.00 77.75 778 VAL A N 1
ATOM 6022 C CA . VAL A 1 778 ? 17.241 41.478 14.122 1.00 77.75 778 VAL A CA 1
ATOM 6023 C C . VAL A 1 778 ? 16.046 40.742 14.714 1.00 77.75 778 VAL A C 1
ATOM 6025 O O . VAL A 1 778 ? 15.933 39.531 14.529 1.00 77.75 778 VAL A O 1
ATOM 6028 N N . ASP A 1 779 ? 15.174 41.441 15.432 1.00 70.94 779 ASP A N 1
ATOM 6029 C CA . ASP A 1 779 ? 14.102 40.804 16.210 1.00 70.94 779 ASP A CA 1
ATOM 6030 C C . ASP A 1 779 ? 12.740 40.814 15.497 1.00 70.94 779 ASP A C 1
ATOM 6032 O O . ASP A 1 779 ? 11.875 40.001 15.823 1.00 70.94 779 ASP A O 1
ATOM 6036 N N . GLU A 1 780 ? 12.549 41.677 14.491 1.00 53.69 780 GLU A N 1
ATOM 6037 C CA . GLU A 1 780 ? 11.325 41.707 13.680 1.00 53.69 780 GLU A CA 1
ATOM 6038 C C . GLU A 1 780 ? 11.546 41.146 12.261 1.00 53.69 780 GLU A C 1
ATOM 6040 O O . GLU A 1 780 ? 12.606 41.334 11.662 1.00 53.69 780 GLU A O 1
ATOM 6045 N N . PRO A 1 781 ? 10.544 40.464 11.682 1.00 52.72 781 PRO A N 1
ATOM 6046 C CA . PRO A 1 781 ? 10.578 40.024 10.293 1.00 52.72 781 PRO A CA 1
ATOM 6047 C C . PRO A 1 781 ? 10.167 41.127 9.305 1.00 52.72 781 PRO A C 1
ATOM 6049 O O . PRO A 1 781 ? 9.333 41.976 9.611 1.00 52.72 781 PRO A O 1
ATOM 6052 N N . GLY A 1 782 ? 10.692 41.068 8.077 1.00 49.19 782 GLY A N 1
ATOM 6053 C CA . GLY A 1 782 ? 10.338 41.968 6.971 1.00 49.19 782 GLY A CA 1
ATOM 6054 C C . GLY A 1 782 ? 11.494 42.250 6.001 1.00 49.19 782 GLY A C 1
ATOM 6055 O O . GLY A 1 782 ? 12.518 41.571 6.024 1.00 49.19 782 GLY A O 1
ATOM 6056 N N . GLU A 1 783 ? 11.336 43.249 5.123 1.00 59.38 783 GLU A N 1
ATOM 6057 C CA . GLU A 1 783 ? 12.405 43.703 4.213 1.00 59.38 783 GLU A CA 1
ATOM 6058 C C . GLU A 1 783 ? 13.441 44.545 4.973 1.00 59.38 783 GLU A C 1
ATOM 6060 O O . GLU A 1 783 ? 13.134 45.649 5.427 1.00 59.38 783 GLU A O 1
ATOM 6065 N N . TYR A 1 784 ? 14.682 44.060 5.020 1.00 76.75 784 TYR A N 1
ATOM 6066 C CA . TYR A 1 784 ? 15.859 44.815 5.440 1.00 76.75 784 TYR A CA 1
ATOM 6067 C C . TYR A 1 784 ? 16.712 45.194 4.224 1.00 76.75 784 TYR A C 1
ATOM 6069 O O . TYR A 1 784 ? 16.780 44.474 3.225 1.00 76.75 784 TYR A O 1
ATOM 6077 N N . ARG A 1 785 ? 17.391 46.338 4.305 1.00 71.94 785 ARG A N 1
ATOM 6078 C CA . ARG A 1 785 ? 18.335 46.830 3.296 1.00 71.94 785 ARG A CA 1
ATOM 6079 C C . ARG A 1 785 ? 19.726 46.932 3.897 1.00 71.94 785 ARG A C 1
ATOM 6081 O O . ARG A 1 785 ? 19.933 47.702 4.833 1.00 71.94 785 ARG A O 1
ATOM 6088 N N . ILE A 1 786 ? 20.667 46.173 3.342 1.00 85.81 786 ILE A N 1
ATOM 6089 C CA . ILE A 1 786 ? 22.061 46.109 3.782 1.00 85.81 786 ILE A CA 1
ATOM 6090 C C . ILE A 1 786 ? 22.909 46.970 2.842 1.00 85.81 786 ILE A C 1
ATOM 6092 O O . ILE A 1 786 ? 23.275 46.564 1.740 1.00 85.81 786 ILE A O 1
ATOM 6096 N N . GLY A 1 787 ? 23.210 48.193 3.270 1.00 82.69 787 GLY A N 1
ATOM 6097 C CA . GLY A 1 787 ? 24.115 49.103 2.578 1.00 82.69 787 GLY A CA 1
ATOM 6098 C C . GLY A 1 787 ? 25.564 48.867 2.990 1.00 82.69 787 GLY A C 1
ATOM 6099 O O . GLY A 1 787 ? 25.989 49.372 4.029 1.00 82.69 787 GLY A O 1
ATOM 6100 N N . LEU A 1 788 ? 26.313 48.148 2.152 1.00 86.62 788 LEU A N 1
ATOM 6101 C CA . LEU A 1 788 ? 27.771 47.992 2.218 1.00 86.62 788 LEU A CA 1
ATOM 6102 C C . LEU A 1 788 ? 28.471 49.056 1.361 1.00 86.62 788 LEU A C 1
ATOM 6104 O O . LEU A 1 788 ? 28.155 49.205 0.176 1.00 86.62 788 LEU A O 1
ATOM 6108 N N . LYS A 1 789 ? 29.423 49.785 1.947 1.00 85.25 789 LYS A N 1
ATOM 6109 C CA . LYS A 1 789 ? 30.198 50.841 1.283 1.00 85.25 789 LYS A CA 1
ATOM 6110 C C . LYS A 1 789 ? 31.684 50.757 1.615 1.00 85.25 789 LYS A C 1
ATOM 6112 O O . LYS A 1 789 ? 32.034 50.470 2.757 1.00 85.25 789 LYS A O 1
ATOM 6117 N N . PHE A 1 790 ? 32.538 51.100 0.657 1.00 83.19 790 PHE A N 1
ATOM 6118 C CA . PHE A 1 790 ? 33.979 51.263 0.839 1.00 83.19 790 PHE A CA 1
ATOM 6119 C C . PHE A 1 790 ? 34.393 52.665 0.370 1.00 83.19 790 PHE A C 1
ATOM 6121 O O . PHE A 1 790 ? 34.036 53.066 -0.736 1.00 83.19 790 PHE A O 1
ATOM 6128 N N . ASN A 1 791 ? 35.078 53.435 1.222 1.00 81.56 791 ASN A N 1
ATOM 6129 C CA . ASN A 1 791 ? 35.374 54.863 1.002 1.00 81.56 791 ASN A CA 1
ATOM 6130 C C . ASN A 1 791 ? 34.125 55.658 0.541 1.00 81.56 791 ASN A C 1
ATOM 6132 O O . ASN A 1 791 ? 34.130 56.338 -0.482 1.00 81.56 791 ASN A O 1
ATOM 6136 N N . ASP A 1 792 ? 33.022 55.494 1.284 1.00 76.81 792 ASP A N 1
ATOM 6137 C CA . ASP A 1 792 ? 31.678 56.060 1.055 1.00 76.81 792 ASP A CA 1
ATOM 6138 C C . ASP A 1 792 ? 30.956 55.712 -0.269 1.00 76.81 792 ASP A C 1
ATOM 6140 O O . ASP A 1 792 ? 29.760 56.012 -0.410 1.00 76.81 792 ASP A O 1
ATOM 6144 N N . GLN A 1 793 ? 31.596 54.988 -1.190 1.00 76.19 793 GLN A N 1
ATOM 6145 C CA . GLN A 1 793 ? 30.970 54.436 -2.396 1.00 76.19 793 GLN A CA 1
ATOM 6146 C C . GLN A 1 793 ? 30.358 53.056 -2.125 1.00 76.19 793 GLN A C 1
ATOM 6148 O O . GLN A 1 793 ? 30.905 52.273 -1.351 1.00 76.19 793 GLN A O 1
ATOM 6153 N N . HIS A 1 794 ? 29.213 52.745 -2.741 1.00 78.62 794 HIS A N 1
ATOM 6154 C CA . HIS A 1 794 ? 28.638 51.396 -2.671 1.00 78.62 794 HIS A CA 1
ATOM 6155 C C . HIS A 1 794 ? 29.534 50.397 -3.411 1.00 78.62 794 HIS A C 1
ATOM 6157 O O . HIS A 1 794 ? 30.043 50.699 -4.489 1.00 78.62 794 HIS A O 1
ATOM 6163 N N . ILE A 1 795 ? 29.703 49.211 -2.827 1.00 82.44 795 ILE A N 1
ATOM 6164 C CA . ILE A 1 795 ? 30.289 48.058 -3.525 1.00 82.44 795 ILE A CA 1
ATOM 6165 C C . ILE A 1 795 ? 29.280 47.526 -4.570 1.00 82.44 795 ILE A C 1
ATOM 6167 O O . ILE A 1 795 ? 28.097 47.873 -4.474 1.00 82.44 795 ILE A O 1
ATOM 6171 N N . PRO A 1 796 ? 29.685 46.689 -5.543 1.00 72.06 796 PRO A N 1
ATOM 6172 C CA . PRO A 1 796 ? 28.745 46.036 -6.455 1.00 72.06 796 PRO A CA 1
ATOM 6173 C C . PRO A 1 796 ? 27.581 45.352 -5.715 1.00 72.06 796 PRO A C 1
ATOM 6175 O O . PRO A 1 796 ? 27.747 44.858 -4.601 1.00 72.06 796 PRO A O 1
ATOM 6178 N N . ASP A 1 797 ? 26.391 45.391 -6.318 1.00 70.19 797 ASP A N 1
ATOM 6179 C CA . ASP A 1 797 ? 25.120 44.841 -5.803 1.00 70.19 797 ASP A CA 1
ATOM 6180 C C . ASP A 1 797 ? 24.584 45.445 -4.480 1.00 70.19 797 ASP A C 1
ATOM 6182 O O . ASP A 1 797 ? 23.469 45.142 -4.050 1.00 70.19 797 ASP A O 1
ATOM 6186 N N . SER A 1 798 ? 25.310 46.386 -3.869 1.00 73.06 798 SER A N 1
ATOM 6187 C CA . SER A 1 798 ? 24.883 47.128 -2.680 1.00 73.06 798 SER A CA 1
ATOM 6188 C C . SER A 1 798 ? 24.011 48.348 -3.046 1.00 73.06 798 SER A C 1
ATOM 6190 O O . SER A 1 798 ? 24.395 49.121 -3.925 1.00 73.06 798 SER A O 1
ATOM 6192 N N . PRO A 1 799 ? 22.894 48.628 -2.340 1.00 74.31 799 PRO A N 1
ATOM 6193 C CA . PRO A 1 799 ? 22.406 47.944 -1.144 1.00 74.31 799 PRO A CA 1
ATOM 6194 C C . PRO A 1 799 ? 21.628 46.653 -1.439 1.00 74.31 799 PRO A C 1
ATOM 6196 O O . PRO A 1 799 ? 20.665 46.645 -2.207 1.00 74.31 799 PRO A O 1
ATOM 6199 N N . PHE A 1 800 ? 21.980 45.590 -0.719 1.00 72.12 800 PHE A N 1
ATOM 6200 C CA . PHE A 1 800 ? 21.311 44.295 -0.808 1.00 72.12 800 PHE A CA 1
ATOM 6201 C C . PHE A 1 800 ? 19.933 44.367 -0.139 1.00 72.12 800 PHE A C 1
ATOM 6203 O O . PHE A 1 800 ? 19.802 44.907 0.962 1.00 72.12 800 PHE A O 1
ATOM 6210 N N . LYS A 1 801 ? 18.896 43.822 -0.783 1.00 68.94 801 LYS A N 1
ATOM 6211 C CA . LYS A 1 801 ? 17.555 43.677 -0.194 1.00 68.94 801 LYS A CA 1
ATOM 6212 C C . LYS A 1 801 ? 17.402 42.260 0.339 1.00 68.94 801 LYS A C 1
ATOM 6214 O O . LYS A 1 801 ? 17.399 41.320 -0.447 1.00 68.94 801 LYS A O 1
ATOM 6219 N N . VAL A 1 802 ? 17.234 42.127 1.648 1.00 64.94 802 VAL A N 1
ATOM 6220 C CA . VAL A 1 802 ? 17.148 40.838 2.339 1.00 64.94 802 VAL A CA 1
ATOM 6221 C C . VAL A 1 802 ? 15.800 40.733 3.028 1.00 64.94 802 VAL A C 1
ATOM 6223 O O . VAL A 1 802 ? 15.418 41.619 3.791 1.00 64.94 802 VAL A O 1
ATOM 6226 N N . TYR A 1 803 ? 15.069 39.649 2.775 1.00 54.22 803 TYR A N 1
ATOM 6227 C CA . TYR A 1 803 ? 13.850 39.363 3.522 1.00 54.22 803 TYR A CA 1
ATOM 6228 C C . TYR A 1 803 ? 14.181 38.522 4.757 1.00 54.22 803 TYR A C 1
ATOM 6230 O O . TYR A 1 803 ? 14.735 37.424 4.652 1.00 54.22 803 TYR A O 1
ATOM 6238 N N . ILE A 1 804 ? 13.836 39.050 5.927 1.00 61.16 804 ILE A N 1
ATOM 6239 C CA . ILE A 1 804 ? 13.971 38.376 7.213 1.00 61.16 804 ILE A CA 1
ATOM 6240 C C . ILE A 1 804 ? 12.641 37.703 7.530 1.00 61.16 804 ILE A C 1
ATOM 6242 O O . ILE A 1 804 ? 11.606 38.352 7.685 1.00 61.16 804 ILE A O 1
ATOM 6246 N N . SER A 1 805 ? 12.673 36.379 7.598 1.00 44.00 805 SER A N 1
ATOM 6247 C CA . SER A 1 805 ? 11.537 35.554 7.994 1.00 44.00 805 SER A CA 1
ATOM 6248 C C . SER A 1 805 ? 11.274 35.654 9.506 1.00 44.00 805 SER A C 1
ATOM 6250 O O . SER A 1 805 ? 12.216 35.864 10.274 1.00 44.00 805 SER A O 1
ATOM 6252 N N . PRO A 1 806 ? 10.013 35.518 9.967 1.00 46.25 806 PRO A N 1
ATOM 6253 C CA . PRO A 1 806 ? 9.733 35.343 11.393 1.00 46.25 806 PRO A CA 1
ATOM 6254 C C . PRO A 1 806 ? 10.436 34.087 11.898 1.00 46.25 806 PRO A C 1
ATOM 6256 O O . PRO A 1 806 ? 10.543 33.135 11.127 1.00 46.25 806 PRO A O 1
ATOM 6259 N N . ALA A 1 807 ? 10.844 34.063 13.172 1.00 49.75 807 ALA A N 1
ATOM 6260 C CA . ALA A 1 807 ? 11.409 32.865 13.796 1.00 49.75 807 ALA A CA 1
ATOM 6261 C C . ALA A 1 807 ? 10.540 31.639 13.464 1.00 49.75 807 ALA A C 1
ATOM 6263 O O . ALA A 1 807 ? 9.341 31.606 13.776 1.00 49.75 807 ALA A O 1
ATOM 6264 N N . ILE A 1 808 ? 11.122 30.672 12.753 1.00 45.94 808 ILE A N 1
ATOM 6265 C CA . ILE A 1 808 ? 10.369 29.604 12.101 1.00 45.94 808 ILE A CA 1
ATOM 6266 C C . ILE A 1 808 ? 10.075 28.541 13.153 1.00 45.94 808 ILE A C 1
ATOM 6268 O O . ILE A 1 808 ? 10.814 27.575 13.333 1.00 45.94 808 ILE A O 1
ATOM 6272 N N . GLY A 1 809 ? 8.951 28.725 13.846 1.00 51.03 809 GLY A N 1
ATOM 6273 C CA . GLY A 1 809 ? 8.328 27.671 14.636 1.00 51.03 809 GLY A CA 1
ATOM 6274 C C . GLY A 1 809 ? 7.869 26.508 13.751 1.00 51.03 809 GLY A C 1
ATOM 6275 O O . GLY A 1 809 ? 8.369 26.274 12.649 1.00 51.03 809 GLY A O 1
ATOM 6276 N N . ASP A 1 810 ? 6.853 25.787 14.199 1.00 44.62 810 ASP A N 1
ATOM 6277 C CA . ASP A 1 810 ? 6.500 24.477 13.645 1.00 44.62 810 ASP A CA 1
ATOM 6278 C C . ASP A 1 810 ? 6.057 24.440 12.159 1.00 44.62 810 ASP A C 1
ATOM 6280 O O . ASP A 1 810 ? 5.801 23.365 11.624 1.00 44.62 810 ASP A O 1
ATOM 6284 N N . ALA A 1 811 ? 5.983 25.576 11.452 1.00 41.22 811 ALA A N 1
ATOM 6285 C CA . ALA A 1 811 ? 5.639 25.641 10.026 1.00 41.22 811 ALA A CA 1
ATOM 6286 C C . ALA A 1 811 ? 6.529 24.750 9.139 1.00 41.22 811 ALA A C 1
ATOM 6288 O O . ALA A 1 811 ? 6.046 24.220 8.144 1.00 41.22 811 ALA A O 1
ATOM 6289 N N . HIS A 1 812 ? 7.798 24.553 9.513 1.00 47.50 812 HIS A N 1
ATOM 6290 C CA . HIS A 1 812 ? 8.739 23.681 8.802 1.00 47.50 812 HIS A CA 1
ATOM 6291 C C . HIS A 1 812 ? 8.449 22.177 8.967 1.00 47.50 812 HIS A C 1
ATOM 6293 O O . HIS A 1 812 ? 8.985 21.378 8.203 1.00 47.50 812 HIS A O 1
ATOM 6299 N N . LEU A 1 813 ? 7.619 21.787 9.943 1.00 46.66 813 LEU A N 1
ATOM 6300 C CA . LEU A 1 813 ? 7.183 20.400 10.120 1.00 46.66 813 LEU A CA 1
ATOM 6301 C C . LEU A 1 813 ? 6.090 20.025 9.107 1.00 46.66 813 LEU A C 1
ATOM 6303 O O . LEU A 1 813 ? 5.973 18.852 8.747 1.00 46.66 813 LEU A O 1
ATOM 6307 N N . LEU A 1 814 ? 5.304 21.004 8.638 1.00 51.62 814 LEU A N 1
ATOM 6308 C CA . LEU A 1 814 ? 4.135 20.754 7.797 1.00 51.62 814 LEU A CA 1
ATOM 6309 C C . LEU A 1 814 ? 4.516 20.135 6.450 1.00 51.62 814 LEU A C 1
ATOM 6311 O O . LEU A 1 814 ? 5.353 20.656 5.716 1.00 51.62 814 LEU A O 1
ATOM 6315 N N . GLU A 1 815 ? 3.827 19.056 6.093 1.00 55.56 815 GLU A N 1
ATOM 6316 C CA . GLU A 1 815 ? 4.070 18.296 4.867 1.00 55.56 815 GLU A CA 1
ATOM 6317 C C . GLU A 1 815 ? 2.830 18.292 3.973 1.00 55.56 815 GLU A C 1
ATOM 6319 O O . GLU A 1 815 ? 1.707 18.060 4.428 1.00 55.56 815 GLU A O 1
ATOM 6324 N N . VAL A 1 816 ? 3.044 18.503 2.676 1.00 47.09 816 VAL A N 1
ATOM 6325 C CA . VAL A 1 816 ? 2.004 18.405 1.650 1.00 47.09 816 VAL A CA 1
ATOM 6326 C C . VAL A 1 816 ? 1.893 16.952 1.193 1.00 47.09 816 VAL A C 1
ATOM 6328 O O . VAL A 1 816 ? 2.799 16.413 0.562 1.00 47.09 816 VAL A O 1
ATOM 6331 N N . ALA A 1 817 ? 0.763 16.315 1.492 1.00 51.94 817 ALA A N 1
ATOM 6332 C CA . ALA A 1 817 ? 0.499 14.913 1.199 1.00 51.94 817 ALA A CA 1
ATOM 6333 C C . ALA A 1 817 ? -0.547 14.754 0.082 1.00 51.94 817 ALA A C 1
ATOM 6335 O O . ALA A 1 817 ? -1.579 15.424 0.069 1.00 51.94 817 ALA A O 1
ATOM 6336 N N . GLN A 1 818 ? -0.306 13.801 -0.826 1.00 52.81 818 GLN A N 1
ATOM 6337 C CA . GLN A 1 818 ? -1.179 13.496 -1.975 1.00 52.81 818 GLN A CA 1
ATOM 6338 C C . GLN A 1 818 ? -1.456 14.718 -2.872 1.00 52.81 818 GLN A C 1
ATOM 634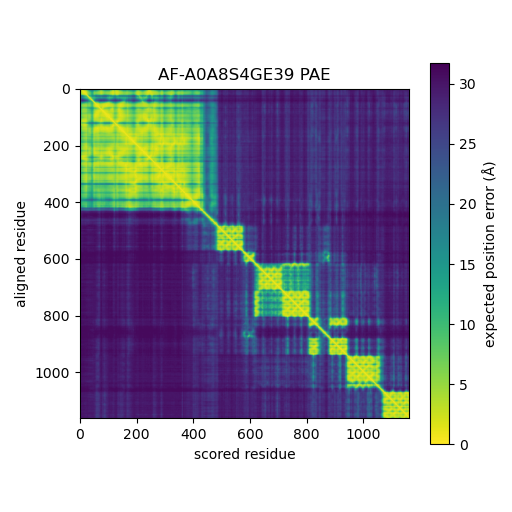0 O O . GLN A 1 818 ? -2.586 14.934 -3.309 1.00 52.81 818 GLN A O 1
ATOM 6345 N N . PHE A 1 819 ? -0.428 15.529 -3.139 1.00 54.94 819 PHE A N 1
ATOM 6346 C CA . PHE A 1 819 ? -0.521 16.581 -4.149 1.00 54.94 819 PHE A CA 1
ATOM 6347 C C . PHE A 1 819 ? -0.675 15.948 -5.546 1.00 54.94 819 PHE A C 1
ATOM 6349 O O . PHE A 1 819 ? 0.129 15.079 -5.884 1.00 54.94 819 PHE A O 1
ATOM 6356 N N . PRO A 1 820 ? -1.697 16.312 -6.340 1.00 49.44 820 PRO A N 1
ATOM 6357 C CA . PRO A 1 820 ? -1.915 15.705 -7.651 1.00 49.44 820 PRO A CA 1
ATOM 6358 C C . PRO A 1 820 ? -0.954 16.260 -8.714 1.00 49.44 820 PRO A C 1
ATOM 6360 O O . PRO A 1 820 ? -0.770 17.472 -8.813 1.00 49.44 820 PRO A O 1
ATOM 6363 N N . ASP A 1 821 ? -0.403 15.370 -9.550 1.00 54.31 821 ASP A N 1
ATOM 6364 C CA . ASP A 1 821 ? 0.542 15.714 -10.629 1.00 54.31 821 ASP A CA 1
ATOM 6365 C C . ASP A 1 821 ? -0.061 16.688 -11.665 1.00 54.31 821 ASP A C 1
ATOM 6367 O O . ASP A 1 821 ? 0.628 17.552 -12.213 1.00 54.31 821 ASP A O 1
ATOM 6371 N N . SER A 1 822 ? -1.368 16.572 -11.922 1.00 55.94 822 SER A N 1
ATOM 6372 C CA . SER A 1 822 ? -2.143 17.496 -12.753 1.00 55.94 822 SER A CA 1
ATOM 6373 C C . SER A 1 822 ? -3.612 17.568 -12.312 1.00 55.94 822 SER A C 1
ATOM 6375 O O . SER A 1 822 ? -4.121 16.700 -11.598 1.00 55.94 822 SER A O 1
ATOM 6377 N N . ALA A 1 823 ? -4.308 18.628 -12.726 1.00 55.66 823 ALA A N 1
ATOM 6378 C CA . ALA A 1 823 ? -5.734 18.841 -12.478 1.00 55.66 823 ALA A CA 1
ATOM 6379 C C . ALA A 1 823 ? -6.490 19.208 -13.766 1.00 55.66 823 ALA A C 1
ATOM 6381 O O . ALA A 1 823 ? -5.897 19.531 -14.793 1.00 55.66 823 ALA A O 1
ATOM 6382 N N . GLN A 1 824 ? -7.823 19.165 -13.719 1.00 52.91 824 GLN A N 1
ATOM 6383 C CA . GLN A 1 824 ? -8.690 19.480 -14.858 1.00 52.91 824 GLN A CA 1
ATOM 6384 C C . GLN A 1 824 ? -9.530 20.727 -14.577 1.00 52.91 824 GLN A C 1
ATOM 6386 O O . GLN A 1 824 ? -10.042 20.893 -13.471 1.00 52.91 824 GLN A O 1
ATOM 6391 N N . VAL A 1 825 ? -9.688 21.572 -15.598 1.00 56.44 825 VAL A N 1
ATOM 6392 C CA . VAL A 1 825 ? -10.537 22.772 -15.561 1.00 56.44 825 VAL A CA 1
ATOM 6393 C C . VAL A 1 825 ? -11.984 22.407 -15.228 1.00 56.44 825 VAL A C 1
ATOM 6395 O O . VAL A 1 825 ? -12.491 21.386 -15.698 1.00 56.44 825 VAL A O 1
ATOM 6398 N N . GLU A 1 826 ? -12.629 23.238 -14.404 1.00 51.56 826 GLU A N 1
ATOM 6399 C CA . GLU A 1 826 ? -14.004 23.058 -13.910 1.00 51.56 826 GLU A CA 1
ATOM 6400 C C . GLU A 1 826 ? -14.241 21.709 -13.189 1.00 51.56 826 GLU A C 1
ATOM 6402 O O . GLU A 1 826 ? -15.359 21.192 -13.135 1.00 51.56 826 GLU A O 1
ATOM 6407 N N . LYS A 1 827 ? -13.193 21.128 -12.583 1.00 48.94 827 LYS A N 1
ATOM 6408 C CA . LYS A 1 827 ? -13.306 19.982 -11.665 1.00 48.94 827 LYS A CA 1
ATOM 6409 C C . LYS A 1 827 ? -12.578 20.253 -10.347 1.00 48.94 827 LYS A C 1
ATOM 6411 O O . LYS A 1 827 ? -11.508 20.853 -10.362 1.00 48.94 827 LYS A O 1
ATOM 6416 N N . PRO A 1 828 ? -13.109 19.798 -9.198 1.00 45.03 828 PRO A N 1
ATOM 6417 C CA . PRO A 1 828 ? -12.460 20.013 -7.911 1.00 45.03 828 PRO A CA 1
ATOM 6418 C C . PRO A 1 828 ? -11.143 19.230 -7.823 1.00 45.03 828 PRO A C 1
ATOM 6420 O O . PRO A 1 828 ? -11.131 18.002 -7.920 1.00 45.03 828 PRO A O 1
ATOM 6423 N N . ALA A 1 829 ? -10.047 19.944 -7.584 1.00 49.31 829 ALA A N 1
ATOM 6424 C CA . ALA A 1 829 ? -8.753 19.386 -7.216 1.00 49.31 829 ALA A CA 1
ATOM 6425 C C . ALA A 1 829 ? -8.590 19.445 -5.691 1.00 49.31 829 ALA A C 1
ATOM 6427 O O . ALA A 1 829 ? -9.060 20.385 -5.047 1.00 49.31 829 ALA A O 1
ATOM 6428 N N . GLN A 1 830 ? -7.945 18.440 -5.098 1.00 57.41 830 GLN A N 1
ATOM 6429 C CA . GLN A 1 830 ? -7.727 18.377 -3.653 1.00 57.41 830 GLN A CA 1
ATOM 6430 C C . GLN A 1 830 ? -6.375 17.751 -3.310 1.00 57.41 830 GLN A C 1
ATOM 6432 O O . GLN A 1 830 ? -5.903 16.870 -4.026 1.00 57.41 830 GLN A O 1
ATOM 6437 N N . PHE A 1 831 ? -5.794 18.196 -2.203 1.00 50.88 831 PHE A N 1
ATOM 6438 C CA . PHE A 1 831 ? -4.588 17.651 -1.583 1.00 50.88 831 PHE A CA 1
ATOM 6439 C C . PHE A 1 831 ? -4.660 17.865 -0.065 1.00 50.88 831 PHE A C 1
ATOM 6441 O O . PHE A 1 831 ? -5.579 18.520 0.435 1.00 50.88 831 PHE A O 1
ATOM 6448 N N . TYR A 1 832 ? -3.703 17.317 0.679 1.00 62.00 832 TYR A N 1
ATOM 6449 C CA . TYR A 1 832 ? -3.708 17.362 2.139 1.00 62.00 832 TYR A CA 1
ATOM 6450 C C . TYR A 1 832 ? -2.460 18.039 2.699 1.00 62.00 832 TYR A C 1
ATOM 6452 O O . TYR A 1 832 ? -1.395 18.012 2.088 1.00 62.00 832 TYR A O 1
ATOM 6460 N N . ILE A 1 833 ? -2.591 18.613 3.890 1.00 54.47 833 ILE A N 1
ATOM 6461 C CA . ILE A 1 833 ? -1.480 19.105 4.706 1.00 54.47 833 ILE A CA 1
ATOM 6462 C C . ILE A 1 833 ? -1.493 18.325 6.006 1.00 54.47 833 ILE A C 1
ATOM 6464 O O . ILE A 1 833 ? -2.533 18.254 6.662 1.00 54.47 833 ILE A O 1
ATOM 6468 N N . ARG A 1 834 ? -0.347 17.773 6.391 1.00 56.25 834 ARG A N 1
ATOM 6469 C CA . ARG A 1 834 ? -0.130 17.194 7.717 1.00 56.25 834 ARG A CA 1
ATOM 6470 C C . ARG A 1 834 ? 0.619 18.182 8.587 1.00 56.25 834 ARG A C 1
ATOM 6472 O O . ARG A 1 834 ? 1.572 18.792 8.113 1.00 56.25 834 ARG A O 1
ATOM 6479 N N . LEU A 1 835 ? 0.198 18.330 9.839 1.00 49.41 835 LEU A N 1
ATOM 6480 C CA . LEU A 1 835 ? 0.875 19.177 10.819 1.00 49.41 835 LEU A CA 1
ATOM 6481 C C . LEU A 1 835 ? 2.175 18.542 11.326 1.00 49.41 835 LEU A C 1
ATOM 6483 O O . LEU A 1 835 ? 3.072 19.270 11.742 1.00 49.41 835 LEU A O 1
ATOM 6487 N N . ASN A 1 836 ? 2.300 17.209 11.285 1.00 48.56 836 ASN A N 1
ATOM 6488 C CA . ASN A 1 836 ? 3.504 16.468 11.685 1.00 48.56 836 ASN A CA 1
ATOM 6489 C C . ASN A 1 836 ? 3.989 16.820 13.110 1.00 48.56 836 ASN A C 1
ATOM 6491 O O . ASN A 1 836 ? 5.172 16.723 13.432 1.00 48.56 836 ASN A O 1
ATOM 6495 N N . GLY A 1 837 ? 3.059 17.176 14.005 1.00 43.91 837 GLY A N 1
ATOM 6496 C CA . GLY A 1 837 ? 3.362 17.624 15.370 1.00 43.91 837 GLY A CA 1
ATOM 6497 C C . GLY A 1 837 ? 3.450 19.139 15.581 1.00 43.91 837 GLY A C 1
ATOM 6498 O O . GLY A 1 837 ? 3.703 19.547 16.714 1.00 43.91 837 GLY A O 1
ATOM 6499 N N . ALA A 1 838 ? 3.199 19.955 14.555 1.00 38.12 838 ALA A N 1
ATOM 6500 C CA . ALA A 1 838 ? 3.029 21.395 14.709 1.00 38.12 838 ALA A CA 1
ATOM 6501 C C . ALA A 1 838 ? 1.812 21.754 15.568 1.00 38.12 838 ALA A C 1
ATOM 6503 O O . ALA A 1 838 ? 0.717 21.235 15.352 1.00 38.12 838 ALA A O 1
ATOM 6504 N N . LYS A 1 839 ? 1.983 22.660 16.536 1.00 41.75 839 LYS A N 1
ATOM 6505 C CA . LYS A 1 839 ? 0.946 22.973 17.529 1.00 41.75 839 LYS A CA 1
ATOM 6506 C C . LYS A 1 839 ? 0.118 24.210 17.172 1.00 41.75 839 LYS A C 1
ATOM 6508 O O . LYS A 1 839 ? 0.654 25.285 16.905 1.00 41.75 839 LYS A O 1
ATOM 6513 N N . GLY A 1 840 ? -1.206 24.087 17.280 1.00 38.53 840 GLY A N 1
ATOM 6514 C CA . GLY A 1 840 ? -2.124 25.229 17.304 1.00 38.53 840 GLY A CA 1
ATOM 6515 C C . GLY A 1 840 ? -3.597 24.860 17.103 1.00 38.53 840 GLY A C 1
ATOM 6516 O O . GLY A 1 840 ? -3.943 24.158 16.161 1.00 38.53 840 GLY A O 1
ATOM 6517 N N . ASP A 1 841 ? -4.470 25.404 17.951 1.00 33.44 841 ASP A N 1
ATOM 6518 C CA . ASP A 1 841 ? -5.934 25.279 17.872 1.00 33.44 841 ASP A CA 1
ATOM 6519 C C . ASP A 1 841 ? -6.550 26.051 16.693 1.00 33.44 841 ASP A C 1
ATOM 6521 O O . ASP A 1 841 ? -6.073 27.134 16.333 1.00 33.44 841 ASP A O 1
ATOM 6525 N N . LEU A 1 842 ? -7.681 25.572 16.167 1.00 30.41 842 LEU A N 1
ATOM 6526 C CA . LEU A 1 842 ? -8.518 26.319 15.225 1.00 30.41 842 LEU A CA 1
ATOM 6527 C C . LEU A 1 842 ? -10.013 26.067 15.488 1.00 30.41 842 LEU A C 1
ATOM 6529 O O . LEU A 1 842 ? -10.471 24.931 15.440 1.00 30.41 842 LEU A O 1
ATOM 6533 N N . ASN A 1 843 ? -10.783 27.142 15.674 1.00 29.11 843 ASN A N 1
ATOM 6534 C CA . ASN A 1 843 ? -12.245 27.123 15.560 1.00 29.11 843 ASN A CA 1
ATOM 6535 C C . ASN A 1 843 ? -12.646 27.501 14.127 1.00 29.11 843 ASN A C 1
ATOM 6537 O O . ASN A 1 843 ? -12.152 28.497 13.595 1.00 29.11 843 ASN A O 1
ATOM 6541 N N . ALA A 1 844 ? -13.577 26.761 13.522 1.00 27.39 844 ALA A N 1
ATOM 6542 C CA . ALA A 1 844 ? -14.127 27.065 12.201 1.00 27.39 844 ALA A CA 1
ATOM 6543 C C . ALA A 1 844 ? -15.661 26.992 12.227 1.00 27.39 844 ALA A C 1
ATOM 6545 O O . ALA A 1 844 ? -16.232 25.977 12.613 1.00 27.39 844 ALA A O 1
ATOM 6546 N N . THR A 1 845 ? -16.329 28.070 11.807 1.00 23.27 845 THR A N 1
ATOM 6547 C CA . THR A 1 845 ? -17.793 28.121 11.635 1.00 23.27 845 THR A CA 1
ATOM 6548 C C . THR A 1 845 ? -18.110 28.263 10.147 1.00 23.27 845 THR A C 1
ATOM 6550 O O . THR A 1 845 ? -17.449 29.031 9.448 1.00 23.27 845 THR A O 1
ATOM 6553 N N . VAL A 1 846 ? -19.095 27.511 9.654 1.00 23.67 846 VAL A N 1
ATOM 6554 C CA . VAL A 1 846 ? -19.516 27.513 8.243 1.00 23.67 846 VAL A CA 1
ATOM 6555 C C . VAL A 1 846 ? -20.553 28.611 7.996 1.00 23.67 846 VAL A C 1
ATOM 6557 O O . VAL A 1 846 ? -21.454 28.795 8.811 1.00 23.67 846 VAL A O 1
ATOM 6560 N N . ALA A 1 847 ? -20.478 29.279 6.842 1.00 23.02 847 ALA A N 1
ATOM 6561 C CA . ALA A 1 847 ? -21.560 30.100 6.300 1.00 23.02 847 ALA A CA 1
ATOM 6562 C C . ALA A 1 847 ? -21.660 29.923 4.772 1.00 23.02 847 ALA A C 1
ATOM 6564 O O . ALA A 1 847 ? -20.642 29.854 4.084 1.00 23.02 847 ALA A O 1
ATOM 6565 N N . GLN A 1 848 ? -22.887 29.853 4.252 1.00 20.38 848 GLN A N 1
ATOM 6566 C CA . GLN A 1 848 ? -23.220 29.892 2.822 1.00 20.38 848 GLN A CA 1
ATOM 6567 C C . GLN A 1 848 ? -23.869 31.245 2.482 1.00 20.38 848 GLN A C 1
ATOM 6569 O O . GLN A 1 848 ? -24.723 31.651 3.257 1.00 20.38 848 GLN A O 1
ATOM 6574 N N . PHE A 1 849 ? -23.480 31.833 1.331 1.00 28.69 849 PHE A N 1
ATOM 6575 C CA . PHE A 1 849 ? -24.222 32.667 0.337 1.00 28.69 849 PHE A CA 1
ATOM 6576 C C . PHE A 1 849 ? -25.247 33.753 0.809 1.00 28.69 849 PHE A C 1
ATOM 6578 O O . PHE A 1 849 ? -25.846 33.590 1.864 1.00 28.69 849 PHE A O 1
ATOM 6585 N N . PRO A 1 850 ? -25.552 34.838 0.039 1.00 28.88 850 PRO A N 1
ATOM 6586 C CA . PRO A 1 850 ? -25.387 35.025 -1.414 1.00 28.88 850 PRO A CA 1
ATOM 6587 C C . PRO A 1 850 ? -24.879 36.442 -1.843 1.00 28.88 850 PRO A C 1
ATOM 6589 O O . PRO A 1 850 ? -24.129 37.088 -1.118 1.00 28.88 850 PRO A O 1
ATOM 6592 N N . ASP A 1 851 ? -25.262 36.881 -3.051 1.00 30.00 851 ASP A N 1
ATOM 6593 C CA . ASP A 1 851 ? -24.815 38.057 -3.821 1.00 30.00 851 ASP A CA 1
ATOM 6594 C C . ASP A 1 851 ? -25.045 39.481 -3.251 1.00 30.00 851 ASP A C 1
ATOM 6596 O O . ASP A 1 851 ? -25.991 39.753 -2.514 1.00 30.00 851 ASP A O 1
ATOM 6600 N N . SER A 1 852 ? -24.289 40.419 -3.855 1.00 27.81 852 SER A N 1
ATOM 6601 C CA . SER A 1 852 ? -24.600 41.844 -4.131 1.00 27.81 852 SER A CA 1
ATOM 6602 C C . SER A 1 852 ? -24.305 42.945 -3.082 1.00 27.81 852 SER A C 1
ATOM 6604 O O . SER A 1 852 ? -24.648 42.840 -1.913 1.00 27.81 852 SER A O 1
ATOM 6606 N N . GLY A 1 853 ? -23.768 44.083 -3.568 1.00 24.95 853 GLY A N 1
ATOM 6607 C CA . GLY A 1 853 ? -24.180 45.421 -3.094 1.00 24.95 853 GLY A CA 1
ATOM 6608 C C . GLY A 1 853 ? -23.239 46.289 -2.226 1.00 24.95 853 GLY A C 1
ATOM 6609 O O . GLY A 1 853 ? -23.426 46.369 -1.023 1.00 24.95 853 GLY A O 1
ATOM 6610 N N . GLN A 1 854 ? -22.391 47.102 -2.879 1.00 22.73 854 GLN A N 1
ATOM 6611 C CA . GLN A 1 854 ? -21.975 48.475 -2.476 1.00 22.73 854 GLN A CA 1
ATOM 6612 C C . GLN A 1 854 ? -21.287 48.741 -1.097 1.00 22.73 854 GLN A C 1
ATOM 6614 O O . GLN A 1 854 ? -20.913 47.846 -0.351 1.00 22.73 854 GLN A O 1
ATOM 6619 N N . VAL A 1 855 ? -20.949 50.020 -0.858 1.00 29.20 855 VAL A N 1
ATOM 6620 C CA . VAL A 1 855 ? -19.927 50.557 0.073 1.00 29.20 855 VAL A CA 1
ATOM 6621 C C . VAL A 1 855 ? -20.523 51.700 0.915 1.00 29.20 855 VAL A C 1
ATOM 6623 O O . VAL A 1 855 ? -21.255 52.484 0.330 1.00 29.20 855 VAL A O 1
ATOM 6626 N N . GLU A 1 856 ? -20.149 51.873 2.204 1.00 23.91 856 GLU A N 1
ATOM 6627 C CA . GLU A 1 856 ? -19.744 53.183 2.802 1.00 23.91 856 GLU A CA 1
ATOM 6628 C C . GLU A 1 856 ? -19.282 53.172 4.298 1.00 23.91 856 GLU A C 1
ATOM 6630 O O . GLU A 1 856 ? -19.874 52.513 5.140 1.00 23.91 856 GLU A O 1
ATOM 6635 N N . LYS A 1 857 ? -18.219 53.967 4.567 1.00 22.34 857 LYS A N 1
ATOM 6636 C CA . LYS A 1 857 ? -17.759 54.745 5.768 1.00 22.34 857 LYS A CA 1
ATOM 6637 C C . LYS A 1 857 ? -17.687 54.170 7.228 1.00 22.34 857 LYS A C 1
ATOM 6639 O O . LYS A 1 857 ? -18.546 53.409 7.648 1.00 22.34 857 LYS A O 1
ATOM 6644 N N . PRO A 1 858 ? -16.681 54.593 8.048 1.00 23.30 858 PRO A N 1
ATOM 6645 C CA . PRO A 1 858 ? -16.513 54.221 9.472 1.00 23.30 858 PRO A CA 1
ATOM 6646 C C . PRO A 1 858 ? -16.926 55.316 10.494 1.00 23.30 858 PRO A C 1
ATOM 6648 O O . PRO A 1 858 ? -17.020 56.491 10.145 1.00 23.30 858 PRO A O 1
ATOM 6651 N N . ALA A 1 859 ? -17.062 54.946 11.780 1.00 22.08 859 ALA A N 1
ATOM 6652 C CA . ALA A 1 859 ? -17.290 55.848 12.928 1.00 22.08 859 ALA A CA 1
ATOM 6653 C C . ALA A 1 859 ? -16.441 55.465 14.171 1.00 22.08 859 ALA A C 1
ATOM 6655 O O . ALA A 1 859 ? -15.984 54.328 14.281 1.00 22.08 859 ALA A O 1
ATOM 6656 N N . GLN A 1 860 ? -16.236 56.410 15.104 1.00 23.00 860 GLN A N 1
ATOM 6657 C CA . GLN A 1 860 ? -15.482 56.256 16.369 1.00 23.00 860 GLN A CA 1
ATOM 6658 C C . GLN A 1 860 ? -16.380 56.505 17.597 1.00 23.00 860 GLN A C 1
ATOM 6660 O O . GLN A 1 860 ? -17.253 57.367 17.529 1.00 23.00 860 GLN A O 1
ATOM 6665 N N . PHE A 1 861 ? -16.114 55.844 18.736 1.00 22.52 861 PHE A N 1
ATOM 6666 C CA . PHE A 1 861 ? -16.817 56.070 20.016 1.00 22.52 861 PHE A CA 1
ATOM 6667 C C . PHE A 1 861 ? -15.901 55.904 21.250 1.00 22.52 861 PHE A C 1
ATOM 6669 O O . PHE A 1 861 ? -14.862 55.250 21.175 1.00 22.52 861 PHE A O 1
ATOM 6676 N N . TYR A 1 862 ? -16.312 56.475 22.392 1.00 24.95 862 TYR A N 1
ATOM 6677 C CA . TYR A 1 862 ? -15.619 56.443 23.695 1.00 24.95 862 TYR A CA 1
ATOM 6678 C C . TYR A 1 862 ? -16.529 55.850 24.790 1.00 24.95 862 TYR A C 1
ATOM 6680 O O . TYR A 1 862 ? -17.742 56.041 24.736 1.00 24.95 862 TYR A O 1
ATOM 6688 N N . ILE A 1 863 ? -15.960 55.202 25.817 1.00 27.69 863 ILE A N 1
ATOM 6689 C CA . ILE A 1 863 ? -16.703 54.617 26.957 1.00 27.69 863 ILE A CA 1
ATOM 6690 C C . ILE A 1 863 ? -16.181 55.185 28.289 1.00 27.69 863 ILE A C 1
ATOM 6692 O O . ILE A 1 863 ? -14.982 55.402 28.457 1.00 27.69 863 ILE A O 1
ATOM 6696 N N . ARG A 1 864 ? -17.089 55.412 29.249 1.00 25.00 864 ARG A N 1
ATOM 6697 C CA . ARG A 1 864 ? -16.819 55.931 30.602 1.00 25.00 864 ARG A CA 1
ATOM 6698 C C . ARG A 1 864 ? -17.524 55.030 31.621 1.00 25.00 864 ARG A C 1
ATOM 6700 O O . ARG A 1 864 ? -18.725 54.818 31.489 1.00 25.00 864 ARG A O 1
ATOM 6707 N N . LEU A 1 865 ? -16.811 54.510 32.623 1.00 28.39 865 LEU A N 1
ATOM 6708 C CA . LEU A 1 865 ? -17.386 53.623 33.647 1.00 28.39 865 LEU A CA 1
ATOM 6709 C C . LEU A 1 865 ? -17.478 54.327 35.006 1.00 28.39 865 LEU A C 1
ATOM 6711 O O . LEU A 1 865 ? -16.472 54.762 35.563 1.00 28.39 865 LEU A O 1
ATOM 6715 N N . ASN A 1 866 ? -18.693 54.409 35.550 1.00 26.12 866 ASN A N 1
ATOM 6716 C CA . ASN A 1 866 ? -18.950 54.957 36.879 1.00 26.12 866 ASN A CA 1
ATOM 6717 C C . ASN A 1 866 ? -18.832 53.857 37.950 1.00 26.12 866 ASN A C 1
ATOM 6719 O O . ASN A 1 866 ? -19.756 53.074 38.141 1.00 26.12 866 ASN A O 1
ATOM 6723 N N . GLY A 1 867 ? -17.729 53.848 38.703 1.00 34.22 867 GLY A N 1
ATOM 6724 C CA . GLY A 1 867 ? -17.737 53.386 40.100 1.00 34.22 867 GLY A CA 1
ATOM 6725 C C . GLY A 1 867 ? -17.704 51.879 40.404 1.00 34.22 867 GLY A C 1
ATOM 6726 O O . GLY A 1 867 ? -17.941 51.523 41.555 1.00 34.22 867 GLY A O 1
ATOM 6727 N N . ALA A 1 868 ? -17.378 50.995 39.456 1.00 25.03 868 ALA A N 1
ATOM 6728 C CA . ALA A 1 868 ? -17.147 49.571 39.746 1.00 25.03 868 ALA A CA 1
ATOM 6729 C C . ALA A 1 868 ? -15.647 49.263 39.939 1.00 25.03 868 ALA A C 1
ATOM 6731 O O . ALA A 1 868 ? -14.825 49.649 39.110 1.00 25.03 868 ALA A O 1
ATOM 6732 N N . LYS A 1 869 ? -15.285 48.550 41.018 1.00 30.89 869 LYS A N 1
ATOM 6733 C CA . LYS A 1 869 ? -13.927 48.011 41.233 1.00 30.89 869 LYS A CA 1
ATOM 6734 C C . LYS A 1 869 ? -13.831 46.583 40.683 1.00 30.89 869 LYS A C 1
ATOM 6736 O O . LYS A 1 869 ? -14.607 45.728 41.096 1.00 30.89 869 LYS A O 1
ATOM 6741 N N . GLY A 1 870 ? -12.853 46.333 39.818 1.00 32.53 870 GLY A N 1
ATOM 6742 C CA . GLY A 1 870 ? -12.497 45.013 39.286 1.00 32.53 870 GLY A CA 1
ATOM 6743 C C . GLY A 1 870 ? -11.413 45.143 38.213 1.00 32.53 870 GLY A C 1
ATOM 6744 O O . GLY A 1 870 ? -11.337 46.184 37.558 1.00 32.53 870 GLY A O 1
ATOM 6745 N N . ASP A 1 871 ? -10.570 44.123 38.051 1.00 28.97 871 ASP A N 1
ATOM 6746 C CA . ASP A 1 871 ? -9.451 44.159 37.101 1.00 28.97 871 ASP A CA 1
ATOM 6747 C C . ASP A 1 871 ? -9.930 44.159 35.640 1.00 28.97 871 ASP A C 1
ATOM 6749 O O . ASP A 1 871 ? -10.809 43.388 35.243 1.00 28.97 871 ASP A O 1
ATOM 6753 N N . LEU A 1 872 ? -9.335 45.034 34.825 1.00 30.98 872 LEU A N 1
ATOM 6754 C CA . LEU A 1 872 ? -9.693 45.232 33.421 1.00 30.98 872 LEU A CA 1
ATOM 6755 C C . LEU A 1 872 ? -8.671 44.553 32.496 1.00 30.98 872 LEU A C 1
ATOM 6757 O O . LEU A 1 872 ? -7.630 45.127 32.181 1.00 30.98 872 LEU A O 1
ATOM 6761 N N . ASN A 1 873 ? -9.000 43.359 32.001 1.00 32.22 873 ASN A N 1
ATOM 6762 C CA . ASN A 1 873 ? -8.203 42.667 30.985 1.00 32.22 873 ASN A CA 1
ATOM 6763 C C . ASN A 1 873 ? -8.693 43.020 29.570 1.00 32.22 873 ASN A C 1
ATOM 6765 O O . ASN A 1 873 ? -9.679 42.470 29.080 1.00 32.22 873 ASN A O 1
ATOM 6769 N N . ALA A 1 874 ? -7.979 43.918 28.887 1.00 27.31 874 ALA A N 1
ATOM 6770 C CA . ALA A 1 874 ? -8.161 44.164 27.457 1.00 27.31 874 ALA A CA 1
ATOM 6771 C C . ALA A 1 874 ? -7.219 43.259 26.644 1.00 27.31 874 ALA A C 1
ATOM 6773 O O . ALA A 1 874 ? -6.000 43.359 26.777 1.00 27.31 874 ALA A O 1
ATOM 6774 N N . THR A 1 875 ? -7.762 42.391 25.784 1.00 32.19 875 THR A N 1
ATOM 6775 C CA . THR A 1 875 ? -6.960 41.443 24.988 1.00 32.19 875 THR A CA 1
ATOM 6776 C C . THR A 1 875 ? -7.144 41.694 23.492 1.00 32.19 875 THR A C 1
ATOM 6778 O O . THR A 1 875 ? -8.094 41.213 22.868 1.00 32.19 875 THR A O 1
ATOM 6781 N N . VAL A 1 876 ? -6.204 42.425 22.886 1.00 27.28 876 VAL A N 1
ATOM 6782 C CA . VAL A 1 876 ? -6.139 42.563 21.424 1.00 27.28 876 VAL A CA 1
ATOM 6783 C C . VAL A 1 876 ? -5.713 41.217 20.839 1.00 27.28 876 VAL A C 1
ATOM 6785 O O . VAL A 1 876 ? -4.582 40.776 21.021 1.00 27.28 876 VAL A O 1
ATOM 6788 N N . SER A 1 877 ? -6.639 40.548 20.158 1.00 29.39 877 SER A N 1
ATOM 6789 C CA . SER A 1 877 ? -6.455 39.210 19.593 1.00 29.39 877 SER A CA 1
ATOM 6790 C C . SER A 1 877 ? -6.620 39.270 18.077 1.00 29.39 877 SER A C 1
ATOM 6792 O O . SER A 1 877 ? -7.722 39.445 17.561 1.00 29.39 877 SER A O 1
ATOM 6794 N N . VAL A 1 878 ? -5.511 39.131 17.346 1.00 27.81 878 VAL A N 1
ATOM 6795 C CA . VAL A 1 878 ? -5.535 39.057 15.879 1.00 27.81 878 VAL A CA 1
ATOM 6796 C C . VAL A 1 878 ? -6.025 37.668 15.469 1.00 27.81 878 VAL A C 1
ATOM 6798 O O . VAL A 1 878 ? -5.292 36.686 15.586 1.00 27.81 878 VAL A O 1
ATOM 6801 N N . LEU A 1 879 ? -7.253 37.580 14.957 1.00 27.08 879 LEU A N 1
ATOM 6802 C CA . LEU A 1 879 ? -7.803 36.355 14.368 1.00 27.08 879 LEU A CA 1
ATOM 6803 C C . LEU A 1 879 ? -7.183 36.081 12.985 1.00 27.08 879 LEU A C 1
ATOM 6805 O O . LEU A 1 879 ? -7.832 36.232 11.952 1.00 27.08 879 LEU A O 1
ATOM 6809 N N . LYS A 1 880 ? -5.918 35.643 12.962 1.00 33.44 880 LYS A N 1
ATOM 6810 C CA . LYS A 1 880 ? -5.353 34.953 11.793 1.00 33.44 880 LYS A CA 1
ATOM 6811 C C . LYS A 1 880 ? -5.968 33.557 11.694 1.00 33.44 880 LYS A C 1
ATOM 6813 O O . LYS A 1 880 ? -5.955 32.804 12.670 1.00 33.44 880 LYS A O 1
ATOM 6818 N N . LYS A 1 881 ? -6.451 33.177 10.507 1.00 38.66 881 LYS A N 1
ATOM 6819 C CA . LYS A 1 881 ? -6.721 31.765 10.197 1.00 38.66 881 LYS A CA 1
ATOM 6820 C C . LYS A 1 881 ? -5.376 31.034 10.263 1.00 38.66 881 LYS A C 1
ATOM 6822 O O . LYS A 1 881 ? -4.438 31.431 9.579 1.00 38.66 881 LYS A O 1
ATOM 6827 N N . ARG A 1 882 ? -5.239 30.004 11.109 1.00 56.19 882 ARG A N 1
ATOM 6828 C CA . ARG A 1 882 ? -3.926 29.354 11.298 1.00 56.19 882 ARG A CA 1
ATOM 6829 C C . ARG A 1 882 ? -3.433 28.606 10.058 1.00 56.19 882 ARG A C 1
ATOM 6831 O O . ARG A 1 882 ? -2.225 28.524 9.892 1.00 56.19 882 ARG A O 1
ATOM 6838 N N . ILE A 1 883 ? -4.316 28.131 9.175 1.00 52.22 883 ILE A N 1
ATOM 6839 C CA . ILE A 1 883 ? -3.961 27.698 7.812 1.00 52.22 883 ILE A CA 1
ATOM 6840 C C . ILE A 1 883 ? -4.718 28.567 6.809 1.00 52.22 883 ILE A C 1
ATOM 6842 O O . ILE A 1 883 ? -5.933 28.736 6.912 1.00 52.22 883 ILE A O 1
ATOM 6846 N N . GLU A 1 884 ? -3.987 29.087 5.831 1.00 59.22 884 GLU A N 1
ATOM 6847 C CA . GLU A 1 884 ? -4.489 29.859 4.698 1.00 59.22 884 GLU A CA 1
ATOM 6848 C C . GLU A 1 884 ? -4.090 29.150 3.399 1.00 59.22 884 GLU A C 1
ATOM 6850 O O . GLU A 1 884 ? -3.006 28.573 3.297 1.00 59.22 884 GLU A O 1
ATOM 6855 N N . GLY A 1 885 ? -4.971 29.189 2.404 1.00 55.22 885 GLY A N 1
ATOM 6856 C CA . GLY A 1 885 ? -4.783 28.534 1.116 1.00 55.22 885 GLY A CA 1
ATOM 6857 C C . GLY A 1 885 ? -5.430 29.383 0.037 1.00 55.22 885 GLY A C 1
ATOM 6858 O O . GLY A 1 885 ? -6.634 29.613 0.087 1.00 55.22 885 GLY A O 1
ATOM 6859 N N . GLN A 1 886 ? -4.641 29.851 -0.922 1.00 58.50 886 GLN A N 1
ATOM 6860 C CA . GLN A 1 886 ? -5.097 30.694 -2.024 1.00 58.50 886 GLN A CA 1
ATOM 6861 C C . GLN A 1 886 ? -4.500 30.175 -3.328 1.00 58.50 886 GLN A C 1
ATOM 6863 O O . GLN A 1 886 ? -3.286 30.000 -3.423 1.00 58.50 886 GLN A O 1
ATOM 6868 N N . VAL A 1 887 ? -5.331 29.959 -4.344 1.00 57.06 887 VAL A N 1
ATOM 6869 C CA . VAL A 1 887 ? -4.882 29.565 -5.680 1.00 57.06 887 VAL A CA 1
ATOM 6870 C C . VAL A 1 887 ? -4.814 30.794 -6.585 1.00 57.06 887 VAL A C 1
ATOM 6872 O O . VAL A 1 887 ? -5.764 31.563 -6.692 1.00 57.06 887 VAL A O 1
ATOM 6875 N N . ARG A 1 888 ? -3.672 30.988 -7.245 1.00 63.00 888 ARG A N 1
ATOM 6876 C CA . ARG A 1 888 ? -3.443 32.016 -8.262 1.00 63.00 888 ARG A CA 1
ATOM 6877 C C . ARG A 1 888 ? -3.374 31.365 -9.639 1.00 63.00 888 ARG A C 1
ATOM 6879 O O . ARG A 1 888 ? -2.506 30.524 -9.880 1.00 63.00 888 ARG A O 1
ATOM 6886 N N . ALA A 1 889 ? -4.273 31.773 -10.524 1.00 51.66 889 ALA A N 1
ATOM 6887 C CA . ALA A 1 889 ? -4.339 31.336 -11.911 1.00 51.66 889 ALA A CA 1
ATOM 6888 C C . ALA A 1 889 ? -3.262 32.020 -12.787 1.00 51.66 889 ALA A C 1
ATOM 6890 O O . ALA A 1 889 ? -2.729 33.066 -12.390 1.00 51.66 889 ALA A O 1
ATOM 6891 N N . PRO A 1 890 ? -2.943 31.474 -13.979 1.00 48.78 890 PRO A N 1
ATOM 6892 C CA . PRO A 1 890 ? -2.008 32.076 -14.933 1.00 48.78 890 PRO A CA 1
ATOM 6893 C C . PRO A 1 890 ? -2.372 33.509 -15.337 1.00 48.78 890 PRO A C 1
ATOM 6895 O O . PRO A 1 890 ? -1.475 34.328 -15.519 1.00 48.78 890 PRO A O 1
ATOM 6898 N N . SER A 1 891 ? -3.668 33.847 -15.407 1.00 49.00 891 SER A N 1
ATOM 6899 C CA . SER A 1 891 ? -4.144 35.218 -15.653 1.00 49.00 891 SER A CA 1
ATOM 6900 C C . SER A 1 891 ? -3.770 36.234 -14.561 1.00 49.00 891 SER A C 1
ATOM 6902 O O . SER A 1 891 ? -3.927 37.438 -14.755 1.00 49.00 891 SER A O 1
ATOM 6904 N N . GLY A 1 892 ? -3.300 35.767 -13.399 1.00 49.19 892 GLY A N 1
ATOM 6905 C CA . GLY A 1 892 ? -3.077 36.569 -12.198 1.00 49.19 892 GLY A CA 1
ATOM 6906 C C . GLY A 1 892 ? -4.290 36.658 -11.266 1.00 49.19 892 GLY A C 1
ATOM 6907 O O . GLY A 1 892 ? -4.136 37.167 -10.154 1.00 49.19 892 GLY A O 1
ATOM 6908 N N . THR A 1 893 ? -5.450 36.132 -11.677 1.00 56.78 893 THR A N 1
ATOM 6909 C CA . THR A 1 893 ? -6.654 35.991 -10.839 1.00 56.78 893 THR A CA 1
ATOM 6910 C C . THR A 1 893 ? -6.362 35.108 -9.623 1.00 56.78 893 THR A C 1
ATOM 6912 O O . THR A 1 893 ? -5.615 34.134 -9.726 1.00 56.78 893 THR A O 1
ATOM 6915 N N . THR A 1 894 ? -6.932 35.437 -8.462 1.00 53.44 894 THR A N 1
ATOM 6916 C CA . THR A 1 894 ? -6.743 34.689 -7.209 1.00 53.44 894 THR A CA 1
ATOM 6917 C C . THR A 1 894 ? -8.079 34.291 -6.594 1.00 53.44 894 THR A C 1
ATOM 6919 O O . THR A 1 894 ? -8.872 35.175 -6.283 1.00 53.44 894 THR A O 1
ATOM 6922 N N . ASP A 1 895 ? -8.266 32.994 -6.353 1.00 48.16 895 ASP A N 1
ATOM 6923 C CA . ASP A 1 895 ? -9.412 32.415 -5.641 1.00 48.16 895 ASP A CA 1
ATOM 6924 C C . ASP A 1 895 ? -8.943 31.799 -4.305 1.00 48.16 895 ASP A C 1
ATOM 6926 O O . ASP A 1 895 ? -7.829 31.273 -4.192 1.00 48.16 895 ASP A O 1
ATOM 6930 N N . ASP A 1 896 ? -9.796 31.831 -3.281 1.00 50.50 896 ASP A N 1
ATOM 6931 C CA . ASP A 1 896 ? -9.531 31.153 -2.007 1.00 50.50 896 ASP A CA 1
ATOM 6932 C C . ASP A 1 896 ? -9.730 29.634 -2.135 1.00 50.50 896 ASP A C 1
ATOM 6934 O O . ASP A 1 896 ? -10.644 29.149 -2.806 1.00 50.50 896 ASP A O 1
ATOM 6938 N N . CYS A 1 897 ? -8.896 28.857 -1.445 1.00 53.91 897 CYS A N 1
ATOM 6939 C CA . CYS A 1 897 ? -9.092 27.416 -1.331 1.00 53.91 897 CYS A CA 1
ATOM 6940 C C . CYS A 1 897 ? -10.072 27.087 -0.196 1.00 53.91 897 CYS A C 1
ATOM 6942 O O . CYS A 1 897 ? -10.031 27.673 0.887 1.00 53.91 897 CYS A O 1
ATOM 6944 N N . PHE A 1 898 ? -10.905 26.071 -0.405 1.00 48.72 898 PHE A N 1
ATOM 6945 C CA . PHE A 1 898 ? -11.721 25.476 0.644 1.00 48.72 898 PHE A CA 1
ATOM 6946 C C . PHE A 1 898 ? -10.842 24.603 1.548 1.00 48.72 898 PHE A C 1
ATOM 6948 O O . PHE A 1 898 ? -10.240 23.635 1.080 1.00 48.72 898 PHE A O 1
ATOM 6955 N N . ILE A 1 899 ? -10.769 24.944 2.836 1.00 53.69 899 ILE A N 1
ATOM 6956 C CA . ILE A 1 899 ? -9.931 24.252 3.823 1.00 53.69 899 ILE A CA 1
ATOM 6957 C C . ILE A 1 899 ? -10.823 23.583 4.869 1.00 53.69 899 ILE A C 1
ATOM 6959 O O . ILE A 1 899 ? -11.666 24.238 5.481 1.00 53.69 899 ILE A O 1
ATOM 6963 N N . GLN A 1 900 ? -10.617 22.287 5.095 1.00 47.72 900 GLN A N 1
ATOM 6964 C CA . GLN A 1 900 ? -11.391 21.480 6.039 1.00 47.72 900 GLN A CA 1
ATOM 6965 C C . GLN A 1 900 ? -10.449 20.642 6.908 1.00 47.72 900 GLN A C 1
ATOM 6967 O O . GLN A 1 900 ? -9.638 19.888 6.379 1.00 47.72 900 GLN A O 1
ATOM 6972 N N . ASN A 1 901 ? -10.560 20.738 8.235 1.00 51.22 901 ASN A N 1
ATOM 6973 C CA . ASN A 1 901 ? -9.890 19.799 9.138 1.00 51.22 901 ASN A CA 1
ATOM 6974 C C . ASN A 1 901 ? -10.514 18.395 8.972 1.00 51.22 901 ASN A C 1
ATOM 6976 O O . ASN A 1 901 ? -11.740 18.279 8.901 1.00 51.22 901 ASN A O 1
ATOM 6980 N N . ILE A 1 902 ? -9.680 17.361 8.843 1.00 50.66 902 ILE A N 1
ATOM 6981 C CA . ILE A 1 902 ? -10.108 15.958 8.690 1.00 50.66 902 ILE A CA 1
ATOM 6982 C C . ILE A 1 902 ? -10.011 15.253 10.040 1.00 50.66 902 ILE A C 1
ATOM 6984 O O . ILE A 1 902 ? -10.962 14.619 10.491 1.00 50.66 902 ILE A O 1
ATOM 6988 N N . ASP A 1 903 ? -8.851 15.406 10.668 1.00 47.12 903 ASP A N 1
ATOM 6989 C CA . ASP A 1 903 ? -8.551 15.085 12.052 1.00 47.12 903 ASP A CA 1
ATOM 6990 C C . ASP A 1 903 ? -7.484 16.080 12.555 1.00 47.12 903 ASP A C 1
ATOM 6992 O O . ASP A 1 903 ? -6.973 16.912 11.798 1.00 47.12 903 ASP A O 1
ATOM 6996 N N . GLY A 1 904 ? -7.162 16.047 13.851 1.00 52.06 904 GLY A N 1
ATOM 6997 C CA . GLY A 1 904 ? -6.324 17.066 14.497 1.00 52.06 904 GLY A CA 1
ATOM 6998 C C . GLY A 1 904 ? -4.908 17.249 13.923 1.00 52.06 904 GLY A C 1
ATOM 6999 O O . GLY A 1 904 ? -4.304 18.283 14.191 1.00 52.06 904 GLY A O 1
ATOM 7000 N N . ASP A 1 905 ? -4.390 16.304 13.127 1.00 58.00 905 ASP A N 1
ATOM 7001 C CA . ASP A 1 905 ? -3.050 16.356 12.510 1.00 58.00 905 ASP A CA 1
ATOM 7002 C C . ASP A 1 905 ? -3.120 16.534 10.973 1.00 58.00 905 ASP A C 1
ATOM 7004 O O . ASP A 1 905 ? -2.078 16.724 10.345 1.00 58.00 905 ASP A O 1
ATOM 7008 N N . GLN A 1 906 ? -4.310 16.513 10.339 1.00 54.19 906 GLN A N 1
ATOM 7009 C CA . GLN A 1 906 ? -4.458 16.609 8.875 1.00 54.19 906 GLN A CA 1
ATOM 7010 C C . GLN A 1 906 ? -5.599 17.535 8.391 1.00 54.19 906 GLN A C 1
ATOM 7012 O O . GLN A 1 906 ? -6.764 17.416 8.774 1.00 54.19 906 GLN A O 1
ATOM 7017 N N . TYR A 1 907 ? -5.276 18.414 7.437 1.00 56.84 907 TYR A N 1
ATOM 7018 C CA . TYR A 1 907 ? -6.208 19.329 6.767 1.00 56.84 907 TYR A CA 1
ATOM 7019 C C . TYR A 1 907 ? -6.344 18.993 5.277 1.00 56.84 907 TYR A C 1
ATOM 7021 O O . TYR A 1 907 ? -5.355 18.749 4.590 1.00 56.84 907 TYR A O 1
ATOM 7029 N N . SER A 1 908 ? -7.572 19.018 4.764 1.00 53.47 908 SER A N 1
ATOM 7030 C CA . SER A 1 908 ? -7.901 19.011 3.337 1.00 53.47 908 SER A CA 1
ATOM 7031 C C . SER A 1 908 ? -7.824 20.424 2.778 1.00 53.47 908 SER A C 1
ATOM 7033 O O . SER A 1 908 ? -8.445 21.327 3.340 1.00 53.47 908 SER A O 1
ATOM 7035 N N . ILE A 1 909 ? -7.133 20.604 1.653 1.00 59.16 909 ILE A N 1
ATOM 7036 C CA . ILE A 1 909 ? -7.250 21.791 0.806 1.00 59.16 909 ILE A CA 1
ATOM 7037 C C . ILE A 1 909 ? -7.867 21.371 -0.526 1.00 59.16 909 ILE A C 1
ATOM 7039 O O . ILE A 1 909 ? -7.340 20.508 -1.227 1.00 59.16 909 ILE A O 1
ATOM 7043 N N . ARG A 1 910 ? -8.983 22.007 -0.890 1.00 51.00 910 ARG A N 1
ATOM 7044 C CA . ARG A 1 910 ? -9.697 21.809 -2.153 1.00 51.00 910 ARG A CA 1
ATOM 7045 C C . ARG A 1 910 ? -9.863 23.138 -2.881 1.00 51.00 910 ARG A C 1
ATOM 7047 O O . ARG A 1 910 ? -10.206 24.144 -2.271 1.00 51.00 910 ARG A O 1
ATOM 7054 N N . PHE A 1 911 ? -9.677 23.138 -4.192 1.00 58.62 911 PHE A N 1
ATOM 7055 C CA . PHE A 1 911 ? -9.907 24.296 -5.055 1.00 58.62 911 PHE A CA 1
ATOM 7056 C C . PHE A 1 911 ? -10.481 23.835 -6.400 1.00 58.62 911 PHE A C 1
ATOM 7058 O O . PHE A 1 911 ? -10.428 22.653 -6.739 1.00 58.62 911 PHE A O 1
ATOM 7065 N N . MET A 1 912 ? -11.063 24.759 -7.160 1.00 55.69 912 MET A N 1
ATOM 7066 C CA . MET A 1 912 ? -11.680 24.472 -8.454 1.00 55.69 912 MET A CA 1
ATOM 7067 C C . MET A 1 912 ? -11.048 25.393 -9.503 1.00 55.69 912 MET A C 1
ATOM 7069 O O . MET A 1 912 ? -11.421 26.561 -9.574 1.00 55.69 912 MET A O 1
ATOM 7073 N N . PRO A 1 913 ? -10.041 24.925 -10.261 1.00 56.41 913 PRO A N 1
ATOM 7074 C CA . PRO A 1 913 ? -9.352 25.772 -11.218 1.00 56.41 913 PRO A CA 1
ATOM 7075 C C . PRO A 1 913 ? -10.232 26.018 -12.450 1.00 56.41 913 PRO A C 1
ATOM 7077 O O . PRO A 1 913 ? -10.775 25.086 -13.049 1.00 56.41 913 PRO A O 1
ATOM 7080 N N . ARG A 1 914 ? -10.357 27.293 -12.820 1.00 60.75 914 ARG A N 1
ATOM 7081 C CA . ARG A 1 914 ? -11.226 27.782 -13.905 1.00 60.75 914 ARG A CA 1
ATOM 7082 C C . ARG A 1 914 ? -10.481 28.009 -15.227 1.00 60.75 914 ARG A C 1
ATOM 7084 O O . ARG A 1 914 ? -11.097 28.239 -16.261 1.00 60.75 914 ARG A O 1
ATOM 7091 N N . GLU A 1 915 ? -9.150 27.946 -15.203 1.00 53.34 915 GLU A N 1
ATOM 7092 C CA . GLU A 1 915 ? -8.269 28.249 -16.336 1.00 53.34 915 GLU A CA 1
ATOM 7093 C C . GLU A 1 915 ? -7.334 27.070 -16.652 1.00 53.34 915 GLU A C 1
ATOM 7095 O O . GLU A 1 915 ? -6.988 26.286 -15.768 1.00 53.34 915 GLU A O 1
ATOM 7100 N N . ASN A 1 916 ? -6.880 26.954 -17.905 1.00 49.50 916 ASN A N 1
ATOM 7101 C CA . ASN A 1 916 ? -5.773 26.056 -18.255 1.00 49.50 916 ASN A CA 1
ATOM 7102 C C . ASN A 1 916 ? -4.427 26.753 -17.981 1.00 49.50 916 ASN A C 1
ATOM 7104 O O . ASN A 1 916 ? -4.291 27.952 -18.211 1.00 49.50 916 ASN A O 1
ATOM 7108 N N . GLY A 1 917 ? -3.424 25.993 -17.544 1.00 47.62 917 GLY A N 1
ATOM 7109 C CA . GLY A 1 917 ? -2.058 26.454 -17.284 1.00 47.62 917 GLY A CA 1
ATOM 7110 C C . GLY A 1 917 ? -1.587 26.192 -15.850 1.00 47.62 917 GLY A C 1
ATOM 7111 O O . GLY A 1 917 ? -2.271 25.553 -15.044 1.00 47.62 917 GLY A O 1
ATOM 7112 N N . VAL A 1 918 ? -0.378 26.660 -15.526 1.00 55.19 918 VAL A N 1
ATOM 7113 C CA . VAL A 1 918 ? 0.254 26.412 -14.221 1.00 55.19 918 VAL A CA 1
ATOM 7114 C C . VAL A 1 918 ? -0.319 27.352 -13.161 1.00 55.19 918 VAL A C 1
ATOM 7116 O O . VAL A 1 918 ? -0.085 28.557 -13.203 1.00 55.19 918 VAL A O 1
ATOM 7119 N N . HIS A 1 919 ? -1.053 26.792 -12.204 1.00 60.09 919 HIS A N 1
ATOM 7120 C CA . HIS A 1 919 ? -1.590 27.526 -11.061 1.00 60.09 919 HIS A CA 1
ATOM 7121 C C . HIS A 1 919 ? -0.602 27.471 -9.890 1.00 60.09 919 HIS A C 1
ATOM 7123 O O . HIS A 1 919 ? -0.008 26.424 -9.623 1.00 60.09 919 HIS A O 1
ATOM 7129 N N . ASN A 1 920 ? -0.456 28.588 -9.176 1.00 58.94 920 ASN A N 1
ATOM 7130 C CA . ASN A 1 920 ? 0.353 28.691 -7.962 1.00 58.94 920 ASN A CA 1
ATOM 7131 C C . ASN A 1 920 ? -0.568 28.660 -6.739 1.00 58.94 920 ASN A C 1
ATOM 7133 O O . ASN A 1 920 ? -1.371 29.572 -6.552 1.00 58.94 920 ASN A O 1
ATOM 7137 N N . ILE A 1 921 ? -0.459 27.637 -5.897 1.00 60.03 921 ILE A N 1
ATOM 7138 C CA . ILE A 1 921 ? -1.255 27.494 -4.677 1.00 60.03 921 ILE A CA 1
ATOM 7139 C C . ILE A 1 921 ? -0.396 27.934 -3.491 1.00 60.03 921 ILE A C 1
ATOM 7141 O O . ILE A 1 921 ? 0.518 27.236 -3.046 1.00 60.03 921 ILE A O 1
ATOM 7145 N N . ASN A 1 922 ? -0.698 29.124 -2.986 1.00 59.84 922 ASN A N 1
ATOM 7146 C CA . ASN A 1 922 ? -0.099 29.703 -1.797 1.00 59.84 922 ASN A CA 1
ATOM 7147 C C . ASN A 1 922 ? -0.741 29.075 -0.562 1.00 59.84 922 ASN A C 1
ATOM 7149 O O . ASN A 1 922 ? -1.846 29.450 -0.177 1.00 59.84 922 ASN A O 1
ATOM 7153 N N . VAL A 1 923 ? -0.036 28.141 0.068 1.00 54.19 923 VAL A N 1
ATOM 7154 C CA . VAL A 1 923 ? -0.413 27.575 1.366 1.00 54.19 923 VAL A CA 1
ATOM 7155 C C . VAL A 1 923 ? 0.461 28.172 2.461 1.00 54.19 923 VAL A C 1
ATOM 7157 O O . VAL A 1 923 ? 1.691 28.143 2.352 1.00 54.19 923 VAL A O 1
ATOM 7160 N N . LYS A 1 924 ? -0.156 28.699 3.519 1.00 53.41 924 LYS A N 1
ATOM 7161 C CA . LYS A 1 924 ? 0.538 29.320 4.651 1.00 53.41 924 LYS A CA 1
ATOM 7162 C C . LYS A 1 924 ? 0.025 28.781 5.984 1.00 53.41 924 LYS A C 1
ATOM 7164 O O . LYS A 1 924 ? -1.176 28.593 6.150 1.00 53.41 924 LYS A O 1
ATOM 7169 N N . PHE A 1 925 ? 0.925 28.603 6.946 1.00 50.78 925 PHE A N 1
ATOM 7170 C CA . PHE A 1 925 ? 0.630 28.305 8.346 1.00 50.78 925 PHE A CA 1
ATOM 7171 C C . PHE A 1 925 ? 1.063 29.483 9.222 1.00 50.78 925 PHE A C 1
ATOM 7173 O O . PHE A 1 925 ? 2.194 29.954 9.126 1.00 50.78 925 PHE A O 1
ATOM 7180 N N . ASN A 1 926 ? 0.146 30.022 10.029 1.00 50.09 926 ASN A N 1
ATOM 7181 C CA . ASN A 1 926 ? 0.311 31.265 10.799 1.00 50.09 926 ASN A CA 1
ATOM 7182 C C . ASN A 1 926 ? 0.776 32.488 9.958 1.00 50.09 926 ASN A C 1
ATOM 7184 O O . ASN A 1 926 ? 1.329 33.457 10.485 1.00 50.09 926 ASN A O 1
ATOM 7188 N N . GLY A 1 927 ? 0.523 32.466 8.642 1.00 44.88 927 GLY A N 1
ATOM 7189 C CA . GLY A 1 927 ? 0.971 33.472 7.668 1.00 44.88 927 GLY A CA 1
ATOM 7190 C C . GLY A 1 927 ? 2.348 33.210 7.031 1.00 44.88 927 GLY A C 1
ATOM 7191 O O . GLY A 1 927 ? 2.764 33.983 6.170 1.00 44.88 927 GLY A O 1
ATOM 7192 N N . VAL A 1 928 ? 3.039 32.127 7.401 1.00 44.53 928 VAL A N 1
ATOM 7193 C CA . VAL A 1 928 ? 4.334 31.694 6.837 1.00 44.53 928 VAL A CA 1
ATOM 7194 C C . VAL A 1 928 ? 4.101 30.589 5.805 1.00 44.53 928 VAL A C 1
ATOM 7196 O O . VAL A 1 928 ? 3.305 29.690 6.054 1.00 44.53 928 VAL A O 1
ATOM 7199 N N . HIS A 1 929 ? 4.768 30.624 4.646 1.00 50.56 929 HIS A N 1
ATOM 7200 C CA . HIS A 1 929 ? 4.663 29.538 3.660 1.00 50.56 929 HIS A CA 1
ATOM 7201 C C . HIS A 1 929 ? 5.152 28.208 4.254 1.00 50.56 929 HIS A C 1
ATOM 7203 O O . HIS A 1 929 ? 6.219 28.154 4.863 1.00 50.56 929 HIS A O 1
ATOM 7209 N N . ILE A 1 930 ? 4.372 27.142 4.068 1.00 52.94 930 ILE A N 1
ATOM 7210 C CA . ILE A 1 930 ? 4.778 25.784 4.462 1.00 52.94 930 ILE A CA 1
ATOM 7211 C C . ILE A 1 930 ? 5.834 25.230 3.482 1.00 52.94 930 ILE A C 1
ATOM 7213 O O . ILE A 1 930 ? 5.934 25.735 2.359 1.00 52.94 930 ILE A O 1
ATOM 7217 N N . PRO A 1 931 ? 6.596 24.181 3.839 1.00 48.41 931 PRO A N 1
ATOM 7218 C CA . PRO A 1 931 ? 7.436 23.450 2.894 1.00 48.41 931 PRO A CA 1
ATOM 7219 C C . PRO A 1 931 ? 6.709 23.119 1.578 1.00 48.41 931 PRO A C 1
ATOM 7221 O O . PRO A 1 931 ? 5.536 22.750 1.571 1.00 48.41 931 PRO A O 1
ATOM 7224 N N . ALA A 1 932 ? 7.418 23.288 0.457 1.00 50.31 932 ALA A N 1
ATOM 7225 C CA . ALA A 1 932 ? 6.911 23.205 -0.922 1.00 50.31 932 ALA A CA 1
ATOM 7226 C C . ALA A 1 932 ? 5.873 24.272 -1.358 1.00 50.31 932 ALA A C 1
ATOM 7228 O O . ALA A 1 932 ? 5.445 24.255 -2.509 1.00 50.31 932 ALA A O 1
ATOM 7229 N N . SER A 1 933 ? 5.504 25.235 -0.507 1.00 48.88 933 SER A N 1
ATOM 7230 C CA . SER A 1 933 ? 4.661 26.381 -0.883 1.00 48.88 933 SER A CA 1
ATOM 7231 C C . SER A 1 933 ? 5.511 27.569 -1.376 1.00 48.88 933 SER A C 1
ATOM 7233 O O . SER A 1 933 ? 6.481 27.917 -0.702 1.00 48.88 933 SER A O 1
ATOM 7235 N N . PRO A 1 934 ? 5.159 28.257 -2.485 1.00 54.25 934 PRO A N 1
ATOM 7236 C CA . PRO A 1 934 ? 3.980 28.056 -3.329 1.00 54.25 934 PRO A CA 1
ATOM 7237 C C . PRO A 1 934 ? 4.042 26.774 -4.170 1.00 54.25 934 PRO A C 1
ATOM 7239 O O . PRO A 1 934 ? 5.004 26.528 -4.895 1.00 54.25 934 PRO A O 1
ATOM 7242 N N . LEU A 1 935 ? 2.967 25.990 -4.111 1.00 56.97 935 LEU A N 1
ATOM 7243 C CA . LEU A 1 935 ? 2.839 24.726 -4.834 1.00 56.97 935 LEU A CA 1
ATOM 7244 C C . LEU A 1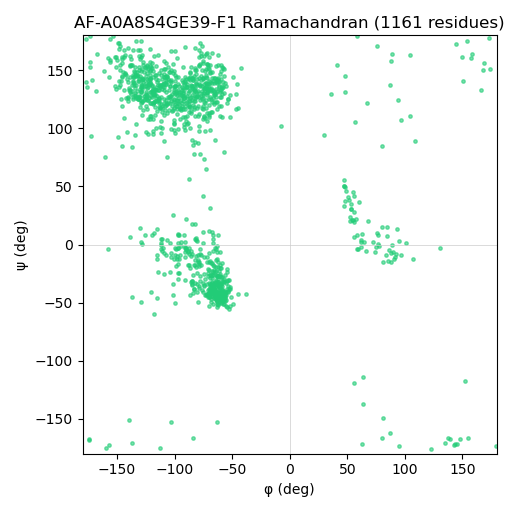 935 ? 2.416 24.994 -6.282 1.00 56.97 935 LEU A C 1
ATOM 7246 O O . LEU A 1 935 ? 1.443 25.711 -6.516 1.00 56.97 935 LEU A O 1
ATOM 7250 N N . ARG A 1 936 ? 3.101 24.400 -7.262 1.00 60.69 936 ARG A N 1
ATOM 7251 C CA . ARG A 1 936 ? 2.777 24.555 -8.691 1.00 60.69 936 ARG A CA 1
ATOM 7252 C C . ARG A 1 936 ? 2.000 23.342 -9.190 1.00 60.69 936 ARG A C 1
ATOM 7254 O O . ARG A 1 936 ? 2.498 22.228 -9.082 1.00 60.69 936 ARG A O 1
ATOM 7261 N N . ILE A 1 937 ? 0.817 23.554 -9.769 1.00 57.56 937 ILE A N 1
ATOM 7262 C CA . ILE A 1 937 ? 0.027 22.491 -10.411 1.00 57.56 937 ILE A CA 1
ATOM 7263 C C . ILE A 1 937 ? -0.298 22.832 -11.865 1.00 57.56 937 ILE A C 1
ATOM 7265 O O . ILE A 1 937 ? -0.725 23.944 -12.178 1.00 57.56 937 ILE A O 1
ATOM 7269 N N . LYS A 1 938 ? -0.130 21.858 -12.763 1.00 56.06 938 LYS A N 1
ATOM 7270 C CA . LYS A 1 938 ? -0.570 21.957 -14.157 1.00 56.06 938 LYS A CA 1
ATOM 7271 C C . LYS A 1 938 ? -2.070 21.668 -14.237 1.00 56.06 938 LYS A C 1
ATOM 7273 O O . LYS A 1 938 ? -2.499 20.561 -13.920 1.00 56.06 938 LYS A O 1
ATOM 7278 N N . VAL A 1 939 ? -2.863 22.643 -14.677 1.00 55.16 939 VAL A N 1
ATOM 7279 C CA . VAL A 1 939 ? -4.292 22.448 -14.955 1.00 55.16 939 VAL A CA 1
ATOM 7280 C C . VAL A 1 939 ? -4.504 22.374 -16.466 1.00 55.16 939 VAL A C 1
ATOM 7282 O O . VAL A 1 939 ? -4.138 23.304 -17.179 1.00 55.16 939 VAL A O 1
ATOM 7285 N N . GLY A 1 940 ? -5.076 21.279 -16.966 1.00 55.50 940 GLY A N 1
ATOM 7286 C CA . GLY A 1 940 ? -5.352 21.081 -18.393 1.00 55.50 940 GLY A CA 1
ATOM 7287 C C . GLY A 1 940 ? -5.142 19.640 -18.856 1.00 55.50 940 GLY A C 1
ATOM 7288 O O . GLY A 1 940 ? -4.936 18.739 -18.046 1.00 55.50 940 GLY A O 1
ATOM 7289 N N . LYS A 1 941 ? -5.219 19.407 -20.171 1.00 47.44 941 LYS A N 1
ATOM 7290 C CA . LYS A 1 941 ? -4.850 18.117 -20.784 1.00 47.44 941 LYS A CA 1
ATOM 7291 C C . LYS A 1 941 ? -3.347 18.069 -21.076 1.00 47.44 941 LYS A C 1
ATOM 7293 O O . LYS A 1 941 ? -2.726 19.105 -21.302 1.00 47.44 941 LYS A O 1
ATOM 7298 N N . ASP A 1 942 ? -2.777 16.867 -21.095 1.00 46.62 942 ASP A N 1
ATOM 7299 C CA . ASP A 1 942 ? -1.333 16.650 -21.279 1.00 46.62 942 ASP A CA 1
ATOM 7300 C C . ASP A 1 942 ? -0.847 16.680 -22.740 1.00 46.62 942 ASP A C 1
ATOM 7302 O O . ASP A 1 942 ? 0.343 16.496 -22.993 1.00 46.62 942 ASP A O 1
ATOM 7306 N N . ASP A 1 943 ? -1.731 16.992 -23.687 1.00 49.84 943 ASP A N 1
ATOM 7307 C CA . ASP A 1 943 ? -1.423 17.085 -25.115 1.00 49.84 943 ASP A CA 1
ATOM 7308 C C . ASP A 1 943 ? -0.703 18.409 -25.442 1.00 49.84 943 ASP A C 1
ATOM 7310 O O . ASP A 1 943 ? -1.298 19.375 -25.921 1.00 49.84 943 ASP A O 1
ATOM 7314 N N . ALA A 1 944 ? 0.595 18.467 -25.145 1.00 56.59 944 ALA A N 1
ATOM 7315 C CA . ALA A 1 944 ? 1.487 19.489 -25.684 1.00 56.59 944 ALA A CA 1
ATOM 7316 C C . ALA A 1 944 ? 1.890 19.113 -27.119 1.00 56.59 944 ALA A C 1
ATOM 7318 O O . ALA A 1 944 ? 2.319 17.982 -27.347 1.00 56.59 944 ALA A O 1
ATOM 7319 N N . ASP A 1 945 ? 1.800 20.054 -28.062 1.00 64.50 945 ASP A N 1
ATOM 7320 C CA . ASP A 1 945 ? 2.108 19.821 -29.480 1.00 64.50 945 ASP A CA 1
ATOM 7321 C C . ASP A 1 945 ? 3.369 20.594 -29.923 1.00 64.50 945 ASP A C 1
ATOM 7323 O O . ASP A 1 945 ? 3.299 21.796 -30.203 1.00 64.50 945 ASP A O 1
ATOM 7327 N N . PRO A 1 946 ? 4.537 19.927 -30.034 1.00 64.81 946 PRO A N 1
ATOM 7328 C CA . PRO A 1 946 ? 5.758 20.527 -30.570 1.00 64.81 946 PRO A CA 1
ATOM 7329 C C . PRO A 1 946 ? 5.636 21.021 -32.020 1.00 64.81 946 PRO A C 1
ATOM 7331 O O . PRO A 1 946 ? 6.437 21.861 -32.427 1.00 64.81 946 PRO A O 1
ATOM 7334 N N . ALA A 1 947 ? 4.663 20.532 -32.802 1.00 64.75 947 ALA A N 1
ATOM 7335 C CA . ALA A 1 947 ? 4.417 20.996 -34.169 1.00 64.75 947 ALA A CA 1
ATOM 7336 C C . ALA A 1 947 ? 3.656 22.333 -34.224 1.00 64.75 947 ALA A C 1
ATOM 7338 O O . ALA A 1 947 ? 3.666 22.997 -35.261 1.00 64.75 947 ALA A O 1
ATOM 7339 N N . ALA A 1 948 ? 3.047 22.764 -33.115 1.00 70.50 948 ALA A N 1
ATOM 7340 C CA . ALA A 1 948 ? 2.445 24.087 -32.980 1.00 70.50 948 ALA A CA 1
ATOM 7341 C C . ALA A 1 948 ? 3.454 25.174 -32.541 1.00 70.50 948 ALA A C 1
ATOM 7343 O O . ALA A 1 948 ? 3.131 26.362 -32.606 1.00 70.50 948 ALA A O 1
ATOM 7344 N N . VAL A 1 949 ? 4.677 24.798 -32.138 1.00 79.56 949 VAL A N 1
ATOM 7345 C CA . VAL A 1 949 ? 5.763 25.734 -31.790 1.00 79.56 949 VAL A CA 1
ATOM 7346 C C . VAL A 1 949 ? 6.521 26.166 -33.044 1.00 79.56 949 VAL A C 1
ATOM 7348 O O . VAL A 1 949 ? 7.007 25.327 -33.802 1.00 79.56 949 VAL A O 1
ATOM 7351 N N . HIS A 1 950 ? 6.687 27.475 -33.232 1.00 82.00 950 HIS A N 1
ATOM 7352 C CA . HIS A 1 950 ? 7.332 28.047 -34.417 1.00 82.00 950 HIS A CA 1
ATOM 7353 C C . HIS A 1 950 ? 8.422 29.045 -34.020 1.00 82.00 950 HIS A C 1
ATOM 7355 O O . HIS A 1 950 ? 8.204 29.884 -33.156 1.00 82.00 950 HIS A O 1
ATOM 7361 N N . ALA A 1 951 ? 9.591 28.997 -34.663 1.00 86.50 951 ALA A N 1
ATOM 7362 C CA . ALA A 1 951 ? 10.654 29.980 -34.443 1.00 86.50 951 ALA A CA 1
ATOM 7363 C C . ALA A 1 951 ? 10.792 30.921 -35.650 1.00 86.50 951 ALA A C 1
ATOM 7365 O O . ALA A 1 951 ? 10.865 30.465 -36.792 1.00 86.50 951 ALA A O 1
ATOM 7366 N N . HIS A 1 952 ? 10.842 32.232 -35.404 1.00 85.00 952 HIS A N 1
ATOM 7367 C CA . HIS A 1 952 ? 11.004 33.263 -36.432 1.00 85.00 952 HIS A CA 1
ATOM 7368 C C . HIS A 1 952 ? 11.785 34.478 -35.910 1.00 85.00 952 HIS A C 1
ATOM 7370 O O . HIS A 1 952 ? 11.726 34.829 -34.735 1.00 85.00 952 HIS A O 1
ATOM 7376 N N . GLY A 1 953 ? 12.514 35.159 -36.795 1.00 86.00 953 GLY A N 1
ATOM 7377 C CA . GLY A 1 953 ? 13.252 36.382 -36.463 1.00 86.00 953 GLY A CA 1
ATOM 7378 C C . GLY A 1 953 ? 14.584 36.506 -37.206 1.00 86.00 953 GLY A C 1
ATOM 7379 O O . GLY A 1 953 ? 14.997 35.567 -37.890 1.00 86.00 953 GLY A O 1
ATOM 7380 N N . PRO A 1 954 ? 15.271 37.657 -37.085 1.00 79.31 954 PRO A N 1
ATOM 7381 C CA . PRO A 1 954 ? 16.545 37.895 -37.765 1.00 79.31 954 PRO A CA 1
ATOM 7382 C C . PRO A 1 954 ? 17.652 36.925 -37.315 1.00 79.31 954 PRO A C 1
ATOM 7384 O O . PRO A 1 954 ? 18.489 36.541 -38.129 1.00 79.31 954 PRO A O 1
ATOM 7387 N N . GLY A 1 955 ? 17.611 36.449 -36.066 1.00 83.31 955 GLY A N 1
ATOM 7388 C CA . GLY A 1 955 ? 18.517 35.440 -35.500 1.00 83.31 955 GLY A CA 1
ATOM 7389 C C . GLY A 1 955 ? 18.349 34.009 -36.027 1.00 83.31 955 GLY A C 1
ATOM 7390 O O . GLY A 1 955 ? 18.896 33.083 -35.443 1.00 83.31 955 GLY A O 1
ATOM 7391 N N . LEU A 1 956 ? 17.594 33.801 -37.108 1.00 83.88 956 LEU A N 1
ATOM 7392 C CA . LEU A 1 956 ? 17.584 32.542 -37.868 1.00 83.88 956 LEU A CA 1
ATOM 7393 C C . LEU A 1 956 ? 18.186 32.693 -39.279 1.00 83.88 956 LEU A C 1
ATOM 7395 O O . LEU A 1 956 ? 18.229 31.725 -40.034 1.00 83.88 956 LEU A O 1
ATOM 7399 N N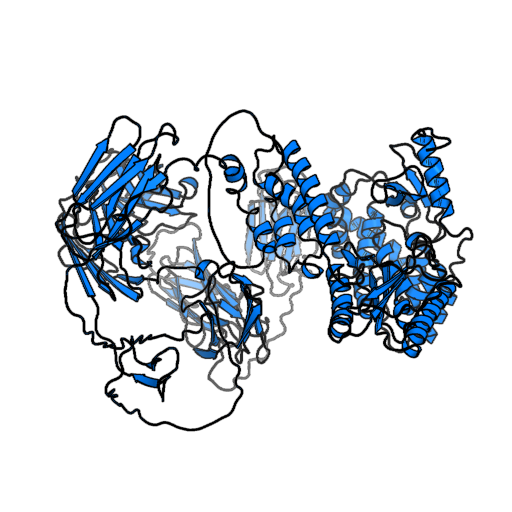 . GLY A 1 957 ? 18.631 33.901 -39.646 1.00 77.38 957 GLY A N 1
ATOM 7400 C CA . GLY A 1 957 ? 19.229 34.214 -40.945 1.00 77.38 957 GLY A CA 1
ATOM 7401 C C . GLY A 1 957 ? 20.755 34.346 -40.908 1.00 77.38 957 GLY A C 1
ATOM 7402 O O . GLY A 1 957 ? 21.443 33.757 -40.074 1.00 77.38 957 GLY A O 1
ATOM 7403 N N . ALA A 1 958 ? 21.292 35.145 -41.833 1.00 78.25 958 ALA A N 1
ATOM 7404 C CA . ALA A 1 958 ? 22.700 35.532 -41.829 1.00 78.25 958 ALA A CA 1
ATOM 7405 C C . ALA A 1 958 ? 22.957 36.590 -40.743 1.00 78.25 958 ALA A C 1
ATOM 7407 O O . ALA A 1 958 ? 22.310 37.639 -40.722 1.00 78.25 958 ALA A O 1
ATOM 7408 N N . VAL A 1 959 ? 23.919 36.326 -39.860 1.00 87.06 959 VAL A N 1
ATOM 7409 C CA . VAL A 1 959 ? 24.246 37.167 -38.699 1.00 87.06 959 VAL A CA 1
ATOM 7410 C C . VAL A 1 959 ? 25.700 37.641 -38.743 1.00 87.06 959 VAL A C 1
ATOM 7412 O O . VAL A 1 959 ? 26.501 37.171 -39.557 1.00 87.06 959 VAL A O 1
ATOM 7415 N N . LYS A 1 960 ? 26.056 38.599 -37.880 1.00 86.81 960 LYS A N 1
ATOM 7416 C CA . LYS A 1 960 ? 27.416 39.152 -37.801 1.00 86.81 960 LYS A CA 1
ATOM 7417 C C . LYS A 1 960 ? 28.097 38.829 -36.478 1.00 86.81 960 LYS A C 1
ATOM 7419 O O . LYS A 1 960 ? 27.454 38.859 -35.431 1.00 86.81 960 LYS A O 1
ATOM 7424 N N . THR A 1 961 ? 29.397 38.547 -36.524 1.00 86.38 961 THR A N 1
ATOM 7425 C CA . THR A 1 961 ? 30.184 38.310 -35.307 1.00 86.38 961 THR A CA 1
ATOM 7426 C C . THR A 1 961 ? 30.237 39.560 -34.424 1.00 86.38 961 THR A C 1
ATOM 7428 O O . THR A 1 961 ? 30.273 40.688 -34.915 1.00 86.38 961 THR A O 1
ATOM 7431 N N . GLY A 1 962 ? 30.171 39.363 -33.106 1.00 78.06 962 GLY A N 1
ATOM 7432 C CA . GLY A 1 962 ? 30.127 40.433 -32.103 1.00 78.06 962 GLY A CA 1
ATOM 7433 C C . GLY A 1 962 ? 28.792 41.183 -32.000 1.00 78.06 962 GLY A C 1
ATOM 7434 O O . GLY A 1 962 ? 28.625 41.986 -31.084 1.00 78.06 962 GLY A O 1
ATOM 7435 N N . VAL A 1 963 ? 27.822 40.926 -32.885 1.00 83.31 963 VAL A N 1
ATOM 7436 C CA . VAL A 1 963 ? 26.522 41.616 -32.891 1.00 83.31 963 VAL A CA 1
ATOM 7437 C C . VAL A 1 963 ? 25.466 40.772 -32.180 1.00 83.31 963 VAL A C 1
ATOM 7439 O O . VAL A 1 963 ? 25.143 39.661 -32.607 1.00 83.31 963 VAL A O 1
ATOM 7442 N N . LYS A 1 964 ? 24.890 41.317 -31.102 1.00 82.94 964 LYS A N 1
ATOM 7443 C CA . LYS A 1 964 ? 23.775 40.679 -30.392 1.00 82.94 964 LYS A CA 1
ATOM 7444 C C . LYS A 1 964 ? 22.544 40.631 -31.298 1.00 82.94 964 LYS A C 1
ATOM 7446 O O . LYS A 1 964 ? 22.062 41.672 -31.736 1.00 82.94 964 LYS A O 1
ATOM 7451 N N . THR A 1 965 ? 22.051 39.426 -31.555 1.00 82.19 965 THR A N 1
ATOM 7452 C CA . THR A 1 965 ? 20.938 39.140 -32.472 1.00 82.19 965 THR A CA 1
ATOM 7453 C C . THR A 1 965 ? 19.871 38.309 -31.754 1.00 82.19 965 THR A C 1
ATOM 7455 O O . THR A 1 965 ? 20.152 37.676 -30.735 1.00 82.19 965 THR A O 1
ATOM 7458 N N . ASP A 1 966 ? 18.630 38.342 -32.233 1.00 86.94 966 ASP A N 1
ATOM 7459 C CA . ASP A 1 966 ? 17.467 37.785 -31.550 1.00 86.94 966 ASP A CA 1
ATOM 7460 C C . ASP A 1 966 ? 16.483 37.038 -32.467 1.00 86.94 966 ASP A C 1
ATOM 7462 O O . ASP A 1 966 ? 16.370 37.301 -33.665 1.00 86.94 966 ASP A O 1
ATOM 7466 N N . LEU A 1 967 ? 15.740 36.100 -31.880 1.00 89.44 967 LEU A N 1
ATOM 7467 C CA . LEU A 1 967 ? 14.586 35.438 -32.489 1.00 89.44 967 LEU A CA 1
ATOM 7468 C C . LEU A 1 967 ? 13.453 35.268 -31.467 1.00 89.44 967 LEU A C 1
ATOM 7470 O O . LEU A 1 967 ? 13.675 35.333 -30.256 1.00 89.44 967 LEU A O 1
ATOM 7474 N N . ILE A 1 968 ? 12.243 35.027 -31.962 1.00 87.56 968 ILE A N 1
ATOM 7475 C CA . ILE A 1 968 ? 11.059 34.684 -31.175 1.00 87.56 968 ILE A CA 1
ATOM 7476 C C . ILE A 1 968 ? 10.716 33.218 -31.441 1.00 87.56 968 ILE A C 1
ATOM 7478 O O . ILE A 1 968 ? 10.783 32.742 -32.573 1.00 87.56 968 ILE A O 1
ATOM 7482 N N . ILE A 1 969 ? 10.368 32.505 -30.376 1.00 90.25 969 ILE A N 1
ATOM 7483 C CA . ILE A 1 969 ? 9.806 31.161 -30.394 1.00 90.25 969 ILE A CA 1
ATOM 7484 C C . ILE A 1 969 ? 8.352 31.302 -29.935 1.00 90.25 969 ILE A C 1
ATOM 7486 O O . ILE A 1 969 ? 8.081 31.466 -28.742 1.00 90.25 969 ILE A O 1
ATOM 7490 N N . ASP A 1 970 ? 7.439 31.296 -30.904 1.00 83.94 970 ASP A N 1
ATOM 7491 C CA . ASP A 1 970 ? 5.994 31.322 -30.704 1.00 83.94 970 ASP A CA 1
ATOM 7492 C C . ASP A 1 970 ? 5.540 29.986 -30.103 1.00 83.94 970 ASP A C 1
ATOM 7494 O O . ASP A 1 970 ? 5.857 28.907 -30.608 1.00 83.94 970 ASP A O 1
ATOM 7498 N N . THR A 1 971 ? 4.814 30.080 -28.992 1.00 80.56 971 THR A N 1
ATOM 7499 C CA . THR A 1 971 ? 4.266 28.945 -28.230 1.00 80.56 971 THR A CA 1
ATOM 7500 C C . THR A 1 971 ? 2.750 29.064 -28.018 1.00 80.56 971 THR A C 1
ATOM 7502 O O . THR A 1 971 ? 2.164 28.242 -27.314 1.00 80.56 971 THR A O 1
ATOM 7505 N N . CYS A 1 972 ? 2.082 30.037 -28.655 1.00 64.69 972 CYS A N 1
ATOM 7506 C CA . CYS A 1 972 ? 0.686 30.429 -28.408 1.00 64.69 972 CYS A CA 1
ATOM 7507 C C . CYS A 1 972 ? -0.386 29.388 -28.776 1.00 64.69 972 CYS A C 1
ATOM 7509 O O . CYS A 1 972 ? -1.574 29.670 -28.630 1.00 64.69 972 CYS A O 1
ATOM 7511 N N . ASN A 1 973 ? 0.001 28.201 -29.254 1.00 59.69 973 ASN A N 1
ATOM 7512 C CA . ASN A 1 973 ? -0.904 27.076 -29.518 1.00 59.69 973 ASN A CA 1
ATOM 7513 C C . ASN A 1 973 ? -0.330 25.707 -29.086 1.00 59.69 973 ASN A C 1
ATOM 7515 O O . ASN A 1 973 ? -0.942 24.679 -29.356 1.00 59.69 973 ASN A O 1
ATOM 7519 N N . ALA A 1 974 ? 0.827 25.668 -28.413 1.00 61.84 974 ALA A N 1
ATOM 7520 C CA . ALA A 1 974 ? 1.582 24.432 -28.160 1.00 61.84 974 ALA A CA 1
ATOM 7521 C C . ALA A 1 974 ? 1.237 23.697 -26.850 1.00 61.84 974 ALA A C 1
ATOM 7523 O O . ALA A 1 974 ? 1.796 22.636 -26.568 1.00 61.84 974 ALA A O 1
ATOM 7524 N N . GLY A 1 975 ? 0.333 24.251 -26.039 1.00 56.78 975 GLY A N 1
ATOM 7525 C CA . GLY A 1 975 ? 0.069 23.774 -24.680 1.00 56.78 975 GLY A CA 1
ATOM 7526 C C . GLY A 1 975 ? 1.095 24.308 -23.675 1.00 56.78 975 GLY A C 1
ATOM 7527 O O . GLY A 1 975 ? 1.589 25.423 -23.824 1.00 56.78 975 GLY A O 1
ATOM 7528 N N . ALA A 1 976 ? 1.382 23.530 -22.627 1.00 55.91 976 ALA A N 1
ATOM 7529 C CA . ALA A 1 976 ? 2.418 23.835 -21.636 1.00 55.91 976 ALA A CA 1
ATOM 7530 C C . ALA A 1 976 ? 3.490 22.733 -21.624 1.00 55.91 976 ALA A C 1
ATOM 7532 O O . ALA A 1 976 ? 3.166 21.540 -21.583 1.00 55.91 976 ALA A O 1
ATOM 7533 N N . GLY A 1 977 ? 4.763 23.133 -21.623 1.00 65.00 977 GLY A N 1
ATOM 7534 C CA . GLY A 1 977 ? 5.901 22.229 -21.792 1.00 65.00 977 GLY A CA 1
ATOM 7535 C C . GLY A 1 977 ? 7.267 22.891 -21.591 1.00 65.00 977 GLY A C 1
ATOM 7536 O O . GLY A 1 977 ? 7.362 24.083 -21.310 1.00 65.00 977 GLY A O 1
ATOM 7537 N N . ILE A 1 978 ? 8.341 22.118 -21.724 1.00 66.69 978 ILE A N 1
ATOM 7538 C CA . ILE A 1 978 ? 9.727 22.558 -21.511 1.00 66.69 978 ILE A CA 1
ATOM 7539 C C . ILE A 1 978 ? 10.349 22.967 -22.848 1.00 66.69 978 ILE A C 1
ATOM 7541 O O . ILE A 1 978 ? 10.531 22.121 -23.723 1.00 66.69 978 ILE A O 1
ATOM 7545 N N . LEU A 1 979 ? 10.720 24.238 -22.991 1.00 76.75 979 LEU A N 1
ATOM 7546 C CA . LEU A 1 979 ? 11.463 24.762 -24.133 1.00 76.75 979 LEU A CA 1
ATOM 7547 C C . LEU A 1 979 ? 12.969 24.692 -23.848 1.00 76.75 979 LEU A C 1
ATOM 7549 O O . LEU A 1 979 ? 13.468 25.366 -22.951 1.00 76.75 979 LEU A O 1
ATOM 7553 N N . ALA A 1 980 ? 13.704 23.902 -24.625 1.00 75.75 980 ALA A N 1
ATOM 7554 C CA . ALA A 1 980 ? 15.159 23.812 -24.564 1.00 75.75 980 ALA A CA 1
ATOM 7555 C C . ALA A 1 980 ? 15.769 24.307 -25.879 1.00 75.75 980 ALA A C 1
ATOM 7557 O O . ALA A 1 980 ? 15.419 23.825 -26.957 1.00 75.75 980 ALA A O 1
ATOM 7558 N N . VAL A 1 981 ? 16.694 25.258 -25.786 1.00 82.50 981 VAL A N 1
ATOM 7559 C CA . VAL A 1 981 ? 17.435 25.816 -26.919 1.00 82.50 981 VAL A CA 1
ATOM 7560 C C . VAL A 1 981 ? 18.913 25.528 -26.707 1.00 82.50 981 VAL A C 1
ATOM 7562 O O . VAL A 1 981 ? 19.492 25.949 -25.707 1.00 82.50 981 VAL A O 1
ATOM 7565 N N . THR A 1 982 ? 19.534 24.818 -27.642 1.00 79.94 982 THR A N 1
ATOM 7566 C CA . THR A 1 982 ? 20.987 24.625 -27.689 1.00 79.94 982 THR A CA 1
ATOM 7567 C C . THR A 1 982 ? 21.534 25.164 -28.997 1.00 79.94 982 THR A C 1
ATOM 7569 O O . THR A 1 982 ? 20.828 25.219 -30.002 1.00 79.94 982 THR A O 1
ATOM 7572 N N . MET A 1 983 ? 22.791 25.584 -28.991 1.00 79.06 983 MET A N 1
ATOM 7573 C CA . MET A 1 983 ? 23.473 26.084 -30.170 1.00 79.06 983 MET A CA 1
ATOM 7574 C C . MET A 1 983 ? 24.911 25.588 -30.186 1.00 79.06 983 MET A C 1
ATOM 7576 O O . MET A 1 983 ? 25.660 25.825 -29.239 1.00 79.06 983 MET A O 1
ATOM 7580 N N . ASP A 1 984 ? 25.255 24.907 -31.273 1.00 77.94 984 ASP A N 1
ATOM 7581 C CA . ASP A 1 984 ? 26.552 24.273 -31.496 1.00 77.94 984 ASP A CA 1
ATOM 7582 C C . ASP A 1 984 ? 27.305 25.024 -32.599 1.00 77.94 984 ASP A C 1
ATOM 7584 O O . ASP A 1 984 ? 26.720 25.314 -33.648 1.00 77.94 984 ASP A O 1
ATOM 7588 N N . GLY A 1 985 ? 28.590 25.335 -32.412 1.00 77.56 985 GLY A N 1
ATOM 7589 C CA . GLY A 1 985 ? 29.347 26.079 -33.422 1.00 77.56 985 GLY A CA 1
ATOM 7590 C C . GLY A 1 985 ? 30.846 26.268 -33.146 1.00 77.56 985 GLY A C 1
ATOM 7591 O O . GLY A 1 985 ? 31.409 25.609 -32.272 1.00 77.56 985 GLY A O 1
ATOM 7592 N N . PRO A 1 986 ? 31.515 27.152 -33.916 1.00 70.38 986 PRO A N 1
ATOM 7593 C CA . PRO A 1 986 ? 32.965 27.383 -33.835 1.00 70.38 986 PRO A CA 1
ATOM 7594 C C . PRO A 1 986 ? 33.451 28.086 -32.556 1.00 70.38 986 PRO A C 1
ATOM 7596 O O . PRO A 1 986 ? 34.648 28.093 -32.287 1.00 70.38 986 PRO A O 1
ATOM 7599 N N . SER A 1 987 ? 32.550 28.696 -31.783 1.00 78.62 987 SER A N 1
ATOM 7600 C CA . SER A 1 987 ? 32.831 29.267 -30.461 1.00 78.62 987 SER A CA 1
ATOM 7601 C C . SER A 1 987 ? 31.629 29.073 -29.541 1.00 78.62 987 SER A C 1
ATOM 7603 O O . SER A 1 987 ? 30.502 28.918 -30.018 1.00 78.62 987 SER A O 1
ATOM 7605 N N . ARG A 1 988 ? 31.832 29.181 -28.221 1.00 71.00 988 ARG A N 1
ATOM 7606 C CA . ARG A 1 988 ? 30.706 29.380 -27.294 1.00 71.00 988 ARG A CA 1
ATOM 7607 C C . ARG A 1 988 ? 29.952 30.658 -27.641 1.00 71.00 988 ARG A C 1
ATOM 7609 O O . ARG A 1 988 ? 30.521 31.604 -28.195 1.00 71.00 988 ARG A O 1
ATOM 7616 N N . VAL A 1 989 ? 28.671 30.674 -27.293 1.00 72.00 989 VAL A N 1
ATOM 7617 C CA . VAL A 1 989 ? 27.766 31.787 -27.554 1.00 72.00 989 VAL A CA 1
ATOM 7618 C C . VAL A 1 989 ? 27.035 32.138 -26.267 1.00 72.00 989 VAL A C 1
ATOM 7620 O O . VAL A 1 989 ? 26.278 31.331 -25.731 1.00 72.00 989 VAL A O 1
ATOM 7623 N N . ALA A 1 990 ? 27.225 33.367 -25.785 1.00 68.00 990 ALA A N 1
ATOM 7624 C CA . ALA A 1 990 ? 26.396 33.897 -24.710 1.00 68.00 990 ALA A CA 1
ATOM 7625 C C . ALA A 1 990 ? 24.947 33.997 -25.209 1.00 68.00 990 ALA A C 1
ATOM 7627 O O . ALA A 1 990 ? 24.689 34.649 -26.225 1.00 68.00 990 ALA A O 1
ATOM 7628 N N . MET A 1 991 ? 24.023 33.335 -24.511 1.00 76.81 991 MET A N 1
ATOM 7629 C CA . MET A 1 991 ? 22.616 33.227 -24.888 1.00 76.81 991 MET A CA 1
ATOM 7630 C C . MET A 1 991 ? 21.726 33.523 -23.681 1.00 76.81 991 MET A C 1
ATOM 7632 O O . MET A 1 991 ? 21.941 32.978 -22.602 1.00 76.81 991 MET A O 1
ATOM 7636 N N . ASP A 1 992 ? 20.722 34.376 -23.871 1.00 69.50 992 ASP A N 1
ATOM 7637 C CA . ASP A 1 992 ? 19.696 34.681 -22.876 1.00 69.50 992 ASP A CA 1
ATOM 7638 C C . ASP A 1 992 ? 18.296 34.476 -23.469 1.00 69.50 992 ASP A C 1
ATOM 7640 O O . ASP A 1 992 ? 18.085 34.646 -24.671 1.00 69.50 992 ASP A O 1
ATOM 7644 N N . CYS A 1 993 ? 17.340 34.071 -22.634 1.00 73.69 993 CYS A N 1
ATOM 7645 C CA . CYS A 1 993 ? 15.956 33.850 -23.037 1.00 73.69 993 CYS A CA 1
ATOM 7646 C C . CYS A 1 993 ? 15.032 34.659 -22.128 1.00 73.69 993 CYS A C 1
ATOM 7648 O O . CYS A 1 993 ? 15.118 34.573 -20.906 1.00 73.69 993 CYS A O 1
ATOM 7650 N N . THR A 1 994 ? 14.149 35.444 -22.736 1.00 69.25 994 THR A N 1
ATOM 7651 C CA . THR A 1 994 ? 13.214 36.339 -22.045 1.00 69.25 994 THR A CA 1
ATOM 7652 C C . THR A 1 994 ? 11.798 36.084 -22.524 1.00 69.25 994 THR A C 1
ATOM 7654 O O . THR A 1 994 ? 11.570 35.847 -23.707 1.00 69.25 994 THR A O 1
ATOM 7657 N N . GLU A 1 995 ? 10.835 36.106 -21.613 1.00 68.25 995 GLU A N 1
ATOM 7658 C CA . GLU A 1 995 ? 9.436 35.899 -21.964 1.00 68.25 995 GLU A CA 1
ATOM 7659 C C . GLU A 1 995 ? 8.851 37.124 -22.695 1.00 68.25 995 GLU A C 1
ATOM 7661 O O . GLU A 1 995 ? 9.135 38.264 -22.329 1.00 68.25 995 GLU A O 1
ATOM 7666 N N . VAL A 1 996 ? 8.045 36.892 -23.738 1.00 71.38 996 VAL A N 1
ATOM 7667 C CA . VAL A 1 996 ? 7.358 37.930 -24.532 1.00 71.38 996 VAL A CA 1
ATOM 7668 C C . VAL A 1 996 ? 5.903 37.535 -24.813 1.00 71.38 996 VAL A C 1
ATOM 7670 O O . VAL A 1 996 ? 5.521 36.388 -24.590 1.00 71.38 996 VAL A O 1
ATOM 7673 N N . GLU A 1 997 ? 5.072 38.464 -25.294 1.00 68.06 997 GLU A N 1
ATOM 7674 C CA . GLU A 1 997 ? 3.627 38.235 -25.487 1.00 68.06 997 GLU A CA 1
ATOM 7675 C C . GLU A 1 997 ? 3.321 37.021 -26.385 1.00 68.06 997 GLU A C 1
ATOM 7677 O O . GLU A 1 997 ? 2.489 36.191 -26.030 1.00 68.06 997 GLU A O 1
ATOM 7682 N N . GLU A 1 998 ? 4.067 36.853 -27.479 1.00 66.00 998 GLU A N 1
ATOM 7683 C CA . GLU A 1 998 ? 3.893 35.753 -28.443 1.00 66.00 998 GLU A CA 1
ATOM 7684 C C . GLU A 1 998 ? 4.569 34.433 -28.002 1.00 66.00 998 GLU A C 1
ATOM 7686 O O . GLU A 1 998 ? 4.350 33.383 -28.599 1.00 66.00 998 GLU A O 1
ATOM 7691 N N . GLY A 1 999 ? 5.388 34.435 -26.941 1.00 81.38 999 GLY A N 1
ATOM 7692 C CA . GLY A 1 999 ? 6.144 33.249 -26.526 1.00 81.38 999 GLY A CA 1
ATOM 7693 C C . GLY A 1 999 ? 7.438 33.579 -25.791 1.00 81.38 999 GLY A C 1
ATOM 7694 O O . GLY A 1 999 ? 7.401 34.153 -24.700 1.00 81.38 999 GLY A O 1
ATOM 7695 N N . TYR A 1 1000 ? 8.577 33.190 -26.368 1.00 82.94 1000 TYR A N 1
ATOM 7696 C CA . TYR A 1 1000 ? 9.902 33.350 -25.763 1.00 82.94 1000 TYR A CA 1
ATOM 7697 C C . TYR A 1 1000 ? 10.901 33.947 -26.752 1.00 82.94 1000 TYR A C 1
ATOM 7699 O O . TYR A 1 1000 ? 11.090 33.442 -27.854 1.00 82.94 1000 TYR A O 1
ATOM 7707 N N . LYS A 1 1001 ? 11.557 35.034 -26.349 1.00 84.25 1001 LYS A N 1
ATOM 7708 C CA . LYS A 1 1001 ? 12.559 35.752 -27.131 1.00 84.25 1001 LYS A CA 1
ATOM 7709 C C . LYS A 1 1001 ? 13.958 35.322 -26.708 1.00 84.25 1001 LYS A C 1
ATOM 7711 O O . LYS A 1 1001 ? 14.396 35.633 -25.598 1.00 84.25 1001 LYS A O 1
ATOM 7716 N N . VAL A 1 1002 ? 14.657 34.641 -27.610 1.00 86.31 1002 VAL A N 1
ATOM 7717 C CA . VAL A 1 1002 ? 16.044 34.195 -27.434 1.00 86.31 1002 VAL A CA 1
ATOM 7718 C C . VAL A 1 1002 ? 16.971 35.230 -28.051 1.00 86.31 1002 VAL A C 1
ATOM 7720 O O . VAL A 1 1002 ? 16.763 35.656 -29.186 1.00 86.31 1002 VAL A O 1
ATOM 7723 N N . ARG A 1 1003 ? 18.002 35.640 -27.314 1.00 83.25 1003 ARG A N 1
ATOM 7724 C CA . ARG A 1 1003 ? 19.018 36.597 -27.760 1.00 83.25 1003 ARG A CA 1
ATOM 7725 C C . ARG A 1 1003 ? 20.397 35.978 -27.601 1.00 83.25 1003 ARG A C 1
ATOM 7727 O O . ARG A 1 1003 ? 20.677 35.371 -26.572 1.00 83.25 1003 ARG A O 1
ATOM 7734 N N . TYR A 1 1004 ? 21.257 36.141 -28.598 1.00 85.12 1004 TYR A N 1
ATOM 7735 C CA . TYR A 1 1004 ? 22.574 35.516 -28.621 1.00 85.12 1004 TYR A CA 1
ATOM 7736 C C . TYR A 1 1004 ? 23.606 36.353 -29.394 1.00 85.12 1004 TYR A C 1
ATOM 7738 O O . TYR A 1 1004 ? 23.240 37.187 -30.223 1.00 85.12 1004 TYR A O 1
ATOM 7746 N N . THR A 1 1005 ? 24.898 36.128 -29.136 1.00 84.62 1005 THR A N 1
ATOM 7747 C CA . THR A 1 1005 ? 25.998 36.858 -29.798 1.00 84.62 1005 THR A CA 1
ATOM 7748 C C . THR A 1 1005 ? 27.089 35.891 -30.283 1.00 84.62 1005 THR A C 1
ATOM 7750 O O . THR A 1 1005 ? 27.870 35.417 -29.455 1.00 84.62 1005 THR A O 1
ATOM 7753 N N . PRO A 1 1006 ? 27.187 35.579 -31.591 1.00 82.88 1006 PRO A N 1
ATOM 7754 C CA . PRO A 1 1006 ? 28.259 34.730 -32.115 1.00 82.88 1006 PRO A CA 1
ATOM 7755 C C . PRO A 1 1006 ? 29.593 35.490 -32.106 1.00 82.88 1006 PRO A C 1
ATOM 7757 O O . PRO A 1 1006 ? 29.633 36.666 -32.470 1.00 82.88 1006 PRO A O 1
ATOM 7760 N N . LEU A 1 1007 ? 30.691 34.838 -31.711 1.00 83.00 1007 LEU A N 1
ATOM 7761 C CA . LEU A 1 1007 ? 32.005 35.492 -31.573 1.00 83.00 1007 LEU A CA 1
ATOM 7762 C C . LEU A 1 1007 ? 33.017 35.066 -32.647 1.00 83.00 1007 LEU A C 1
ATOM 7764 O O . LEU A 1 1007 ? 33.882 35.862 -33.004 1.00 83.00 1007 LEU A O 1
ATOM 7768 N N . ALA A 1 1008 ? 32.868 33.874 -33.227 1.00 82.56 1008 ALA A N 1
ATOM 7769 C CA . ALA A 1 1008 ? 33.662 33.411 -34.366 1.00 82.56 1008 ALA A CA 1
ATOM 7770 C C . ALA A 1 1008 ? 32.817 33.293 -35.654 1.00 82.56 1008 ALA A C 1
ATOM 7772 O O . ALA A 1 1008 ? 31.631 32.948 -35.565 1.00 82.56 1008 ALA A O 1
ATOM 7773 N N . PRO A 1 1009 ? 33.384 33.559 -36.849 1.00 83.69 1009 PRO A N 1
ATOM 7774 C CA . PRO A 1 1009 ? 32.689 33.366 -38.119 1.00 83.69 1009 PRO A CA 1
ATOM 7775 C C . PRO A 1 1009 ? 32.556 31.873 -38.457 1.00 83.69 1009 PRO A C 1
ATOM 7777 O O . PRO A 1 1009 ? 33.444 31.075 -38.160 1.00 83.69 1009 PRO A O 1
ATOM 7780 N N . GLY A 1 1010 ? 31.456 31.494 -39.107 1.00 82.00 1010 GLY A N 1
ATOM 7781 C CA . GLY A 1 1010 ? 31.176 30.113 -39.507 1.00 82.00 1010 GLY A CA 1
ATOM 7782 C C . GLY A 1 1010 ? 29.717 29.701 -39.313 1.00 82.00 1010 GLY A C 1
ATOM 7783 O O . GLY A 1 1010 ? 28.835 30.533 -39.095 1.00 82.00 1010 GLY A O 1
ATOM 7784 N N . PHE A 1 1011 ? 29.458 28.395 -39.416 1.00 82.62 1011 PHE A N 1
ATOM 7785 C CA . PHE A 1 1011 ? 28.112 27.833 -39.291 1.00 82.62 1011 PHE A CA 1
ATOM 7786 C C . PHE A 1 1011 ? 27.806 27.408 -37.856 1.00 82.62 1011 PHE A C 1
ATOM 7788 O O . PHE A 1 1011 ? 28.500 26.553 -37.306 1.00 82.62 1011 PHE A O 1
ATOM 7795 N N . TYR A 1 1012 ? 26.728 27.957 -37.303 1.00 81.81 1012 TYR A N 1
ATOM 7796 C CA . TYR A 1 1012 ? 26.134 27.543 -36.035 1.00 81.81 1012 TYR A CA 1
ATOM 7797 C C . TYR A 1 1012 ? 24.864 26.730 -36.308 1.00 81.81 1012 TYR A C 1
ATOM 7799 O O . TYR A 1 1012 ? 24.156 26.977 -37.288 1.00 81.81 1012 TYR A O 1
ATOM 7807 N N . TYR A 1 1013 ? 24.561 25.769 -35.440 1.00 84.19 1013 TYR A N 1
ATOM 7808 C CA . TYR A 1 1013 ? 23.361 24.938 -35.517 1.00 84.19 1013 TYR A CA 1
ATOM 7809 C C . TYR A 1 1013 ? 22.549 25.105 -34.235 1.00 84.19 1013 TYR A C 1
ATOM 7811 O O . TYR A 1 1013 ? 22.973 24.660 -33.172 1.00 84.19 1013 TYR A O 1
ATOM 7819 N N . MET A 1 1014 ? 21.389 25.756 -34.330 1.00 85.56 1014 MET A N 1
ATOM 7820 C CA . MET A 1 1014 ? 20.501 25.994 -33.194 1.00 85.56 1014 MET A CA 1
ATOM 7821 C C . MET A 1 1014 ? 19.418 24.914 -33.122 1.00 85.56 1014 MET A C 1
ATOM 7823 O O . MET A 1 1014 ? 18.487 24.896 -33.928 1.00 85.56 1014 MET A O 1
ATOM 7827 N N . SER A 1 1015 ? 19.514 24.023 -32.139 1.00 83.38 1015 SER A N 1
ATOM 7828 C CA . SER A 1 1015 ? 18.455 23.069 -31.814 1.00 83.38 1015 SER A CA 1
ATOM 7829 C C . SER A 1 1015 ? 17.451 23.708 -30.862 1.00 83.38 1015 SER A C 1
ATOM 7831 O O . SER A 1 1015 ? 17.765 23.982 -29.710 1.00 83.38 1015 SER A O 1
ATOM 7833 N N . VAL A 1 1016 ? 16.216 23.879 -31.320 1.00 83.25 1016 VAL A N 1
ATOM 7834 C CA . VAL A 1 1016 ? 15.063 24.228 -30.482 1.00 83.25 1016 VAL A CA 1
ATOM 7835 C C . VAL A 1 1016 ? 14.204 22.980 -30.273 1.00 83.25 1016 VAL A C 1
ATOM 7837 O O . VAL A 1 1016 ? 13.827 22.316 -31.247 1.00 83.25 1016 VAL A O 1
ATOM 7840 N N . LYS A 1 1017 ? 13.921 22.645 -29.013 1.00 77.06 1017 LYS A N 1
ATOM 7841 C CA . LYS A 1 1017 ? 13.130 21.487 -28.586 1.00 77.06 1017 LYS A CA 1
ATOM 7842 C C . LYS A 1 1017 ? 12.017 21.903 -27.630 1.00 77.06 1017 LYS A C 1
ATOM 7844 O O . LYS A 1 1017 ? 12.252 22.718 -26.746 1.00 77.06 1017 LYS A O 1
ATOM 7849 N N . TYR A 1 1018 ? 10.848 21.289 -27.757 1.00 76.00 1018 TYR A N 1
ATOM 7850 C CA . TYR A 1 1018 ? 9.705 21.458 -26.868 1.00 76.00 1018 TYR A CA 1
ATOM 7851 C C . TYR A 1 1018 ? 9.290 20.094 -26.299 1.00 76.00 1018 TYR A C 1
ATOM 7853 O O . TYR A 1 1018 ? 9.099 19.142 -27.054 1.00 76.00 1018 TYR A O 1
ATOM 7861 N N . ASN A 1 1019 ? 9.242 19.962 -24.969 1.00 65.38 1019 ASN A N 1
ATOM 7862 C CA . ASN A 1 1019 ? 9.117 18.676 -24.259 1.00 65.38 1019 ASN A CA 1
ATOM 7863 C C . ASN A 1 1019 ? 10.105 17.598 -24.763 1.00 65.38 1019 ASN A C 1
ATOM 7865 O O . ASN A 1 1019 ? 9.779 16.420 -24.872 1.00 65.38 1019 ASN A O 1
ATOM 7869 N N . GLY A 1 1020 ? 11.334 18.010 -25.096 1.00 56.00 1020 GLY A N 1
ATOM 7870 C CA . GLY A 1 1020 ? 12.400 17.128 -25.593 1.00 56.00 1020 GLY A CA 1
ATOM 7871 C C . GLY A 1 1020 ? 12.336 16.780 -27.089 1.00 56.00 1020 GLY A C 1
ATOM 7872 O O . GLY A 1 1020 ? 13.355 16.363 -27.645 1.00 56.00 1020 GLY A O 1
ATOM 7873 N N . ALA A 1 1021 ? 11.207 17.011 -27.765 1.00 63.06 1021 ALA A N 1
ATOM 7874 C CA . ALA A 1 1021 ? 11.052 16.827 -29.210 1.00 63.06 1021 ALA A CA 1
ATOM 7875 C C . ALA A 1 1021 ? 11.484 18.085 -29.986 1.00 63.06 1021 ALA A C 1
ATOM 7877 O O . ALA A 1 1021 ? 11.271 19.198 -29.518 1.00 63.06 1021 ALA A O 1
ATOM 7878 N N . HIS A 1 1022 ? 12.089 17.942 -31.169 1.00 72.94 1022 HIS A N 1
ATOM 7879 C CA . HIS A 1 1022 ? 12.444 19.095 -32.011 1.00 72.94 1022 HIS A CA 1
ATOM 7880 C C . HIS A 1 1022 ? 11.193 19.780 -32.582 1.00 72.94 1022 HIS A C 1
ATOM 7882 O O . HIS A 1 1022 ? 10.268 19.101 -33.024 1.00 72.94 1022 HIS A O 1
ATOM 7888 N N . ILE A 1 1023 ? 11.198 21.115 -32.621 1.00 80.38 1023 ILE A N 1
ATOM 7889 C CA . ILE A 1 1023 ? 10.157 21.896 -33.311 1.00 80.38 1023 ILE A CA 1
ATOM 7890 C C . ILE A 1 1023 ? 10.378 21.874 -34.832 1.00 80.38 1023 ILE A C 1
ATOM 7892 O O . ILE A 1 1023 ? 11.472 21.552 -35.308 1.00 80.38 1023 ILE A O 1
ATOM 7896 N N . VAL A 1 1024 ? 9.372 22.269 -35.613 1.00 72.81 1024 VAL A N 1
ATOM 7897 C CA . VAL A 1 1024 ? 9.485 22.323 -37.080 1.00 72.81 1024 VAL A CA 1
ATOM 7898 C C . VAL A 1 1024 ? 10.604 23.289 -37.504 1.00 72.81 1024 VAL A C 1
ATOM 7900 O O . VAL A 1 1024 ? 10.641 24.444 -37.089 1.00 72.81 1024 VAL A O 1
ATOM 7903 N N . GLY A 1 1025 ? 11.536 22.803 -38.333 1.00 69.12 1025 GLY A N 1
ATOM 7904 C CA . GLY A 1 1025 ? 12.709 23.555 -38.809 1.00 69.12 1025 GLY A CA 1
ATOM 7905 C C . GLY A 1 1025 ? 13.976 23.413 -37.952 1.00 69.12 1025 GLY A C 1
ATOM 7906 O O . GLY A 1 1025 ? 15.054 23.792 -38.401 1.00 69.12 1025 GLY A O 1
ATOM 7907 N N . SER A 1 1026 ? 13.878 22.816 -36.762 1.00 80.69 1026 SER A N 1
ATOM 7908 C CA . SER A 1 1026 ? 15.016 22.553 -35.875 1.00 80.69 1026 SER A CA 1
ATOM 7909 C C . SER A 1 1026 ? 15.784 21.279 -36.290 1.00 80.69 1026 SER A C 1
ATOM 7911 O O . SER A 1 1026 ? 15.141 20.264 -36.569 1.00 80.69 1026 SER A O 1
ATOM 7913 N N . PRO A 1 1027 ? 17.135 21.260 -36.280 1.00 79.88 1027 PRO A N 1
ATOM 7914 C CA . PRO A 1 1027 ? 18.032 22.367 -35.952 1.00 79.88 1027 PRO A CA 1
ATOM 7915 C C . PRO A 1 1027 ? 18.181 23.387 -37.092 1.00 79.88 1027 PRO A C 1
ATOM 7917 O O . PRO A 1 1027 ? 18.410 23.031 -38.249 1.00 79.88 1027 PRO A O 1
ATOM 7920 N N . PHE A 1 1028 ? 18.135 24.670 -36.739 1.00 80.19 1028 PHE A N 1
ATOM 7921 C CA . PHE A 1 1028 ? 18.303 25.782 -37.671 1.00 80.19 1028 PHE A CA 1
ATOM 7922 C C . PHE A 1 1028 ? 19.788 26.020 -37.963 1.00 80.19 1028 PHE A C 1
ATOM 7924 O O . PHE A 1 1028 ? 20.587 26.177 -37.040 1.00 80.19 1028 PHE A O 1
ATOM 7931 N N . LYS A 1 1029 ? 20.165 26.075 -39.245 1.00 86.62 1029 LYS A N 1
ATOM 7932 C CA . LYS A 1 1029 ? 21.528 26.420 -39.672 1.00 86.62 1029 LYS A CA 1
ATOM 7933 C C . LYS A 1 1029 ? 21.658 27.939 -39.819 1.00 86.62 1029 LYS A C 1
ATOM 7935 O O . LYS A 1 1029 ? 21.015 28.524 -40.683 1.00 86.62 1029 LYS A O 1
ATOM 7940 N N . ILE A 1 1030 ? 22.541 28.537 -39.029 1.00 88.44 1030 ILE A N 1
ATOM 7941 C CA . ILE A 1 1030 ? 22.813 29.977 -38.967 1.00 88.44 1030 ILE A CA 1
ATOM 7942 C C . ILE A 1 1030 ? 24.229 30.231 -39.498 1.00 88.44 1030 ILE A C 1
ATOM 7944 O O . ILE A 1 1030 ? 25.161 29.492 -39.176 1.00 88.44 1030 ILE A O 1
ATOM 7948 N N . GLU A 1 1031 ? 24.412 31.270 -40.311 1.00 88.38 1031 GLU A N 1
ATOM 7949 C CA . GLU A 1 1031 ? 25.718 31.657 -40.860 1.00 88.38 1031 GLU A CA 1
ATOM 7950 C C . GLU A 1 1031 ? 26.180 32.981 -40.247 1.00 88.38 1031 GLU A C 1
ATOM 7952 O O . GLU A 1 1031 ? 25.556 34.022 -40.453 1.00 88.38 1031 GLU A O 1
ATOM 7957 N N . ALA A 1 1032 ? 27.270 32.938 -39.476 1.00 87.50 1032 ALA A N 1
ATOM 7958 C CA . ALA A 1 1032 ? 27.887 34.113 -38.874 1.00 87.50 1032 ALA A CA 1
ATOM 7959 C C . ALA A 1 1032 ? 29.061 34.604 -39.728 1.00 87.50 1032 ALA A C 1
ATOM 7961 O O . ALA A 1 1032 ? 29.996 33.853 -40.012 1.00 87.50 1032 ALA A O 1
ATOM 7962 N N . THR A 1 1033 ? 29.039 35.884 -40.096 1.00 84.44 1033 THR A N 1
ATOM 7963 C CA . THR A 1 1033 ? 30.048 36.524 -40.953 1.00 84.44 1033 THR A CA 1
ATOM 7964 C C . THR A 1 1033 ? 30.716 37.703 -40.241 1.00 84.44 1033 THR A C 1
ATOM 7966 O O . THR A 1 1033 ? 30.068 38.438 -39.499 1.00 84.44 1033 THR A O 1
ATOM 7969 N N . GLY A 1 1034 ? 32.019 37.906 -40.446 1.00 82.88 1034 GLY A N 1
ATOM 7970 C CA . GLY A 1 1034 ? 32.769 39.003 -39.822 1.00 82.88 1034 GLY A CA 1
ATOM 7971 C C . GLY A 1 1034 ? 34.145 38.582 -39.309 1.00 82.88 1034 GLY A C 1
ATOM 7972 O O . GLY A 1 1034 ? 34.649 37.517 -39.663 1.00 82.88 1034 GLY A O 1
ATOM 7973 N N . GLY A 1 1035 ? 34.763 39.441 -38.494 1.00 75.19 1035 GLY A N 1
ATOM 7974 C CA . GLY A 1 1035 ? 36.051 39.159 -37.855 1.00 75.19 1035 GLY A CA 1
ATOM 7975 C C . GLY A 1 1035 ? 35.932 38.102 -36.756 1.00 75.19 1035 GLY A C 1
ATOM 7976 O O . GLY A 1 1035 ? 34.864 37.942 -36.164 1.00 75.19 1035 GLY A O 1
ATOM 7977 N N . ASN A 1 1036 ? 37.021 37.387 -36.475 1.00 81.94 1036 ASN A N 1
ATOM 7978 C CA . ASN A 1 1036 ? 37.061 36.456 -35.352 1.00 81.94 1036 ASN A CA 1
ATOM 7979 C C . ASN A 1 1036 ? 37.368 37.202 -34.044 1.00 81.94 1036 ASN A C 1
ATOM 7981 O O . ASN A 1 1036 ? 38.358 37.928 -33.977 1.00 81.94 1036 ASN A O 1
ATOM 7985 N N . LEU A 1 1037 ? 36.519 37.023 -33.031 1.00 75.44 1037 LEU A N 1
ATOM 7986 C CA . LEU A 1 1037 ? 36.576 37.711 -31.736 1.00 75.44 1037 LEU A CA 1
ATOM 7987 C C . LEU A 1 1037 ? 36.748 36.737 -30.552 1.00 75.44 1037 LEU A C 1
ATOM 7989 O O . LEU A 1 1037 ? 36.633 37.153 -29.402 1.00 75.44 1037 LEU A O 1
ATOM 7993 N N . ALA A 1 1038 ? 36.998 35.450 -30.819 1.00 70.00 1038 ALA A N 1
ATOM 7994 C CA . ALA A 1 1038 ? 37.243 34.417 -29.812 1.00 70.00 1038 ALA A CA 1
ATOM 7995 C C . ALA A 1 1038 ? 38.257 33.369 -30.309 1.00 70.00 1038 ALA A C 1
ATOM 7997 O O . ALA A 1 1038 ? 38.488 33.222 -31.513 1.00 70.00 1038 ALA A O 1
ATOM 7998 N N . GLU A 1 1039 ? 38.852 32.608 -29.392 1.00 59.41 1039 GLU A N 1
ATOM 7999 C CA . GLU A 1 1039 ? 39.652 31.436 -29.759 1.00 59.41 1039 GLU A CA 1
ATOM 8000 C C . GLU A 1 1039 ? 38.749 30.307 -30.280 1.00 59.41 1039 GLU A C 1
ATOM 8002 O O . GLU A 1 1039 ? 37.662 30.061 -29.753 1.00 59.41 1039 GLU A O 1
ATOM 8007 N N . VAL A 1 1040 ? 39.185 29.636 -31.350 1.00 55.69 1040 VAL A N 1
ATOM 8008 C CA . VAL A 1 1040 ? 38.401 28.591 -32.024 1.00 55.69 1040 VAL A CA 1
ATOM 8009 C C . VAL A 1 1040 ? 38.741 27.233 -31.417 1.00 55.69 1040 VAL A C 1
ATOM 8011 O O . VAL A 1 1040 ? 39.747 26.616 -31.769 1.00 55.69 1040 VAL A O 1
ATOM 8014 N N . GLY A 1 1041 ? 37.890 26.777 -30.500 1.00 55.22 1041 GLY A N 1
ATOM 8015 C CA . GLY A 1 1041 ? 37.937 25.429 -29.936 1.00 55.22 1041 GLY A CA 1
ATOM 8016 C C . GLY A 1 1041 ? 37.344 24.366 -30.870 1.00 55.22 1041 GLY A C 1
ATOM 8017 O O . GLY A 1 1041 ? 36.740 24.661 -31.905 1.00 55.22 1041 GLY A O 1
ATOM 8018 N N . ALA A 1 1042 ? 37.481 23.096 -30.487 1.00 51.56 1042 ALA A N 1
ATOM 8019 C CA . ALA A 1 1042 ? 36.769 22.008 -31.150 1.00 51.56 1042 ALA A CA 1
ATOM 8020 C C . ALA A 1 1042 ? 35.284 22.028 -30.740 1.00 51.56 1042 ALA A C 1
ATOM 8022 O O . ALA A 1 1042 ? 34.980 21.728 -29.594 1.00 51.56 1042 ALA A O 1
ATOM 8023 N N . GLN A 1 1043 ? 34.404 22.377 -31.689 1.00 52.91 1043 GLN A N 1
ATOM 8024 C CA . GLN A 1 1043 ? 32.928 22.371 -31.625 1.00 52.91 1043 GLN A CA 1
ATOM 8025 C C . GLN A 1 1043 ? 32.320 22.614 -30.226 1.00 52.91 1043 GLN A C 1
ATOM 8027 O O . GLN A 1 1043 ? 32.072 21.687 -29.459 1.00 52.91 1043 GLN A O 1
ATOM 8032 N N . GLU A 1 1044 ? 32.000 23.873 -29.941 1.00 60.62 1044 GLU A N 1
ATOM 8033 C CA . GLU A 1 1044 ? 31.475 24.318 -28.648 1.00 60.62 1044 GLU A CA 1
ATOM 8034 C C . GLU A 1 1044 ? 29.936 24.353 -28.633 1.00 60.62 1044 GLU A C 1
ATOM 8036 O O . GLU A 1 1044 ? 29.310 24.783 -29.605 1.00 60.62 1044 GLU A O 1
ATOM 8041 N N . THR A 1 1045 ? 29.332 23.957 -27.508 1.00 63.94 1045 THR A N 1
ATOM 8042 C CA . THR A 1 1045 ? 27.874 23.957 -27.277 1.00 63.94 1045 THR A CA 1
ATOM 8043 C C . THR A 1 1045 ? 27.493 25.021 -26.245 1.00 63.94 1045 THR A C 1
ATOM 8045 O O . THR A 1 1045 ? 28.198 25.251 -25.264 1.00 63.94 1045 THR A O 1
ATOM 8048 N N . SER A 1 1046 ? 26.352 25.685 -26.430 1.00 65.94 1046 SER A N 1
ATOM 8049 C CA . SER A 1 1046 ? 25.752 26.613 -25.458 1.00 65.94 1046 SER A CA 1
ATOM 8050 C C . SER A 1 1046 ? 24.249 26.341 -25.340 1.00 65.94 1046 SER A C 1
ATOM 8052 O O . SER A 1 1046 ? 23.602 26.073 -26.348 1.00 65.94 1046 SER A O 1
ATOM 8054 N N . SER A 1 1047 ? 23.675 26.373 -24.132 1.00 62.28 1047 SER A N 1
ATOM 8055 C CA . SER A 1 1047 ? 22.298 25.903 -23.883 1.00 62.28 1047 SER A CA 1
ATOM 8056 C C . SER A 1 1047 ? 21.515 26.764 -22.894 1.00 62.28 1047 SER A C 1
ATOM 8058 O O . SER A 1 1047 ? 22.059 27.166 -21.868 1.00 62.28 1047 SER A O 1
ATOM 8060 N N . VAL A 1 1048 ? 20.218 26.950 -23.146 1.00 59.00 1048 VAL A N 1
ATOM 8061 C CA . VAL A 1 1048 ? 19.239 27.564 -22.234 1.00 59.00 1048 VAL A CA 1
ATOM 8062 C C . VAL A 1 1048 ? 17.977 26.698 -22.213 1.00 59.00 1048 VAL A C 1
ATOM 8064 O O . VAL A 1 1048 ? 17.528 26.235 -23.258 1.00 59.00 1048 VAL A O 1
ATOM 8067 N N . THR A 1 1049 ? 17.396 26.469 -21.034 1.00 56.47 1049 THR A N 1
ATOM 8068 C CA . THR A 1 1049 ? 16.138 25.716 -20.867 1.00 56.47 1049 THR A CA 1
ATOM 8069 C C . THR A 1 1049 ? 15.158 26.529 -20.029 1.00 56.47 1049 THR A C 1
ATOM 8071 O O . THR A 1 1049 ? 15.557 27.120 -19.028 1.00 56.47 1049 THR A O 1
ATOM 8074 N N . VAL A 1 1050 ? 13.893 26.577 -20.448 1.00 54.34 1050 VAL A N 1
ATOM 8075 C CA . VAL A 1 1050 ? 12.823 27.380 -19.843 1.00 54.34 1050 VAL A CA 1
ATOM 8076 C C . VAL A 1 1050 ? 11.534 26.558 -19.796 1.00 54.34 1050 VAL A C 1
ATOM 8078 O O . VAL A 1 1050 ? 11.121 25.968 -20.793 1.00 54.34 1050 VAL A O 1
ATOM 8081 N N . GLU A 1 1051 ? 10.868 26.524 -18.645 1.00 54.84 1051 GLU A N 1
ATOM 8082 C CA . GLU A 1 1051 ? 9.502 26.002 -18.547 1.00 54.84 1051 GLU A CA 1
ATOM 8083 C C . GLU A 1 1051 ? 8.516 27.019 -19.125 1.00 54.84 1051 GLU A C 1
ATOM 8085 O O . GLU A 1 1051 ? 8.525 28.185 -18.734 1.00 54.84 1051 GLU A O 1
ATOM 8090 N N . THR A 1 1052 ? 7.654 26.587 -20.043 1.00 51.91 1052 THR A N 1
ATOM 8091 C CA . THR A 1 1052 ? 6.723 27.488 -20.731 1.00 51.91 1052 THR A CA 1
ATOM 8092 C C . THR A 1 1052 ? 5.321 27.453 -20.140 1.00 51.91 1052 THR A C 1
ATOM 8094 O O . THR A 1 1052 ? 4.792 26.397 -19.779 1.00 51.91 1052 THR A O 1
ATOM 8097 N N . VAL A 1 1053 ? 4.705 28.630 -20.073 1.00 50.88 1053 VAL A N 1
ATOM 8098 C CA . VAL A 1 1053 ? 3.300 28.807 -19.698 1.00 50.88 1053 VAL A CA 1
ATOM 8099 C C . VAL A 1 1053 ? 2.452 28.808 -20.971 1.00 50.88 1053 VAL A C 1
ATOM 8101 O O . VAL A 1 1053 ? 2.853 29.391 -21.976 1.00 50.88 1053 VAL A O 1
ATOM 8104 N N . GLN A 1 1054 ? 1.283 28.163 -20.941 1.00 46.78 1054 GLN A N 1
ATOM 8105 C CA . GLN A 1 1054 ? 0.373 28.129 -22.087 1.00 46.78 1054 GLN A CA 1
ATOM 8106 C C . GLN A 1 1054 ? -0.164 29.536 -22.388 1.00 46.78 1054 GLN A C 1
ATOM 8108 O O . GLN A 1 1054 ? -0.796 30.159 -21.535 1.00 46.78 1054 GLN A O 1
ATOM 8113 N N . LYS A 1 1055 ? 0.064 30.016 -23.614 1.00 48.38 1055 LYS A N 1
ATOM 8114 C CA . LYS A 1 1055 ? -0.412 31.316 -24.112 1.00 48.38 1055 LYS A CA 1
ATOM 8115 C C . LYS A 1 1055 ? -1.540 31.117 -25.116 1.00 48.38 1055 LYS A C 1
ATOM 8117 O O . LYS A 1 1055 ? -1.643 30.053 -25.717 1.00 48.38 1055 LYS A O 1
ATOM 8122 N N . VAL A 1 1056 ? -2.385 32.135 -25.278 1.00 42.59 1056 VAL A N 1
ATOM 8123 C CA . VAL A 1 1056 ? -3.488 32.159 -26.252 1.00 42.59 1056 VAL A CA 1
ATOM 8124 C C . VAL A 1 1056 ? -3.497 33.530 -26.923 1.00 42.59 1056 VAL A C 1
ATOM 8126 O O . VAL A 1 1056 ? -3.542 34.554 -26.241 1.00 42.59 1056 VAL A O 1
ATOM 8129 N N . SER A 1 1057 ? -3.441 33.567 -28.254 1.00 39.88 1057 SER A N 1
ATOM 8130 C CA . SER A 1 1057 ? -3.285 34.814 -29.011 1.00 39.88 1057 SER A CA 1
ATOM 8131 C C . SER A 1 1057 ? -4.542 35.696 -28.993 1.00 39.88 1057 SER A C 1
ATOM 8133 O O . SER A 1 1057 ? -5.636 35.230 -29.317 1.00 39.88 1057 SER A O 1
ATOM 8135 N N . LYS A 1 1058 ? -4.383 37.004 -28.748 1.00 40.19 1058 LYS A N 1
ATOM 8136 C CA . LYS A 1 1058 ? -5.440 38.022 -28.924 1.00 40.19 1058 LYS A CA 1
ATOM 8137 C C . LYS A 1 1058 ? -5.485 38.581 -30.356 1.00 40.19 1058 LYS A C 1
ATOM 8139 O O . LYS A 1 1058 ? -5.402 39.787 -30.565 1.00 40.19 1058 LYS A O 1
ATOM 8144 N N . ALA A 1 1059 ? -5.644 37.714 -31.353 1.00 34.59 1059 ALA A N 1
ATOM 8145 C CA . ALA A 1 1059 ? -5.909 38.126 -32.733 1.00 34.59 1059 ALA A CA 1
ATOM 8146 C C . ALA A 1 1059 ? -6.816 37.111 -33.439 1.00 34.59 1059 ALA A C 1
ATOM 8148 O O . ALA A 1 1059 ? -6.705 35.907 -33.221 1.00 34.59 1059 ALA A O 1
ATOM 8149 N N . GLY A 1 1060 ? -7.748 37.609 -34.253 1.00 34.41 1060 GLY A N 1
ATOM 8150 C CA . GLY A 1 1060 ? -8.800 36.794 -34.858 1.00 34.41 1060 GLY A CA 1
ATOM 8151 C C . GLY A 1 1060 ? -8.321 35.814 -35.934 1.00 34.41 1060 GLY A C 1
ATOM 8152 O O . GLY A 1 1060 ? -7.252 35.968 -36.521 1.00 34.41 1060 GLY A O 1
ATOM 8153 N N . ALA A 1 1061 ? -9.189 34.832 -36.191 1.00 37.78 1061 ALA A N 1
ATOM 8154 C CA . ALA A 1 1061 ? -9.177 33.849 -37.274 1.00 37.78 1061 ALA A CA 1
ATOM 8155 C C . ALA A 1 1061 ? -8.110 34.037 -38.375 1.00 37.78 1061 ALA A C 1
ATOM 8157 O O . ALA A 1 1061 ? -8.305 34.772 -39.344 1.00 37.78 1061 ALA A O 1
ATOM 8158 N N . LYS A 1 1062 ? -7.043 33.236 -38.300 1.00 29.55 1062 LYS A N 1
ATOM 8159 C CA . LYS A 1 1062 ? -6.287 32.805 -39.479 1.00 29.55 1062 LYS A CA 1
ATOM 8160 C C . LYS A 1 1062 ? -6.515 31.311 -39.664 1.00 29.55 1062 LYS A C 1
ATOM 8162 O O . LYS A 1 1062 ? -6.216 30.526 -38.769 1.00 29.55 1062 LYS A O 1
ATOM 8167 N N . GLN A 1 1063 ? -7.059 30.920 -40.817 1.00 33.81 1063 GLN A N 1
ATOM 8168 C CA . GLN A 1 1063 ? -7.053 29.518 -41.231 1.00 33.81 1063 GLN A CA 1
ATOM 8169 C C . GLN A 1 1063 ? -5.596 29.059 -41.322 1.00 33.81 1063 GLN A C 1
ATOM 8171 O O . GLN A 1 1063 ? -4.819 29.624 -42.093 1.00 33.81 1063 GLN A O 1
ATOM 8176 N N . GLY A 1 1064 ? -5.228 28.051 -40.532 1.00 28.64 1064 GLY A N 1
ATOM 8177 C CA . GLY A 1 1064 ? -3.942 27.384 -40.696 1.00 28.64 1064 GLY A CA 1
ATOM 8178 C C . GLY A 1 1064 ? -3.864 26.738 -42.086 1.00 28.64 1064 GLY A C 1
ATOM 8179 O O . GLY A 1 1064 ? -4.876 26.208 -42.559 1.00 28.64 1064 GLY A O 1
ATOM 8180 N N . PRO A 1 1065 ? -2.706 26.775 -42.766 1.00 27.89 1065 PRO A N 1
ATOM 8181 C CA . PRO A 1 1065 ? -2.541 26.057 -44.020 1.00 27.89 1065 PRO A CA 1
ATOM 8182 C C . PRO A 1 1065 ? -2.725 24.555 -43.777 1.00 27.89 1065 PRO A C 1
ATOM 8184 O O . PRO A 1 1065 ? -2.198 24.001 -42.813 1.00 27.89 1065 PRO A O 1
ATOM 8187 N N . VAL A 1 1066 ? -3.463 23.889 -44.667 1.00 31.67 1066 VAL A N 1
ATOM 8188 C CA . VAL A 1 1066 ? -3.638 22.431 -44.625 1.00 31.67 1066 VAL A CA 1
ATOM 8189 C C . VAL A 1 1066 ? -2.266 21.768 -44.777 1.00 31.67 1066 VAL A C 1
ATOM 8191 O O . VAL A 1 1066 ? -1.656 21.835 -45.845 1.00 31.67 1066 VAL A O 1
ATOM 8194 N N . LEU A 1 1067 ? -1.771 21.143 -43.706 1.00 23.64 1067 LEU A N 1
ATOM 8195 C CA . LEU A 1 1067 ? -0.472 20.473 -43.716 1.00 23.64 1067 LEU A CA 1
ATOM 8196 C C . LEU A 1 1067 ? -0.523 19.194 -44.572 1.00 23.64 1067 LEU A C 1
ATOM 8198 O O . LEU A 1 1067 ? -1.437 18.379 -44.406 1.00 23.64 1067 LEU A O 1
ATOM 8202 N N . PRO A 1 1068 ? 0.459 18.969 -45.466 1.00 31.52 1068 PRO A N 1
ATOM 8203 C CA . PRO A 1 1068 ? 0.575 17.713 -46.189 1.00 31.52 1068 PRO A CA 1
ATOM 8204 C C . PRO A 1 1068 ? 0.976 16.576 -45.241 1.00 31.52 1068 PRO A C 1
ATOM 8206 O O . PRO A 1 1068 ? 1.720 16.753 -44.278 1.00 31.52 1068 PRO A O 1
ATOM 8209 N N . HIS A 1 1069 ? 0.488 15.376 -45.539 1.00 30.86 1069 HIS A N 1
ATOM 8210 C CA . HIS A 1 1069 ? 0.671 14.193 -44.704 1.00 30.86 1069 HIS A CA 1
ATOM 8211 C C . HIS A 1 1069 ? 2.127 13.684 -44.777 1.00 30.86 1069 HIS A C 1
ATOM 8213 O O . HIS A 1 1069 ? 2.536 13.094 -45.781 1.00 30.86 1069 HIS A O 1
ATOM 8219 N N . PHE A 1 1070 ? 2.921 13.898 -43.722 1.00 36.25 1070 PHE A N 1
ATOM 8220 C CA . PHE A 1 1070 ? 4.309 13.429 -43.657 1.00 36.25 1070 PHE A CA 1
ATOM 8221 C C . PHE A 1 1070 ? 4.376 11.910 -43.439 1.00 36.25 1070 PHE A C 1
ATOM 8223 O O . PHE A 1 1070 ? 4.289 11.413 -42.319 1.00 36.25 1070 PHE A O 1
ATOM 8230 N N . LYS A 1 1071 ? 4.557 11.155 -44.529 1.00 44.75 1071 LYS A N 1
ATOM 8231 C CA . LYS A 1 1071 ? 4.861 9.719 -44.469 1.00 44.75 1071 LYS A CA 1
ATOM 8232 C C . LYS A 1 1071 ? 6.317 9.501 -44.055 1.00 44.75 1071 LYS A C 1
ATOM 8234 O O . LYS A 1 1071 ? 7.218 9.844 -44.816 1.00 44.75 1071 LYS A O 1
ATOM 8239 N N . SER A 1 1072 ? 6.530 8.867 -42.904 1.00 59.50 1072 SER A N 1
ATOM 8240 C CA . SER A 1 1072 ? 7.792 8.207 -42.553 1.00 59.50 1072 SER A CA 1
ATOM 8241 C C . SER A 1 1072 ? 7.613 6.688 -42.619 1.00 59.50 1072 SER A C 1
ATOM 8243 O O . SER A 1 1072 ? 6.530 6.181 -42.333 1.00 59.50 1072 SER A O 1
ATOM 8245 N N . ASP A 1 1073 ? 8.651 5.973 -43.047 1.00 71.12 1073 ASP A N 1
ATOM 8246 C CA . ASP A 1 1073 ? 8.616 4.529 -43.278 1.00 71.12 1073 ASP A CA 1
ATOM 8247 C C . ASP A 1 1073 ? 9.999 3.916 -43.011 1.00 71.12 1073 ASP A C 1
ATOM 8249 O O . ASP A 1 1073 ? 10.862 3.856 -43.891 1.00 71.12 1073 ASP A O 1
ATOM 8253 N N . ALA A 1 1074 ? 10.219 3.457 -41.775 1.00 76.06 1074 ALA A N 1
ATOM 8254 C CA . ALA A 1 1074 ? 11.485 2.861 -41.346 1.00 76.06 1074 ALA A CA 1
ATOM 8255 C C . ALA A 1 1074 ? 11.887 1.615 -42.160 1.00 76.06 1074 ALA A C 1
ATOM 8257 O O . ALA A 1 1074 ? 13.074 1.290 -42.223 1.00 76.06 1074 ALA A O 1
ATOM 8258 N N . THR A 1 1075 ? 10.941 0.950 -42.841 1.00 82.69 1075 THR A N 1
ATOM 8259 C CA . THR A 1 1075 ? 11.223 -0.237 -43.669 1.00 82.69 1075 THR A CA 1
ATOM 8260 C C . THR A 1 1075 ? 12.027 0.077 -44.932 1.00 82.69 1075 THR A C 1
ATOM 8262 O O . THR A 1 1075 ? 12.583 -0.832 -45.547 1.00 82.69 1075 THR A O 1
ATOM 8265 N N . LYS A 1 1076 ? 12.138 1.359 -45.300 1.00 84.19 1076 LYS A N 1
ATOM 8266 C CA . LYS A 1 1076 ? 12.904 1.836 -46.462 1.00 84.19 1076 LYS A CA 1
ATOM 8267 C C . LYS A 1 1076 ? 14.295 2.361 -46.118 1.00 84.19 1076 LYS A C 1
ATOM 8269 O O . LYS A 1 1076 ? 15.056 2.706 -47.019 1.00 84.19 1076 LYS A O 1
ATOM 8274 N N . VAL A 1 1077 ? 14.656 2.412 -44.835 1.00 85.00 1077 VAL A N 1
ATOM 8275 C CA . VAL A 1 1077 ? 16.036 2.705 -44.440 1.00 85.00 1077 VAL A CA 1
ATOM 8276 C C . VAL A 1 1077 ? 16.897 1.471 -44.682 1.00 85.00 1077 VAL A C 1
ATOM 8278 O O . VAL A 1 1077 ? 16.570 0.373 -44.243 1.00 85.00 1077 VAL A O 1
ATOM 8281 N N . THR A 1 1078 ? 18.027 1.646 -45.359 1.00 90.50 1078 THR A N 1
ATOM 8282 C CA . THR A 1 1078 ? 18.975 0.559 -45.639 1.00 90.50 1078 THR A CA 1
ATOM 8283 C C . THR A 1 1078 ? 20.302 0.822 -44.945 1.00 90.50 1078 THR A C 1
ATOM 8285 O O . THR A 1 1078 ? 20.727 1.969 -44.831 1.00 90.50 1078 THR A O 1
ATOM 8288 N N . SER A 1 1079 ? 20.997 -0.216 -44.480 1.00 91.75 1079 SER A N 1
ATOM 8289 C CA . SER A 1 1079 ? 22.337 -0.062 -43.906 1.00 91.75 1079 SER A CA 1
ATOM 8290 C C . SER A 1 1079 ? 23.308 -1.137 -44.389 1.00 91.75 1079 SER A C 1
ATOM 8292 O O . SER A 1 1079 ? 22.938 -2.276 -44.671 1.00 91.75 1079 SER A O 1
ATOM 8294 N N . LYS A 1 1080 ? 24.574 -0.745 -44.566 1.00 90.06 1080 LYS A N 1
ATOM 8295 C CA . LYS A 1 1080 ? 25.627 -1.577 -45.162 1.00 90.06 1080 LYS A CA 1
ATOM 8296 C C . LYS A 1 1080 ? 27.011 -1.202 -44.638 1.00 90.06 1080 LYS A C 1
ATOM 8298 O O . LYS A 1 1080 ? 27.367 -0.025 -44.576 1.00 90.06 1080 LYS A O 1
ATOM 8303 N N . GLY A 1 1081 ? 27.819 -2.205 -44.315 1.00 88.62 1081 GLY A N 1
ATOM 8304 C CA . GLY A 1 1081 ? 29.218 -2.044 -43.916 1.00 88.62 1081 GLY A CA 1
ATOM 8305 C C . GLY A 1 1081 ? 29.726 -3.233 -43.111 1.00 88.62 1081 GLY A C 1
ATOM 8306 O O . GLY A 1 1081 ? 28.933 -4.035 -42.616 1.00 88.62 1081 GLY A O 1
ATOM 8307 N N . MET A 1 1082 ? 31.048 -3.360 -42.985 1.00 81.25 1082 MET A N 1
ATOM 8308 C CA . MET A 1 1082 ? 31.652 -4.482 -42.257 1.00 81.25 1082 MET A CA 1
ATOM 8309 C C . MET A 1 1082 ? 31.323 -4.441 -40.760 1.00 81.25 1082 MET A C 1
ATOM 8311 O O . MET A 1 1082 ? 31.032 -5.490 -40.193 1.00 81.25 1082 MET A O 1
ATOM 8315 N N . GLY A 1 1083 ? 31.219 -3.245 -40.165 1.00 84.06 1083 GLY A N 1
ATOM 8316 C CA . GLY A 1 1083 ? 30.795 -3.038 -38.773 1.00 84.06 1083 GLY A CA 1
ATOM 8317 C C . GLY A 1 1083 ? 29.334 -3.402 -38.458 1.00 84.06 1083 GLY A C 1
ATOM 8318 O O . GLY A 1 1083 ? 28.865 -3.102 -37.373 1.00 84.06 1083 GLY A O 1
ATOM 8319 N N . LEU A 1 1084 ? 28.592 -4.029 -39.378 1.00 88.38 1084 LEU A N 1
ATOM 8320 C CA . LEU A 1 1084 ?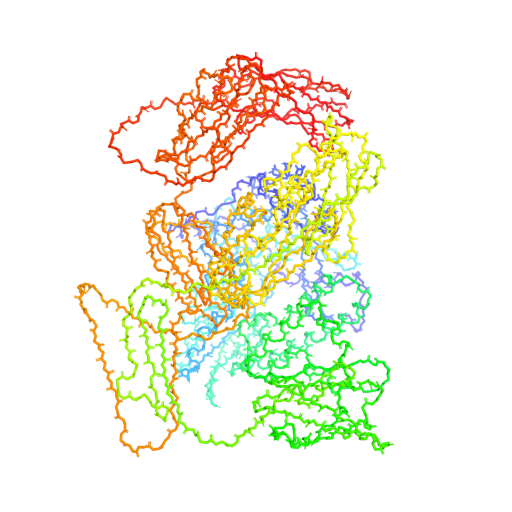 27.299 -4.677 -39.088 1.00 88.38 1084 LEU A CA 1
ATOM 8321 C C . LEU A 1 1084 ? 27.385 -6.210 -39.082 1.00 88.38 1084 LEU A C 1
ATOM 8323 O O . LEU A 1 1084 ? 26.362 -6.880 -38.977 1.00 88.38 1084 LEU A O 1
ATOM 8327 N N . LYS A 1 1085 ? 28.589 -6.772 -39.255 1.00 85.19 1085 LYS A N 1
ATOM 8328 C CA . LYS A 1 1085 ? 28.827 -8.222 -39.347 1.00 85.19 1085 LYS A CA 1
ATOM 8329 C C . LYS A 1 1085 ? 30.045 -8.673 -38.550 1.00 85.19 1085 LYS A C 1
ATOM 8331 O O . LYS A 1 1085 ? 29.977 -9.671 -37.846 1.00 85.19 1085 LYS A O 1
ATOM 8336 N N . LYS A 1 1086 ? 31.158 -7.944 -38.664 1.00 83.75 1086 LYS A N 1
ATOM 8337 C CA . LYS A 1 1086 ? 32.401 -8.238 -37.949 1.00 83.75 1086 LYS A CA 1
ATOM 8338 C C . LYS A 1 1086 ? 33.107 -6.951 -37.548 1.00 83.75 1086 LYS A C 1
ATOM 8340 O O . LYS A 1 1086 ? 33.285 -6.062 -38.381 1.00 83.75 1086 LYS A O 1
ATOM 8345 N N . ALA A 1 1087 ? 33.538 -6.881 -36.299 1.00 85.31 1087 ALA A N 1
ATOM 8346 C CA . ALA A 1 1087 ? 34.347 -5.795 -35.780 1.00 85.31 1087 ALA A CA 1
ATOM 8347 C C . ALA A 1 1087 ? 35.714 -6.315 -35.313 1.00 85.31 1087 ALA A C 1
ATOM 8349 O O . ALA A 1 1087 ? 35.937 -7.512 -35.163 1.00 85.31 1087 ALA A O 1
ATOM 8350 N N . TYR A 1 1088 ? 36.662 -5.398 -35.160 1.00 87.31 1088 TYR A N 1
ATOM 8351 C CA . TYR A 1 1088 ? 38.026 -5.671 -34.738 1.00 87.31 1088 TYR A CA 1
ATOM 8352 C C . TYR A 1 1088 ? 38.342 -4.853 -33.491 1.00 87.31 1088 TYR A C 1
ATOM 8354 O O . TYR A 1 1088 ? 38.056 -3.652 -33.435 1.00 87.31 1088 TYR A O 1
ATOM 8362 N N . LEU A 1 1089 ? 38.971 -5.510 -32.516 1.00 86.50 1089 LEU A N 1
ATOM 8363 C CA . LEU A 1 1089 ? 39.412 -4.878 -31.278 1.00 86.50 1089 LEU A CA 1
ATOM 8364 C C . LEU A 1 1089 ? 40.314 -3.668 -31.513 1.00 86.50 1089 LEU A C 1
ATOM 8366 O O . LEU A 1 1089 ? 41.243 -3.716 -32.322 1.00 86.50 1089 LEU A O 1
ATOM 8370 N N . ASN A 1 1090 ? 40.043 -2.609 -30.748 1.00 81.69 1090 ASN A N 1
ATOM 8371 C CA . ASN A 1 1090 ? 40.785 -1.351 -30.712 1.00 81.69 1090 ASN A CA 1
ATOM 8372 C C . ASN A 1 1090 ? 40.957 -0.695 -32.098 1.00 81.69 1090 ASN A C 1
ATOM 8374 O O . ASN A 1 1090 ? 41.945 -0.012 -32.360 1.00 81.69 1090 ASN A O 1
ATOM 8378 N N . LYS A 1 1091 ? 39.989 -0.908 -33.001 1.00 84.94 1091 LYS A N 1
ATOM 8379 C CA . LYS A 1 1091 ? 39.893 -0.263 -34.319 1.00 84.94 1091 LYS A CA 1
ATOM 8380 C C . LYS A 1 1091 ? 38.515 0.365 -34.510 1.00 84.94 1091 LYS A C 1
ATOM 8382 O O . LYS A 1 1091 ? 37.536 -0.110 -33.942 1.00 84.94 1091 LYS A O 1
ATOM 8387 N N . HIS A 1 1092 ? 38.432 1.392 -35.357 1.00 82.12 1092 HIS A N 1
ATOM 8388 C CA . HIS A 1 1092 ? 37.152 1.953 -35.793 1.00 82.12 1092 HIS A CA 1
ATOM 8389 C C . HIS A 1 1092 ? 36.450 0.992 -36.756 1.00 82.12 1092 HIS A C 1
ATOM 8391 O O . HIS A 1 1092 ? 36.893 0.775 -37.883 1.00 82.12 1092 HIS A O 1
ATOM 8397 N N . ASN A 1 1093 ? 35.328 0.440 -36.311 1.00 89.19 1093 ASN A N 1
ATOM 8398 C CA . ASN A 1 1093 ? 34.474 -0.447 -37.085 1.00 89.19 1093 ASN A CA 1
ATOM 8399 C C . ASN A 1 1093 ? 33.338 0.373 -37.681 1.00 89.19 1093 ASN A C 1
ATOM 8401 O O . ASN A 1 1093 ? 32.642 1.076 -36.953 1.00 89.19 1093 ASN A O 1
ATOM 8405 N N . GLN A 1 1094 ? 33.192 0.329 -39.005 1.00 90.56 1094 GLN A N 1
ATOM 8406 C CA . GLN A 1 1094 ? 32.375 1.293 -39.742 1.00 90.56 1094 GLN A CA 1
ATOM 8407 C C . GLN A 1 1094 ? 31.250 0.644 -40.547 1.00 90.56 1094 GLN A C 1
ATOM 8409 O O . GLN A 1 1094 ? 31.399 -0.442 -41.123 1.00 90.56 1094 GLN A O 1
ATOM 8414 N N . PHE A 1 1095 ? 30.132 1.360 -40.625 1.00 93.19 1095 PHE A N 1
ATOM 8415 C CA . PHE A 1 1095 ? 29.033 1.083 -41.537 1.00 93.19 1095 PHE A CA 1
ATOM 8416 C C . PHE A 1 1095 ? 28.317 2.365 -41.964 1.00 93.19 1095 PHE A C 1
ATOM 8418 O O . PHE A 1 1095 ? 28.538 3.435 -41.414 1.00 93.19 1095 PHE A O 1
ATOM 8425 N N . SER A 1 1096 ? 27.468 2.256 -42.977 1.00 90.81 1096 SER A N 1
ATOM 8426 C CA . SER A 1 1096 ? 26.681 3.360 -43.525 1.00 90.81 1096 SER A CA 1
ATOM 8427 C C . SER A 1 1096 ? 25.190 3.056 -43.448 1.00 90.81 1096 SER A C 1
ATOM 8429 O O . SER A 1 1096 ? 24.796 1.890 -43.516 1.00 90.81 1096 SER A O 1
ATOM 8431 N N . VAL A 1 1097 ? 24.371 4.097 -43.317 1.00 90.50 1097 VAL A N 1
ATOM 8432 C CA . VAL A 1 1097 ? 22.905 4.036 -43.301 1.00 90.50 1097 VAL A CA 1
ATOM 8433 C C . VAL A 1 1097 ? 22.362 5.044 -44.313 1.00 90.50 1097 VAL A C 1
ATOM 8435 O O . VAL A 1 1097 ? 22.794 6.194 -44.318 1.00 90.50 1097 VAL A O 1
ATOM 8438 N N . HIS A 1 1098 ? 21.438 4.621 -45.170 1.00 89.88 1098 HIS A N 1
ATOM 8439 C CA . HIS A 1 1098 ? 20.783 5.445 -46.178 1.00 89.88 1098 HIS A CA 1
ATOM 8440 C C . HIS A 1 1098 ? 19.275 5.498 -45.930 1.00 89.88 1098 HIS A C 1
ATOM 8442 O O . HIS A 1 1098 ? 18.610 4.461 -45.930 1.00 89.88 1098 HIS A O 1
ATOM 8448 N N . CYS A 1 1099 ? 18.744 6.707 -45.752 1.00 80.31 1099 CYS A N 1
ATOM 8449 C CA . CYS A 1 1099 ? 17.353 6.952 -45.367 1.00 80.31 1099 CYS A CA 1
ATOM 8450 C C . CYS A 1 1099 ? 16.533 7.685 -46.448 1.00 80.31 1099 CYS A C 1
ATOM 8452 O O . CYS A 1 1099 ? 15.457 8.189 -46.141 1.00 80.31 1099 CYS A O 1
ATOM 8454 N N . GLY A 1 1100 ? 17.035 7.792 -47.687 1.00 75.81 1100 GLY A N 1
ATOM 8455 C CA . GLY A 1 1100 ? 16.457 8.661 -48.726 1.00 75.81 1100 GLY A CA 1
ATOM 8456 C C . GLY A 1 1100 ? 14.983 8.391 -49.043 1.00 75.81 1100 GLY A C 1
ATOM 8457 O O . GLY A 1 1100 ? 14.204 9.331 -49.174 1.00 75.81 1100 GLY A O 1
ATOM 8458 N N . ASP A 1 1101 ? 14.586 7.119 -49.083 1.00 77.31 1101 ASP A N 1
ATOM 8459 C CA . ASP A 1 1101 ? 13.225 6.702 -49.445 1.00 77.31 1101 ASP A CA 1
ATOM 8460 C C . ASP A 1 1101 ? 12.269 6.581 -48.236 1.00 77.31 1101 ASP A C 1
ATOM 8462 O O . ASP A 1 1101 ? 11.082 6.288 -48.396 1.00 77.31 1101 ASP A O 1
ATOM 8466 N N . ALA A 1 1102 ? 12.767 6.805 -47.014 1.00 70.19 1102 ALA A N 1
ATOM 8467 C CA . ALA A 1 1102 ? 12.074 6.536 -45.747 1.00 70.19 1102 ALA A CA 1
ATOM 8468 C C . ALA A 1 1102 ? 11.274 7.725 -45.176 1.00 70.19 1102 ALA A C 1
ATOM 8470 O O . ALA A 1 1102 ? 10.802 7.669 -44.033 1.00 70.19 1102 ALA A O 1
ATOM 8471 N N . GLY A 1 1103 ? 11.148 8.814 -45.942 1.00 58.75 1103 GLY A N 1
ATOM 8472 C CA . GLY A 1 1103 ? 10.625 10.092 -45.452 1.00 58.75 1103 GLY A CA 1
ATOM 8473 C C . GLY A 1 1103 ? 11.504 10.702 -44.355 1.00 58.75 1103 GLY A C 1
ATOM 8474 O O . GLY A 1 1103 ? 12.594 10.212 -44.081 1.00 58.75 1103 GLY A O 1
ATOM 8475 N N . THR A 1 1104 ? 11.047 11.772 -43.707 1.00 54.56 1104 THR A N 1
ATOM 8476 C CA . THR A 1 1104 ? 11.828 12.479 -42.674 1.00 54.56 1104 THR A CA 1
ATOM 8477 C C . THR A 1 1104 ? 11.605 11.867 -41.287 1.00 54.56 1104 THR A C 1
ATOM 8479 O O . THR A 1 1104 ? 10.465 11.794 -40.836 1.00 54.56 1104 THR A O 1
ATOM 8482 N N . ASN A 1 1105 ? 12.676 11.443 -40.604 1.00 52.28 1105 ASN A N 1
ATOM 8483 C CA . ASN A 1 1105 ? 12.666 10.985 -39.204 1.00 52.28 1105 ASN A CA 1
ATOM 8484 C C . ASN A 1 1105 ? 14.087 11.053 -38.592 1.00 52.28 1105 ASN A C 1
ATOM 8486 O O . ASN A 1 1105 ? 15.012 11.550 -39.236 1.00 52.28 1105 ASN A O 1
ATOM 8490 N N . ILE A 1 1106 ? 14.273 10.577 -37.355 1.00 55.34 1106 ILE A N 1
ATOM 8491 C CA . ILE A 1 1106 ? 15.555 10.610 -36.620 1.00 55.34 1106 ILE A CA 1
ATOM 8492 C C . ILE A 1 1106 ? 16.285 9.260 -36.713 1.00 55.34 1106 ILE A C 1
ATOM 8494 O O . ILE A 1 1106 ? 15.691 8.221 -36.445 1.00 55.34 1106 ILE A O 1
ATOM 8498 N N . LEU A 1 1107 ? 17.587 9.255 -37.028 1.00 58.53 1107 LEU A N 1
ATOM 8499 C CA . LEU A 1 1107 ? 18.424 8.046 -36.974 1.00 58.53 1107 LEU A CA 1
ATOM 8500 C C . LEU A 1 1107 ? 19.001 7.838 -35.567 1.00 58.53 1107 LEU A C 1
ATOM 8502 O O . LEU A 1 1107 ? 19.816 8.642 -35.118 1.00 58.53 1107 LEU A O 1
ATOM 8506 N N . PHE A 1 1108 ? 18.665 6.722 -34.920 1.00 65.88 1108 PHE A N 1
ATOM 8507 C CA . PHE A 1 1108 ? 19.327 6.272 -33.690 1.00 65.88 1108 PHE A CA 1
ATOM 8508 C C . PHE A 1 1108 ? 20.279 5.107 -33.970 1.00 65.88 1108 PHE A C 1
ATOM 8510 O O . PHE A 1 1108 ? 19.952 4.198 -34.736 1.00 65.88 1108 PHE A O 1
ATOM 8517 N N . VAL A 1 1109 ? 21.436 5.109 -33.303 1.00 76.31 1109 VAL A N 1
ATOM 8518 C CA . VAL A 1 1109 ? 22.440 4.037 -33.356 1.00 76.31 1109 VAL A CA 1
ATOM 8519 C C . VAL A 1 1109 ? 22.987 3.781 -31.954 1.00 76.31 1109 VAL A C 1
ATOM 8521 O O . VAL A 1 1109 ? 23.363 4.724 -31.267 1.00 76.31 1109 VAL A O 1
ATOM 8524 N N . GLY A 1 1110 ? 23.066 2.516 -31.541 1.00 75.12 1110 GLY A N 1
ATOM 8525 C CA . GLY A 1 1110 ? 23.678 2.112 -30.272 1.00 75.12 1110 GLY A CA 1
ATOM 8526 C C . GLY A 1 1110 ? 24.380 0.763 -30.393 1.00 75.12 1110 GLY A C 1
ATOM 8527 O O . GLY A 1 1110 ? 23.913 -0.113 -31.118 1.00 75.12 1110 GLY A O 1
ATOM 8528 N N . ILE A 1 1111 ? 25.504 0.590 -29.697 1.00 84.06 1111 ILE A N 1
ATOM 8529 C CA . ILE A 1 1111 ? 26.281 -0.655 -29.692 1.00 84.06 1111 ILE A CA 1
ATOM 8530 C C . ILE A 1 1111 ? 26.391 -1.164 -28.256 1.00 84.06 1111 ILE A C 1
ATOM 8532 O O . ILE A 1 1111 ? 26.741 -0.405 -27.357 1.00 84.06 1111 ILE A O 1
ATOM 8536 N N . TYR A 1 1112 ? 26.108 -2.449 -28.053 1.00 77.94 1112 TYR A N 1
ATOM 8537 C CA . TYR A 1 1112 ? 26.167 -3.128 -26.760 1.00 77.94 1112 TYR A CA 1
ATOM 8538 C C . TYR A 1 1112 ? 27.078 -4.350 -26.852 1.00 77.94 1112 TYR A C 1
ATOM 8540 O O . TYR A 1 1112 ? 26.915 -5.166 -27.754 1.00 77.94 1112 TYR A O 1
ATOM 8548 N N . GLY A 1 1113 ? 28.022 -4.469 -25.924 1.00 76.94 1113 GLY A N 1
ATOM 8549 C CA . GLY A 1 1113 ? 28.914 -5.616 -25.768 1.00 76.94 1113 GLY A CA 1
ATOM 8550 C C . GLY A 1 1113 ? 28.658 -6.395 -24.474 1.00 76.94 1113 GLY A C 1
ATOM 8551 O O . GLY A 1 1113 ? 27.763 -6.049 -23.698 1.00 76.94 1113 GLY A O 1
ATOM 8552 N N . PRO A 1 1114 ? 29.481 -7.417 -24.179 1.00 71.38 1114 PRO A N 1
ATOM 8553 C CA . PRO A 1 1114 ? 29.269 -8.325 -23.047 1.00 71.38 1114 PRO A CA 1
ATOM 8554 C C . PRO A 1 1114 ? 29.386 -7.661 -21.664 1.00 71.38 1114 PRO A C 1
ATOM 8556 O O . PRO A 1 1114 ? 28.905 -8.223 -20.682 1.00 71.38 1114 PRO A O 1
ATOM 8559 N N . LYS A 1 1115 ? 30.010 -6.477 -21.570 1.00 65.31 1115 LYS A N 1
ATOM 8560 C CA . LYS A 1 1115 ? 30.152 -5.702 -20.323 1.00 65.31 1115 LYS A CA 1
ATOM 8561 C C . LYS A 1 1115 ? 29.202 -4.500 -20.206 1.00 65.31 1115 LYS A C 1
ATOM 8563 O O . LYS A 1 1115 ? 29.159 -3.891 -19.143 1.00 65.31 1115 LYS A O 1
ATOM 8568 N N . GLY A 1 1116 ? 28.451 -4.151 -21.255 1.00 66.88 1116 GLY A N 1
ATOM 8569 C CA . GLY A 1 1116 ? 27.619 -2.942 -21.280 1.00 66.88 1116 GLY A CA 1
ATOM 8570 C C . GLY A 1 1116 ? 27.566 -2.250 -22.651 1.00 66.88 1116 GLY A C 1
ATOM 8571 O O . GLY A 1 1116 ? 28.036 -2.819 -23.640 1.00 66.88 1116 GLY A O 1
ATOM 8572 N N . PRO A 1 1117 ? 26.970 -1.045 -22.740 1.00 65.19 1117 PRO A N 1
ATOM 8573 C CA . PRO A 1 1117 ? 27.047 -0.207 -23.939 1.00 65.19 1117 PRO A CA 1
ATOM 8574 C C . PRO A 1 1117 ? 28.501 0.157 -24.281 1.00 65.19 1117 PRO A C 1
ATOM 8576 O O . PRO A 1 1117 ? 29.371 0.163 -23.417 1.00 65.19 1117 PRO A O 1
ATOM 8579 N N . CYS A 1 1118 ? 28.762 0.444 -25.554 1.00 68.00 1118 CYS A N 1
ATOM 8580 C CA . CYS A 1 1118 ? 30.070 0.875 -26.043 1.00 68.00 1118 CYS A CA 1
ATOM 8581 C C . CYS A 1 1118 ? 30.217 2.395 -25.871 1.00 68.00 1118 CYS A C 1
ATOM 8583 O O . CYS A 1 1118 ? 29.395 3.137 -26.405 1.00 68.00 1118 CYS A O 1
ATOM 8585 N N . ASP A 1 1119 ? 31.268 2.850 -25.185 1.00 57.56 1119 ASP A N 1
ATOM 8586 C CA . ASP A 1 1119 ? 31.453 4.274 -24.847 1.00 57.56 1119 ASP A CA 1
ATOM 8587 C C . ASP A 1 1119 ? 31.742 5.168 -26.070 1.00 57.56 1119 ASP A C 1
ATOM 8589 O O . ASP A 1 1119 ? 31.426 6.355 -26.077 1.00 57.56 1119 ASP A O 1
ATOM 8593 N N . GLU A 1 1120 ? 32.321 4.600 -27.134 1.00 66.44 1120 GLU A N 1
ATOM 8594 C CA . GLU A 1 1120 ? 32.688 5.319 -28.359 1.00 66.44 1120 GLU A CA 1
ATOM 8595 C C . GLU A 1 1120 ? 31.824 4.889 -29.550 1.00 66.44 1120 GLU A C 1
ATOM 8597 O O . GLU A 1 1120 ? 32.124 3.910 -30.243 1.00 66.44 1120 GLU A O 1
ATOM 8602 N N . VAL A 1 1121 ? 30.769 5.665 -29.818 1.00 75.06 1121 VAL A N 1
ATOM 8603 C CA . VAL A 1 1121 ? 29.914 5.547 -31.010 1.00 75.06 1121 VAL A CA 1
ATOM 8604 C C . VAL A 1 1121 ? 29.778 6.916 -31.673 1.00 75.06 1121 VAL A C 1
ATOM 8606 O O . VAL A 1 1121 ? 29.299 7.867 -31.066 1.00 75.06 1121 VAL A O 1
ATOM 8609 N N . GLN A 1 1122 ? 30.176 7.019 -32.939 1.00 71.69 1122 GLN A N 1
ATOM 8610 C CA . GLN A 1 1122 ? 30.106 8.247 -33.733 1.00 71.69 1122 GLN A CA 1
ATOM 8611 C C . GLN A 1 1122 ? 29.164 8.056 -34.923 1.00 71.69 1122 GLN A C 1
ATOM 8613 O O . GLN A 1 1122 ? 29.284 7.072 -35.653 1.00 71.69 1122 GLN A O 1
ATOM 8618 N N . VAL A 1 1123 ? 28.266 9.014 -35.165 1.00 76.12 1123 VAL A N 1
ATOM 8619 C CA . VAL A 1 1123 ? 27.372 9.038 -36.336 1.00 76.12 1123 VAL A CA 1
ATOM 8620 C C . VAL A 1 1123 ? 27.569 10.352 -37.088 1.00 76.12 1123 VAL A C 1
ATOM 8622 O O . VAL A 1 1123 ? 27.302 11.428 -36.564 1.00 76.12 1123 VAL A O 1
ATOM 8625 N N . LYS A 1 1124 ? 28.039 10.267 -38.333 1.00 73.00 1124 LYS A N 1
ATOM 8626 C CA . LYS A 1 1124 ? 28.400 11.405 -39.183 1.00 73.00 1124 LYS A CA 1
ATOM 8627 C C . LYS A 1 1124 ? 27.506 11.449 -40.416 1.00 73.00 1124 LYS A C 1
ATOM 8629 O O . LYS A 1 1124 ? 27.619 10.602 -41.299 1.00 73.00 1124 LYS A O 1
ATOM 8634 N N . HIS A 1 1125 ? 26.630 12.446 -40.510 1.00 70.81 1125 HIS A N 1
ATOM 8635 C CA . HIS A 1 1125 ? 25.836 12.667 -41.721 1.00 70.81 1125 HIS A CA 1
ATOM 8636 C C . HIS A 1 1125 ? 26.752 13.071 -42.893 1.00 70.81 1125 HIS A C 1
ATOM 8638 O O . HIS A 1 1125 ? 27.586 13.968 -42.771 1.00 70.81 1125 HIS A O 1
ATOM 8644 N N . LYS A 1 1126 ? 26.606 12.389 -44.032 1.00 71.62 1126 LYS A N 1
ATOM 8645 C CA . LYS A 1 1126 ? 27.390 12.564 -45.268 1.00 71.62 1126 LYS A CA 1
ATOM 8646 C C . LYS A 1 1126 ? 26.622 13.324 -46.361 1.00 71.62 1126 LYS A C 1
ATOM 8648 O O . LYS A 1 1126 ? 27.159 13.530 -47.445 1.00 71.62 1126 LYS A O 1
ATOM 8653 N N . GLY A 1 1127 ? 25.388 13.753 -46.084 1.00 53.91 1127 GLY A N 1
ATOM 8654 C CA . GLY A 1 1127 ? 24.507 14.405 -47.056 1.00 53.91 1127 GLY A CA 1
ATOM 8655 C C . GLY A 1 1127 ? 23.653 13.413 -47.852 1.00 53.91 1127 GLY A C 1
ATOM 8656 O O . GLY A 1 1127 ? 23.916 12.210 -47.868 1.00 53.91 1127 GLY A O 1
ATOM 8657 N N . ARG A 1 1128 ? 22.602 13.922 -48.515 1.00 70.44 1128 ARG A N 1
ATOM 8658 C CA . ARG A 1 1128 ? 21.621 13.122 -49.285 1.00 70.44 1128 ARG A CA 1
ATOM 8659 C C . ARG A 1 1128 ? 21.081 11.915 -48.495 1.00 70.44 1128 ARG A C 1
ATOM 8661 O O . ARG A 1 1128 ? 21.061 10.798 -49.005 1.00 70.44 1128 ARG A O 1
ATOM 8668 N N . HIS A 1 1129 ? 20.704 12.141 -47.235 1.00 70.69 1129 HIS A N 1
ATOM 8669 C CA . HIS A 1 1129 ? 20.183 11.121 -46.314 1.00 70.69 1129 HIS A CA 1
ATOM 8670 C C . HIS A 1 1129 ? 21.125 9.920 -46.085 1.00 70.69 1129 HIS A C 1
ATOM 8672 O O . HIS A 1 1129 ? 20.666 8.849 -45.694 1.00 70.69 1129 HIS A O 1
ATOM 8678 N N . ASN A 1 1130 ? 22.435 10.071 -46.327 1.00 77.94 1130 ASN A N 1
ATOM 8679 C CA . ASN A 1 1130 ? 23.451 9.091 -45.941 1.00 77.94 1130 ASN A CA 1
ATOM 8680 C C . ASN A 1 1130 ? 24.111 9.472 -44.618 1.00 77.94 1130 ASN A C 1
ATOM 8682 O O . ASN A 1 1130 ? 24.504 10.619 -44.411 1.00 77.94 1130 ASN A O 1
ATOM 8686 N N . TYR A 1 1131 ? 24.326 8.477 -43.772 1.00 81.50 1131 TYR A N 1
ATOM 8687 C CA . TYR A 1 1131 ? 25.014 8.572 -42.493 1.00 81.50 1131 TYR A CA 1
ATOM 8688 C C . TYR A 1 1131 ? 26.123 7.521 -42.451 1.00 81.50 1131 TYR A C 1
ATOM 8690 O O . TYR A 1 1131 ? 25.957 6.415 -42.958 1.00 81.50 1131 TYR A O 1
ATOM 8698 N N . GLU A 1 1132 ? 27.260 7.865 -41.861 1.00 87.19 1132 GLU A N 1
ATOM 8699 C CA . GLU A 1 1132 ? 28.384 6.967 -41.607 1.00 87.19 1132 GLU A CA 1
ATOM 8700 C C . GLU A 1 1132 ? 28.531 6.796 -40.098 1.00 87.19 1132 GLU A C 1
ATOM 8702 O O . GLU A 1 1132 ? 28.683 7.770 -39.365 1.00 87.19 1132 GLU A O 1
ATOM 8707 N N . CYS A 1 1133 ? 28.452 5.559 -39.635 1.00 88.44 1133 CYS A N 1
ATOM 8708 C CA . CYS A 1 1133 ? 28.509 5.182 -38.235 1.00 88.44 1133 CYS A CA 1
ATOM 8709 C C . CYS A 1 1133 ? 29.845 4.485 -37.972 1.00 88.44 1133 CYS A C 1
ATOM 8711 O O . CYS A 1 1133 ? 30.229 3.591 -38.730 1.00 88.44 1133 CYS A O 1
ATOM 8713 N N . SER A 1 1134 ? 30.550 4.867 -36.908 1.00 87.19 1134 SER A N 1
ATOM 8714 C CA . SER A 1 1134 ? 31.790 4.216 -36.481 1.00 87.19 1134 SER A CA 1
ATOM 8715 C C . SER A 1 1134 ? 31.799 3.951 -34.980 1.00 87.19 1134 SER A C 1
ATOM 8717 O O . SER A 1 1134 ? 31.260 4.750 -34.217 1.00 87.19 1134 SER A O 1
ATOM 8719 N N . TYR A 1 1135 ? 32.397 2.840 -34.557 1.00 87.69 1135 TYR A N 1
ATOM 8720 C CA . TYR A 1 1135 ? 32.522 2.491 -33.141 1.00 87.69 1135 TYR A CA 1
ATOM 8721 C C . TYR A 1 1135 ? 33.771 1.646 -32.864 1.00 87.69 1135 TYR A C 1
ATOM 8723 O O . TYR A 1 1135 ? 34.247 0.917 -33.740 1.00 87.69 1135 TYR A O 1
ATOM 8731 N N . VAL A 1 1136 ? 34.306 1.736 -31.645 1.00 83.94 1136 VAL A N 1
ATOM 8732 C CA . VAL A 1 1136 ? 35.522 1.018 -31.221 1.00 83.94 1136 VAL A CA 1
ATOM 8733 C C . VAL A 1 1136 ? 35.178 0.021 -30.120 1.00 83.94 1136 VAL A C 1
ATOM 8735 O O . VAL A 1 1136 ? 34.651 0.396 -29.078 1.00 83.94 1136 VAL A O 1
ATOM 8738 N N . VAL A 1 1137 ? 35.498 -1.257 -30.338 1.00 81.06 1137 VAL A N 1
ATOM 8739 C CA . VAL A 1 1137 ? 35.276 -2.339 -29.363 1.00 81.06 1137 VAL A CA 1
ATOM 8740 C C . VAL A 1 1137 ? 36.579 -2.680 -28.644 1.00 81.06 1137 VAL A C 1
ATOM 8742 O O . VAL A 1 1137 ? 37.615 -2.844 -29.286 1.00 81.06 1137 VAL A O 1
ATOM 8745 N N . ARG A 1 1138 ? 36.535 -2.760 -27.309 1.00 81.25 1138 ARG A N 1
ATOM 8746 C CA . ARG A 1 1138 ? 37.722 -2.925 -26.445 1.00 81.25 1138 ARG A CA 1
ATOM 8747 C C . ARG A 1 1138 ? 37.839 -4.310 -25.789 1.00 81.25 1138 ARG A C 1
ATOM 8749 O O . ARG A 1 1138 ? 38.872 -4.614 -25.205 1.00 81.25 1138 ARG A O 1
ATOM 8756 N N . ASP A 1 1139 ? 36.822 -5.161 -25.927 1.00 82.38 1139 ASP A N 1
ATOM 8757 C CA . ASP A 1 1139 ? 36.757 -6.517 -25.367 1.00 82.38 1139 ASP A CA 1
ATOM 8758 C C . ASP A 1 1139 ? 36.354 -7.548 -26.436 1.00 82.38 1139 ASP A C 1
ATOM 8760 O O . ASP A 1 1139 ? 35.768 -7.192 -27.456 1.00 82.38 1139 ASP A O 1
ATOM 8764 N N . ARG A 1 1140 ? 36.653 -8.835 -26.203 1.00 81.31 1140 ARG A N 1
ATOM 8765 C CA . ARG A 1 1140 ? 36.147 -9.957 -27.021 1.00 81.31 1140 ARG A CA 1
ATOM 8766 C C . ARG A 1 1140 ? 34.792 -10.434 -26.507 1.00 81.31 1140 ARG A C 1
ATOM 8768 O O . ARG A 1 1140 ? 34.604 -10.540 -25.295 1.00 81.31 1140 ARG A O 1
ATOM 8775 N N . GLY A 1 1141 ? 33.895 -10.799 -27.418 1.00 79.62 1141 GLY A N 1
ATOM 8776 C CA . GLY A 1 1141 ? 32.596 -11.403 -27.107 1.00 79.62 1141 GLY A CA 1
ATOM 8777 C C . GLY A 1 1141 ? 31.499 -10.974 -28.079 1.00 79.62 1141 GLY A C 1
ATOM 8778 O O . GLY A 1 1141 ? 31.773 -10.322 -29.082 1.00 79.62 1141 GLY A O 1
ATOM 8779 N N . ASP A 1 1142 ? 30.256 -11.332 -27.766 1.00 78.56 1142 ASP A N 1
ATOM 8780 C CA . ASP A 1 1142 ? 29.100 -11.021 -28.610 1.00 78.56 1142 ASP A CA 1
ATOM 8781 C C . ASP A 1 1142 ? 28.737 -9.530 -28.516 1.00 78.56 1142 ASP A C 1
ATOM 8783 O O . ASP A 1 1142 ? 28.402 -9.036 -27.434 1.00 78.56 1142 ASP A O 1
ATOM 8787 N N . TYR A 1 1143 ? 28.741 -8.822 -29.650 1.00 84.25 1143 TYR A N 1
ATOM 8788 C CA . TYR A 1 1143 ? 28.251 -7.445 -29.743 1.00 84.25 1143 TYR A CA 1
ATOM 8789 C C . TYR A 1 1143 ? 26.934 -7.358 -30.525 1.00 84.25 1143 TYR A C 1
ATOM 8791 O O . TYR A 1 1143 ? 26.685 -8.100 -31.478 1.00 84.25 1143 TYR A O 1
ATOM 8799 N N . ILE A 1 1144 ? 26.081 -6.414 -30.124 1.00 83.06 1144 ILE A N 1
ATOM 8800 C CA . ILE A 1 1144 ? 24.794 -6.107 -30.751 1.00 83.06 1144 ILE A CA 1
ATOM 8801 C C . ILE A 1 1144 ? 24.797 -4.640 -31.190 1.00 83.06 1144 ILE A C 1
ATOM 8803 O O . ILE A 1 1144 ? 24.941 -3.743 -30.360 1.00 83.06 1144 ILE A O 1
ATOM 8807 N N . VAL A 1 1145 ? 24.597 -4.397 -32.486 1.00 86.50 1145 VAL A N 1
ATOM 8808 C CA . VAL A 1 1145 ? 24.466 -3.059 -33.078 1.00 86.50 1145 VAL A CA 1
ATOM 8809 C C . VAL A 1 1145 ? 22.996 -2.797 -33.400 1.00 86.50 1145 VAL A C 1
ATOM 8811 O O . VAL A 1 1145 ? 22.386 -3.465 -34.236 1.00 86.50 1145 VAL A O 1
ATOM 8814 N N . ILE A 1 1146 ? 22.410 -1.816 -32.726 1.00 80.81 1146 ILE A N 1
ATOM 8815 C CA . ILE A 1 1146 ? 21.022 -1.389 -32.888 1.00 80.81 1146 ILE A CA 1
ATOM 8816 C C . ILE A 1 1146 ? 20.995 -0.146 -33.773 1.00 80.81 1146 ILE A C 1
ATOM 8818 O O . ILE A 1 1146 ? 21.701 0.820 -33.502 1.00 80.81 1146 ILE A O 1
ATOM 8822 N N . VAL A 1 1147 ? 20.151 -0.162 -34.804 1.00 84.69 1147 VAL A N 1
ATOM 8823 C CA . VAL A 1 1147 ? 19.862 0.995 -35.668 1.00 84.69 1147 VAL A CA 1
ATOM 8824 C C . VAL A 1 1147 ? 18.343 1.182 -35.793 1.00 84.69 1147 VAL A C 1
ATOM 8826 O O . VAL A 1 1147 ? 17.625 0.202 -36.015 1.00 84.69 1147 VAL A O 1
ATOM 8829 N N . LYS A 1 1148 ? 17.836 2.408 -35.642 1.00 72.31 1148 LYS A N 1
ATOM 8830 C CA . LYS A 1 1148 ? 16.400 2.746 -35.722 1.00 72.31 1148 LYS A CA 1
ATOM 8831 C C . LYS A 1 1148 ? 16.150 4.036 -36.508 1.00 72.31 1148 LYS A C 1
ATOM 8833 O O . LYS A 1 1148 ? 17.026 4.897 -36.545 1.00 72.31 1148 LYS A O 1
ATOM 8838 N N . TRP A 1 1149 ? 14.957 4.178 -37.085 1.00 69.69 1149 TRP A N 1
ATOM 8839 C CA . TRP A 1 1149 ? 14.477 5.395 -37.750 1.00 69.69 1149 TRP A CA 1
ATOM 8840 C C . TRP A 1 1149 ? 13.168 5.834 -37.089 1.00 69.69 1149 TRP A C 1
ATOM 8842 O O . TRP A 1 1149 ? 12.149 5.157 -37.208 1.00 69.69 1149 TRP A O 1
ATOM 8852 N N . GLY A 1 1150 ? 13.222 6.920 -36.319 1.00 67.50 1150 GLY A N 1
ATOM 8853 C CA . GLY A 1 1150 ? 12.255 7.176 -35.255 1.00 67.50 1150 GLY A CA 1
ATOM 8854 C C . GLY A 1 1150 ? 12.354 6.101 -34.170 1.00 67.50 1150 GLY A C 1
ATOM 8855 O O . GLY A 1 1150 ? 13.449 5.663 -33.809 1.00 67.50 1150 GLY A O 1
ATOM 8856 N N . GLU A 1 1151 ? 11.206 5.633 -33.686 1.00 60.44 1151 GLU A N 1
ATOM 8857 C CA . GLU A 1 1151 ? 11.134 4.558 -32.688 1.00 60.44 1151 GLU A CA 1
ATOM 8858 C C . GLU A 1 1151 ? 11.305 3.147 -33.278 1.00 60.44 1151 GLU A C 1
ATOM 8860 O O . GLU A 1 1151 ? 11.590 2.194 -32.541 1.00 60.44 1151 GLU A O 1
ATOM 8865 N N . ASP A 1 1152 ? 11.186 2.999 -34.597 1.00 65.50 1152 ASP A N 1
ATOM 8866 C CA . ASP A 1 1152 ? 11.135 1.709 -35.282 1.00 65.50 1152 ASP A CA 1
ATOM 8867 C C . ASP A 1 1152 ? 12.516 1.188 -35.698 1.00 65.50 1152 ASP A C 1
ATOM 8869 O O . ASP A 1 1152 ? 13.395 1.930 -36.142 1.00 65.50 1152 ASP A O 1
ATOM 8873 N N . HIS A 1 1153 ? 12.715 -0.128 -35.590 1.00 78.94 1153 HIS A N 1
ATOM 8874 C CA . HIS A 1 1153 ? 13.925 -0.784 -36.090 1.00 78.94 1153 HIS A CA 1
ATOM 8875 C C . HIS A 1 1153 ? 13.961 -0.771 -37.620 1.00 78.94 1153 HIS A C 1
ATOM 8877 O O . HIS A 1 1153 ? 12.995 -1.159 -38.276 1.00 78.94 1153 HIS A O 1
ATOM 8883 N N . ILE A 1 1154 ? 15.111 -0.400 -38.187 1.00 86.88 1154 ILE A N 1
ATOM 8884 C CA . ILE A 1 1154 ? 15.336 -0.531 -39.632 1.00 86.88 1154 ILE A CA 1
ATOM 8885 C C . ILE A 1 1154 ? 15.503 -2.018 -40.009 1.00 86.88 1154 ILE A C 1
ATOM 8887 O O . ILE A 1 1154 ? 15.938 -2.810 -39.164 1.00 86.88 1154 ILE A O 1
ATOM 8891 N N . PRO A 1 1155 ? 15.229 -2.427 -41.261 1.00 86.25 1155 PRO A N 1
ATOM 8892 C CA . PRO A 1 1155 ? 15.504 -3.779 -41.740 1.00 86.25 1155 PRO A CA 1
ATOM 8893 C C . PRO A 1 1155 ? 16.910 -4.265 -41.359 1.00 86.25 1155 PRO A C 1
ATOM 8895 O O . PRO A 1 1155 ? 17.897 -3.561 -41.564 1.00 86.25 1155 PRO A O 1
ATOM 8898 N N . GLY A 1 1156 ? 16.991 -5.466 -40.777 1.00 80.19 1156 GLY A N 1
ATOM 8899 C CA . GLY A 1 1156 ? 18.234 -6.089 -40.298 1.00 80.19 1156 GLY A CA 1
ATOM 8900 C C . GLY A 1 1156 ? 18.674 -5.696 -38.879 1.00 80.19 1156 GLY A C 1
ATOM 8901 O O . GLY A 1 1156 ? 19.493 -6.397 -38.294 1.00 80.19 1156 GLY A O 1
ATOM 8902 N N . SER A 1 1157 ? 18.110 -4.637 -38.291 1.00 85.38 1157 SER A N 1
ATOM 8903 C CA . SER A 1 1157 ? 18.348 -4.256 -36.893 1.00 85.38 1157 SER A CA 1
ATOM 8904 C C . SER A 1 1157 ? 17.476 -5.085 -35.933 1.00 85.38 1157 SER A C 1
ATOM 8906 O O . SER A 1 1157 ? 16.285 -5.250 -36.201 1.00 85.38 1157 SER A O 1
ATOM 8908 N N . PRO A 1 1158 ? 17.994 -5.552 -34.779 1.00 84.94 1158 PRO A N 1
ATOM 8909 C CA . PRO A 1 1158 ? 19.370 -5.415 -34.303 1.00 84.94 1158 PRO A CA 1
ATOM 8910 C C . PRO A 1 1158 ? 20.336 -6.415 -34.965 1.00 84.94 1158 PRO A C 1
ATOM 8912 O O . PRO A 1 1158 ? 20.044 -7.604 -35.092 1.00 84.94 1158 PRO A O 1
ATOM 8915 N N . TYR A 1 1159 ? 21.525 -5.931 -35.313 1.00 86.62 1159 TYR A N 1
ATOM 8916 C CA . TYR A 1 1159 ? 22.605 -6.706 -35.917 1.00 86.62 1159 TYR A CA 1
ATOM 8917 C C . TYR A 1 1159 ? 23.452 -7.388 -34.842 1.00 86.62 1159 TYR A C 1
ATOM 8919 O O . TYR A 1 1159 ? 23.810 -6.754 -33.850 1.00 86.62 1159 TYR A O 1
ATOM 8927 N N . LYS A 1 1160 ? 23.829 -8.653 -35.051 1.00 85.62 1160 LYS A N 1
ATOM 8928 C CA . LYS A 1 1160 ? 24.890 -9.310 -34.272 1.00 85.62 1160 LYS A CA 1
ATOM 8929 C C . LYS A 1 1160 ? 26.233 -9.120 -34.967 1.00 85.62 1160 LYS A C 1
ATOM 8931 O O . LYS A 1 1160 ? 26.301 -9.233 -36.190 1.00 85.62 1160 LYS A O 1
ATOM 8936 N N . VAL A 1 1161 ? 27.275 -8.847 -34.188 1.00 85.06 1161 VAL A N 1
ATOM 8937 C CA . VAL A 1 1161 ? 28.628 -8.598 -34.685 1.00 85.06 1161 VAL A CA 1
ATOM 8938 C C . VAL A 1 1161 ? 29.637 -9.425 -33.899 1.00 85.06 1161 VAL A C 1
ATOM 8940 O O . VAL A 1 1161 ? 29.721 -9.300 -32.677 1.00 85.06 1161 VAL A O 1
ATOM 8943 N N . ASP A 1 1162 ? 30.428 -10.215 -34.622 1.00 77.81 1162 ASP A N 1
ATOM 8944 C CA . ASP A 1 1162 ? 31.537 -10.991 -34.061 1.00 77.81 1162 ASP A CA 1
ATOM 8945 C C . ASP A 1 1162 ? 32.780 -10.094 -33.877 1.00 77.81 1162 ASP A C 1
ATOM 8947 O O . ASP A 1 1162 ? 33.105 -9.309 -34.780 1.00 77.81 1162 ASP A O 1
ATOM 8951 N N . VAL A 1 1163 ? 33.479 -10.219 -32.736 1.00 76.31 1163 VAL A N 1
ATOM 8952 C CA . VAL A 1 1163 ? 34.641 -9.389 -32.323 1.00 76.31 1163 VAL A CA 1
ATOM 8953 C C . VAL A 1 1163 ? 35.851 -10.217 -31.884 1.00 76.31 1163 VAL A C 1
ATOM 8955 O O . VAL A 1 1163 ? 35.727 -10.967 -30.889 1.00 76.31 1163 VAL A O 1
#

Foldseek 3Di:
DPPPDDDDLQVVQAQLQVVLQVQFDPDFDPQDLPVLLVLLVVQPPPADAQEQDQFDLVLLLVLLCPFDCDCDFWPVNDHSNVCNVCVVVVSVVLSVVLSVCLVVLADDPLQLEWEWEWAAAPPRDDHSVRTDGATHTGNSQLSSLSSSCVSRCVRLVVVFDPLEQAPDPPGDQLNLLVVVCVVQVVQQVVQFKKKKKKFAWRVQQLYQAQNLLLSLCSSSNYDSSRSSSSSNSQPFRKYWYRRPNHIDDIDGSSHGQRNHHSCSQVSQSSLCRCLVVLQDAWSWHDHRRITMTMHTCPDVVRVVSVLSRLVSSLVVCVVRVGHTPQVPTEMAMAHPDPDDDDDWHAHPNHTHHYDQWDQGSNQIAGSPRQSLVVLVVLLVQLVVQVVVLVVVCPPPPDLVVSLVSNCVRRVCSLPVSCVNHPDPDQVSLVSLQVPPPVPPDDDDDDDDADDDDDDDDDDDRNVVSPVCRPDPVSVVVVVNYDAQDAKDKDAPLLAEDEAQDKGKIKIACQGVDDWDKDKDKDDPDDKDKDWDDPVNRMIMIIIHHHDFDKMFIAIDTNNHGHPCPRRIYGYDDDDDDDDDDDDDDQAFDKFFWFWDFPNHGDPCPRDIDTGDDDGDDKDKDKDKDWDAAFDAAAAFDKDKDKDFAAPDDPVQKWKWKAAPVGDIDTWDWDDDDHRIIMTIDGHHDAAWIFMFMDGNNHTAQCPRPIDGHDDQPDAALQNKGKDAQLLAEAAAP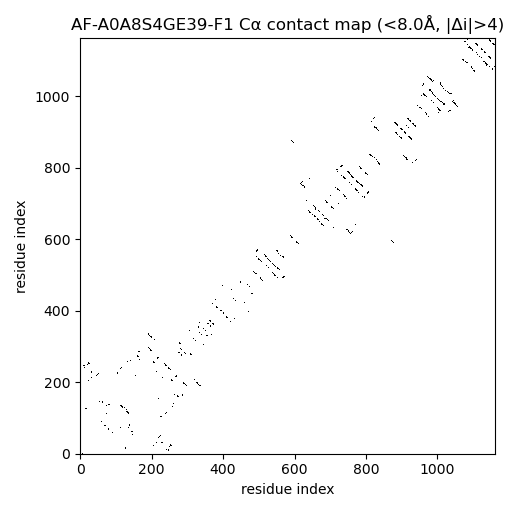DKGKIKIARNNRHTWMKMKMKIGDFDKDKDKADPSNRMIIIIIHHHDWAWMWIAIDTNNHGHPPPRRIYTYDYHDAQLAQKDKAPQDQAAEAQDKDKTKIFSNPPDDDDDDDDDDDDDDDDDDDDDDDDDDDPDDDDDIDTDRDDPDGQKFKWKADPVRDIDGWDWDDPDPGMIMTMDHHNDFWWIFIQIDGVNHGHPCPSPIHGYDDPQFALQQKDKDAPQLEEAEAQDKGKIDTFRQPGGWWKKKKKKKDQDDKDKDWDADQRGIMIIIHHQAFDWMWIFIDTNNHTHPCHRRIYGYDDDHRDDGDDMDMDMDMDTTIHHHDPDDDDDDPDDDDFAFALQPKDKDALLLAEDDAQDKGKIKIACQVGTDFDKDKWKAFPVGTAPDWDWADPDNRMIMIIGHDHDFDKMWMFITTHVHGHPCPRGIYGD

Solvent-accessible surface area (backbone atoms only — not comparable to full-atom values): 64933 Å² total; per-residue (Å²): 81,57,98,90,36,85,66,53,46,58,52,44,6,41,55,43,37,54,53,59,49,71,58,28,51,90,62,73,68,82,73,54,62,65,64,27,47,53,56,28,68,80,66,60,86,78,71,69,74,28,57,80,69,83,68,50,57,66,44,43,39,55,25,25,62,68,43,56,89,40,79,70,46,22,74,76,68,45,32,30,32,59,52,32,74,44,23,87,73,46,22,60,63,50,34,53,54,50,39,50,27,60,74,68,28,44,54,61,71,84,57,38,39,27,36,23,38,75,41,60,50,89,89,45,69,64,51,69,84,35,38,42,71,40,33,34,51,23,45,70,50,50,30,52,32,39,36,49,38,55,56,44,45,70,60,37,57,87,78,53,45,85,44,53,25,39,94,40,87,100,45,42,60,52,61,51,53,48,54,52,44,67,66,44,48,66,42,30,74,72,66,35,35,34,40,36,44,39,48,38,49,53,60,56,52,42,37,36,45,60,53,61,38,48,36,35,44,18,68,60,27,37,35,68,66,40,48,46,26,50,49,43,56,56,49,88,19,31,37,25,22,44,27,95,87,24,65,31,78,73,46,70,46,48,25,35,42,56,50,64,51,61,40,26,60,58,54,51,54,50,58,54,39,64,56,63,74,54,44,83,77,42,55,55,42,30,45,68,73,48,39,36,37,39,37,70,43,89,49,74,70,39,49,52,46,52,41,50,30,46,47,37,50,47,50,52,23,59,79,59,62,53,47,68,35,58,94,65,20,32,32,34,59,35,36,75,55,96,75,69,87,83,82,87,48,59,50,92,91,38,74,45,47,76,44,62,62,48,77,55,88,86,42,50,49,34,28,74,69,60,39,62,66,37,51,55,51,36,37,55,52,22,54,52,37,43,59,50,44,68,61,69,48,74,81,61,85,52,65,68,59,53,49,53,48,43,45,67,58,23,48,53,52,67,58,58,55,32,95,77,57,68,65,89,49,64,71,61,10,42,54,50,22,80,68,73,66,68,86,77,75,81,84,89,90,87,82,85,42,55,38,78,89,87,81,94,85,88,82,73,37,53,61,60,35,60,56,70,71,72,53,84,58,49,73,54,51,68,65,35,54,64,66,76,87,45,62,47,73,54,48,66,43,55,50,43,41,49,49,81,36,80,34,50,33,38,37,40,44,74,70,52,70,93,64,56,80,47,77,51,70,48,48,89,42,83,48,53,76,50,78,47,75,74,86,75,44,43,37,43,37,35,35,33,34,73,50,63,41,62,32,37,41,41,40,24,50,62,89,36,66,39,85,74,42,68,24,66,19,46,21,65,73,95,78,90,90,86,87,85,89,86,86,80,83,75,66,55,44,78,46,56,45,44,44,40,49,89,91,37,63,42,92,73,42,70,38,80,46,82,46,81,67,88,74,87,76,70,30,73,38,75,53,77,47,82,43,79,58,45,82,79,40,59,69,68,44,84,40,79,49,76,55,78,50,75,93,62,60,75,89,52,50,49,39,38,38,25,41,68,90,70,54,72,43,82,33,52,76,42,78,78,50,96,31,29,38,33,40,40,47,64,47,88,58,78,37,55,26,39,42,36,39,24,49,81,89,39,66,38,79,63,42,68,35,79,48,66,27,48,87,81,92,66,67,38,27,83,49,33,47,67,37,42,59,41,57,61,40,41,44,19,75,39,78,27,43,32,37,40,39,37,54,58,21,48,59,45,37,45,34,45,29,44,37,17,64,36,62,58,53,74,51,78,47,78,69,74,76,28,40,28,47,38,35,36,30,31,72,47,50,40,67,32,37,41,40,41,23,32,70,88,36,57,21,74,81,41,61,28,70,22,49,26,38,59,62,82,56,51,44,76,49,27,42,74,43,72,68,59,85,56,38,48,56,81,38,82,41,61,31,32,39,32,29,74,82,42,85,81,88,84,90,86,84,90,84,80,89,84,86,88,84,92,86,85,90,89,88,88,89,86,90,84,86,86,88,79,91,74,80,79,62,74,51,85,58,84,88,70,63,53,69,44,44,35,38,30,43,71,90,68,53,72,48,75,37,52,73,44,79,77,52,101,53,34,32,41,41,33,41,64,45,83,55,68,29,58,28,40,34,43,35,23,39,76,79,41,64,24,57,74,42,67,34,78,34,43,23,48,80,89,76,49,39,36,81,50,28,45,73,53,53,67,58,62,43,78,44,44,31,74,43,78,39,39,30,37,38,35,31,42,68,16,43,58,46,39,40,38,39,36,38,38,21,49,32,62,42,64,69,50,76,45,85,48,96,62,33,37,35,40,36,37,30,45,27,33,48,46,66,32,40,37,38,41,23,36,67,82,40,63,22,70,73,44,61,37,72,28,44,28,46,66,65,73,73,57,77,75,57,86,72,26,70,30,78,52,76,47,82,47,71,48,46,73,70,96,68,79,92,74,85,74,78,87,78,79,85,83,64,61,40,32,78,48,28,44,69,56,48,54,46,56,50,44,43,49,69,79,36,81,25,40,30,35,37,38,35,69,79,14,43,81,74,50,81,45,76,51,46,35,43,85,92,42,72,50,91,49,72,47,79,45,77,73,56,88,52,29,33,41,36,36,33,49,42,88,66,78,49,66,27,39,42,38,41,26,38,52,94,40,60,20,64,75,41,70,23,62,26,50,73